Protein AF-A0AAQ3U2B4-F1 (afdb_monomer_lite)

Sequence (1214 aa):
MCVPTGRVSSSQSMAGLRHQLLLLATILALAIGTCHSFEIQEATLDAIHQGFKNGSLTSTALVQFYLGQIRRLNPLLHAVIEVNPDALRQAAEADAERRSSSSGDGHIGGLHGVPVLLKDNIGTRDQLNTTAGSLAMLGSVVGRDAGVVARLRRAGALVLGKANMDEWANFRSAIGTGGWSARGGQGKNPYVLSSPPCGSSTGPAIAAAANMAAVTLGTETDGSILCPSSLNSVVGIKPTVGLTSRAGVIPVSPRQDTVGPICRTVADAVLVLDAIVGYDELDAVATRAASKYIPDGGYTQFLKIDGLQGKRIGVPKGLFDFADGTIRQTVYQQHLKTLRRNGAVVIENLAIANLDVIQNATVSGELAALAAEFKIALNAYLSDLSYSPVRSLAEIIAFNNAHPDEEMLKQFGQLIFLVSENTTGIGSVEKAAIQQLDDLTANGVEKVMKQHLLDAMVAPDSSSATVLAIAGLPAIAVPAGYDEQGAPFGLTFGGLKGYEPRLIEIAYAFEQATKHHRPSMAPRRLVVAAAVLAFVAAAGGCHGFQIEEATIEAIHEGFKNGSLTSTALVRFYLDRISRLNPLLHAVIEVNPDALRQAARADAERRRSGRRSGGIGLHGVPVLLKDNIATRDRLNTTAGSLALLGSVVRRDAGVVRRLRRAGAVVLGKANMEEWANFRSLEGTAGWSARGGQGRNPYVLSADPCGSSTGSAIAAAANMAAVTLGSETDGSILCPASLNSVVGIKPTVGLTSRAGVIPISPRQDTIGPICRTVSDAVTVLDAIVGYDAQDARATKTASRYIPRGGYKQFLRTDGLRGKRIGIPNGFFNFPNGTVQQMVFHQHLDTIRERGAILIENIDIANLSVILDVLSNGEQIALPAEFKLSLNAYLLDLTYSPVRSLAEIIAFNNAHPIEERLKEFGQFIFLVAENTTGIGAPERSAIQELNKLSANGLEKLMEELKLNAIVTPNDNTSSVLAIGGMTGITVPAGYGKLGVPFGICFGGLKGYEPRLIEMAYAFEQATRVRKTPTFSPYTNHEVYLKIWLHAACCVIAQKDLIDDNCLRHYVLELRKMAVGLRFTGLRPAPAPTPSSRLTDSSSSVCSAVAGTPLSVRRSPRAARRTSLTEKARLRPRELGLSCCFSGVQICSAAATASALCVGFSGVRIWSVREAFLSFCGVALADADVLAFLDGEAASISISGRGREDLGVRGGSVWVVN

pLDDT: mean 80.95, std 26.53, range [20.47, 98.88]

Structure (mmCIF, N/CA/C/O backbone):
data_AF-A0AAQ3U2B4-F1
#
_entry.id   AF-A0AAQ3U2B4-F1
#
loop_
_atom_site.group_PDB
_atom_site.id
_atom_site.type_symbol
_atom_site.label_atom_id
_atom_site.label_alt_id
_atom_site.label_comp_id
_atom_site.label_asym_id
_atom_site.label_entity_id
_atom_site.label_seq_id
_atom_site.pdbx_PDB_ins_code
_atom_site.Cartn_x
_atom_site.Cartn_y
_atom_site.Cartn_z
_atom_site.occupancy
_atom_site.B_iso_or_equiv
_atom_site.auth_seq_id
_atom_site.auth_comp_id
_atom_site.auth_asym_id
_atom_site.auth_atom_id
_atom_site.pdbx_PDB_model_num
ATOM 1 N N . MET A 1 1 ? 0.048 -29.033 65.484 1.00 29.06 1 MET A N 1
ATOM 2 C CA . MET A 1 1 ? 0.508 -30.298 66.108 1.00 29.06 1 MET A CA 1
ATOM 3 C C . MET A 1 1 ? 0.313 -31.444 65.115 1.00 29.06 1 MET A C 1
ATOM 5 O O . MET A 1 1 ? -0.291 -31.214 64.073 1.00 29.06 1 MET A O 1
ATOM 9 N N . CYS A 1 2 ? 0.878 -32.619 65.396 1.00 24.48 2 CYS A N 1
ATOM 10 C CA . CYS A 1 2 ? 0.866 -33.827 64.550 1.00 24.48 2 CYS A CA 1
ATOM 11 C C . CYS A 1 2 ? -0.584 -34.337 64.288 1.00 24.48 2 CYS A C 1
ATOM 13 O O . CYS A 1 2 ? -1.465 -34.018 65.079 1.00 24.48 2 CYS A O 1
ATOM 15 N N . VAL A 1 3 ? -0.975 -35.007 63.185 1.00 29.06 3 VAL A N 1
ATOM 16 C CA . VAL A 1 3 ? -0.384 -36.164 62.455 1.00 29.06 3 VAL A CA 1
ATOM 17 C C . VAL A 1 3 ? -0.362 -37.432 63.342 1.00 29.06 3 VAL A C 1
ATOM 19 O O . VAL A 1 3 ? 0.263 -37.357 64.396 1.00 29.06 3 VAL A O 1
ATOM 22 N N . PRO A 1 4 ? -0.895 -38.616 62.938 1.00 54.19 4 PRO A N 1
ATOM 23 C CA . PRO A 1 4 ? -1.839 -38.948 61.846 1.00 54.19 4 PRO A CA 1
ATOM 24 C C . PRO A 1 4 ? -2.894 -40.052 62.208 1.00 54.19 4 PRO A C 1
ATOM 26 O O . PRO A 1 4 ? -3.038 -40.446 63.359 1.00 54.19 4 PRO A O 1
ATOM 29 N N . THR A 1 5 ? -3.511 -40.660 61.174 1.00 28.48 5 THR A N 1
ATOM 30 C CA . THR A 1 5 ? -4.167 -42.005 61.123 1.00 28.48 5 THR A CA 1
ATOM 31 C C . THR A 1 5 ? -5.500 -42.222 61.876 1.00 28.48 5 THR A C 1
ATOM 33 O O . THR A 1 5 ? -5.775 -41.559 62.861 1.00 28.48 5 THR A O 1
ATOM 36 N N . GLY A 1 6 ? -6.399 -43.125 61.438 1.00 25.16 6 GLY A N 1
ATOM 37 C CA . GLY A 1 6 ? -6.280 -44.148 60.377 1.00 25.16 6 GLY A CA 1
ATOM 38 C C . GLY A 1 6 ? -7.615 -44.631 59.757 1.00 25.16 6 GLY A C 1
ATOM 39 O O . GLY A 1 6 ? -8.632 -43.954 59.837 1.00 25.16 6 GLY A O 1
ATOM 40 N N . ARG A 1 7 ? -7.572 -45.786 59.067 1.00 29.78 7 ARG A N 1
ATOM 41 C CA . ARG A 1 7 ? -8.678 -46.418 58.292 1.00 29.78 7 ARG A CA 1
ATOM 42 C C . ARG A 1 7 ? -9.792 -46.972 59.221 1.00 29.78 7 ARG A C 1
ATOM 44 O O . ARG A 1 7 ? -9.535 -47.153 60.402 1.00 29.78 7 ARG A O 1
ATOM 51 N N . VAL A 1 8 ? -11.011 -47.299 58.757 1.00 27.16 8 VAL A N 1
ATOM 52 C CA . VAL A 1 8 ? -11.375 -48.598 58.120 1.00 27.16 8 VAL A CA 1
ATOM 53 C C . VAL A 1 8 ? -12.865 -48.631 57.680 1.00 27.16 8 VAL A C 1
ATOM 55 O O . VAL A 1 8 ? -13.695 -47.947 58.263 1.00 27.16 8 VAL A O 1
ATOM 58 N N . SER A 1 9 ? -13.184 -49.533 56.733 1.00 25.91 9 SER A N 1
ATOM 59 C CA . SER A 1 9 ? -14.516 -50.061 56.341 1.00 25.91 9 SER A CA 1
ATOM 60 C C . SER A 1 9 ? -15.368 -49.258 55.348 1.00 25.91 9 SER A C 1
ATOM 62 O O . SER A 1 9 ? -15.558 -48.054 55.469 1.00 25.91 9 SER A O 1
ATOM 64 N N . SER A 1 10 ? -15.929 -49.972 54.365 1.00 30.89 10 SER A N 1
ATOM 65 C CA . SER A 1 10 ? -16.832 -49.435 53.348 1.00 30.89 10 SER A CA 1
ATOM 66 C C . SER A 1 10 ? -18.013 -50.384 53.119 1.00 30.89 10 SER A C 1
ATOM 68 O O . SER A 1 10 ? -17.867 -51.430 52.487 1.00 30.89 10 SER A O 1
ATOM 70 N N . SER A 1 11 ? -19.199 -49.988 53.576 1.00 32.53 11 SER A N 1
ATOM 71 C CA . SER A 1 11 ? -20.479 -50.405 52.990 1.00 32.53 11 SER A CA 1
ATOM 72 C C . SER A 1 11 ? -21.500 -49.270 53.141 1.00 32.53 11 SER A C 1
ATOM 74 O O . SER A 1 11 ? -21.337 -48.426 54.015 1.00 32.53 11 SER A O 1
ATOM 76 N N . GLN A 1 12 ? -22.517 -49.244 52.272 1.00 33.19 12 GLN A N 1
ATOM 77 C CA . GLN A 1 12 ? -23.458 -48.128 52.055 1.00 33.19 12 GLN A CA 1
ATOM 78 C C . GLN A 1 12 ? -22.828 -46.825 51.507 1.00 33.19 12 GLN A C 1
ATOM 80 O O . GLN A 1 12 ? -22.302 -46.014 52.255 1.00 33.19 12 GLN A O 1
ATOM 85 N N . SER A 1 13 ? -22.963 -46.582 50.192 1.00 37.78 13 SER A N 1
ATOM 86 C CA . SER A 1 13 ? -23.412 -45.289 49.616 1.00 37.78 13 SER A CA 1
ATOM 87 C C . SER A 1 13 ? -23.309 -45.288 48.079 1.00 37.78 13 SER A C 1
ATOM 89 O O . SER A 1 13 ? -22.309 -44.869 47.505 1.00 37.78 13 SER A O 1
ATOM 91 N N . MET A 1 14 ? -24.378 -45.704 47.388 1.00 36.53 14 MET A N 1
ATOM 92 C CA . MET A 1 14 ? -24.640 -45.248 46.004 1.00 36.53 14 MET A CA 1
ATOM 93 C C . MET A 1 14 ? -25.755 -44.190 45.929 1.00 36.53 14 MET A C 1
ATOM 95 O O . MET A 1 14 ? -25.910 -43.529 44.905 1.00 36.53 14 MET A O 1
ATOM 99 N N . ALA A 1 15 ? -26.495 -43.967 47.022 1.00 37.25 15 ALA A N 1
ATOM 100 C CA . ALA A 1 15 ? -27.485 -42.894 47.120 1.00 37.25 15 ALA A CA 1
ATOM 101 C C . ALA A 1 15 ? -26.827 -41.515 47.328 1.00 37.25 15 ALA A C 1
ATOM 103 O O . ALA A 1 15 ? -27.191 -40.548 46.655 1.00 37.25 15 ALA A O 1
ATOM 104 N N . GLY A 1 16 ? -25.818 -41.433 48.208 1.00 38.09 16 GLY A N 1
ATOM 105 C CA . GLY A 1 16 ? -25.150 -40.174 48.548 1.00 38.09 16 GLY A CA 1
ATOM 106 C C . GLY A 1 16 ? -24.447 -39.525 47.358 1.00 38.09 16 GLY A C 1
ATOM 107 O O . GLY A 1 16 ? -24.535 -38.312 47.194 1.00 38.09 16 GLY A O 1
ATOM 108 N N . LEU A 1 17 ? -23.841 -40.321 46.468 1.00 42.22 17 LEU A N 1
ATOM 109 C CA . LEU A 1 17 ? -23.114 -39.798 45.307 1.00 42.22 17 LEU A CA 1
ATOM 110 C C . LEU A 1 17 ? -24.029 -39.044 44.325 1.00 42.22 17 LEU A C 1
ATOM 112 O O . LEU A 1 17 ? -23.624 -38.023 43.779 1.00 42.22 17 LEU A O 1
ATOM 116 N N . ARG A 1 18 ? -25.284 -39.487 44.135 1.00 44.19 18 ARG A N 1
ATOM 117 C CA . ARG A 1 18 ? -26.262 -38.754 43.307 1.00 44.19 18 ARG A CA 1
ATOM 118 C C . ARG A 1 18 ? -26.717 -37.452 43.961 1.00 44.19 18 ARG A C 1
ATOM 120 O O . ARG A 1 18 ? -26.818 -36.449 43.264 1.00 44.19 18 ARG A O 1
ATOM 127 N N . HIS A 1 19 ? -26.957 -37.445 45.273 1.00 45.50 19 HIS A N 1
ATOM 128 C CA . HIS A 1 19 ? -27.324 -36.213 45.981 1.00 45.50 19 HIS A CA 1
ATOM 129 C C . HIS A 1 19 ? -26.166 -35.209 46.030 1.00 45.50 19 HIS A C 1
ATOM 131 O O . HIS A 1 19 ? -26.392 -34.029 45.790 1.00 45.50 19 HIS A O 1
ATOM 137 N N . GLN A 1 20 ? -24.928 -35.662 46.247 1.00 48.44 20 GLN A N 1
ATOM 138 C CA . GLN A 1 20 ? -23.748 -34.797 46.192 1.00 48.44 20 GLN A CA 1
ATOM 139 C C . GLN A 1 20 ? -23.483 -34.266 44.779 1.00 48.44 20 GLN A C 1
ATOM 141 O O . GLN A 1 20 ? -23.193 -33.084 44.645 1.00 48.44 20 GLN A O 1
ATOM 146 N N . LEU A 1 21 ? -23.646 -35.076 43.724 1.00 49.97 21 LEU A N 1
ATOM 147 C CA . LEU A 1 21 ? -23.521 -34.598 42.340 1.00 49.97 21 LEU A CA 1
ATOM 148 C C . LEU A 1 21 ? -24.612 -33.588 41.959 1.00 49.97 21 LEU A C 1
ATOM 150 O O . LEU A 1 21 ? -24.297 -32.616 41.277 1.00 49.97 21 LEU A O 1
ATOM 154 N N . LEU A 1 22 ? -25.861 -33.759 42.420 1.00 45.44 22 LEU A N 1
ATOM 155 C CA . LEU A 1 22 ? -26.881 -32.719 42.245 1.00 45.44 22 LEU A CA 1
ATOM 156 C C . LEU A 1 22 ? -26.544 -31.459 43.048 1.00 45.44 22 LEU A C 1
ATOM 158 O O . LEU A 1 22 ? -26.603 -30.378 42.479 1.00 45.44 22 LEU A O 1
ATOM 162 N N . LEU A 1 23 ? -26.144 -31.565 44.321 1.00 45.34 23 LEU A N 1
ATOM 163 C CA . LEU A 1 23 ? -25.785 -30.384 45.114 1.00 45.34 23 LEU A CA 1
ATOM 164 C C . LEU A 1 23 ? -24.608 -29.621 44.493 1.00 45.34 23 LEU A C 1
ATOM 166 O O . LEU A 1 23 ? -24.666 -28.400 44.401 1.00 45.34 23 LEU A O 1
ATOM 170 N N . LEU A 1 24 ? -23.581 -30.326 44.004 1.00 47.28 24 LEU A N 1
ATOM 171 C CA . LEU A 1 24 ? -22.455 -29.706 43.304 1.00 47.28 24 LEU A CA 1
ATOM 172 C C . LEU A 1 24 ? -22.903 -29.037 41.998 1.00 47.28 24 LEU A C 1
ATOM 174 O O . LEU A 1 24 ? -22.448 -27.938 41.702 1.00 47.28 24 LEU A O 1
ATOM 178 N N . ALA A 1 25 ? -23.818 -29.653 41.242 1.00 49.25 25 ALA A N 1
ATOM 179 C CA . ALA A 1 25 ? -24.376 -29.065 40.026 1.00 49.25 25 ALA A CA 1
ATOM 180 C C . ALA A 1 25 ? -25.230 -27.817 40.315 1.00 49.25 25 ALA A C 1
ATOM 182 O O . ALA A 1 25 ? -25.095 -26.824 39.605 1.00 49.25 25 ALA A O 1
ATOM 183 N N . THR A 1 26 ? -26.053 -27.819 41.369 1.00 44.56 26 THR A N 1
ATOM 184 C CA . THR A 1 26 ? -26.842 -26.645 41.779 1.00 44.56 26 THR A CA 1
ATOM 185 C C . THR A 1 26 ? -25.948 -25.531 42.325 1.00 44.56 26 THR A C 1
ATOM 187 O O . THR A 1 26 ? -26.183 -24.365 42.026 1.00 44.56 26 THR A O 1
ATOM 190 N N . ILE A 1 27 ? -24.888 -25.866 43.069 1.00 49.72 27 ILE A N 1
ATOM 191 C CA . ILE A 1 27 ? -23.904 -24.890 43.564 1.00 49.72 27 ILE A CA 1
ATOM 192 C C . ILE A 1 27 ? -23.083 -24.305 42.404 1.00 49.72 27 ILE A C 1
ATOM 194 O O . ILE A 1 27 ? -22.876 -23.097 42.379 1.00 49.72 27 ILE A O 1
ATOM 198 N N . LEU A 1 28 ? -22.693 -25.099 41.397 1.00 44.09 28 LEU A N 1
ATOM 199 C CA . LEU A 1 28 ? -22.099 -24.566 40.162 1.00 44.09 28 LEU A CA 1
ATOM 200 C C . LEU A 1 28 ? -23.089 -23.678 39.392 1.00 44.09 28 LEU A C 1
ATOM 202 O O . LEU A 1 28 ? -22.705 -22.607 38.937 1.00 44.09 28 LEU A O 1
ATOM 206 N N . ALA A 1 29 ? -24.357 -24.078 39.272 1.00 38.72 29 ALA A N 1
ATOM 207 C CA . ALA A 1 29 ? -25.378 -23.289 38.581 1.00 38.72 29 ALA A CA 1
ATOM 208 C C . ALA A 1 29 ? -25.681 -21.952 39.285 1.00 38.72 29 ALA A C 1
ATOM 210 O O . ALA A 1 29 ? -25.928 -20.958 38.610 1.00 38.72 29 ALA A O 1
ATOM 211 N N . LEU A 1 30 ? -25.613 -21.907 40.620 1.00 39.59 30 LEU A N 1
ATOM 212 C CA . LEU A 1 30 ? -25.751 -20.680 41.414 1.00 39.59 30 LEU A CA 1
ATOM 213 C C . LEU A 1 30 ? -24.462 -19.839 41.455 1.00 39.59 30 LEU A C 1
ATOM 215 O O . LEU A 1 30 ? -24.538 -18.627 41.629 1.00 39.59 30 LEU A O 1
ATOM 219 N N . ALA A 1 31 ? -23.288 -20.452 41.266 1.00 36.34 31 ALA A N 1
ATOM 220 C CA . ALA A 1 31 ? -22.017 -19.740 41.118 1.00 36.34 31 ALA A CA 1
ATOM 221 C C . ALA A 1 31 ? -21.833 -19.129 39.715 1.00 36.34 31 ALA A C 1
ATOM 223 O O . ALA A 1 31 ? -21.132 -18.128 39.572 1.00 36.34 31 ALA A O 1
ATOM 224 N N . ILE A 1 32 ? -22.487 -19.676 38.682 1.00 37.72 32 ILE A N 1
ATOM 225 C CA . ILE A 1 32 ? -22.551 -19.080 37.337 1.00 37.72 32 ILE A CA 1
ATOM 226 C C . ILE A 1 32 ? -23.675 -18.031 37.304 1.00 37.72 32 ILE A C 1
ATOM 228 O O . ILE A 1 32 ? -24.640 -18.112 36.543 1.00 37.72 32 ILE A O 1
ATOM 232 N N . GLY A 1 33 ? -23.516 -16.984 38.116 1.00 33.31 33 GLY A N 1
ATOM 233 C CA . GLY A 1 33 ? -24.139 -15.700 37.812 1.00 33.31 33 GLY A CA 1
ATOM 234 C C . GLY A 1 33 ? -23.570 -15.212 36.481 1.00 33.31 33 GLY A C 1
ATOM 235 O O . GLY A 1 33 ? -22.363 -14.996 36.367 1.00 33.31 33 GLY A O 1
ATOM 236 N N . THR A 1 34 ? -24.405 -15.094 35.446 1.00 36.31 34 THR A N 1
ATOM 237 C CA . THR A 1 34 ? -23.947 -14.786 34.083 1.00 36.31 34 THR A CA 1
ATOM 238 C C . THR A 1 34 ? -23.468 -13.341 33.969 1.00 36.31 34 THR A C 1
ATOM 240 O O . THR A 1 34 ? -24.231 -12.457 33.571 1.00 36.31 34 THR A O 1
ATOM 243 N N . CYS A 1 35 ? -22.194 -13.115 34.293 1.00 33.94 35 CYS A N 1
ATOM 244 C CA . CYS A 1 35 ? -21.482 -11.872 34.024 1.00 33.94 35 CYS A CA 1
ATOM 245 C C . CYS A 1 35 ? -21.400 -11.661 32.504 1.00 33.94 35 CYS A C 1
ATOM 247 O O . CYS A 1 35 ? -20.486 -12.144 31.834 1.00 33.94 35 CYS A O 1
ATOM 249 N N . HIS A 1 36 ? -22.408 -10.986 31.950 1.00 42.72 36 HIS A N 1
ATOM 250 C CA . HIS A 1 36 ? -22.407 -10.547 30.563 1.00 42.72 36 HIS A CA 1
ATOM 251 C C . HIS A 1 36 ? -21.382 -9.422 30.430 1.00 42.72 36 HIS A C 1
ATOM 253 O O . HIS A 1 36 ? -21.628 -8.293 30.848 1.00 42.72 36 HIS A O 1
ATOM 259 N N . SER A 1 37 ? -20.221 -9.739 29.858 1.00 58.25 37 SER A N 1
ATOM 260 C CA . SER A 1 37 ? -19.228 -8.737 29.480 1.00 58.25 37 SER A CA 1
ATOM 261 C C . SER A 1 37 ? -19.834 -7.774 28.459 1.00 58.25 37 SER A C 1
ATOM 263 O O . SER A 1 37 ? -20.273 -8.217 27.395 1.00 58.25 37 SER A O 1
ATOM 265 N N . PHE A 1 38 ? -19.836 -6.479 28.768 1.00 77.81 38 PHE A N 1
ATOM 266 C CA . PHE A 1 38 ? -20.347 -5.433 27.886 1.00 77.81 38 PHE A CA 1
ATOM 267 C C . PHE A 1 38 ? -19.618 -5.447 26.525 1.00 77.81 38 PHE A C 1
ATOM 269 O O . PHE A 1 38 ? -18.390 -5.330 26.480 1.00 77.81 38 PHE A O 1
ATOM 276 N N . GLU A 1 39 ? -20.343 -5.579 25.404 1.00 85.19 39 GLU A N 1
ATOM 277 C CA . GLU A 1 39 ? -19.730 -5.487 24.070 1.00 85.19 39 GLU A CA 1
ATOM 278 C C . GLU A 1 39 ? -19.501 -4.014 23.706 1.00 85.19 39 GLU A C 1
ATOM 280 O O . GLU A 1 39 ? -20.424 -3.289 23.351 1.00 85.19 39 GLU A O 1
ATOM 285 N N . ILE A 1 40 ? -18.245 -3.569 23.797 1.00 86.31 40 ILE A N 1
ATOM 286 C CA . ILE A 1 40 ? -17.845 -2.190 23.466 1.00 86.31 40 ILE A CA 1
ATOM 287 C C . ILE A 1 40 ? -17.880 -1.934 21.947 1.00 86.31 40 ILE A C 1
ATOM 289 O O . ILE A 1 40 ? -18.073 -0.798 21.515 1.00 86.31 40 ILE A O 1
ATOM 293 N N . GLN A 1 41 ? -17.692 -2.970 21.120 1.00 86.94 41 GLN A N 1
ATOM 294 C CA . GLN A 1 41 ? -17.686 -2.804 19.666 1.00 86.94 41 GLN A CA 1
ATOM 295 C C . GLN A 1 41 ? -19.094 -2.456 19.156 1.00 86.94 41 GLN A C 1
ATOM 297 O O . GLN A 1 41 ? -20.058 -3.149 19.460 1.00 86.94 41 GLN A O 1
ATOM 302 N N . GLU A 1 42 ? -19.192 -1.407 18.339 1.00 88.69 42 GLU A N 1
ATOM 303 C CA . GLU A 1 42 ? -20.441 -0.804 17.847 1.00 88.69 42 GLU A CA 1
ATOM 304 C C . GLU A 1 42 ? -21.360 -0.211 18.929 1.00 88.69 42 GLU A C 1
ATOM 306 O O . GLU A 1 42 ? -22.480 0.193 18.617 1.00 88.69 42 GLU A O 1
ATOM 311 N N . ALA A 1 43 ? -20.905 -0.097 20.181 1.00 90.50 43 ALA A N 1
ATOM 312 C CA . ALA A 1 43 ? -21.699 0.525 21.233 1.00 90.50 43 ALA A CA 1
ATOM 313 C C . ALA A 1 43 ? -21.969 2.011 20.921 1.00 90.50 43 ALA A C 1
ATOM 315 O O . ALA A 1 43 ? -21.053 2.775 20.587 1.00 90.50 43 ALA A O 1
ATOM 316 N N . THR A 1 44 ? -23.239 2.399 21.057 1.00 92.25 44 THR A N 1
ATOM 317 C CA . THR A 1 44 ? -23.729 3.788 21.074 1.00 92.25 44 THR A CA 1
ATOM 318 C C . THR A 1 44 ? -23.440 4.450 22.422 1.00 92.25 44 THR A C 1
ATOM 320 O O . THR A 1 44 ? -23.260 3.754 23.426 1.00 92.25 44 THR A O 1
ATOM 323 N N . LEU A 1 45 ? -23.512 5.777 22.493 1.00 93.31 45 LEU A N 1
ATOM 324 C CA . LEU A 1 45 ? -23.387 6.547 23.731 1.00 93.31 45 LEU A CA 1
ATOM 325 C C . LEU A 1 45 ? -24.433 6.164 24.787 1.00 93.31 45 LEU A C 1
ATOM 327 O O . LEU A 1 45 ? -24.074 6.036 25.952 1.00 93.31 45 LEU A O 1
ATOM 331 N N . ASP A 1 46 ? -25.688 5.909 24.402 1.00 90.06 46 ASP A N 1
ATOM 332 C CA . ASP A 1 46 ? -26.723 5.423 25.331 1.00 90.06 46 ASP A CA 1
ATOM 333 C C . ASP A 1 46 ? -26.312 4.091 25.984 1.00 90.06 46 ASP A C 1
ATOM 335 O O . ASP A 1 46 ? -26.200 4.004 27.206 1.00 90.06 46 ASP A O 1
ATOM 339 N N . ALA A 1 47 ? -25.960 3.083 25.179 1.00 89.69 47 ALA A N 1
ATOM 340 C CA . ALA A 1 47 ? -25.424 1.817 25.682 1.00 89.69 47 ALA A CA 1
ATOM 341 C C . ALA A 1 47 ? -24.195 2.014 26.596 1.00 89.69 47 ALA A C 1
ATOM 343 O O . ALA A 1 47 ? -24.129 1.414 27.668 1.00 89.69 47 ALA A O 1
ATOM 344 N N . ILE A 1 48 ? -23.241 2.877 26.219 1.00 93.06 48 ILE A N 1
ATOM 345 C CA . ILE A 1 48 ? -22.056 3.203 27.033 1.00 93.06 48 ILE A CA 1
ATOM 346 C C . ILE A 1 48 ? -22.462 3.810 28.385 1.00 93.06 48 ILE A C 1
ATOM 348 O O . ILE A 1 48 ? -21.969 3.371 29.425 1.00 93.06 48 ILE A O 1
ATOM 352 N N . HIS A 1 49 ? -23.396 4.763 28.404 1.00 90.25 49 HIS A N 1
ATOM 353 C CA . HIS A 1 49 ? -23.891 5.385 29.633 1.00 90.25 49 HIS A CA 1
ATOM 354 C C . HIS A 1 49 ? -24.705 4.416 30.499 1.00 90.25 49 HIS A C 1
ATOM 356 O O . HIS A 1 49 ? -24.575 4.443 31.723 1.00 90.25 49 HIS A O 1
ATOM 362 N N . GLN A 1 50 ? -25.484 3.510 29.902 1.00 87.19 50 GLN A N 1
ATOM 363 C CA . GLN A 1 50 ? -26.136 2.418 30.629 1.00 87.19 50 GLN A CA 1
ATOM 364 C C . GLN A 1 50 ? -25.098 1.475 31.256 1.00 87.19 50 GLN A C 1
ATOM 366 O O . GLN A 1 50 ? -25.237 1.121 32.427 1.00 87.19 50 GLN A O 1
ATOM 371 N N . GLY A 1 51 ? -24.026 1.144 30.528 1.00 88.38 51 GLY A N 1
ATOM 372 C CA . GLY A 1 51 ? -22.892 0.361 31.025 1.00 88.38 51 GLY A CA 1
ATOM 373 C C . GLY A 1 51 ? -22.155 1.033 32.190 1.00 88.38 51 GLY A C 1
ATOM 374 O O . GLY A 1 51 ? -21.858 0.384 33.192 1.00 88.38 51 GLY A O 1
ATOM 375 N N . PHE A 1 52 ? -21.925 2.347 32.107 1.00 90.31 52 PHE A N 1
ATOM 376 C CA . PHE A 1 52 ? -21.378 3.148 33.208 1.00 90.31 52 PHE A CA 1
ATOM 377 C C . PHE A 1 52 ? -22.323 3.198 34.422 1.00 90.31 52 PHE A C 1
ATOM 379 O O . PHE A 1 52 ? -21.864 3.158 35.561 1.00 90.31 52 PHE A O 1
ATOM 386 N N . LYS A 1 53 ? -23.640 3.296 34.194 1.00 87.06 53 LYS A N 1
ATOM 387 C CA . LYS A 1 53 ? -24.666 3.421 35.243 1.00 87.06 53 LYS A CA 1
ATOM 388 C C . LYS A 1 53 ? -24.942 2.108 35.980 1.00 87.06 53 LYS A C 1
ATOM 390 O O . LYS A 1 53 ? -25.262 2.138 37.163 1.00 87.06 53 LYS A O 1
ATOM 395 N N . ASN A 1 54 ? -24.836 0.967 35.297 1.00 86.19 54 ASN A N 1
ATOM 396 C CA . ASN A 1 54 ? -25.027 -0.362 35.889 1.00 86.19 54 ASN A CA 1
ATOM 397 C C . ASN A 1 54 ? -23.712 -1.046 36.315 1.00 86.19 54 ASN A C 1
ATOM 399 O O . ASN A 1 54 ? -23.750 -2.143 36.866 1.00 86.19 54 ASN A O 1
ATOM 403 N N . GLY A 1 55 ? -22.560 -0.413 36.067 1.00 84.56 55 GLY A N 1
ATOM 404 C CA . GLY A 1 55 ? -21.240 -0.913 36.457 1.00 84.56 55 GLY A CA 1
ATOM 405 C C . GLY A 1 55 ? -20.657 -2.012 35.560 1.00 84.56 55 GLY A C 1
ATOM 406 O O . GLY A 1 55 ? -19.595 -2.540 35.879 1.00 84.56 55 GLY A O 1
ATOM 407 N N . SER A 1 56 ? -21.308 -2.365 34.445 1.00 88.00 56 SER A N 1
ATOM 408 C CA . SER A 1 56 ? -20.781 -3.348 33.479 1.00 88.00 56 SER A CA 1
ATOM 409 C C . SER A 1 56 ? -19.706 -2.786 32.539 1.00 88.00 56 SER A C 1
ATOM 411 O O . SER A 1 56 ? -19.001 -3.555 31.885 1.00 88.00 56 SER A O 1
ATOM 413 N N . LEU A 1 57 ? -19.546 -1.460 32.501 1.00 91.88 57 LEU A N 1
ATOM 414 C CA . LEU A 1 57 ? -18.489 -0.757 31.780 1.00 91.88 57 LEU A CA 1
ATOM 415 C C . LEU A 1 57 ? -17.865 0.322 32.677 1.00 91.88 57 LEU A C 1
ATOM 417 O O . LEU A 1 57 ? -18.555 0.961 33.468 1.00 91.88 57 LEU A O 1
ATOM 421 N N . THR A 1 58 ? -16.567 0.571 32.504 1.00 93.31 58 THR A N 1
ATOM 422 C CA . THR A 1 58 ? -15.871 1.727 33.087 1.00 93.31 58 THR A CA 1
ATOM 423 C C . THR A 1 58 ? -15.232 2.582 31.996 1.00 93.31 58 THR A C 1
ATOM 425 O O . THR A 1 58 ? -14.903 2.087 30.913 1.00 93.31 58 THR A O 1
ATOM 428 N N . SER A 1 59 ? -15.038 3.868 32.277 1.00 94.94 59 SER A N 1
ATOM 429 C CA . SER A 1 59 ? -14.365 4.831 31.392 1.00 94.94 59 SER A CA 1
ATOM 430 C C . SER A 1 59 ? -12.954 4.333 31.058 1.00 94.94 59 SER A C 1
ATOM 432 O O . SER A 1 59 ? -12.520 4.359 29.907 1.00 94.94 59 SER A O 1
ATOM 434 N N . THR A 1 60 ? -12.262 3.777 32.056 1.00 95.06 60 THR A N 1
ATOM 435 C CA . THR A 1 60 ? -10.937 3.163 31.925 1.00 95.06 60 THR A CA 1
ATOM 436 C C . THR A 1 60 ? -10.955 1.980 30.954 1.00 95.06 60 THR A C 1
ATOM 438 O O . THR A 1 60 ? -10.118 1.920 30.055 1.00 95.06 60 THR A O 1
ATOM 441 N N . ALA A 1 61 ? -11.919 1.058 31.076 1.00 91.75 61 ALA A N 1
ATOM 442 C CA . ALA A 1 61 ? -12.051 -0.080 30.161 1.00 91.75 61 ALA A CA 1
ATOM 443 C C . ALA A 1 61 ? -12.386 0.369 28.726 1.00 91.75 61 ALA A C 1
ATOM 445 O O . ALA A 1 61 ? -11.844 -0.172 27.759 1.00 91.75 61 ALA A O 1
ATOM 446 N N . LEU A 1 62 ? -13.222 1.402 28.587 1.00 94.12 62 LEU A N 1
ATOM 447 C CA . LEU A 1 62 ? -13.583 2.008 27.307 1.00 94.12 62 LEU A CA 1
ATOM 448 C C . LEU A 1 62 ? -12.358 2.619 26.598 1.00 94.12 62 LEU A C 1
ATOM 450 O O . LEU A 1 62 ? -12.120 2.344 25.421 1.00 94.12 62 LEU A O 1
ATOM 454 N N . VAL A 1 63 ? -11.525 3.377 27.319 1.00 96.06 63 VAL A N 1
ATOM 455 C CA . VAL A 1 63 ? -10.265 3.927 26.785 1.00 96.06 63 VAL A CA 1
ATOM 456 C C . VAL A 1 63 ? -9.251 2.825 26.471 1.00 96.06 63 VAL A C 1
ATOM 458 O O . VAL A 1 63 ? -8.628 2.859 25.409 1.00 96.06 63 VAL A O 1
ATOM 461 N N . GLN A 1 64 ? -9.108 1.809 27.329 1.00 93.69 64 GLN A N 1
ATOM 462 C CA . GLN A 1 64 ? -8.228 0.662 27.063 1.00 93.69 64 GLN A CA 1
ATOM 463 C C . GLN A 1 64 ? -8.618 -0.083 25.777 1.00 93.69 64 GLN A C 1
ATOM 465 O O . GLN A 1 64 ? -7.731 -0.442 24.995 1.00 93.69 64 GLN A O 1
ATOM 470 N N . PHE A 1 65 ? -9.921 -0.268 25.526 1.00 92.94 65 PHE A N 1
ATOM 471 C CA . PHE A 1 65 ? -10.427 -0.840 24.278 1.00 92.94 65 PHE A CA 1
ATOM 472 C C . PHE A 1 65 ? -10.025 0.015 23.072 1.00 92.94 65 PHE A C 1
ATOM 474 O O . PHE A 1 65 ? -9.381 -0.503 22.159 1.00 92.94 65 PHE A O 1
ATOM 481 N N . TYR A 1 66 ? -10.328 1.318 23.076 1.00 95.50 66 TYR A N 1
ATOM 482 C CA . TYR A 1 66 ? -10.041 2.185 21.928 1.00 95.50 66 TYR A CA 1
ATOM 483 C C . TYR A 1 66 ? -8.540 2.350 21.664 1.00 95.50 66 TYR A C 1
ATOM 485 O O . TYR A 1 66 ? -8.108 2.184 20.525 1.00 95.50 66 TYR A O 1
ATOM 493 N N . LEU A 1 67 ? -7.707 2.517 22.697 1.00 90.62 67 LEU A N 1
ATOM 494 C CA . LEU A 1 67 ? -6.245 2.476 22.548 1.00 90.62 67 LEU A CA 1
ATOM 495 C C . LEU A 1 67 ? -5.752 1.111 22.031 1.00 90.62 67 LEU A C 1
ATOM 497 O O . LEU A 1 67 ? -4.718 1.032 21.368 1.00 90.62 67 LEU A O 1
ATOM 501 N N . GLY A 1 68 ? -6.459 0.016 22.325 1.00 82.75 68 GLY A N 1
ATOM 502 C CA . GLY A 1 68 ? -6.234 -1.300 21.720 1.00 82.75 68 GLY A CA 1
ATOM 503 C C . GLY A 1 68 ? -6.565 -1.339 20.225 1.00 82.75 68 GLY A C 1
ATOM 504 O O . GLY A 1 68 ? -5.755 -1.827 19.437 1.00 82.75 68 GLY A O 1
ATOM 505 N N . GLN A 1 69 ? -7.707 -0.779 19.816 1.00 87.19 69 GLN A N 1
ATOM 506 C CA . GLN A 1 69 ? -8.098 -0.698 18.405 1.00 87.19 69 GLN A CA 1
ATOM 507 C C . GLN A 1 69 ? -7.160 0.211 17.604 1.00 87.19 69 GLN A C 1
ATOM 509 O O . GLN A 1 69 ? -6.727 -0.188 16.525 1.00 87.19 69 GLN A O 1
ATOM 514 N N . ILE A 1 70 ? -6.752 1.360 18.156 1.00 87.31 70 ILE A N 1
ATOM 515 C CA . ILE A 1 70 ? -5.761 2.261 17.544 1.00 87.31 70 ILE A CA 1
ATOM 516 C C . ILE A 1 70 ? -4.445 1.515 17.297 1.00 87.31 70 ILE A C 1
ATOM 518 O O . ILE A 1 70 ? -3.993 1.444 16.158 1.00 87.31 70 ILE A O 1
ATOM 522 N N . ARG A 1 71 ? -3.867 0.858 18.314 1.00 87.12 71 ARG A N 1
ATOM 523 C CA . ARG A 1 71 ? -2.634 0.057 18.146 1.00 87.12 71 ARG A CA 1
ATOM 524 C C . ARG A 1 71 ? -2.773 -1.071 17.113 1.00 87.12 71 ARG A C 1
ATOM 526 O O . ARG A 1 71 ? -1.790 -1.419 16.469 1.00 87.12 71 ARG A O 1
ATOM 533 N N . ARG A 1 72 ? -3.973 -1.641 16.953 1.00 80.94 72 ARG A N 1
ATOM 534 C CA . ARG A 1 72 ? -4.259 -2.754 16.029 1.00 80.94 72 ARG A CA 1
ATOM 535 C C . ARG A 1 72 ? -4.499 -2.316 14.581 1.00 80.94 72 ARG A C 1
ATOM 537 O O . ARG A 1 72 ? -4.201 -3.084 13.671 1.00 80.94 72 ARG A O 1
ATOM 544 N N . LEU A 1 73 ? -5.100 -1.146 14.369 1.00 82.25 73 LEU A N 1
ATOM 545 C CA . LEU A 1 73 ? -5.651 -0.729 13.074 1.00 82.25 73 LEU A CA 1
ATOM 546 C C . LEU A 1 73 ? -4.995 0.521 12.490 1.00 82.25 73 LEU A C 1
ATOM 548 O O . LEU A 1 73 ? -4.930 0.657 11.270 1.00 82.25 73 LEU A O 1
ATOM 552 N N . ASN A 1 74 ? -4.489 1.423 13.327 1.00 91.38 74 ASN A N 1
ATOM 553 C CA . ASN A 1 74 ? -3.897 2.667 12.855 1.00 91.38 74 ASN A CA 1
ATOM 554 C C . ASN A 1 74 ? -2.650 2.479 11.964 1.00 91.38 74 ASN A C 1
ATOM 556 O O . ASN A 1 74 ? -2.565 3.193 10.969 1.00 91.38 74 ASN A O 1
ATOM 560 N N . PRO A 1 75 ? -1.757 1.486 12.196 1.00 87.62 75 PRO A N 1
ATOM 561 C CA . PRO A 1 75 ? -0.642 1.183 11.283 1.00 87.62 75 PRO A CA 1
ATOM 562 C C . PRO A 1 75 ? -1.054 0.712 9.875 1.00 87.62 75 PRO A C 1
ATOM 564 O O . PRO A 1 75 ? -0.192 0.475 9.035 1.00 87.62 75 PRO A O 1
ATOM 567 N N . LEU A 1 76 ? -2.354 0.519 9.631 1.00 82.44 76 LEU A N 1
ATOM 568 C CA . LEU A 1 76 ? -2.931 0.244 8.316 1.00 82.44 76 LEU A CA 1
ATOM 569 C C . LEU A 1 76 ? -3.776 1.421 7.804 1.00 82.44 76 LEU A C 1
ATOM 571 O O . LEU A 1 76 ? -3.761 1.728 6.614 1.00 82.44 76 LEU A O 1
ATOM 575 N N . LEU A 1 77 ? -4.563 2.032 8.691 1.00 88.50 77 LEU A N 1
ATOM 576 C CA . LEU A 1 77 ? -5.614 2.976 8.318 1.00 88.50 77 LEU A CA 1
ATOM 577 C C . LEU A 1 77 ? -5.206 4.452 8.404 1.00 88.50 77 LEU A C 1
ATOM 579 O O . LEU A 1 77 ? -5.914 5.281 7.837 1.00 88.50 77 LEU A O 1
ATOM 583 N N . HIS A 1 78 ? -4.099 4.782 9.084 1.00 95.44 78 HIS A N 1
ATOM 584 C CA . HIS A 1 78 ? -3.584 6.152 9.243 1.00 95.44 78 HIS A CA 1
ATOM 585 C C . HIS A 1 78 ? -4.678 7.155 9.660 1.00 95.44 78 HIS A C 1
ATOM 587 O O . HIS A 1 78 ? -4.817 8.237 9.094 1.00 95.44 78 HIS A O 1
ATOM 593 N N . ALA A 1 79 ? -5.498 6.763 10.637 1.00 96.69 79 ALA A N 1
ATOM 594 C CA . ALA A 1 79 ? -6.655 7.520 11.114 1.00 96.69 79 ALA A CA 1
ATOM 595 C C . ALA A 1 79 ? -6.335 8.416 12.322 1.00 96.69 79 ALA A C 1
ATOM 597 O O . ALA A 1 79 ? -7.046 9.381 12.592 1.00 96.69 79 ALA A O 1
ATOM 598 N N . VAL A 1 80 ? -5.264 8.102 13.050 1.00 98.25 80 VAL A N 1
ATOM 599 C CA . VAL A 1 80 ? -4.805 8.759 14.277 1.00 98.25 80 VAL A CA 1
ATOM 600 C C . VAL A 1 80 ? -3.347 9.161 14.082 1.00 98.25 80 VAL A C 1
ATOM 602 O O . VAL A 1 80 ? -2.531 8.324 13.705 1.00 98.25 80 VAL A O 1
ATOM 605 N N . ILE A 1 81 ? -3.009 10.423 14.335 1.00 96.94 81 ILE A N 1
ATOM 606 C CA . ILE A 1 81 ? -1.615 10.888 14.328 1.00 96.94 81 ILE A CA 1
ATOM 607 C C . ILE A 1 81 ? -0.995 10.687 15.715 1.00 96.94 81 ILE A C 1
ATOM 609 O O . ILE A 1 81 ? 0.151 10.266 15.838 1.00 96.94 81 ILE A O 1
ATOM 613 N N . GLU A 1 82 ? -1.762 10.959 16.772 1.00 96.31 82 GLU A N 1
ATOM 614 C CA . GLU A 1 82 ? -1.245 11.069 18.135 1.00 96.31 82 GLU A CA 1
ATOM 615 C C . GLU A 1 82 ? -2.291 10.594 19.151 1.00 96.31 82 GLU A C 1
ATOM 617 O O . GLU A 1 82 ? -3.488 10.811 18.957 1.00 96.31 82 GLU A O 1
ATOM 622 N N . VAL A 1 83 ? -1.861 9.956 20.239 1.00 97.50 83 VAL A N 1
ATOM 623 C CA . VAL A 1 83 ? -2.735 9.526 21.346 1.00 97.50 83 VAL A CA 1
ATOM 624 C C . VAL A 1 83 ? -2.381 10.295 22.609 1.00 97.50 83 VAL A C 1
ATOM 626 O O . VAL A 1 83 ? -1.206 10.524 22.878 1.00 97.50 83 VAL A O 1
ATOM 629 N N . ASN A 1 84 ? -3.389 10.691 23.385 1.00 97.50 84 ASN A N 1
ATOM 630 C CA . ASN A 1 84 ? -3.174 11.457 24.608 1.00 97.50 84 ASN A CA 1
ATOM 631 C C . ASN A 1 84 ? -2.542 10.550 25.684 1.00 97.50 84 ASN A C 1
ATOM 633 O O . ASN A 1 84 ? -3.192 9.576 26.087 1.00 97.50 84 ASN A O 1
ATOM 637 N N . PRO A 1 85 ? -1.319 10.834 26.178 1.00 93.50 85 PRO A N 1
ATOM 638 C CA . PRO A 1 85 ? -0.681 10.006 27.203 1.00 93.50 85 PRO A CA 1
ATOM 639 C C . PRO A 1 85 ? -1.475 9.992 28.519 1.00 93.50 85 PRO A C 1
ATOM 641 O O . PRO A 1 85 ? -1.451 8.996 29.241 1.00 93.50 85 PRO A O 1
ATOM 644 N N . ASP A 1 86 ? -2.239 11.051 28.803 1.00 94.31 86 ASP A N 1
ATOM 645 C CA . ASP A 1 86 ? -3.075 11.168 29.997 1.00 94.31 86 ASP A CA 1
ATOM 646 C C . ASP A 1 86 ? -4.440 10.464 29.886 1.00 94.31 86 ASP A C 1
ATOM 648 O O . ASP A 1 86 ? -5.139 10.362 30.894 1.00 94.31 86 ASP A O 1
ATOM 652 N N . ALA A 1 87 ? -4.845 9.944 28.717 1.00 94.50 87 ALA A N 1
ATOM 653 C CA . ALA A 1 87 ? -6.212 9.442 28.499 1.00 94.50 87 ALA A CA 1
ATOM 654 C C . ALA A 1 87 ? -6.653 8.367 29.512 1.00 94.50 87 ALA A C 1
ATOM 656 O O . ALA A 1 87 ? -7.803 8.355 29.944 1.00 94.50 87 ALA A O 1
ATOM 657 N N . LEU A 1 88 ? -5.743 7.473 29.920 1.00 95.19 88 LEU A N 1
ATOM 658 C CA . LEU A 1 88 ? -6.032 6.438 30.922 1.00 95.19 88 LEU A CA 1
ATOM 659 C C . LEU A 1 88 ? -6.133 6.995 32.349 1.00 95.19 88 LEU A C 1
ATOM 661 O O . LEU A 1 88 ? -6.892 6.454 33.152 1.00 95.19 88 LEU A O 1
ATOM 665 N N . ARG A 1 89 ? -5.407 8.075 32.659 1.00 96.44 89 ARG A N 1
ATOM 666 C CA . ARG A 1 89 ? -5.495 8.778 33.945 1.00 96.44 89 ARG A CA 1
ATOM 667 C C . ARG A 1 89 ? -6.811 9.555 34.033 1.00 96.44 89 ARG A C 1
ATOM 669 O O . ARG A 1 89 ? -7.567 9.331 34.971 1.00 96.44 89 ARG A O 1
ATOM 676 N N . GLN A 1 90 ? -7.128 10.349 33.006 1.00 95.50 90 GLN A N 1
ATOM 677 C CA . GLN A 1 90 ? -8.396 11.086 32.892 1.00 95.50 90 GLN A CA 1
ATOM 678 C C . GLN A 1 90 ? -9.612 10.140 32.970 1.00 95.50 90 GLN A C 1
ATOM 680 O O . GLN A 1 90 ? -10.632 10.471 33.568 1.00 95.50 90 GLN A O 1
ATOM 685 N N . ALA A 1 91 ? -9.498 8.925 32.422 1.00 95.81 91 ALA A N 1
ATOM 686 C CA . ALA A 1 91 ? -10.544 7.910 32.518 1.00 95.81 91 ALA A CA 1
ATOM 687 C C . ALA A 1 91 ? -10.698 7.318 33.932 1.00 95.81 91 ALA A C 1
ATOM 689 O O . ALA A 1 91 ? -11.822 7.130 34.397 1.00 95.81 91 ALA A O 1
ATOM 690 N N . ALA A 1 92 ? -9.591 7.056 34.633 1.00 93.00 92 ALA A N 1
ATOM 691 C CA . ALA A 1 92 ? -9.617 6.579 36.016 1.00 93.00 92 ALA A CA 1
ATOM 692 C C . ALA A 1 92 ? -10.141 7.648 36.997 1.00 93.00 92 ALA A C 1
ATOM 694 O O . ALA A 1 92 ? -10.795 7.305 37.985 1.00 93.00 92 ALA A O 1
ATOM 695 N N . GLU A 1 93 ? -9.889 8.925 36.698 1.00 93.75 93 GLU A N 1
ATOM 696 C CA . GLU A 1 93 ? -10.438 10.095 37.393 1.00 93.75 93 GLU A CA 1
ATOM 697 C C . GLU A 1 93 ? -11.957 10.191 37.186 1.00 93.75 93 GLU A C 1
ATOM 699 O O . GLU A 1 93 ? -12.690 10.131 38.171 1.00 93.75 93 GLU A O 1
ATOM 704 N N . ALA A 1 94 ? -12.449 10.160 35.941 1.00 92.62 94 ALA A N 1
ATOM 705 C CA . ALA A 1 94 ? -13.889 10.116 35.650 1.00 92.62 94 ALA A CA 1
ATOM 706 C C . ALA A 1 94 ? -14.591 8.895 36.289 1.00 92.62 94 ALA A C 1
ATOM 708 O O . ALA A 1 94 ? -15.714 8.977 36.787 1.00 92.62 94 ALA A O 1
ATOM 709 N N . ASP A 1 95 ? -13.922 7.737 36.350 1.00 93.75 95 ASP A N 1
ATOM 710 C CA . ASP A 1 95 ? -14.431 6.568 37.075 1.00 93.75 95 ASP A CA 1
ATOM 711 C C . ASP A 1 95 ? -14.445 6.761 38.599 1.00 93.75 95 ASP A C 1
ATOM 713 O O . ASP A 1 95 ? -15.243 6.119 39.283 1.00 93.75 95 ASP A O 1
ATOM 717 N N . ALA A 1 96 ? -13.559 7.582 39.169 1.00 90.44 96 ALA A N 1
ATOM 718 C CA . ALA A 1 96 ? -13.560 7.931 40.592 1.00 90.44 96 ALA A CA 1
ATOM 719 C C . ALA A 1 96 ? -14.658 8.947 40.923 1.00 90.44 96 ALA A C 1
ATOM 721 O O . ALA A 1 96 ? -15.399 8.737 41.881 1.00 90.44 96 ALA A O 1
ATOM 722 N N . GLU A 1 97 ? -14.821 9.972 40.090 1.00 89.62 97 GLU A N 1
ATOM 723 C CA . GLU A 1 97 ? -15.872 10.990 40.186 1.00 89.62 97 GLU A CA 1
ATOM 724 C C . GLU A 1 97 ? -17.271 10.372 40.075 1.00 89.62 97 GLU A C 1
ATOM 726 O O . GLU A 1 97 ? -18.160 10.683 40.869 1.00 89.62 97 GLU A O 1
ATOM 731 N N . ARG A 1 98 ? -17.465 9.407 39.167 1.00 87.88 98 ARG A N 1
ATOM 732 C CA . ARG A 1 98 ? -18.718 8.642 39.050 1.00 87.88 98 ARG A CA 1
ATOM 733 C C . ARG A 1 98 ? -19.043 7.845 40.323 1.00 87.88 98 ARG A C 1
ATOM 735 O O . ARG A 1 98 ? -20.205 7.760 40.722 1.00 87.88 98 ARG A O 1
ATOM 742 N N . ARG A 1 99 ? -18.021 7.291 40.991 1.00 84.38 99 ARG A N 1
ATOM 743 C CA . ARG A 1 99 ? -18.167 6.573 42.273 1.00 84.38 99 ARG A CA 1
ATOM 744 C C . ARG A 1 99 ? -18.452 7.523 43.439 1.00 84.38 99 ARG A C 1
ATOM 746 O O . ARG A 1 99 ? -19.344 7.233 44.227 1.00 84.38 99 ARG A O 1
ATOM 753 N N . SER A 1 100 ? -17.753 8.654 43.551 1.00 79.31 100 SER A N 1
ATOM 754 C CA . SER A 1 100 ? -17.983 9.623 44.637 1.00 79.31 100 SER A CA 1
ATOM 755 C C . SER A 1 100 ? -19.315 10.370 44.499 1.00 79.31 100 SER A C 1
ATOM 757 O O . SER A 1 100 ? -19.961 10.639 45.510 1.00 79.31 100 SER A O 1
ATOM 759 N N . SER A 1 101 ? -19.776 10.617 43.268 1.00 71.69 101 SER A N 1
ATOM 760 C CA . SER A 1 101 ? -21.072 11.251 42.964 1.00 71.69 101 SER A CA 1
ATOM 761 C C . SER A 1 101 ? -22.288 10.360 43.251 1.00 71.69 101 SER A C 1
ATOM 763 O O . SER A 1 101 ? -23.420 10.839 43.234 1.00 71.69 101 SER A O 1
ATOM 765 N N . SER A 1 102 ? -22.082 9.072 43.559 1.00 57.75 102 SER A N 1
ATOM 766 C CA . SER A 1 102 ? -23.157 8.122 43.901 1.00 57.75 102 SER A CA 1
ATOM 767 C C . SER A 1 102 ? -23.875 8.444 45.228 1.00 57.75 102 SER A C 1
ATOM 769 O O . SER A 1 102 ? -24.793 7.728 45.618 1.00 57.75 102 SER A O 1
ATOM 771 N N . SER A 1 103 ? -23.461 9.508 45.925 1.00 50.56 103 SER A N 1
ATOM 772 C CA . SER A 1 103 ? -24.020 10.009 47.185 1.00 50.56 103 SER A CA 1
ATOM 773 C C . SER A 1 103 ? -25.161 11.032 47.034 1.00 50.56 103 SER A C 1
ATOM 775 O O . SER A 1 103 ? -25.814 11.315 48.035 1.00 50.56 103 SER A O 1
ATOM 777 N N . GLY A 1 104 ? -25.456 11.533 45.823 1.00 46.75 104 GLY A N 1
ATOM 778 C CA . GLY A 1 104 ? -26.765 12.139 45.507 1.00 46.75 104 GLY A CA 1
ATOM 779 C C . GLY A 1 104 ? -26.786 13.488 44.774 1.00 46.75 104 GLY A C 1
ATOM 780 O O . GLY A 1 104 ? -27.718 13.709 44.008 1.00 46.75 104 GLY A O 1
ATOM 781 N N . ASP A 1 105 ? -25.779 14.354 44.943 1.00 47.16 105 ASP A N 1
ATOM 782 C CA . ASP A 1 105 ? -25.818 15.759 44.461 1.00 47.16 105 ASP A CA 1
ATOM 783 C C . ASP A 1 105 ? -24.948 16.058 43.216 1.00 47.16 105 ASP A C 1
ATOM 785 O O . ASP A 1 105 ? -24.871 17.194 42.746 1.00 47.16 105 ASP A O 1
ATOM 789 N N . GLY A 1 106 ? -24.269 15.057 42.647 1.00 52.16 106 GLY A N 1
ATOM 790 C CA . GLY A 1 106 ? -23.390 15.250 41.487 1.00 52.16 106 GLY A CA 1
ATOM 791 C C . GLY A 1 106 ? -24.136 15.259 40.147 1.00 52.16 106 GLY A C 1
ATOM 792 O O . GLY A 1 106 ? -24.540 14.201 39.663 1.00 52.16 106 GLY A O 1
ATOM 793 N N . HIS A 1 107 ? -24.250 16.418 39.484 1.00 56.22 107 HIS A N 1
ATOM 794 C CA . HIS A 1 107 ? -24.703 16.483 38.086 1.00 56.22 107 HIS A CA 1
ATOM 795 C C . HIS A 1 107 ? -23.606 15.969 37.136 1.00 56.22 107 HIS A C 1
ATOM 797 O O . HIS A 1 107 ? -22.750 16.720 36.667 1.00 56.22 107 HIS A O 1
ATOM 803 N N . ILE A 1 108 ? -23.628 14.665 36.864 1.00 67.75 108 ILE A N 1
ATOM 804 C CA . ILE A 1 108 ? -22.706 14.003 35.936 1.00 67.75 108 ILE A CA 1
ATOM 805 C C . ILE A 1 108 ? -23.046 14.420 34.495 1.00 67.75 108 ILE A C 1
ATOM 807 O O . ILE A 1 108 ? -24.155 14.176 34.021 1.00 67.75 108 ILE A O 1
ATOM 811 N N . GLY A 1 109 ? -22.082 15.028 33.798 1.00 74.62 109 GLY A N 1
ATOM 812 C CA . GLY A 1 109 ? -22.265 15.550 32.441 1.00 74.62 109 GLY A CA 1
ATOM 813 C C . GLY A 1 109 ? -22.612 14.486 31.388 1.00 74.62 109 GLY A C 1
ATOM 814 O O . GLY A 1 109 ? -22.238 13.317 31.500 1.00 74.62 109 GLY A O 1
ATOM 815 N N . GLY A 1 110 ? -23.306 14.911 30.327 1.00 82.38 110 GLY A N 1
ATOM 816 C CA . GLY A 1 110 ? -23.878 14.034 29.292 1.00 82.38 110 GLY A CA 1
ATOM 817 C C . GLY A 1 110 ? -22.889 13.260 28.407 1.00 82.38 110 GLY A C 1
ATOM 818 O O . GLY A 1 110 ? -23.334 12.497 27.557 1.00 82.38 110 GLY A O 1
ATOM 819 N N . LEU A 1 111 ? -21.576 13.437 28.589 1.00 93.81 111 LEU A N 1
ATOM 820 C CA . LEU A 1 111 ? -20.507 12.649 27.961 1.00 93.81 111 LEU A CA 1
ATOM 821 C C . LEU A 1 111 ? -19.454 12.199 28.996 1.00 93.81 111 LEU A C 1
ATOM 823 O O . LEU A 1 111 ? -18.294 11.964 28.653 1.00 93.81 111 LEU A O 1
ATOM 827 N N . HIS A 1 112 ? -19.811 12.115 30.283 1.00 94.19 112 HIS A N 1
ATOM 828 C CA . HIS A 1 112 ? -18.823 11.946 31.346 1.00 94.19 112 HIS A CA 1
ATOM 829 C C . HIS A 1 112 ? -18.041 10.630 31.243 1.00 94.19 112 HIS A C 1
ATOM 831 O O . HIS A 1 112 ? -18.625 9.547 31.327 1.00 94.19 112 HIS A O 1
ATOM 837 N N . GLY A 1 113 ? -16.715 10.723 31.099 1.00 93.88 113 GLY A N 1
ATOM 838 C CA . GLY A 1 113 ? -15.808 9.589 30.886 1.00 93.88 113 GLY A CA 1
ATOM 839 C C . GLY A 1 113 ? -15.794 9.028 29.455 1.00 93.88 113 GLY A C 1
ATOM 840 O O . GLY A 1 113 ? -15.154 8.004 29.209 1.00 93.88 113 GLY A O 1
ATOM 841 N N . VAL A 1 114 ? -16.481 9.664 28.499 1.00 97.25 114 VAL A N 1
ATOM 842 C CA . VAL A 1 114 ? -16.479 9.249 27.088 1.00 97.25 114 VAL A CA 1
ATOM 843 C C . VAL A 1 114 ? -15.214 9.767 26.382 1.00 97.25 114 VAL A C 1
ATOM 845 O O . VAL A 1 114 ? -14.948 10.971 26.426 1.00 97.25 114 VAL A O 1
ATOM 848 N N . PRO A 1 115 ? -14.440 8.900 25.697 1.00 97.50 115 PRO A N 1
ATOM 849 C CA . PRO A 1 115 ? -13.284 9.315 24.909 1.00 97.50 115 PRO A CA 1
ATOM 850 C C . PRO A 1 115 ? -13.673 9.879 23.539 1.00 97.50 115 PRO A C 1
ATOM 852 O O . PRO A 1 115 ? -14.257 9.177 22.707 1.00 97.50 115 PRO A O 1
ATOM 855 N N . VAL A 1 116 ? -13.261 11.120 23.282 1.00 98.38 116 VAL A N 1
ATOM 856 C CA . VAL A 1 116 ? -13.447 11.827 22.008 1.00 98.38 116 VAL A CA 1
ATOM 857 C C . VAL A 1 116 ? -12.116 11.938 21.273 1.00 98.38 116 VAL A C 1
ATOM 859 O O . VAL A 1 116 ? -11.111 12.343 21.858 1.00 98.38 116 VAL A O 1
ATOM 862 N N . LEU A 1 117 ? -12.101 11.616 19.979 1.00 98.62 117 LEU A N 1
ATOM 863 C CA . LEU A 1 117 ? -10.941 11.851 19.116 1.00 98.62 117 LEU A CA 1
ATOM 864 C C . LEU A 1 117 ? -11.134 13.149 18.314 1.00 98.62 117 LEU A C 1
ATOM 866 O O . LEU A 1 117 ? -12.142 13.315 17.626 1.00 98.62 117 LEU A O 1
ATOM 870 N N . LEU A 1 118 ? -10.179 14.072 18.402 1.00 98.81 118 LEU A N 1
ATOM 871 C CA . LEU A 1 118 ? -10.258 15.390 17.764 1.00 98.81 118 LEU A CA 1
ATOM 872 C C . LEU A 1 118 ? -9.495 15.381 16.438 1.00 98.81 118 LEU A C 1
ATOM 874 O O . LEU A 1 118 ? -8.375 14.883 16.408 1.00 98.81 118 LEU A O 1
ATOM 878 N N . LYS A 1 119 ? -10.018 15.971 15.358 1.00 98.62 119 LYS A N 1
ATOM 879 C CA . LYS A 1 119 ? -9.208 16.274 14.162 1.00 98.62 119 LYS A CA 1
ATOM 880 C C . LYS A 1 119 ? -7.970 17.095 14.543 1.00 98.62 119 LYS A C 1
ATOM 882 O O . LYS A 1 119 ? -8.051 17.962 15.413 1.00 98.62 119 LYS A O 1
ATOM 887 N N . ASP A 1 120 ? -6.826 16.822 13.913 1.00 98.69 120 ASP A N 1
ATOM 888 C CA . ASP A 1 120 ? -5.534 17.398 14.313 1.00 98.69 120 ASP A CA 1
ATOM 889 C C . ASP A 1 120 ? -5.535 18.940 14.391 1.00 98.69 120 ASP A C 1
ATOM 891 O O . ASP A 1 120 ? -4.905 19.489 15.297 1.00 98.69 120 ASP A O 1
ATOM 895 N N . ASN A 1 121 ? -6.326 19.627 13.553 1.00 98.38 121 ASN A N 1
ATOM 896 C CA . ASN A 1 121 ? -6.469 21.087 13.559 1.00 98.38 121 ASN A CA 1
ATOM 897 C C . ASN A 1 121 ? -7.266 21.697 14.734 1.00 98.38 121 ASN A C 1
ATOM 899 O O . ASN A 1 121 ? -7.351 22.920 14.818 1.00 98.38 121 ASN A O 1
ATOM 903 N N . ILE A 1 122 ? -7.831 20.896 15.644 1.00 98.75 122 ILE A N 1
ATOM 904 C CA . ILE A 1 122 ? -8.560 21.373 16.834 1.00 98.75 122 ILE A CA 1
ATOM 905 C C . ILE A 1 122 ? -7.603 21.450 18.037 1.00 98.75 122 ILE A C 1
ATOM 907 O O . ILE A 1 122 ? -7.039 20.434 18.449 1.00 98.75 122 ILE A O 1
ATOM 911 N N . GLY A 1 123 ? -7.425 22.638 18.622 1.00 98.06 123 GLY A N 1
ATOM 912 C CA . GLY A 1 123 ? -6.521 22.872 19.753 1.00 98.06 123 GLY A CA 1
ATOM 913 C C . GLY A 1 123 ? -6.998 22.293 21.091 1.00 98.06 123 GLY A C 1
ATOM 914 O O . GLY A 1 123 ? -8.176 22.369 21.445 1.00 98.06 123 GLY A O 1
ATOM 915 N N . THR A 1 124 ? -6.065 21.755 21.879 1.00 97.69 124 THR A N 1
ATOM 916 C CA . THR A 1 124 ? -6.282 21.372 23.285 1.00 97.69 124 THR A CA 1
ATOM 917 C C . THR A 1 124 ? -4.995 21.503 24.099 1.00 97.69 124 THR A C 1
ATOM 919 O O . THR A 1 124 ? -3.907 21.437 23.533 1.00 97.69 124 THR A O 1
ATOM 922 N N . ARG A 1 125 ? -5.125 21.675 25.421 1.00 95.12 125 ARG A N 1
ATOM 923 C CA . ARG A 1 125 ? -4.009 21.730 26.382 1.00 95.12 125 ARG A CA 1
ATOM 924 C C . ARG A 1 125 ? -3.581 20.364 26.942 1.00 95.12 125 ARG A C 1
ATOM 926 O O . ARG A 1 125 ? -2.797 20.329 27.888 1.00 95.12 125 ARG A O 1
ATOM 933 N N . ASP A 1 126 ? -4.094 19.246 26.420 1.00 95.12 126 ASP A N 1
ATOM 934 C CA . ASP A 1 126 ? -3.448 17.947 26.668 1.00 95.12 126 ASP A CA 1
ATOM 935 C C . ASP A 1 126 ? -2.014 17.943 26.109 1.00 95.12 126 ASP A C 1
ATOM 937 O O . ASP A 1 126 ? -1.631 18.806 25.319 1.00 95.12 126 ASP A O 1
ATOM 941 N N . GLN A 1 127 ? -1.232 16.923 26.462 1.00 93.50 127 GLN A N 1
ATOM 942 C CA . GLN A 1 127 ? 0.093 16.677 25.889 1.00 93.50 127 GLN A CA 1
ATOM 943 C C . GLN A 1 127 ? -0.035 16.128 24.450 1.00 93.50 127 GLN A C 1
ATOM 945 O O . GLN A 1 127 ? 0.214 14.952 24.189 1.00 93.50 127 GLN A O 1
ATOM 950 N N . LEU A 1 128 ? -0.504 16.984 23.537 1.00 96.44 128 LEU A N 1
ATOM 951 C CA . LEU A 1 128 ? -0.811 16.719 22.130 1.00 96.44 128 LEU A CA 1
ATOM 952 C C . LEU A 1 128 ? -0.413 17.921 21.266 1.00 96.44 128 LEU A C 1
ATOM 954 O O . LEU A 1 128 ? -0.635 19.071 21.642 1.00 96.44 128 LEU A O 1
ATOM 958 N N . ASN A 1 129 ? 0.087 17.669 20.060 1.00 97.00 129 ASN A N 1
ATOM 959 C CA . ASN A 1 129 ? 0.363 18.726 19.090 1.00 97.00 129 ASN A CA 1
ATOM 960 C C . ASN A 1 129 ? -0.926 19.145 18.351 1.00 97.00 129 ASN A C 1
ATOM 962 O O . ASN A 1 129 ? -1.904 18.397 18.284 1.00 97.00 129 ASN A O 1
ATOM 966 N N . THR A 1 130 ? -0.939 20.341 17.758 1.00 97.56 130 THR A N 1
ATOM 967 C CA . THR A 1 130 ? -2.045 20.843 16.916 1.00 97.56 130 THR A CA 1
ATOM 968 C C . THR A 1 130 ? -1.449 21.433 15.645 1.00 97.56 130 THR A C 1
ATOM 970 O O . THR A 1 130 ? -0.921 22.540 15.680 1.00 97.56 130 THR A O 1
ATOM 973 N N . THR A 1 131 ? -1.467 20.666 14.551 1.00 97.81 131 THR A N 1
ATOM 974 C CA . THR A 1 131 ? -0.558 20.870 13.404 1.00 97.81 131 THR A CA 1
ATOM 975 C C . THR A 1 131 ? -1.236 21.045 12.045 1.00 97.81 131 THR A C 1
ATOM 977 O O . THR A 1 131 ? -0.567 21.331 11.057 1.00 97.81 131 THR A O 1
ATOM 980 N N . ALA A 1 132 ? -2.554 20.831 11.973 1.00 97.50 132 ALA A N 1
ATOM 981 C CA . ALA A 1 132 ? -3.296 20.664 10.720 1.00 97.50 132 ALA A CA 1
ATOM 982 C C . ALA A 1 132 ? -2.681 19.603 9.775 1.00 97.50 132 ALA A C 1
ATOM 984 O O . ALA A 1 132 ? -2.877 19.658 8.562 1.00 97.50 132 ALA A O 1
ATOM 985 N N . GLY A 1 133 ? -1.946 18.636 10.336 1.00 96.69 133 GLY A N 1
ATOM 986 C CA . GLY A 1 133 ? -1.230 17.579 9.618 1.00 96.69 133 GLY A CA 1
ATOM 987 C C . GLY A 1 133 ? 0.168 17.935 9.080 1.00 96.69 133 GLY A C 1
ATOM 988 O O . GLY A 1 133 ? 0.863 17.025 8.637 1.00 96.69 133 GLY A O 1
ATOM 989 N N . SER A 1 134 ? 0.608 19.196 9.125 1.00 97.12 134 SER A N 1
ATOM 990 C CA . SER A 1 134 ? 1.900 19.629 8.558 1.00 97.12 134 SER A CA 1
ATOM 991 C C . SER A 1 134 ? 3.034 19.586 9.589 1.00 97.12 134 SER A C 1
ATOM 993 O O . SER A 1 134 ? 2.828 19.833 10.780 1.00 97.12 134 SER A O 1
ATOM 995 N N . LEU A 1 135 ? 4.257 19.292 9.145 1.00 97.75 135 LEU A N 1
ATOM 996 C CA . LEU A 1 135 ? 5.452 19.286 9.993 1.00 97.75 135 LEU A CA 1
ATOM 997 C C . LEU A 1 135 ? 5.885 20.710 10.375 1.00 97.75 135 LEU A C 1
ATOM 999 O O . LEU A 1 135 ? 6.481 20.886 11.438 1.00 97.75 135 LEU A O 1
ATOM 1003 N N . ALA A 1 136 ? 5.498 21.722 9.587 1.00 97.50 136 ALA A N 1
ATOM 1004 C CA . ALA A 1 136 ? 5.754 23.143 9.853 1.00 97.50 136 ALA A CA 1
ATOM 1005 C C . ALA A 1 136 ? 5.234 23.620 11.224 1.00 97.50 136 ALA A C 1
ATOM 1007 O O . ALA A 1 136 ? 5.707 24.618 11.756 1.00 97.50 136 ALA A O 1
ATOM 1008 N N . MET A 1 137 ? 4.256 22.909 11.794 1.00 97.62 137 MET A N 1
ATOM 1009 C CA . MET A 1 137 ? 3.581 23.229 13.057 1.00 97.62 137 MET A CA 1
ATOM 1010 C C . MET A 1 137 ? 3.976 22.299 14.220 1.00 97.62 137 MET A C 1
ATOM 1012 O O . MET A 1 137 ? 3.372 22.338 15.295 1.00 97.62 137 MET A O 1
ATOM 1016 N N . LEU A 1 138 ? 4.939 21.394 14.023 1.00 97.00 138 LEU A N 1
ATOM 1017 C CA . LEU A 1 138 ? 5.302 20.413 15.043 1.00 97.00 138 LEU A CA 1
ATOM 1018 C C . LEU A 1 138 ? 5.970 21.103 16.247 1.00 97.00 138 LEU A C 1
ATOM 1020 O O . LEU A 1 138 ? 6.908 21.880 16.094 1.00 97.00 138 LEU A O 1
ATOM 1024 N N . GLY A 1 139 ? 5.483 20.824 17.458 1.00 93.75 139 GLY A N 1
ATOM 1025 C CA . GLY A 1 139 ? 5.912 21.507 18.681 1.00 93.75 139 GLY A CA 1
ATOM 1026 C C . GLY A 1 139 ? 5.185 22.825 18.987 1.00 93.75 139 GLY A C 1
ATOM 1027 O O . GLY A 1 139 ? 5.490 23.439 20.007 1.00 93.75 139 GLY A O 1
ATOM 1028 N N . SER A 1 140 ? 4.218 23.267 18.171 1.00 96.19 140 SER A N 1
ATOM 1029 C CA . SER A 1 140 ? 3.373 24.428 18.494 1.00 96.19 140 SER A CA 1
ATOM 1030 C C . SER A 1 140 ? 2.518 24.195 19.750 1.00 96.19 140 SER A C 1
ATOM 1032 O O . SER A 1 140 ? 1.863 23.161 19.893 1.00 96.19 140 SER A O 1
ATOM 1034 N N . VAL A 1 141 ? 2.475 25.192 20.639 1.00 96.31 141 VAL A N 1
ATOM 1035 C CA . VAL A 1 141 ? 1.782 25.155 21.938 1.00 96.31 141 VAL A CA 1
ATOM 1036 C C . VAL A 1 141 ? 0.614 26.141 21.944 1.00 96.31 141 VAL A C 1
ATOM 1038 O O . VAL A 1 141 ? 0.809 27.356 21.844 1.00 96.31 141 VAL A O 1
ATOM 1041 N N . VAL A 1 142 ? -0.604 25.620 22.108 1.00 96.00 142 VAL A N 1
ATOM 1042 C CA . VAL A 1 142 ? -1.824 26.428 22.265 1.00 96.00 142 VAL A CA 1
ATOM 1043 C C . VAL A 1 142 ? -1.956 26.947 23.701 1.00 96.00 142 VAL A C 1
ATOM 1045 O O . VAL A 1 142 ? -1.768 26.201 24.660 1.00 96.00 142 VAL A O 1
ATOM 1048 N N . GLY A 1 143 ? -2.330 28.219 23.871 1.00 92.50 143 GLY A N 1
ATOM 1049 C CA . GLY A 1 143 ? -2.520 28.809 25.206 1.00 92.50 143 GLY A CA 1
ATOM 1050 C C . GLY A 1 143 ? -3.808 28.366 25.919 1.00 92.50 143 GLY A C 1
ATOM 1051 O O . GLY A 1 143 ? -3.942 28.534 27.130 1.00 92.50 143 GLY A O 1
ATOM 1052 N N . ARG A 1 144 ? -4.772 27.804 25.180 1.00 94.44 144 ARG A N 1
ATOM 1053 C CA . ARG A 1 144 ? -6.102 27.405 25.667 1.00 94.44 144 ARG A CA 1
ATOM 1054 C C . ARG A 1 144 ? -6.645 26.203 24.900 1.00 94.44 144 ARG A C 1
ATOM 1056 O O . ARG A 1 144 ? -6.197 25.907 23.796 1.00 94.44 144 ARG A O 1
ATOM 1063 N N . ASP A 1 145 ? -7.620 25.518 25.492 1.00 97.50 145 ASP A N 1
ATOM 1064 C CA . ASP A 1 145 ? -8.441 24.557 24.755 1.00 97.50 145 ASP A CA 1
ATOM 1065 C C . ASP A 1 145 ? -9.309 25.294 23.726 1.00 97.50 145 ASP A C 1
ATOM 1067 O O . ASP A 1 145 ? -9.773 26.404 23.998 1.00 97.50 145 ASP A O 1
ATOM 1071 N N . ALA A 1 146 ? -9.568 24.675 22.572 1.00 98.38 146 ALA A N 1
ATOM 1072 C CA . ALA A 1 146 ? -10.556 25.190 21.631 1.00 98.38 146 ALA A CA 1
ATOM 1073 C C . ALA A 1 146 ? -11.948 25.249 22.285 1.00 98.38 146 ALA A C 1
ATOM 1075 O O . ALA A 1 146 ? -12.266 24.420 23.143 1.00 98.38 146 ALA A O 1
ATOM 1076 N N . GLY A 1 147 ? -12.810 26.175 21.859 1.00 98.00 147 GLY A N 1
ATOM 1077 C CA . GLY A 1 147 ? -14.120 26.404 22.489 1.00 98.00 147 GLY A CA 1
ATOM 1078 C C . GLY A 1 147 ? -14.995 25.144 22.569 1.00 98.00 147 GLY A C 1
ATOM 1079 O O . GLY A 1 147 ? -15.637 24.871 23.585 1.00 98.00 147 GLY A O 1
ATOM 1080 N N . VAL A 1 148 ? -14.940 24.307 21.530 1.00 98.38 148 VAL A N 1
ATOM 1081 C CA . VAL A 1 148 ? -15.567 22.973 21.487 1.00 98.38 148 VAL A CA 1
ATOM 1082 C C . VAL A 1 148 ? -14.950 21.969 22.465 1.00 98.38 148 VAL A C 1
ATOM 1084 O O . VAL A 1 148 ? -15.681 21.190 23.066 1.00 98.38 148 VAL A O 1
ATOM 1087 N N . VAL A 1 149 ? -13.636 22.002 22.697 1.00 98.50 149 VAL A N 1
ATOM 1088 C CA . VAL A 1 149 ? -12.957 21.113 23.657 1.00 98.50 149 VAL A CA 1
ATOM 1089 C C . VAL A 1 149 ? -13.252 21.551 25.092 1.00 98.50 149 VAL A C 1
ATOM 1091 O O . VAL A 1 149 ? -13.546 20.714 25.943 1.00 98.50 149 VAL A O 1
ATOM 1094 N N . ALA A 1 150 ? -13.285 22.859 25.359 1.00 97.56 150 ALA A N 1
ATOM 1095 C CA . ALA A 1 150 ? -13.734 23.402 26.639 1.00 97.56 150 ALA A CA 1
ATOM 1096 C C . ALA A 1 150 ? -15.204 23.041 26.947 1.00 97.56 150 ALA A C 1
ATOM 1098 O O . ALA A 1 150 ? -15.571 22.858 28.109 1.00 97.56 150 ALA A O 1
ATOM 1099 N N . ARG A 1 151 ? -16.053 22.897 25.919 1.00 96.88 151 ARG A N 1
ATOM 1100 C CA . ARG A 1 151 ? -17.428 22.383 26.050 1.00 96.88 151 ARG A CA 1
ATOM 1101 C C . ARG A 1 151 ? -17.479 20.873 26.284 1.00 96.88 151 ARG A C 1
ATOM 1103 O O . ARG A 1 151 ? -18.110 20.454 27.248 1.00 96.88 151 ARG A O 1
ATOM 1110 N N . LEU A 1 152 ? -16.737 20.077 25.509 1.00 97.19 152 LEU A N 1
ATOM 1111 C CA . LEU A 1 152 ? -16.593 18.632 25.734 1.00 97.19 152 LEU A CA 1
ATOM 1112 C C . LEU A 1 152 ? -16.141 18.316 27.169 1.00 97.19 152 LEU A C 1
ATOM 1114 O O . LEU A 1 152 ? -16.760 17.486 27.832 1.00 97.19 152 LEU A O 1
ATOM 1118 N N . ARG A 1 153 ? -15.136 19.034 27.692 1.00 94.62 153 ARG A N 1
ATOM 1119 C CA . ARG A 1 153 ? -14.690 18.892 29.089 1.00 94.62 153 ARG A CA 1
ATOM 1120 C C . ARG A 1 153 ? -15.783 19.268 30.098 1.00 94.62 153 ARG A C 1
ATOM 1122 O O . ARG A 1 153 ? -15.931 18.570 31.095 1.00 94.62 153 ARG A O 1
ATOM 1129 N N . ARG A 1 154 ? -16.601 20.299 29.836 1.00 94.19 154 ARG A N 1
ATOM 1130 C CA . ARG A 1 154 ? -17.783 20.626 30.670 1.00 94.19 154 ARG A CA 1
ATOM 1131 C C . ARG A 1 154 ? -18.888 19.565 30.604 1.00 94.19 154 ARG A C 1
ATOM 1133 O O . ARG A 1 154 ? -19.581 19.370 31.594 1.00 94.19 154 ARG A O 1
ATOM 1140 N N . ALA A 1 155 ? -19.016 18.842 29.492 1.00 94.25 155 ALA A N 1
ATOM 1141 C CA . ALA A 1 155 ? -19.859 17.647 29.393 1.00 94.25 155 ALA A CA 1
ATOM 1142 C C . ALA A 1 155 ? -19.222 16.396 30.046 1.00 94.25 155 ALA A C 1
ATOM 1144 O O . ALA A 1 155 ? -19.838 15.330 30.053 1.00 94.25 155 ALA A O 1
ATOM 1145 N N . GLY A 1 156 ? -18.010 16.515 30.604 1.00 94.06 156 GLY A N 1
ATOM 1146 C CA . GLY A 1 156 ? -17.256 15.440 31.253 1.00 94.06 156 GLY A CA 1
ATOM 1147 C C . GLY A 1 156 ? -16.471 14.529 30.302 1.00 94.06 156 GLY A C 1
ATOM 1148 O O . GLY A 1 156 ? -15.940 13.509 30.743 1.00 94.06 156 GLY A O 1
ATOM 1149 N N . ALA A 1 157 ? -16.413 14.853 29.011 1.00 96.31 157 ALA A N 1
ATOM 1150 C CA . ALA A 1 157 ? -15.697 14.057 28.023 1.00 96.31 157 ALA A CA 1
ATOM 1151 C C . ALA A 1 157 ? -14.175 14.242 28.135 1.00 96.31 157 ALA A C 1
ATOM 1153 O O . ALA A 1 157 ? -13.688 15.326 28.473 1.00 96.31 157 ALA A O 1
ATOM 1154 N N . LEU A 1 158 ? -13.424 13.194 27.790 1.00 95.25 158 LEU A N 1
ATOM 1155 C CA . LEU A 1 158 ? -11.958 13.190 27.796 1.00 95.25 158 LEU A CA 1
ATOM 1156 C C . LEU A 1 158 ? -11.396 13.081 26.374 1.00 95.25 158 LEU A C 1
ATOM 1158 O O . LEU A 1 158 ? -12.009 12.481 25.489 1.00 95.25 158 LEU A O 1
ATOM 1162 N N . VAL A 1 159 ? -10.214 13.652 26.145 1.00 98.19 159 VAL A N 1
ATOM 1163 C CA . VAL A 1 159 ? -9.578 13.663 24.821 1.00 98.19 159 VAL A CA 1
ATOM 1164 C C . VAL A 1 159 ? -8.718 12.414 24.652 1.00 98.19 159 VAL A C 1
ATOM 1166 O O . VAL A 1 159 ? -7.769 12.190 25.401 1.00 98.19 159 VAL A O 1
ATOM 1169 N N . LEU A 1 160 ? -9.029 11.603 23.641 1.00 98.44 160 LEU A N 1
ATOM 1170 C CA . LEU A 1 160 ? -8.318 10.361 23.327 1.00 98.44 160 LEU A CA 1
ATOM 1171 C C . LEU A 1 160 ? -7.012 10.600 22.548 1.00 98.44 160 LEU A C 1
ATOM 1173 O O . LEU A 1 160 ? -6.076 9.808 22.653 1.00 98.44 160 LEU A O 1
ATOM 1177 N N . GLY A 1 161 ? -6.948 11.669 21.751 1.00 98.31 161 GLY A N 1
ATOM 1178 C CA . GLY A 1 161 ? -5.841 11.939 20.832 1.00 98.31 161 GLY A CA 1
ATOM 1179 C C . GLY A 1 161 ? -6.233 12.815 19.639 1.00 98.31 161 GLY A C 1
ATOM 1180 O O . GLY A 1 161 ? -7.352 13.337 19.580 1.00 98.31 161 GLY A O 1
ATOM 1181 N N . LYS A 1 162 ? -5.312 12.930 18.675 1.00 98.62 162 LYS A N 1
ATOM 1182 C CA . LYS A 1 162 ? -5.498 13.631 17.398 1.00 98.62 162 LYS A CA 1
ATOM 1183 C C . LYS A 1 162 ? -5.681 12.669 16.227 1.00 98.62 162 LYS A C 1
ATOM 1185 O O . LYS A 1 162 ? -4.860 11.783 15.988 1.00 98.62 162 LYS A O 1
ATOM 1190 N N . ALA A 1 163 ? -6.747 12.882 15.471 1.00 98.56 163 ALA A N 1
ATOM 1191 C CA . ALA A 1 163 ? -7.088 12.183 14.245 1.00 98.56 163 ALA A CA 1
ATOM 1192 C C . ALA A 1 163 ? -6.420 12.831 13.022 1.00 98.56 163 ALA A C 1
ATOM 1194 O O . ALA A 1 163 ? -6.322 14.056 12.945 1.00 98.56 163 ALA A O 1
ATOM 1195 N N . ASN A 1 164 ? -6.016 12.010 12.052 1.00 97.88 164 ASN A N 1
ATOM 1196 C CA . ASN A 1 164 ? -5.419 12.462 10.792 1.00 97.88 164 ASN A CA 1
ATOM 1197 C C . ASN A 1 164 ? -6.408 13.288 9.947 1.00 97.88 164 ASN A C 1
ATOM 1199 O O . ASN A 1 164 ? -7.622 13.248 10.148 1.00 97.88 164 ASN A O 1
ATOM 1203 N N . MET A 1 165 ? -5.892 14.042 8.989 1.00 97.56 165 MET A N 1
ATOM 1204 C CA . MET A 1 165 ? -6.664 14.901 8.102 1.00 97.56 165 MET A CA 1
ATOM 1205 C C . MET A 1 165 ? -5.903 15.154 6.808 1.00 97.56 165 MET A C 1
ATOM 1207 O O . MET A 1 165 ? -4.686 14.989 6.765 1.00 97.56 165 MET A O 1
ATOM 1211 N N . ASP A 1 166 ? -6.619 15.607 5.786 1.00 95.75 166 ASP A N 1
ATOM 1212 C CA . ASP A 1 166 ? -5.992 16.252 4.636 1.00 95.75 166 ASP A CA 1
ATOM 1213 C C . ASP A 1 166 ? -5.336 17.535 5.129 1.00 95.75 166 ASP A C 1
ATOM 1215 O O . ASP A 1 166 ? -5.945 18.337 5.851 1.00 95.75 166 ASP A O 1
ATOM 1219 N N . GLU A 1 167 ? -4.071 17.686 4.773 1.00 96.19 167 GLU A N 1
ATOM 1220 C CA . GLU A 1 167 ? -3.209 18.719 5.315 1.00 96.19 167 GLU A CA 1
ATOM 1221 C C . GLU A 1 167 ? -3.759 20.129 5.082 1.00 96.19 167 GLU A C 1
ATOM 1223 O O . GLU A 1 167 ? -4.297 20.434 4.014 1.00 96.19 167 GLU A O 1
ATOM 1228 N N . TRP A 1 168 ? -3.656 20.986 6.101 1.00 97.38 168 TRP A N 1
ATOM 1229 C CA . TRP A 1 168 ? -4.213 22.343 6.078 1.00 97.38 168 TRP A CA 1
ATOM 1230 C C . TRP A 1 168 ? -5.696 22.379 5.673 1.00 97.38 168 TRP A C 1
ATOM 1232 O O . TRP A 1 168 ? -6.144 23.269 4.959 1.00 97.38 168 TRP A O 1
ATOM 1242 N N . ALA A 1 169 ? -6.449 21.362 6.107 1.00 96.44 169 ALA A N 1
ATOM 1243 C CA . ALA A 1 169 ? -7.855 21.135 5.769 1.00 96.44 169 ALA A CA 1
ATOM 1244 C C . ALA A 1 169 ? -8.131 21.031 4.253 1.00 96.44 169 ALA A C 1
ATOM 1246 O O . ALA A 1 169 ? -9.234 21.332 3.805 1.00 96.44 169 ALA A O 1
ATOM 1247 N N . ASN A 1 170 ? -7.147 20.551 3.482 1.00 94.88 170 ASN A N 1
ATOM 1248 C CA . ASN A 1 170 ? -7.114 20.534 2.014 1.00 94.88 170 ASN A CA 1
ATOM 1249 C C . ASN A 1 170 ? -7.015 21.935 1.358 1.00 94.88 170 ASN A C 1
ATOM 1251 O O . ASN A 1 170 ? -7.306 22.083 0.175 1.00 94.88 170 ASN A O 1
ATOM 1255 N N . PHE A 1 171 ? -6.567 22.964 2.092 1.00 95.25 171 PHE A N 1
ATOM 1256 C CA . PHE A 1 171 ? -6.444 24.347 1.598 1.00 95.25 171 PHE A CA 1
ATOM 1257 C C . PHE A 1 171 ? -5.000 24.776 1.248 1.00 95.25 171 PHE A C 1
ATOM 1259 O O . PHE A 1 171 ? -4.728 25.953 1.021 1.00 95.25 171 PHE A O 1
ATOM 1266 N N . ARG A 1 172 ? -4.043 23.837 1.158 1.00 94.12 172 ARG A N 1
ATOM 1267 C CA . ARG A 1 172 ? -2.663 24.145 0.721 1.00 94.12 172 ARG A CA 1
ATOM 1268 C C . ARG A 1 172 ? -2.546 24.424 -0.783 1.00 94.12 172 ARG A C 1
ATOM 1270 O O . ARG A 1 172 ? -1.749 25.266 -1.207 1.00 94.12 172 ARG A O 1
ATOM 1277 N N . SER A 1 173 ? -3.301 23.708 -1.612 1.00 90.12 173 SER A N 1
ATOM 1278 C CA . SER A 1 173 ? -3.087 23.662 -3.062 1.00 90.12 173 SER A CA 1
ATOM 1279 C C . SER A 1 173 ? -4.342 23.227 -3.819 1.00 90.12 173 SER A C 1
ATOM 1281 O O . SER A 1 173 ? -5.240 22.629 -3.240 1.00 90.12 173 SER A O 1
ATOM 1283 N N . ALA A 1 174 ? -4.376 23.482 -5.130 1.00 76.50 174 ALA A N 1
ATOM 1284 C CA . ALA A 1 174 ? -5.447 23.010 -6.012 1.00 76.50 174 ALA A CA 1
ATOM 1285 C C . ALA A 1 174 ? -5.391 21.488 -6.275 1.00 76.50 174 ALA A C 1
ATOM 1287 O O . ALA A 1 174 ? -6.365 20.905 -6.744 1.00 76.50 174 ALA A O 1
ATOM 1288 N N . ILE A 1 175 ? -4.263 20.835 -5.969 1.00 77.88 175 ILE A N 1
ATOM 1289 C CA . ILE A 1 175 ? -4.135 19.373 -5.979 1.00 77.88 175 ILE A CA 1
ATOM 1290 C C . ILE A 1 175 ? -4.526 18.867 -4.587 1.00 77.88 175 ILE A C 1
ATOM 1292 O O . ILE A 1 175 ? -3.756 19.012 -3.638 1.00 77.88 175 ILE A O 1
ATOM 1296 N N . GLY A 1 176 ? -5.723 18.289 -4.466 1.00 69.94 176 GLY A N 1
ATOM 1297 C CA . GLY A 1 176 ? -6.207 17.751 -3.194 1.00 69.94 176 GLY A CA 1
ATOM 1298 C C . GLY A 1 176 ? -5.390 16.547 -2.714 1.00 69.94 176 GLY A C 1
ATOM 1299 O O . GLY A 1 176 ? -4.959 15.724 -3.525 1.00 69.94 176 GLY A O 1
ATOM 1300 N N . THR A 1 177 ? -5.178 16.424 -1.400 1.00 76.88 177 THR A N 1
ATOM 1301 C CA . THR A 1 177 ? -4.312 15.363 -0.847 1.00 76.88 177 THR A CA 1
ATOM 1302 C C . THR A 1 177 ? -5.033 14.026 -0.650 1.00 76.88 177 THR A C 1
ATOM 1304 O O . THR A 1 177 ? -4.378 12.992 -0.519 1.00 76.88 177 THR A O 1
ATOM 1307 N N . GLY A 1 178 ? -6.371 14.012 -0.670 1.00 76.81 178 GLY A N 1
ATOM 1308 C CA . GLY A 1 178 ? -7.189 12.795 -0.726 1.00 76.81 178 GLY A CA 1
ATOM 1309 C C . GLY A 1 178 ? -7.064 11.904 0.512 1.00 76.81 178 GLY A C 1
ATOM 1310 O O . GLY A 1 178 ? -7.129 10.677 0.405 1.00 76.81 178 GLY A O 1
ATOM 1311 N N . GLY A 1 179 ? -6.835 12.508 1.675 1.00 85.44 179 GLY A N 1
ATOM 1312 C CA . GLY A 1 179 ? -6.611 11.838 2.952 1.00 85.44 179 GLY A CA 1
ATOM 1313 C C . GLY A 1 179 ? -5.175 11.864 3.474 1.00 85.44 179 GLY A C 1
ATOM 1314 O O . GLY A 1 179 ? -4.899 11.169 4.453 1.00 85.44 179 GLY A O 1
ATOM 1315 N N . TRP A 1 180 ? -4.254 12.593 2.837 1.00 94.75 180 TRP A N 1
ATOM 1316 C CA . TRP A 1 180 ? -2.833 12.631 3.213 1.00 94.75 180 TRP A CA 1
ATOM 1317 C C . TRP A 1 180 ? -2.424 13.917 3.954 1.00 94.75 180 TRP A C 1
ATOM 1319 O O . TRP A 1 180 ? -2.875 15.018 3.625 1.00 94.75 180 TRP A O 1
ATOM 1329 N N . SER A 1 181 ? -1.501 13.766 4.906 1.00 95.75 181 SER A N 1
ATOM 1330 C CA . SER A 1 181 ? -0.693 14.850 5.480 1.00 95.75 181 SER A CA 1
ATOM 1331 C C . SER A 1 181 ? 0.737 14.387 5.774 1.00 95.75 181 SER A C 1
ATOM 1333 O O . SER A 1 181 ? 0.961 13.190 5.973 1.00 95.75 181 SER A O 1
ATOM 1335 N N . ALA A 1 182 ? 1.700 15.308 5.839 1.00 94.19 182 ALA A N 1
ATOM 1336 C CA . ALA A 1 182 ? 3.109 15.008 6.100 1.00 94.19 182 ALA A CA 1
ATOM 1337 C C . ALA A 1 182 ? 3.319 14.320 7.459 1.00 94.19 182 ALA A C 1
ATOM 1339 O O . ALA A 1 182 ? 4.119 13.390 7.579 1.00 94.19 182 ALA A O 1
ATOM 1340 N N . ARG A 1 183 ? 2.551 14.723 8.480 1.00 94.56 183 ARG A N 1
ATOM 1341 C CA . ARG A 1 183 ? 2.618 14.173 9.841 1.00 94.56 183 ARG A CA 1
ATOM 1342 C C . ARG A 1 183 ? 1.873 12.841 10.001 1.00 94.56 183 ARG A C 1
ATOM 1344 O O . ARG A 1 183 ? 2.316 11.992 10.771 1.00 94.56 183 ARG A O 1
ATOM 1351 N N . GLY A 1 184 ? 0.735 12.651 9.325 1.00 88.69 184 GLY A N 1
ATOM 1352 C CA . GLY A 1 184 ? -0.114 11.457 9.483 1.00 88.69 184 GLY A CA 1
ATOM 1353 C C . GLY A 1 184 ? 0.065 10.367 8.418 1.00 88.69 184 GLY A C 1
ATOM 1354 O O . GLY A 1 184 ? -0.268 9.198 8.649 1.00 88.69 184 GLY A O 1
ATOM 1355 N N . GLY A 1 185 ? 0.590 10.729 7.249 1.00 92.25 185 GLY A N 1
ATOM 1356 C CA . GLY A 1 185 ? 0.561 9.905 6.045 1.00 92.25 185 GLY A CA 1
ATOM 1357 C C . GLY A 1 185 ? -0.840 9.802 5.429 1.00 92.25 185 GLY A C 1
ATOM 1358 O O . GLY A 1 185 ? -1.774 10.510 5.807 1.00 92.25 185 GLY A O 1
ATOM 1359 N N . GLN A 1 186 ? -0.989 8.900 4.457 1.00 94.81 186 GLN A N 1
ATOM 1360 C CA . GLN A 1 186 ? -2.234 8.687 3.713 1.00 94.81 186 GLN A CA 1
ATOM 1361 C C . GLN A 1 186 ? -3.242 7.853 4.519 1.00 94.81 186 GLN A C 1
ATOM 1363 O O . GLN A 1 186 ? -3.113 6.629 4.586 1.00 94.81 186 GLN A O 1
ATOM 1368 N N . GLY A 1 187 ? -4.294 8.497 5.028 1.00 92.88 187 GLY A N 1
ATOM 1369 C CA . GLY A 1 187 ? -5.492 7.846 5.561 1.00 92.88 187 GLY A CA 1
ATOM 1370 C C . GLY A 1 187 ? -6.117 6.872 4.557 1.00 92.88 187 GLY A C 1
ATOM 1371 O O . GLY A 1 187 ? -6.113 7.132 3.349 1.00 92.88 187 GLY A O 1
ATOM 1372 N N . LYS A 1 188 ? -6.646 5.740 5.038 1.00 92.69 188 LYS A N 1
ATOM 1373 C CA . LYS A 1 188 ? -7.254 4.687 4.206 1.00 92.69 188 LYS A CA 1
ATOM 1374 C C . LYS A 1 188 ? -8.676 4.350 4.641 1.00 92.69 188 LYS A C 1
ATOM 1376 O O . LYS A 1 188 ? -8.949 4.155 5.821 1.00 92.69 188 LYS A O 1
ATOM 1381 N N . ASN A 1 189 ? -9.560 4.218 3.656 1.00 92.38 189 ASN A N 1
ATOM 1382 C CA . ASN A 1 189 ? -10.955 3.829 3.835 1.00 92.38 189 ASN A CA 1
ATOM 1383 C C . ASN A 1 189 ? -11.052 2.403 4.437 1.00 92.38 189 ASN A C 1
ATOM 1385 O O . ASN A 1 189 ? -10.473 1.470 3.873 1.00 92.38 189 ASN A O 1
ATOM 1389 N N . PRO A 1 190 ? -11.764 2.190 5.565 1.00 90.31 190 PRO A N 1
ATOM 1390 C CA . PRO A 1 190 ? -11.748 0.923 6.298 1.00 90.31 190 PRO A CA 1
ATOM 1391 C C . PRO A 1 190 ? -12.658 -0.167 5.704 1.00 90.31 190 PRO A C 1
ATOM 1393 O O . PRO A 1 190 ? -12.687 -1.282 6.228 1.00 90.31 190 PRO A O 1
ATOM 1396 N N . TYR A 1 191 ? -13.392 0.130 4.627 1.00 86.75 191 TYR A N 1
ATOM 1397 C CA . TYR A 1 191 ? -14.190 -0.845 3.873 1.00 86.75 191 TYR A CA 1
ATOM 1398 C C . TYR A 1 191 ? -13.436 -1.308 2.625 1.00 86.75 191 TYR A C 1
ATOM 1400 O O . TYR A 1 191 ? -13.333 -2.509 2.381 1.00 86.75 191 TYR A O 1
ATOM 1408 N N . VAL A 1 192 ? -12.866 -0.361 1.871 1.00 86.44 192 VAL A N 1
ATOM 1409 C CA . VAL A 1 192 ? -12.111 -0.616 0.637 1.00 86.44 192 VAL A CA 1
ATOM 1410 C C . VAL A 1 192 ? -10.855 0.254 0.628 1.00 86.44 192 VAL A C 1
ATOM 1412 O O . VAL A 1 192 ? -10.901 1.422 0.264 1.00 86.44 192 VAL A O 1
ATOM 1415 N N . LEU A 1 193 ? -9.711 -0.322 1.008 1.00 83.56 193 LEU A N 1
ATOM 1416 C CA . LEU A 1 193 ? -8.439 0.395 1.233 1.00 83.56 193 LEU A CA 1
ATOM 1417 C C . LEU A 1 193 ? -7.859 1.105 -0.008 1.00 83.56 193 LEU A C 1
ATOM 1419 O O . LEU A 1 193 ? -6.959 1.936 0.121 1.00 83.56 193 LEU A O 1
ATOM 1423 N N . SER A 1 194 ? -8.335 0.760 -1.205 1.00 80.31 194 SER A N 1
ATOM 1424 C CA . SER A 1 194 ? -7.994 1.425 -2.467 1.00 80.31 194 SER A CA 1
ATOM 1425 C C . SER A 1 194 ? -8.885 2.622 -2.791 1.00 80.31 194 SER A C 1
ATOM 1427 O O . SER A 1 194 ? -8.475 3.474 -3.574 1.00 80.31 194 SER A O 1
ATOM 1429 N N . SER A 1 195 ? -10.083 2.696 -2.210 1.00 82.06 195 SER A N 1
ATOM 1430 C CA . SER A 1 195 ? -10.983 3.833 -2.388 1.00 82.06 195 SER A CA 1
ATOM 1431 C C . SER A 1 195 ? -10.497 5.018 -1.552 1.00 82.06 195 SER A C 1
ATOM 1433 O O . SER A 1 195 ? -10.041 4.821 -0.418 1.00 82.06 195 SER A O 1
ATOM 1435 N N . PRO A 1 196 ? -10.605 6.258 -2.061 1.00 85.94 196 PRO A N 1
ATOM 1436 C CA . PRO A 1 196 ? -10.307 7.431 -1.257 1.00 85.94 196 PRO A CA 1
ATOM 1437 C C . PRO A 1 196 ? -11.262 7.479 -0.050 1.00 85.94 196 PRO A C 1
ATOM 1439 O O . PRO A 1 196 ? -12.453 7.192 -0.194 1.00 85.94 196 PRO A O 1
ATOM 1442 N N . PRO A 1 197 ? -10.785 7.858 1.146 1.00 91.12 197 PRO A N 1
ATOM 1443 C CA . PRO A 1 197 ? -11.652 8.113 2.295 1.00 91.12 197 PRO A CA 1
ATOM 1444 C C . PRO A 1 197 ? -12.375 9.473 2.206 1.00 91.12 197 PRO A C 1
ATOM 1446 O O . PRO A 1 197 ? -13.056 9.845 3.156 1.00 91.12 197 PRO A O 1
ATOM 1449 N N . CYS A 1 198 ? -12.211 10.211 1.100 1.00 93.75 198 CYS A N 1
ATOM 1450 C CA . CYS A 1 198 ? -12.402 11.663 1.000 1.00 93.75 198 CYS A CA 1
ATOM 1451 C C . CYS A 1 198 ? -11.636 12.441 2.086 1.00 93.75 198 CYS A C 1
ATOM 1453 O O . CYS A 1 198 ? -10.769 11.877 2.745 1.00 93.75 198 CYS A O 1
ATOM 1455 N N . GLY A 1 199 ? -11.949 13.727 2.243 1.00 92.19 199 GLY A N 1
ATOM 1456 C CA . GLY A 1 199 ? -11.310 14.636 3.184 1.00 92.19 199 GLY A CA 1
ATOM 1457 C C . GLY A 1 199 ? -12.092 15.940 3.349 1.00 92.19 199 GLY A C 1
ATOM 1458 O O . GLY A 1 199 ? -13.120 16.118 2.705 1.00 92.19 199 GLY A O 1
ATOM 1459 N N . SER A 1 200 ? -11.681 16.860 4.226 1.00 96.44 200 SER A N 1
ATOM 1460 C CA . SER A 1 200 ? -10.449 16.811 5.029 1.00 96.44 200 SER A CA 1
ATOM 1461 C C . SER A 1 200 ? -10.565 16.153 6.413 1.00 96.44 200 SER A C 1
ATOM 1463 O O . SER A 1 200 ? -9.540 15.885 7.034 1.00 96.44 200 SER A O 1
ATOM 1465 N N . SER A 1 201 ? -11.760 15.858 6.944 1.00 98.38 201 SER A N 1
ATOM 1466 C CA . SER A 1 201 ? -11.937 15.163 8.246 1.00 98.38 201 SER A CA 1
ATOM 1467 C C . SER A 1 201 ? -11.783 13.641 8.144 1.00 98.38 201 SER A C 1
ATOM 1469 O O . SER A 1 201 ? -12.595 12.863 8.647 1.00 98.38 201 SER A O 1
ATOM 1471 N N . THR A 1 202 ? -10.696 13.236 7.503 1.00 97.06 202 THR A N 1
ATOM 1472 C CA . THR A 1 202 ? -10.376 11.872 7.081 1.00 97.06 202 THR A CA 1
ATOM 1473 C C . THR A 1 202 ? -10.192 10.913 8.249 1.00 97.06 202 THR A C 1
ATOM 1475 O O . THR A 1 202 ? -10.914 9.925 8.376 1.00 97.06 202 THR A O 1
ATOM 1478 N N . GLY A 1 203 ? -9.264 11.225 9.151 1.00 98.00 203 GLY A N 1
ATOM 1479 C CA . GLY A 1 203 ? -9.008 10.440 10.353 1.00 98.00 203 GLY A CA 1
ATOM 1480 C C . GLY A 1 203 ? -10.224 10.308 11.271 1.00 98.00 203 GLY A C 1
ATOM 1481 O O . GLY A 1 203 ? -10.514 9.179 11.660 1.00 98.00 203 GLY A O 1
ATOM 1482 N N . PRO A 1 204 ? -10.978 11.386 11.582 1.00 98.69 204 PRO A N 1
ATOM 1483 C CA . PRO A 1 204 ? -12.237 11.300 12.326 1.00 98.69 204 PRO A CA 1
ATOM 1484 C C . PRO A 1 204 ? -13.214 10.263 11.750 1.00 98.69 204 PRO A C 1
ATOM 1486 O O . PRO A 1 204 ? -13.657 9.364 12.468 1.00 98.69 204 PRO A O 1
ATOM 1489 N N . ALA A 1 205 ? -13.480 10.310 10.440 1.00 98.31 205 ALA A N 1
ATOM 1490 C CA . ALA A 1 205 ? -14.419 9.393 9.796 1.00 98.31 205 ALA A CA 1
ATOM 1491 C C . ALA A 1 205 ? -13.921 7.939 9.775 1.00 98.31 205 ALA A C 1
ATOM 1493 O O . ALA A 1 205 ? -14.659 7.026 10.158 1.00 98.31 205 ALA A O 1
ATOM 1494 N N . ILE A 1 206 ? -12.651 7.717 9.414 1.00 98.06 206 ILE A N 1
ATOM 1495 C CA . ILE A 1 206 ? -12.037 6.383 9.451 1.00 98.06 206 ILE A CA 1
ATOM 1496 C C . ILE A 1 206 ? -12.035 5.836 10.888 1.00 98.06 206 ILE A C 1
ATOM 1498 O O . ILE A 1 206 ? -12.370 4.673 11.102 1.00 98.06 206 ILE A O 1
ATOM 1502 N N . ALA A 1 207 ? -11.697 6.651 11.892 1.00 97.94 207 ALA A N 1
ATOM 1503 C CA . ALA A 1 207 ? -11.622 6.227 13.289 1.00 97.94 207 ALA A CA 1
ATOM 1504 C C . ALA A 1 207 ? -12.997 5.877 13.879 1.00 97.94 207 ALA A C 1
ATOM 1506 O O . ALA A 1 207 ? -13.110 4.876 14.594 1.00 97.94 207 ALA A O 1
ATOM 1507 N N . ALA A 1 208 ? -14.045 6.639 13.547 1.00 97.06 208 ALA A N 1
ATOM 1508 C CA . ALA A 1 208 ? -15.421 6.319 13.923 1.00 97.06 208 ALA A CA 1
ATOM 1509 C C . ALA A 1 208 ? -15.876 4.978 13.310 1.00 97.06 208 ALA A C 1
ATOM 1511 O O . ALA A 1 208 ? -16.372 4.107 14.032 1.00 97.06 208 ALA A O 1
ATOM 1512 N N . ALA A 1 209 ? -15.636 4.786 12.005 1.00 95.94 209 ALA A N 1
ATOM 1513 C CA . ALA A 1 209 ? -15.999 3.586 11.243 1.00 95.94 209 ALA A CA 1
ATOM 1514 C C . ALA A 1 209 ? -15.202 2.329 11.641 1.00 95.94 209 ALA A C 1
ATOM 1516 O O . ALA A 1 209 ? -15.704 1.205 11.577 1.00 95.94 209 ALA A O 1
ATOM 1517 N N . ALA A 1 210 ? -13.947 2.507 12.054 1.00 94.50 210 ALA A N 1
ATOM 1518 C CA . ALA A 1 210 ? -13.023 1.437 12.424 1.00 94.50 210 ALA A CA 1
ATOM 1519 C C . ALA A 1 210 ? -13.043 1.092 13.926 1.00 94.50 210 ALA A C 1
ATOM 1521 O O . ALA A 1 210 ? -12.188 0.335 14.388 1.00 94.50 210 ALA A O 1
ATOM 1522 N N . ASN A 1 211 ? -14.000 1.633 14.695 1.00 93.88 211 ASN A N 1
ATOM 1523 C CA . ASN A 1 211 ? -14.092 1.464 16.152 1.00 93.88 211 ASN A CA 1
ATOM 1524 C C . ASN A 1 211 ? -12.806 1.894 16.897 1.00 93.88 211 ASN A C 1
ATOM 1526 O O . ASN A 1 211 ? -12.439 1.299 17.905 1.00 93.88 211 ASN A O 1
ATOM 1530 N N . MET A 1 212 ? -12.107 2.929 16.418 1.00 95.69 212 MET A N 1
ATOM 1531 C CA . MET A 1 212 ? -10.930 3.504 17.089 1.00 95.69 212 MET A CA 1
ATOM 1532 C C . MET A 1 212 ? -11.274 4.627 18.081 1.00 95.69 212 MET A C 1
ATOM 1534 O O . MET A 1 212 ? -10.413 5.022 18.861 1.00 95.69 212 MET A O 1
ATOM 1538 N N . ALA A 1 213 ? -12.523 5.098 18.098 1.00 95.56 213 ALA A N 1
ATOM 1539 C CA . ALA A 1 213 ? -13.059 6.023 19.097 1.00 95.56 213 ALA A CA 1
ATOM 1540 C C . ALA A 1 213 ? -14.552 5.752 19.363 1.00 95.56 213 ALA A C 1
ATOM 1542 O O . ALA A 1 213 ? -15.233 5.121 18.542 1.00 95.56 213 ALA A O 1
ATOM 1543 N N . ALA A 1 214 ? -15.075 6.263 20.485 1.00 92.62 214 ALA A N 1
ATOM 1544 C CA . ALA A 1 214 ? -16.519 6.298 20.723 1.00 92.62 214 ALA A CA 1
ATOM 1545 C C . ALA A 1 214 ? -17.177 7.269 19.737 1.00 92.62 214 ALA A C 1
ATOM 1547 O O . ALA A 1 214 ? -18.042 6.875 18.959 1.00 92.62 214 ALA A O 1
ATOM 1548 N N . VAL A 1 215 ? -16.679 8.506 19.731 1.00 96.44 215 VAL A N 1
ATOM 1549 C CA . VAL A 1 215 ? -17.123 9.613 18.881 1.00 96.44 215 VAL A CA 1
ATOM 1550 C C . VAL A 1 215 ? -15.923 10.456 18.450 1.00 96.44 215 VAL A C 1
ATOM 1552 O O . VAL A 1 215 ? -14.871 10.433 19.099 1.00 96.44 215 VAL A O 1
ATOM 1555 N N . THR A 1 216 ? -16.060 11.197 17.352 1.00 98.69 216 THR A N 1
ATOM 1556 C CA . THR A 1 216 ? -14.982 12.045 16.821 1.00 98.69 216 THR A CA 1
ATOM 1557 C C . THR A 1 216 ? -15.497 13.428 16.424 1.00 98.69 216 THR A C 1
ATOM 1559 O O . THR A 1 216 ? -16.680 13.579 16.118 1.00 98.69 216 THR A O 1
ATOM 1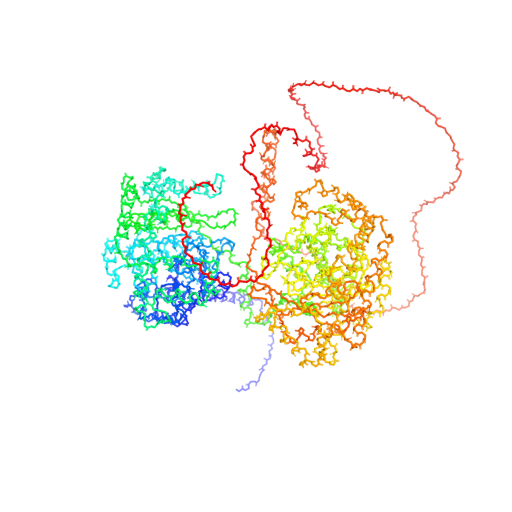562 N N . LEU A 1 217 ? -14.619 14.437 16.423 1.00 98.69 217 LEU A N 1
ATOM 1563 C CA . LEU A 1 217 ? -14.909 15.758 15.852 1.00 98.69 217 LEU A CA 1
ATOM 1564 C C . LEU A 1 217 ? -14.118 15.977 14.562 1.00 98.69 217 LEU A C 1
ATOM 1566 O O . LEU A 1 217 ? -12.897 15.813 14.547 1.00 98.69 217 LEU A O 1
ATOM 1570 N N . GLY A 1 218 ? -14.819 16.398 13.512 1.00 98.50 218 GLY A N 1
ATOM 1571 C CA . GLY A 1 218 ? -14.257 16.941 12.280 1.00 98.50 218 GLY A CA 1
ATOM 1572 C C . GLY A 1 218 ? -14.402 18.463 12.196 1.00 98.50 218 GLY A C 1
ATOM 1573 O O . GLY A 1 218 ? -15.020 19.101 13.049 1.00 98.50 218 GLY A O 1
ATOM 1574 N N . THR A 1 219 ? -13.847 19.039 11.133 1.00 98.69 219 THR A N 1
ATOM 1575 C CA . THR A 1 219 ? -14.016 20.455 10.763 1.00 98.69 219 THR A CA 1
ATOM 1576 C C . THR A 1 219 ? -14.355 20.547 9.279 1.00 98.69 219 THR A C 1
ATOM 1578 O O . THR A 1 219 ? -13.762 19.823 8.472 1.00 98.69 219 THR A O 1
ATOM 1581 N N . GLU A 1 220 ? -15.318 21.398 8.921 1.00 98.44 220 GLU A N 1
ATOM 1582 C CA . GLU A 1 220 ? -15.713 21.639 7.531 1.00 98.44 220 GLU A CA 1
ATOM 1583 C C . GLU A 1 220 ? -15.711 23.123 7.186 1.00 98.44 220 GLU A C 1
ATOM 1585 O O . GLU A 1 220 ? -16.320 23.918 7.894 1.00 98.44 220 GLU A O 1
ATOM 1590 N N . THR A 1 221 ? -15.051 23.437 6.074 1.00 97.50 221 THR A N 1
ATOM 1591 C CA . THR A 1 221 ? -15.155 24.694 5.327 1.00 97.50 221 THR A CA 1
ATOM 1592 C C . THR A 1 221 ? -16.117 24.431 4.159 1.00 97.50 221 THR A C 1
ATOM 1594 O O . THR A 1 221 ? -17.291 24.791 4.234 1.00 97.50 221 THR A O 1
ATOM 1597 N N . ASP A 1 222 ? -15.675 23.619 3.188 1.00 95.25 222 ASP A N 1
ATOM 1598 C CA . ASP A 1 222 ? -16.521 22.906 2.222 1.00 95.25 222 ASP A CA 1
ATOM 1599 C C . ASP A 1 222 ? -16.196 21.396 2.220 1.00 95.25 222 ASP A C 1
ATOM 1601 O O . ASP A 1 222 ? -15.043 20.998 2.434 1.00 95.25 222 ASP A O 1
ATOM 1605 N N . GLY A 1 223 ? -17.228 20.558 2.067 1.00 95.88 223 GLY A N 1
ATOM 1606 C CA . GLY A 1 223 ? -17.247 19.087 1.944 1.00 95.88 223 GLY A CA 1
ATOM 1607 C C . GLY A 1 223 ? -16.633 18.262 3.082 1.00 95.88 223 GLY A C 1
ATOM 1608 O O . GLY A 1 223 ? -16.841 17.052 3.170 1.00 95.88 223 GLY A O 1
ATOM 1609 N N . SER A 1 224 ? -15.861 18.897 3.953 1.00 98.00 224 SER A N 1
ATOM 1610 C CA . SER A 1 224 ? -14.808 18.286 4.751 1.00 98.00 224 SER A CA 1
ATOM 1611 C C . SER A 1 224 ? -15.251 17.486 5.978 1.00 98.00 224 SER A C 1
ATOM 1613 O O . SER A 1 224 ? -14.403 16.867 6.612 1.00 98.00 224 SER A O 1
ATOM 1615 N N . ILE A 1 225 ? -16.538 17.437 6.306 1.00 98.75 225 ILE A N 1
ATOM 1616 C CA . ILE A 1 225 ? -17.191 16.496 7.230 1.00 98.75 225 ILE A CA 1
ATOM 1617 C C . ILE A 1 225 ? -18.124 15.577 6.433 1.00 98.75 225 ILE A C 1
ATOM 1619 O O . ILE A 1 225 ? -18.077 14.356 6.612 1.00 98.75 225 ILE A O 1
ATOM 1623 N N . LEU A 1 226 ? -18.942 16.140 5.537 1.00 98.50 226 LEU A N 1
ATOM 1624 C CA . LEU A 1 226 ? -19.969 15.419 4.775 1.00 98.50 226 LEU A CA 1
ATOM 1625 C C . LEU A 1 226 ? -19.387 14.334 3.856 1.00 98.50 226 LEU A C 1
ATOM 1627 O O . LEU A 1 226 ? -19.871 13.198 3.843 1.00 98.50 226 LEU A O 1
ATOM 1631 N N . CYS A 1 227 ? -18.332 14.665 3.111 1.00 97.31 227 CYS A N 1
ATOM 1632 C CA . CYS A 1 227 ? -17.684 13.768 2.158 1.00 97.31 227 CYS A CA 1
ATOM 1633 C C . CYS A 1 227 ? -16.974 12.591 2.842 1.00 97.31 227 CYS A C 1
ATOM 1635 O O . CYS A 1 227 ? -17.298 11.445 2.515 1.00 97.31 227 CYS A O 1
ATOM 1637 N N . PRO A 1 228 ? -16.073 12.797 3.830 1.00 97.88 228 PRO A N 1
ATOM 1638 C CA . PRO A 1 228 ? -15.445 11.673 4.512 1.00 97.88 228 PRO A CA 1
ATOM 1639 C C . PRO A 1 228 ? -16.444 10.865 5.344 1.00 97.88 228 PRO A C 1
ATOM 1641 O O . PRO A 1 228 ? -16.271 9.657 5.471 1.00 97.88 228 PRO A O 1
ATOM 1644 N N . SER A 1 229 ? -17.534 11.455 5.845 1.00 98.25 229 SER A N 1
ATOM 1645 C CA . SER A 1 229 ? -18.577 10.663 6.515 1.00 98.25 229 SER A CA 1
ATOM 1646 C C . SER A 1 229 ? -19.300 9.731 5.538 1.00 98.25 229 SER A C 1
ATOM 1648 O O . SER A 1 229 ? -19.396 8.526 5.787 1.00 98.25 229 SER A O 1
ATOM 1650 N N . SER A 1 230 ? -19.694 10.259 4.374 1.00 96.69 230 SER A N 1
ATOM 1651 C CA . SER A 1 230 ? -20.305 9.490 3.282 1.00 96.69 230 SER A CA 1
ATOM 1652 C C . SER A 1 230 ? -19.399 8.348 2.806 1.00 96.69 230 SER A C 1
ATOM 1654 O O . SER A 1 230 ? -19.802 7.182 2.838 1.00 96.69 230 SER A O 1
ATOM 1656 N N . LEU A 1 231 ? -18.141 8.655 2.463 1.00 96.00 231 LEU A N 1
ATOM 1657 C CA . LEU A 1 231 ? -17.179 7.674 1.946 1.00 96.00 231 LEU A CA 1
ATOM 1658 C C . LEU A 1 231 ? -16.533 6.788 3.028 1.00 96.00 231 LEU A C 1
ATOM 1660 O O . LEU A 1 231 ? -15.715 5.933 2.697 1.00 96.00 231 LEU A O 1
ATOM 1664 N N . ASN A 1 232 ? -16.920 6.902 4.303 1.00 96.25 232 ASN A N 1
ATOM 1665 C CA . ASN A 1 232 ? -16.565 5.932 5.349 1.00 96.25 232 ASN A CA 1
ATOM 1666 C C . ASN A 1 232 ? -17.801 5.358 6.074 1.00 96.25 232 ASN A C 1
ATOM 1668 O O . ASN A 1 232 ? -17.661 4.770 7.146 1.00 96.25 232 ASN A O 1
ATOM 1672 N N . SER A 1 233 ? -19.011 5.470 5.502 1.00 96.62 233 SER A N 1
ATOM 1673 C CA . SER A 1 233 ? -20.248 4.902 6.077 1.00 96.62 233 SER A CA 1
ATOM 1674 C C . SER A 1 233 ? -20.424 5.258 7.567 1.00 96.62 233 SER A C 1
ATOM 1676 O O . SER A 1 233 ? -20.731 4.405 8.405 1.00 96.62 233 SER A O 1
ATOM 1678 N N . VAL A 1 234 ? -20.244 6.534 7.902 1.00 98.19 234 VAL A N 1
ATOM 1679 C CA . VAL A 1 234 ? -20.561 7.111 9.218 1.00 98.19 234 VAL A CA 1
ATOM 1680 C C . VAL A 1 234 ? -21.438 8.348 9.049 1.00 98.19 234 VAL A C 1
ATOM 1682 O O . VAL A 1 234 ? -21.592 8.863 7.943 1.00 98.19 234 VAL A O 1
ATOM 1685 N N . VAL A 1 235 ? -22.058 8.798 10.135 1.00 98.81 235 VAL A N 1
ATOM 1686 C CA . VAL A 1 235 ? -22.858 10.022 10.152 1.00 98.81 235 VAL A CA 1
ATOM 1687 C C . VAL A 1 235 ? -21.948 11.212 10.418 1.00 98.81 235 VAL A C 1
ATOM 1689 O O . VAL A 1 235 ? -21.155 11.179 11.360 1.00 98.81 235 VAL A O 1
ATOM 1692 N N . GLY A 1 236 ? -22.096 12.268 9.620 1.00 98.62 236 GLY A N 1
ATOM 1693 C CA . GLY A 1 236 ? -21.418 13.547 9.819 1.00 98.62 236 GLY A CA 1
ATOM 1694 C C . GLY A 1 236 ? -22.419 14.691 9.838 1.00 98.62 236 GLY A C 1
ATOM 1695 O O . GLY A 1 236 ? -23.194 14.834 8.893 1.00 98.62 236 GLY A O 1
ATOM 1696 N N . ILE A 1 237 ? -22.391 15.511 10.889 1.00 98.81 237 ILE A N 1
ATOM 1697 C CA . ILE A 1 237 ? -23.189 16.741 10.969 1.00 98.81 237 ILE A CA 1
ATOM 1698 C C . ILE A 1 237 ? -22.266 17.934 10.713 1.00 98.81 237 ILE A C 1
ATOM 1700 O O . ILE A 1 237 ? -21.345 18.176 11.488 1.00 98.81 237 ILE A O 1
ATOM 1704 N N . LYS A 1 238 ? -22.552 18.707 9.664 1.00 98.56 238 LYS A N 1
ATOM 1705 C CA . LYS A 1 238 ? -22.071 20.082 9.471 1.00 98.56 238 LYS A CA 1
ATOM 1706 C C . LYS A 1 238 ? -23.146 21.013 10.048 1.00 98.56 238 LYS A C 1
ATOM 1708 O O . LYS A 1 238 ? -24.206 21.127 9.437 1.00 98.56 238 LYS A O 1
ATOM 1713 N N . PRO A 1 239 ? -22.952 21.642 11.219 1.00 98.38 239 PRO A N 1
ATOM 1714 C CA . PRO A 1 239 ? -23.933 22.586 11.744 1.00 98.38 239 PRO A CA 1
ATOM 1715 C C . PRO A 1 239 ? -23.822 23.957 11.059 1.00 98.38 239 PRO A C 1
ATOM 1717 O O . PRO A 1 239 ? -22.801 24.278 10.445 1.00 98.38 239 PRO A O 1
ATOM 1720 N N . THR A 1 240 ? -24.868 24.777 11.198 1.00 98.44 240 THR A N 1
ATOM 1721 C CA . THR A 1 240 ? -24.913 26.187 10.780 1.00 98.44 240 THR A CA 1
ATOM 1722 C C . THR A 1 240 ? -23.661 26.903 11.280 1.00 98.44 240 THR A C 1
ATOM 1724 O O . THR A 1 240 ? -23.279 26.754 12.444 1.00 98.44 240 THR A O 1
ATOM 1727 N N . VAL A 1 241 ? -23.022 27.701 10.423 1.00 98.12 241 VAL A N 1
ATOM 1728 C CA . VAL A 1 241 ? -21.779 28.393 10.795 1.00 98.12 241 VAL A CA 1
ATOM 1729 C C . VAL A 1 241 ? -22.015 29.295 12.010 1.00 98.12 241 VAL A C 1
ATOM 1731 O O . VAL A 1 241 ? -22.940 30.108 12.038 1.00 98.12 241 VAL A O 1
ATOM 1734 N N . GLY A 1 242 ? -21.177 29.113 13.033 1.00 96.81 242 GLY A N 1
ATOM 1735 C CA . GLY A 1 242 ? -21.290 29.776 14.332 1.00 96.81 242 GLY A CA 1
ATOM 1736 C C . GLY A 1 242 ? -22.080 29.013 15.397 1.00 96.81 242 GLY A C 1
ATOM 1737 O O . GLY A 1 242 ? -21.971 29.365 16.564 1.00 96.81 242 GLY A O 1
ATOM 1738 N N . LEU A 1 243 ? -22.843 27.960 15.077 1.00 97.50 243 LEU A N 1
ATOM 1739 C CA . LEU A 1 243 ? -23.578 27.196 16.103 1.00 97.50 243 LEU A CA 1
ATOM 1740 C C . LEU A 1 243 ? -22.619 26.538 17.121 1.00 97.50 243 LEU A C 1
ATOM 1742 O O . LEU A 1 243 ? -22.913 26.440 18.315 1.00 97.50 243 LEU A O 1
ATOM 1746 N N . THR A 1 244 ? -21.446 26.132 16.634 1.00 98.06 244 THR A N 1
ATOM 1747 C CA . THR A 1 244 ? -20.289 25.646 17.395 1.00 98.06 244 THR A CA 1
ATOM 1748 C C . THR A 1 244 ? -19.155 26.668 17.341 1.00 98.06 244 THR A C 1
ATOM 1750 O O . THR A 1 244 ? -18.908 27.243 16.281 1.00 98.06 244 THR A O 1
ATOM 1753 N N . SER A 1 245 ? -18.425 26.847 18.444 1.00 98.06 245 SER A N 1
ATOM 1754 C CA . SER A 1 245 ? -17.252 27.735 18.481 1.00 98.06 245 SER A CA 1
ATOM 1755 C C . SER A 1 245 ? -16.103 27.224 17.613 1.00 98.06 245 SER A C 1
ATOM 1757 O O . SER A 1 245 ? -15.820 26.026 17.585 1.00 98.06 245 SER A O 1
ATOM 1759 N N . ARG A 1 246 ? -15.401 28.146 16.955 1.00 97.50 246 ARG A N 1
ATOM 1760 C CA . ARG A 1 246 ? -14.208 27.875 16.135 1.00 97.50 246 ARG A CA 1
ATOM 1761 C C . ARG A 1 246 ? -12.934 28.437 16.772 1.00 97.50 246 ARG A C 1
ATOM 1763 O O . ARG A 1 246 ? -11.839 28.228 16.258 1.00 97.50 246 ARG A O 1
ATOM 1770 N N . ALA A 1 247 ? -13.055 29.110 17.918 1.00 97.00 247 ALA A N 1
ATOM 1771 C CA . ALA A 1 247 ? -11.916 29.617 18.672 1.00 97.00 247 ALA A CA 1
ATOM 1772 C C . ALA A 1 247 ? -10.968 28.473 19.068 1.00 97.00 247 ALA A C 1
ATOM 1774 O O . ALA A 1 247 ? -11.404 27.471 19.639 1.00 97.00 247 ALA A O 1
ATOM 1775 N N . GLY A 1 248 ? -9.673 28.626 18.778 1.00 96.44 248 GLY A N 1
ATOM 1776 C CA . GLY A 1 248 ? -8.647 27.604 19.028 1.00 96.44 248 GLY A CA 1
ATOM 1777 C C . GLY A 1 248 ? -8.600 26.460 18.002 1.00 96.44 248 GLY A C 1
ATOM 1778 O O . GLY A 1 248 ? -7.930 25.461 18.249 1.00 96.44 248 GLY A O 1
ATOM 1779 N N . VAL A 1 249 ? -9.282 26.584 16.862 1.00 98.50 249 VAL A N 1
ATOM 1780 C CA . VAL A 1 249 ? -9.127 25.699 15.694 1.00 98.50 249 VAL A CA 1
ATOM 1781 C C . VAL A 1 249 ? -8.246 26.406 14.657 1.00 98.50 249 VAL A C 1
ATOM 1783 O O . VAL A 1 249 ? -8.411 27.607 14.455 1.00 98.50 249 VAL A O 1
ATOM 1786 N N . ILE A 1 250 ? -7.324 25.693 13.994 1.00 98.50 250 ILE A N 1
ATOM 1787 C CA . ILE A 1 250 ? -6.565 26.256 12.858 1.00 98.50 250 ILE A CA 1
ATOM 1788 C C . ILE A 1 250 ? -7.555 26.473 11.694 1.00 98.50 250 ILE A C 1
ATOM 1790 O O . ILE A 1 250 ? -8.147 25.480 11.247 1.00 98.50 250 ILE A O 1
ATOM 1794 N N . PRO A 1 251 ? -7.757 27.722 11.231 1.00 97.75 251 PRO A N 1
ATOM 1795 C CA . PRO A 1 251 ? -8.881 28.092 10.371 1.00 97.75 251 PRO A CA 1
ATOM 1796 C C . PRO A 1 251 ? -8.574 27.995 8.870 1.00 97.75 251 PRO A C 1
ATOM 1798 O O . PRO A 1 251 ? -7.413 27.985 8.458 1.00 97.75 251 PRO A O 1
ATOM 1801 N N . VAL A 1 252 ? -9.638 28.034 8.065 1.00 97.06 252 VAL A N 1
ATOM 1802 C CA . VAL A 1 252 ? -9.618 28.413 6.644 1.00 97.06 252 VAL A CA 1
ATOM 1803 C C . VAL A 1 252 ? -10.435 29.691 6.421 1.00 97.06 252 VAL A C 1
ATOM 1805 O O . VAL A 1 252 ? -9.903 30.657 5.880 1.00 97.06 252 VAL A O 1
ATOM 1808 N N . SER A 1 253 ? -11.695 29.747 6.876 1.00 95.75 253 SER A N 1
ATOM 1809 C CA . SER A 1 253 ? -12.570 30.920 6.706 1.00 95.75 253 SER A CA 1
ATOM 1810 C C . SER A 1 253 ? -13.598 31.121 7.833 1.00 95.75 253 SER A C 1
ATOM 1812 O O . SER A 1 253 ? -14.442 30.252 8.064 1.00 95.75 253 SER A O 1
ATOM 1814 N N . PRO A 1 254 ? -13.681 32.318 8.453 1.00 92.56 254 PRO A N 1
ATOM 1815 C CA . PRO A 1 254 ? -14.737 32.660 9.409 1.00 92.56 254 PRO A CA 1
ATOM 1816 C C . PRO A 1 254 ? -16.163 32.738 8.822 1.00 92.56 254 PRO A C 1
ATOM 1818 O O . PRO A 1 254 ? -17.102 32.913 9.604 1.00 92.56 254 PRO A O 1
ATOM 1821 N N . ARG A 1 255 ? -16.363 32.598 7.502 1.00 93.00 255 ARG A N 1
ATOM 1822 C CA . ARG A 1 255 ? -17.695 32.496 6.865 1.00 93.00 255 ARG A CA 1
ATOM 1823 C C . ARG A 1 255 ? -18.181 31.065 6.653 1.00 93.00 255 ARG A C 1
ATOM 1825 O O . ARG A 1 255 ? -19.391 30.851 6.658 1.00 93.00 255 ARG A O 1
ATOM 1832 N N . GLN A 1 256 ? -17.268 30.115 6.463 1.00 96.44 256 GLN A N 1
ATOM 1833 C CA . GLN A 1 256 ? -17.599 28.733 6.101 1.00 96.44 256 GLN A CA 1
ATOM 1834 C C . GLN A 1 256 ? -17.231 27.713 7.180 1.00 96.44 256 GLN A C 1
ATOM 1836 O O . GLN A 1 256 ? -17.961 26.736 7.350 1.00 96.44 256 GLN A O 1
ATOM 1841 N N . ASP A 1 257 ? -16.144 27.948 7.923 1.00 98.25 257 ASP A N 1
ATOM 1842 C CA . ASP A 1 257 ? -15.639 27.005 8.919 1.00 98.25 257 ASP A CA 1
ATOM 1843 C C . ASP A 1 257 ? -16.692 26.690 9.977 1.00 98.25 257 ASP A C 1
ATOM 1845 O O . ASP A 1 257 ? -17.331 27.580 10.549 1.00 98.25 257 ASP A O 1
ATOM 1849 N N . THR A 1 258 ? -16.807 25.408 10.297 1.00 97.88 258 THR A N 1
ATOM 1850 C CA . THR A 1 258 ? -17.615 24.895 11.396 1.00 97.88 258 THR A CA 1
ATOM 1851 C C . THR A 1 258 ? -16.989 23.622 11.973 1.00 97.88 258 THR A C 1
ATOM 1853 O O . THR A 1 258 ? -16.212 22.932 11.303 1.00 97.88 258 THR A O 1
ATOM 1856 N N . VAL A 1 259 ? -17.309 23.301 13.227 1.00 98.75 259 VAL A N 1
ATOM 1857 C CA . VAL A 1 259 ? -16.857 22.071 13.893 1.00 98.75 259 VAL A CA 1
ATOM 1858 C C . VAL A 1 259 ? -18.054 21.146 14.029 1.00 98.75 259 VAL A C 1
ATOM 1860 O O . VAL A 1 259 ? -19.118 21.576 14.464 1.00 98.75 259 VAL A O 1
ATOM 1863 N N . GLY A 1 260 ? -17.900 19.871 13.683 1.00 98.69 260 GLY A N 1
ATOM 1864 C CA . GLY A 1 260 ? -19.035 18.956 13.661 1.00 98.69 260 GLY A CA 1
ATOM 1865 C C . GLY A 1 260 ? -18.698 17.529 14.087 1.00 98.69 260 GLY A C 1
ATOM 1866 O O . GLY A 1 260 ? -17.572 17.066 13.879 1.00 98.69 260 GLY A O 1
ATOM 1867 N N . PRO A 1 261 ? -19.654 16.821 14.708 1.00 98.75 261 PRO A N 1
ATOM 1868 C CA . PRO A 1 261 ? -19.475 15.440 15.120 1.00 98.75 261 PRO A CA 1
ATOM 1869 C C . PRO A 1 261 ? -19.486 14.486 13.924 1.00 98.75 261 PRO A C 1
ATOM 1871 O O . PRO A 1 261 ? -20.314 14.605 13.017 1.00 98.75 261 PRO A O 1
ATOM 1874 N N . ILE A 1 262 ? -18.595 13.495 13.976 1.00 98.75 262 ILE A N 1
ATOM 1875 C CA . ILE A 1 262 ? -18.570 12.342 13.075 1.00 98.75 262 ILE A CA 1
ATOM 1876 C C . ILE A 1 262 ? -18.644 11.069 13.929 1.00 98.75 262 ILE A C 1
ATOM 1878 O O . ILE A 1 262 ? -17.745 10.781 14.728 1.00 98.75 262 ILE A O 1
ATOM 1882 N N . CYS A 1 263 ? -19.755 10.339 13.807 1.00 98.00 263 CYS A N 1
ATOM 1883 C CA . CYS A 1 263 ? -20.148 9.236 14.694 1.00 98.00 263 CYS A CA 1
ATOM 1884 C C . CYS A 1 263 ? -20.796 8.082 13.911 1.00 98.00 263 CYS A C 1
ATOM 1886 O O . CYS A 1 263 ? -21.202 8.246 12.764 1.00 98.00 263 CYS A O 1
ATOM 1888 N N . ARG A 1 264 ? -20.923 6.894 14.518 1.00 96.19 264 ARG A N 1
ATOM 1889 C CA . ARG A 1 264 ? -21.530 5.728 13.841 1.00 96.19 264 ARG A CA 1
ATOM 1890 C C . ARG A 1 264 ? -23.044 5.857 13.628 1.00 96.19 264 ARG A C 1
ATOM 1892 O O . ARG A 1 264 ? -23.540 5.288 12.661 1.00 96.19 264 ARG A O 1
ATOM 1899 N N . THR A 1 265 ? -23.748 6.606 14.482 1.00 97.31 265 THR A N 1
ATOM 1900 C CA . THR A 1 265 ? -25.200 6.842 14.376 1.00 97.31 265 THR A CA 1
ATOM 1901 C C . THR A 1 265 ? -25.568 8.327 14.451 1.00 97.31 265 THR A C 1
ATOM 1903 O O . THR A 1 265 ? -24.801 9.144 14.972 1.00 97.31 265 THR A O 1
ATOM 1906 N N . VAL A 1 266 ? -26.767 8.675 13.974 1.00 98.62 266 VAL A N 1
ATOM 1907 C CA . VAL A 1 266 ? -27.356 10.019 14.092 1.00 98.62 266 VAL A CA 1
ATOM 1908 C C . VAL A 1 266 ? -27.598 10.367 15.560 1.00 98.62 266 VAL A C 1
ATOM 1910 O O . VAL A 1 266 ? -27.317 11.491 15.963 1.00 98.62 266 VAL A O 1
ATOM 1913 N N . ALA A 1 267 ? -28.038 9.411 16.383 1.00 97.56 267 ALA A N 1
ATOM 1914 C CA . ALA A 1 267 ? -28.240 9.634 17.816 1.00 97.56 267 ALA A CA 1
ATOM 1915 C C . ALA A 1 267 ? -26.933 10.011 18.538 1.00 97.56 267 ALA A C 1
ATOM 1917 O O . ALA A 1 267 ? -26.907 10.983 19.294 1.00 97.56 267 ALA A O 1
ATOM 1918 N N . ASP A 1 268 ? -25.834 9.302 18.255 1.00 97.94 268 ASP A N 1
ATOM 1919 C CA . ASP A 1 268 ? -24.516 9.616 18.822 1.00 97.94 268 ASP A CA 1
ATOM 1920 C C . ASP A 1 268 ? -24.009 10.984 18.340 1.00 97.94 268 ASP A C 1
ATOM 1922 O O . ASP A 1 268 ? -23.508 11.778 19.136 1.00 97.94 268 ASP A O 1
ATOM 1926 N N . ALA A 1 269 ? -24.176 11.290 17.047 1.00 98.56 269 ALA A N 1
ATOM 1927 C CA . ALA A 1 269 ? -23.781 12.578 16.484 1.00 98.56 269 ALA A CA 1
ATOM 1928 C C . ALA A 1 269 ? -24.561 13.744 17.117 1.00 98.56 269 ALA A C 1
ATOM 1930 O O . ALA A 1 269 ? -23.972 14.773 17.438 1.00 98.56 269 ALA A O 1
ATOM 1931 N N . VAL A 1 270 ? -25.864 13.578 17.354 1.00 98.56 270 VAL A N 1
ATOM 1932 C CA . VAL A 1 270 ? -26.721 14.595 17.981 1.00 98.56 270 VAL A CA 1
ATOM 1933 C C . VAL A 1 270 ? -26.380 14.812 19.456 1.00 98.56 270 VAL A C 1
ATOM 1935 O O . VAL A 1 270 ? -26.298 15.960 19.885 1.00 98.56 270 VAL A O 1
ATOM 1938 N N . LEU A 1 271 ? -26.089 13.749 20.212 1.00 96.94 271 LEU A N 1
ATOM 1939 C CA . LEU A 1 271 ? -25.607 13.857 21.597 1.00 96.94 271 LEU A CA 1
ATOM 1940 C C . LEU A 1 271 ? -24.287 14.638 21.698 1.00 96.94 271 LEU A C 1
ATOM 1942 O O . LEU A 1 271 ? -24.101 15.431 22.622 1.00 96.94 271 LEU A O 1
ATOM 1946 N N . VAL A 1 272 ? -23.372 14.453 20.740 1.00 98.19 272 VAL A N 1
ATOM 1947 C CA . VAL A 1 272 ? -22.128 15.235 20.689 1.00 98.19 272 VAL A CA 1
ATOM 1948 C C . VAL A 1 272 ? -22.383 16.666 20.219 1.00 98.19 272 VAL A C 1
ATOM 1950 O O . VAL A 1 272 ? -21.754 17.574 20.756 1.00 98.19 272 VAL A O 1
ATOM 1953 N N . LEU A 1 273 ? -23.312 16.895 19.280 1.00 98.44 273 LEU A N 1
ATOM 1954 C CA . LEU A 1 273 ? -23.715 18.243 18.865 1.00 98.44 273 LEU A CA 1
ATOM 1955 C C . LEU A 1 273 ? -24.235 19.049 20.065 1.00 98.44 273 LEU A C 1
ATOM 1957 O O . LEU A 1 273 ? -23.717 20.133 20.325 1.00 98.44 273 LEU A O 1
ATOM 1961 N N . ASP A 1 274 ? -25.177 18.490 20.833 1.00 96.19 274 ASP A N 1
ATOM 1962 C CA . ASP A 1 274 ? -25.710 19.096 22.064 1.00 96.19 274 ASP A CA 1
ATOM 1963 C C . ASP A 1 274 ? -24.602 19.467 23.060 1.00 96.19 274 ASP A C 1
ATOM 1965 O O . ASP A 1 274 ? -24.645 20.529 23.682 1.00 96.19 274 ASP A O 1
ATOM 1969 N N . ALA A 1 275 ? -23.559 18.641 23.164 1.00 96.56 275 ALA A N 1
ATOM 1970 C CA . ALA A 1 275 ? -22.420 18.915 24.031 1.00 96.56 275 ALA A CA 1
ATOM 1971 C C . ALA A 1 275 ? -21.487 20.039 23.533 1.00 96.56 275 ALA A C 1
ATOM 1973 O O . ALA A 1 275 ? -20.726 20.553 24.349 1.00 96.56 275 ALA A O 1
ATOM 1974 N N . ILE A 1 276 ? -21.496 20.418 22.244 1.00 97.62 276 ILE A N 1
ATOM 1975 C CA . ILE A 1 276 ? -20.526 21.375 21.661 1.00 97.62 276 ILE A CA 1
ATOM 1976 C C . ILE A 1 276 ? -21.123 22.678 21.108 1.00 97.62 276 ILE A C 1
ATOM 1978 O O . ILE A 1 276 ? -20.358 23.589 20.774 1.00 97.62 276 ILE A O 1
ATOM 1982 N N . VAL A 1 277 ? -22.446 22.819 21.017 1.00 97.50 277 VAL A N 1
ATOM 1983 C CA . VAL A 1 277 ? -23.108 24.066 20.576 1.00 97.50 277 VAL A CA 1
ATOM 1984 C C . VAL A 1 277 ? -23.113 25.159 21.657 1.00 97.50 277 VAL A C 1
ATOM 1986 O O . VAL A 1 277 ? -22.769 24.920 22.813 1.00 97.50 277 VAL A O 1
ATOM 1989 N N . GLY A 1 278 ? -23.443 26.399 21.276 1.00 95.50 278 GLY A N 1
ATOM 1990 C CA . GLY A 1 278 ? -23.657 27.516 22.212 1.00 95.50 278 GLY A CA 1
ATOM 1991 C C . GLY A 1 278 ? -22.840 28.775 21.923 1.00 95.50 278 GLY A C 1
ATOM 1992 O O . GLY A 1 278 ? -22.022 28.810 21.002 1.00 95.50 278 GLY A O 1
ATOM 1993 N N . TYR A 1 279 ? -23.020 29.791 22.773 1.00 96.75 279 TYR A N 1
ATOM 1994 C CA . TYR A 1 279 ? -22.233 31.031 22.777 1.00 96.75 279 TYR A CA 1
ATOM 1995 C C . TYR A 1 279 ? -20.799 30.817 23.294 1.00 96.75 279 TYR A C 1
ATOM 1997 O O . TYR A 1 279 ? -20.579 30.096 24.272 1.00 96.75 279 TYR A O 1
ATOM 2005 N N . ASP A 1 280 ? -19.819 31.417 22.623 1.00 96.75 280 ASP A N 1
ATOM 2006 C CA . ASP A 1 280 ? -18.423 31.529 23.059 1.00 96.75 280 ASP A CA 1
ATOM 2007 C C . ASP A 1 280 ? -17.990 32.985 22.915 1.00 96.75 280 ASP A C 1
ATOM 2009 O O . ASP A 1 280 ? -18.213 33.595 21.874 1.00 96.75 280 ASP A O 1
ATOM 2013 N N . GLU A 1 281 ? -17.360 33.545 23.938 1.00 96.25 281 GLU A N 1
ATOM 2014 C CA . GLU A 1 281 ? -16.853 34.916 23.901 1.00 96.25 281 GLU A CA 1
ATOM 2015 C C . GLU A 1 281 ? -15.677 35.071 22.923 1.00 96.25 281 GLU A C 1
ATOM 2017 O O . GLU A 1 281 ? -15.542 36.105 22.271 1.00 96.25 281 GLU A O 1
ATOM 2022 N N . LEU A 1 282 ? -14.891 34.008 22.731 1.00 93.94 282 LEU A N 1
ATOM 2023 C CA . LEU A 1 282 ? -13.760 33.972 21.800 1.00 93.94 282 LEU A CA 1
ATOM 2024 C C . LEU A 1 282 ? -14.195 33.782 20.331 1.00 93.94 282 LEU A C 1
ATOM 2026 O O . LEU A 1 282 ? -13.375 33.901 19.426 1.00 93.94 282 LEU A O 1
ATOM 2030 N N . ASP A 1 283 ? -15.482 33.513 20.091 1.00 96.25 283 ASP A N 1
ATOM 2031 C CA . ASP A 1 283 ? -16.127 33.464 18.769 1.00 96.25 283 ASP A CA 1
ATOM 2032 C C . ASP A 1 283 ? -17.487 34.196 18.830 1.00 96.25 283 ASP A C 1
ATOM 2034 O O . ASP A 1 283 ? -18.526 33.728 18.348 1.00 96.25 283 ASP A O 1
ATOM 2038 N N . ALA A 1 284 ? -17.507 35.344 19.521 1.00 95.56 284 ALA A N 1
ATOM 2039 C CA . ALA A 1 284 ? -18.743 36.006 19.941 1.00 95.56 284 ALA A CA 1
ATOM 2040 C C . ALA A 1 284 ? -19.641 36.443 18.780 1.00 95.56 284 ALA A C 1
ATOM 2042 O O . ALA A 1 284 ? -20.861 36.438 18.926 1.00 95.56 284 ALA A O 1
ATOM 2043 N N . VAL A 1 285 ? -19.065 36.827 17.637 1.00 93.81 285 VAL A N 1
ATOM 2044 C CA . VAL A 1 285 ? -19.827 37.346 16.489 1.00 93.81 285 VAL A CA 1
ATOM 2045 C C . VAL A 1 285 ? -20.708 36.252 15.885 1.00 93.81 285 VAL A C 1
ATOM 2047 O O . VAL A 1 285 ? -21.921 36.430 15.777 1.00 93.81 285 VAL A O 1
ATOM 2050 N N . ALA A 1 286 ? -20.124 35.101 15.543 1.00 94.88 286 ALA A N 1
ATOM 2051 C CA . ALA A 1 286 ? -20.866 34.013 14.918 1.00 94.88 286 ALA A CA 1
ATOM 2052 C C . ALA A 1 286 ? -21.722 33.253 15.941 1.00 94.88 286 ALA A C 1
ATOM 2054 O O . ALA A 1 286 ? -22.901 32.999 15.692 1.00 94.88 286 ALA A O 1
ATOM 2055 N N . THR A 1 287 ? -21.180 32.963 17.129 1.00 97.50 287 THR A N 1
ATOM 2056 C CA . THR A 1 287 ? -21.910 32.173 18.132 1.00 97.50 287 THR A CA 1
ATOM 2057 C C . THR A 1 287 ? -23.093 32.913 18.757 1.00 97.50 287 THR A C 1
ATOM 2059 O O . THR A 1 287 ? -24.098 32.281 19.079 1.00 97.50 287 THR A O 1
ATOM 2062 N N . ARG A 1 288 ? -23.058 34.251 18.854 1.00 96.56 288 ARG A N 1
ATOM 2063 C CA . ARG A 1 288 ? -24.223 35.062 19.263 1.00 96.56 288 ARG A CA 1
ATOM 2064 C C . ARG A 1 288 ? -25.262 35.209 18.149 1.00 96.56 288 ARG A C 1
ATOM 2066 O O . ARG A 1 288 ? -26.447 35.324 18.441 1.00 96.56 288 ARG A O 1
ATOM 2073 N N . ALA A 1 289 ? -24.844 35.196 16.883 1.00 94.19 289 ALA A N 1
ATOM 2074 C CA . ALA A 1 289 ? -25.765 35.227 15.746 1.00 94.19 289 ALA A CA 1
ATOM 2075 C C . ALA A 1 289 ? -26.495 33.883 15.543 1.00 94.19 289 ALA A C 1
ATOM 2077 O O . ALA A 1 289 ? -27.653 33.875 15.113 1.00 94.19 289 ALA A O 1
ATOM 2078 N N . ALA A 1 290 ? -25.829 32.768 15.864 1.00 95.94 290 ALA A N 1
ATOM 2079 C CA . ALA A 1 290 ? -26.346 31.410 15.709 1.00 95.94 290 ALA A CA 1
ATOM 2080 C C . ALA A 1 290 ? -27.049 30.844 16.958 1.00 95.94 290 ALA A C 1
ATOM 2082 O O . ALA A 1 290 ? -27.876 29.948 16.812 1.00 95.94 290 ALA A O 1
ATOM 2083 N N . SER A 1 291 ? -26.786 31.352 18.171 1.00 94.38 291 SER A N 1
ATOM 2084 C CA . SER A 1 291 ? -27.369 30.811 19.416 1.00 94.38 291 SER A CA 1
ATOM 2085 C C . SER A 1 291 ? -28.901 30.766 19.418 1.00 94.38 291 SER A C 1
ATOM 2087 O O . SER A 1 291 ? -29.476 29.831 19.961 1.00 94.38 291 SER A O 1
ATOM 2089 N N . LYS A 1 292 ? -29.557 31.714 18.738 1.00 95.19 292 LYS A N 1
ATOM 2090 C CA . LYS A 1 292 ? -31.018 31.768 18.522 1.00 95.19 292 LYS A CA 1
ATOM 2091 C C . LYS A 1 292 ? -31.615 30.558 17.778 1.00 95.19 292 LYS A C 1
ATOM 2093 O O . LYS A 1 292 ? -32.833 30.460 17.681 1.00 95.19 292 LYS A O 1
ATOM 2098 N N . TYR A 1 293 ? -30.779 29.708 17.180 1.00 96.44 293 TYR A N 1
ATOM 2099 C CA . TYR A 1 293 ? -31.191 28.478 16.501 1.00 96.44 293 TYR A CA 1
ATOM 2100 C C . TYR A 1 293 ? -31.069 27.234 17.390 1.00 96.44 293 TYR A C 1
ATOM 2102 O O . TYR A 1 293 ? -31.554 26.173 17.006 1.00 96.44 293 TYR A O 1
ATOM 2110 N N . ILE A 1 294 ? -30.431 27.346 18.561 1.00 96.31 294 ILE A N 1
ATOM 2111 C CA . ILE A 1 294 ? -30.323 26.245 19.520 1.00 96.31 294 ILE A CA 1
ATOM 2112 C C . ILE A 1 294 ? -31.688 26.089 20.210 1.00 96.31 294 ILE A C 1
ATOM 2114 O O . ILE A 1 294 ? -32.164 27.055 20.808 1.00 96.31 294 ILE A O 1
ATOM 2118 N N . PRO A 1 295 ? -32.336 24.916 20.121 1.00 96.00 295 PRO A N 1
ATOM 2119 C CA . PRO A 1 295 ? -33.666 24.703 20.675 1.00 96.00 295 PRO A CA 1
ATOM 2120 C C . PRO A 1 295 ? -33.628 24.537 22.199 1.00 96.00 295 PRO A C 1
ATOM 2122 O O . PRO A 1 295 ? -32.726 23.897 22.747 1.00 96.00 295 PRO A O 1
ATOM 2125 N N . ASP A 1 296 ? -34.659 25.043 22.878 1.00 92.75 296 ASP A N 1
ATOM 2126 C CA . ASP A 1 296 ? -34.878 24.784 24.302 1.00 92.75 296 ASP A CA 1
ATOM 2127 C C . ASP A 1 296 ? -34.990 23.272 24.556 1.00 92.75 296 ASP A C 1
ATOM 2129 O O . ASP A 1 296 ? -35.798 22.581 23.935 1.00 92.75 296 ASP A O 1
ATOM 2133 N N . GLY A 1 297 ? -34.159 22.745 25.459 1.00 88.69 297 GLY A N 1
ATOM 2134 C CA . GLY A 1 297 ? -34.063 21.304 25.733 1.00 88.69 297 GLY A CA 1
ATOM 2135 C C . GLY A 1 297 ? -33.115 20.515 24.815 1.00 88.69 297 GLY A C 1
ATOM 2136 O O . GLY A 1 297 ? -32.983 19.309 25.002 1.00 88.69 297 GLY A O 1
ATOM 2137 N N . GLY A 1 298 ? -32.427 21.166 23.871 1.00 94.06 298 GLY A N 1
ATOM 2138 C CA . GLY A 1 298 ? -31.404 20.537 23.027 1.00 94.06 298 GLY A CA 1
ATOM 2139 C C . GLY A 1 298 ? -31.952 19.766 21.822 1.00 94.06 298 GLY A C 1
ATOM 2140 O O . GLY A 1 298 ? -33.155 19.706 21.565 1.00 94.06 298 GLY A O 1
ATOM 2141 N N . TYR A 1 299 ? -31.046 19.201 21.035 1.00 97.56 299 TYR A N 1
ATOM 2142 C CA . TYR A 1 299 ? -31.299 18.565 19.749 1.00 97.56 299 TYR A CA 1
ATOM 2143 C C . TYR A 1 299 ? -31.761 17.106 19.850 1.00 97.56 299 TYR A C 1
ATOM 2145 O O . TYR A 1 299 ? -32.455 16.620 18.955 1.00 97.56 299 TYR A O 1
ATOM 2153 N N . THR A 1 300 ? -31.441 16.404 20.938 1.00 94.88 300 THR A N 1
ATOM 2154 C CA . THR A 1 300 ? -31.886 15.013 21.174 1.00 94.88 300 THR A CA 1
ATOM 2155 C C . THR A 1 300 ? -33.404 14.804 21.072 1.00 94.88 300 THR A C 1
ATOM 2157 O O . THR A 1 300 ? -33.835 13.743 20.620 1.00 94.88 300 THR A O 1
ATOM 2160 N N . GLN A 1 301 ? -34.232 15.812 21.382 1.00 96.75 301 GLN A N 1
ATOM 2161 C CA . GLN A 1 301 ? -35.701 15.741 21.248 1.00 96.75 301 GLN A CA 1
ATOM 2162 C C . GLN A 1 301 ? -36.205 15.558 19.796 1.00 96.75 301 GLN A C 1
ATOM 2164 O O . GLN A 1 301 ? -37.380 15.258 19.575 1.00 96.75 301 GLN A O 1
ATOM 2169 N N . PHE A 1 302 ? -35.333 15.744 18.798 1.00 98.25 302 PHE A N 1
ATOM 2170 C CA . PHE A 1 302 ? -35.645 15.621 17.370 1.00 98.25 302 PHE A CA 1
ATOM 2171 C C . PHE A 1 302 ? -35.306 14.236 16.786 1.00 98.25 302 PHE A C 1
ATOM 2173 O O . PHE A 1 302 ? -35.554 13.987 15.609 1.00 98.25 302 PHE A O 1
ATOM 2180 N N . LEU A 1 303 ? -34.810 13.296 17.601 1.00 97.75 303 LEU A N 1
ATOM 2181 C CA . LEU A 1 303 ? -34.556 11.898 17.220 1.00 97.75 303 LEU A CA 1
ATOM 2182 C C . LEU A 1 303 ? -35.871 11.093 17.108 1.00 97.75 303 LEU A C 1
ATOM 2184 O O . LEU A 1 303 ? -36.157 10.199 17.904 1.00 97.75 303 LEU A O 1
ATOM 2188 N N . LYS A 1 304 ? -36.706 11.439 16.121 1.00 96.44 304 LYS A N 1
ATOM 2189 C CA . LYS A 1 304 ? -38.061 10.894 15.926 1.00 96.44 304 LYS A CA 1
ATOM 2190 C C . LYS A 1 304 ? -38.101 9.835 14.828 1.00 96.44 304 LYS A C 1
ATOM 2192 O O . LYS A 1 304 ? -37.710 10.099 13.693 1.00 96.44 304 LYS A O 1
ATOM 2197 N N . ILE A 1 305 ? -38.605 8.644 15.152 1.00 93.25 305 ILE A N 1
ATOM 2198 C CA . ILE A 1 305 ? -38.699 7.499 14.224 1.00 93.25 305 ILE A CA 1
ATOM 2199 C C . ILE A 1 305 ? -39.609 7.779 13.015 1.00 93.25 305 ILE A C 1
ATOM 2201 O O . ILE A 1 305 ? -39.368 7.286 11.918 1.00 93.25 305 ILE A O 1
ATOM 2205 N N . ASP A 1 306 ? -40.625 8.612 13.217 1.00 94.19 306 ASP A N 1
ATOM 2206 C CA . ASP A 1 306 ? -41.599 9.106 12.247 1.00 94.19 306 ASP A CA 1
ATOM 2207 C C . ASP A 1 306 ? -41.219 10.482 11.666 1.00 94.19 306 ASP A C 1
ATOM 2209 O O . ASP A 1 306 ? -42.013 11.103 10.964 1.00 94.19 306 ASP A O 1
ATOM 2213 N N . GLY A 1 307 ? -39.991 10.959 11.907 1.00 97.31 307 GLY A N 1
ATOM 2214 C CA . GLY A 1 307 ? -39.525 12.304 11.558 1.00 97.31 307 GLY A CA 1
ATOM 2215 C C . GLY A 1 307 ? -39.617 12.688 10.073 1.00 97.31 307 GLY A C 1
ATOM 2216 O O . GLY A 1 307 ? -39.614 13.877 9.758 1.00 97.31 307 GLY A O 1
ATOM 2217 N N . LEU A 1 308 ? -39.776 11.725 9.158 1.00 98.19 308 LEU A N 1
ATOM 2218 C CA . LEU A 1 308 ? -40.038 11.959 7.729 1.00 98.19 308 LEU A CA 1
ATOM 2219 C C . LEU A 1 308 ? -41.494 12.351 7.409 1.00 98.19 308 LEU A C 1
ATOM 2221 O O . LEU A 1 308 ? -41.745 12.912 6.340 1.00 98.19 308 LEU A O 1
ATOM 2225 N N . GLN A 1 309 ? -42.449 12.106 8.310 1.00 97.75 309 GLN A N 1
ATOM 2226 C CA . GLN A 1 309 ? -43.874 12.322 8.062 1.00 97.75 309 GLN A CA 1
ATOM 2227 C C . GLN A 1 309 ? -44.170 13.796 7.737 1.00 97.75 309 GLN A C 1
ATOM 2229 O O . GLN A 1 309 ? -43.894 14.703 8.523 1.00 97.75 309 GLN A O 1
ATOM 2234 N N . GLY A 1 310 ? -44.734 14.035 6.550 1.00 96.31 310 GLY A N 1
ATOM 2235 C CA . GLY A 1 310 ? -45.081 15.364 6.042 1.00 96.31 310 GLY A CA 1
ATOM 2236 C C . GLY A 1 310 ? -43.901 16.213 5.549 1.00 96.31 310 GLY A C 1
ATOM 2237 O O . GLY A 1 310 ? -44.144 17.272 4.972 1.00 96.31 310 GLY A O 1
ATOM 2238 N N . LYS A 1 311 ? -42.646 15.771 5.728 1.00 98.44 311 LYS A N 1
ATOM 2239 C CA . LYS A 1 311 ? -41.458 16.566 5.378 1.00 98.44 311 LYS A CA 1
ATOM 2240 C C . LYS A 1 311 ? -41.329 16.774 3.878 1.00 98.44 311 LYS A C 1
ATOM 2242 O O . LYS A 1 311 ? -41.486 15.838 3.097 1.00 98.44 311 LYS A O 1
ATOM 2247 N N . ARG A 1 312 ? -40.995 17.992 3.464 1.00 98.69 312 ARG A N 1
ATOM 2248 C CA . ARG A 1 312 ? -40.839 18.378 2.057 1.00 98.69 312 ARG A CA 1
ATOM 2249 C C . ARG A 1 312 ? -39.362 18.342 1.680 1.00 98.69 312 ARG A C 1
ATOM 2251 O O . ARG A 1 312 ? -38.580 19.158 2.161 1.00 98.69 312 ARG A O 1
ATOM 2258 N N . ILE A 1 313 ? -38.982 17.377 0.844 1.00 98.75 313 ILE A N 1
ATOM 2259 C CA . ILE A 1 313 ? -37.580 17.083 0.521 1.00 98.75 313 ILE A CA 1
ATOM 2260 C C . ILE A 1 313 ? -37.332 17.339 -0.968 1.00 98.75 313 ILE A C 1
ATOM 2262 O O . ILE A 1 313 ? -37.921 16.679 -1.822 1.00 98.75 313 ILE A O 1
ATOM 2266 N N . GLY A 1 314 ? -36.472 18.304 -1.287 1.00 98.12 314 GLY A N 1
ATOM 2267 C CA . GLY A 1 314 ? -36.141 18.677 -2.662 1.00 98.12 314 GLY A CA 1
ATOM 2268 C C . GLY A 1 314 ? -34.958 17.895 -3.230 1.00 98.12 314 GLY A C 1
ATOM 2269 O O . GLY A 1 314 ? -33.915 17.808 -2.587 1.00 98.12 314 GLY A O 1
ATOM 2270 N N . VAL A 1 315 ? -35.081 17.382 -4.454 1.00 97.62 315 VAL A N 1
ATOM 2271 C CA . VAL A 1 315 ? -33.957 16.838 -5.231 1.00 97.62 315 VAL A CA 1
ATOM 2272 C C . VAL A 1 315 ? -33.534 17.879 -6.277 1.00 97.62 315 VAL A C 1
ATOM 2274 O O . VAL A 1 315 ? -34.326 18.184 -7.179 1.00 97.62 315 VAL A O 1
ATOM 2277 N N . PRO A 1 316 ? -32.324 18.453 -6.166 1.00 94.19 316 PRO A N 1
ATOM 2278 C CA . PRO A 1 316 ? -31.840 19.477 -7.084 1.00 94.19 316 PRO A CA 1
ATOM 2279 C C . PRO A 1 316 ? -31.429 18.886 -8.441 1.00 94.19 316 PRO A C 1
ATOM 2281 O O . PRO A 1 316 ? -30.827 17.818 -8.512 1.00 94.19 316 PRO A O 1
ATOM 2284 N N . LYS A 1 317 ? -31.741 19.598 -9.527 1.00 92.25 317 LYS A N 1
ATOM 2285 C CA . LYS A 1 317 ? -31.391 19.224 -10.905 1.00 92.25 317 LYS A CA 1
ATOM 2286 C C . LYS A 1 317 ? -29.968 19.674 -11.248 1.00 92.25 317 LYS A C 1
ATOM 2288 O O . LYS A 1 317 ? -29.628 20.822 -10.984 1.00 92.25 317 LYS A O 1
ATOM 2293 N N . GLY A 1 318 ? -29.181 18.808 -11.893 1.00 86.06 318 GLY A N 1
ATOM 2294 C CA . GLY A 1 318 ? -27.850 19.152 -12.421 1.00 86.06 318 GLY A CA 1
ATOM 2295 C C . GLY A 1 318 ? -26.772 19.386 -11.357 1.00 86.06 318 GLY A C 1
ATOM 2296 O O . GLY A 1 318 ? -25.708 19.902 -11.672 1.00 86.06 318 GLY A O 1
ATOM 2297 N N . LEU A 1 319 ? -27.047 19.030 -10.097 1.00 88.19 319 LEU A N 1
ATOM 2298 C CA . LEU A 1 319 ? -26.069 19.050 -9.003 1.00 88.19 319 LEU A CA 1
ATOM 2299 C C . LEU A 1 319 ? -25.206 17.778 -8.976 1.00 88.19 319 LEU A C 1
ATOM 2301 O O . LEU A 1 319 ? -24.094 17.770 -8.459 1.00 88.19 319 LEU A O 1
ATOM 2305 N N . PHE A 1 320 ? -25.761 16.686 -9.487 1.00 88.62 320 PHE A N 1
ATOM 2306 C CA . PHE A 1 320 ? -25.140 15.380 -9.602 1.00 88.62 320 PHE A CA 1
ATOM 2307 C C . PHE A 1 320 ? -25.858 14.622 -10.716 1.00 88.62 320 PHE A C 1
ATOM 2309 O O . PHE A 1 320 ? -27.067 14.777 -10.892 1.00 88.62 320 PHE A O 1
ATOM 2316 N N . ASP A 1 321 ? -25.124 13.750 -11.391 1.00 82.69 321 ASP A N 1
ATOM 2317 C CA . ASP A 1 321 ? -25.659 12.749 -12.303 1.00 82.69 321 ASP A CA 1
ATOM 2318 C C . ASP A 1 321 ? -25.014 11.399 -11.973 1.00 82.69 321 ASP A C 1
ATOM 2320 O O . ASP A 1 321 ? -23.931 11.328 -11.384 1.00 82.69 321 ASP A O 1
ATOM 2324 N N . PHE A 1 322 ? -25.686 10.309 -12.337 1.00 82.62 322 PHE A N 1
ATOM 2325 C CA . PHE A 1 322 ? -25.127 8.962 -12.248 1.00 82.62 322 PHE A CA 1
ATOM 2326 C C . PHE A 1 322 ? -24.986 8.386 -13.652 1.00 82.62 322 PHE A C 1
ATOM 2328 O O . PHE A 1 322 ? -25.876 8.575 -14.477 1.00 82.62 322 PHE A O 1
ATOM 2335 N N . ALA A 1 323 ? -23.935 7.600 -13.890 1.00 78.25 323 ALA A N 1
ATOM 2336 C CA . ALA A 1 323 ? -23.906 6.725 -15.055 1.00 78.25 323 ALA A CA 1
ATOM 2337 C C . ALA A 1 323 ? -25.079 5.726 -14.989 1.00 78.25 323 ALA A C 1
ATOM 2339 O O . ALA A 1 323 ? -25.366 5.154 -13.925 1.00 78.25 323 ALA A O 1
ATOM 2340 N N . ASP A 1 324 ? -25.755 5.540 -16.123 1.00 75.50 324 ASP A N 1
ATOM 2341 C CA . ASP A 1 324 ? -26.983 4.754 -16.203 1.00 75.50 324 ASP A CA 1
ATOM 2342 C C . ASP A 1 324 ? -26.778 3.279 -15.845 1.00 75.50 324 ASP A C 1
ATOM 2344 O O . ASP A 1 324 ? -25.772 2.654 -16.180 1.00 75.50 324 ASP A O 1
ATOM 2348 N N . GLY A 1 325 ? -27.754 2.718 -15.130 1.00 76.44 325 GLY A N 1
ATOM 2349 C CA . GLY A 1 325 ? -27.759 1.320 -14.700 1.00 76.44 325 GLY A CA 1
ATOM 2350 C C . GLY A 1 325 ? -26.878 1.006 -13.485 1.00 76.44 325 GLY A C 1
ATOM 2351 O O . GLY A 1 325 ? -26.927 -0.118 -12.989 1.00 76.44 325 GLY A O 1
ATOM 2352 N N . THR A 1 326 ? -26.108 1.967 -12.959 1.00 85.12 326 THR A N 1
ATOM 2353 C CA . THR A 1 326 ? -25.234 1.729 -11.795 1.00 85.12 326 THR A CA 1
ATOM 2354 C C . THR A 1 326 ? -26.008 1.375 -10.518 1.00 85.12 326 THR A C 1
ATOM 2356 O O . THR A 1 326 ? -27.133 1.838 -10.276 1.00 85.12 326 THR A O 1
ATOM 2359 N N . ILE A 1 327 ? -25.374 0.607 -9.618 1.00 87.12 327 ILE A N 1
ATOM 2360 C CA . ILE A 1 327 ? -25.927 0.345 -8.275 1.00 87.12 327 ILE A CA 1
ATOM 2361 C C . ILE A 1 327 ? -26.167 1.654 -7.506 1.00 87.12 327 ILE A C 1
ATOM 2363 O O . ILE A 1 327 ? -27.203 1.791 -6.857 1.00 87.12 327 ILE A O 1
ATOM 2367 N N . ARG A 1 328 ? -25.267 2.642 -7.623 1.00 87.94 328 ARG A N 1
ATOM 2368 C CA . ARG A 1 328 ? -25.417 3.976 -7.010 1.00 87.94 328 ARG A CA 1
ATOM 2369 C C . ARG A 1 328 ? -26.702 4.683 -7.481 1.00 87.94 328 ARG A C 1
ATOM 2371 O O . ARG A 1 328 ? -27.504 5.067 -6.630 1.00 87.94 328 ARG A O 1
ATOM 2378 N N . GLN A 1 329 ? -26.965 4.746 -8.793 1.00 90.06 329 GLN A N 1
ATOM 2379 C CA . GLN A 1 329 ? -28.222 5.280 -9.350 1.00 90.06 329 GLN A CA 1
ATOM 2380 C C . GLN A 1 329 ? -29.448 4.523 -8.808 1.00 90.06 329 GLN A C 1
ATOM 2382 O O . GLN A 1 329 ? -30.411 5.124 -8.325 1.00 90.06 329 GLN A O 1
ATOM 2387 N N . THR A 1 330 ? -29.391 3.188 -8.837 1.00 91.31 330 THR A N 1
ATOM 2388 C CA . THR A 1 330 ? -30.492 2.298 -8.436 1.00 91.31 330 THR A CA 1
ATOM 2389 C C . THR A 1 330 ? -30.851 2.442 -6.954 1.00 91.31 330 THR A C 1
ATOM 2391 O O . THR A 1 330 ? -32.031 2.518 -6.601 1.00 91.31 330 THR A O 1
ATOM 2394 N N . VAL A 1 331 ? -29.849 2.509 -6.074 1.00 91.50 331 VAL A N 1
ATOM 2395 C CA . VAL A 1 331 ? -30.036 2.657 -4.624 1.00 91.50 331 VAL A CA 1
ATOM 2396 C C . VAL A 1 331 ? -30.473 4.077 -4.264 1.00 91.50 331 VAL A C 1
ATOM 2398 O O . VAL A 1 331 ? -31.383 4.225 -3.453 1.00 91.50 331 VAL A O 1
ATOM 2401 N N . TYR A 1 332 ? -29.936 5.118 -4.909 1.00 93.81 332 TYR A N 1
ATOM 2402 C CA . TYR A 1 332 ? -30.424 6.490 -4.720 1.00 93.81 332 TYR A CA 1
ATOM 2403 C C . TYR A 1 332 ? -31.913 6.616 -5.094 1.00 93.81 332 TYR A C 1
ATOM 2405 O O . TYR A 1 332 ? -32.723 7.112 -4.309 1.00 93.81 332 TYR A O 1
ATOM 2413 N N . GLN A 1 333 ? -32.316 6.053 -6.238 1.00 93.75 333 GLN A N 1
ATOM 2414 C CA . GLN A 1 333 ? -33.721 5.994 -6.657 1.00 93.75 333 GLN A CA 1
ATOM 2415 C C . GLN A 1 333 ? -34.598 5.115 -5.748 1.00 93.75 333 GLN A C 1
ATOM 2417 O O . GLN A 1 333 ? -35.804 5.347 -5.622 1.00 93.75 333 GLN A O 1
ATOM 2422 N N . GLN A 1 334 ? -34.022 4.116 -5.075 1.00 95.62 334 GLN A N 1
ATOM 2423 C CA . GLN A 1 334 ? -34.708 3.385 -4.010 1.00 95.62 334 GLN A CA 1
ATOM 2424 C C . GLN A 1 334 ? -34.871 4.243 -2.745 1.00 95.62 334 GLN A C 1
ATOM 2426 O O . GLN A 1 334 ? -35.916 4.159 -2.103 1.00 95.62 334 GLN A O 1
ATOM 2431 N N . HIS A 1 335 ? -33.926 5.127 -2.421 1.00 96.69 335 HIS A N 1
ATOM 2432 C CA . HIS A 1 335 ? -34.037 6.038 -1.277 1.00 96.69 335 HIS A CA 1
ATOM 2433 C C . HIS A 1 335 ? -35.079 7.124 -1.466 1.00 96.69 335 HIS A C 1
ATOM 2435 O O . HIS A 1 335 ? -35.862 7.350 -0.546 1.00 96.69 335 HIS A O 1
ATOM 2441 N N . LEU A 1 336 ? -35.222 7.691 -2.666 1.00 97.44 336 LEU A N 1
ATOM 2442 C CA . LEU A 1 336 ? -36.353 8.582 -2.962 1.00 97.44 336 LEU A CA 1
ATOM 2443 C C . LEU A 1 336 ? -37.711 7.875 -2.764 1.00 97.44 336 LEU A C 1
ATOM 2445 O O . LEU A 1 336 ? -38.687 8.497 -2.341 1.00 97.44 336 LEU A O 1
ATOM 2449 N N . LYS A 1 337 ? -37.781 6.555 -2.998 1.00 97.44 337 LYS A N 1
ATOM 2450 C CA . LYS A 1 337 ? -38.965 5.728 -2.688 1.00 97.44 337 LYS A CA 1
ATOM 2451 C C . LYS A 1 337 ? -39.092 5.440 -1.187 1.00 97.44 337 LYS A C 1
ATOM 2453 O O . LYS A 1 337 ? -40.212 5.443 -0.684 1.00 97.44 337 LYS A O 1
ATOM 2458 N N . THR A 1 338 ? -37.995 5.223 -0.461 1.00 96.50 338 THR A N 1
ATOM 2459 C CA . THR A 1 338 ? -37.991 5.053 1.005 1.00 96.50 338 THR A CA 1
ATOM 2460 C C . THR A 1 338 ? -38.477 6.313 1.720 1.00 96.50 338 THR A C 1
ATOM 2462 O O . THR A 1 338 ? -39.345 6.209 2.583 1.00 96.50 338 THR A O 1
ATOM 2465 N N . LEU A 1 339 ? -38.000 7.497 1.326 1.00 98.00 339 LEU A N 1
ATOM 2466 C CA . LEU A 1 339 ? -38.454 8.784 1.866 1.00 98.00 339 LEU A CA 1
ATOM 2467 C C . LEU A 1 339 ? -39.973 8.948 1.672 1.00 98.00 339 LEU A C 1
ATOM 2469 O O . LEU A 1 339 ? -40.701 9.153 2.642 1.00 98.00 339 LEU A O 1
ATOM 2473 N N . ARG A 1 340 ? -40.473 8.728 0.445 1.00 98.31 340 ARG A N 1
ATOM 2474 C CA . ARG A 1 340 ? -41.916 8.755 0.127 1.00 98.31 340 ARG A CA 1
ATOM 2475 C C . ARG A 1 340 ? -42.742 7.753 0.939 1.00 98.31 340 ARG A C 1
ATOM 2477 O O . ARG A 1 340 ? -43.833 8.082 1.391 1.00 98.31 340 ARG A O 1
ATOM 2484 N N . ARG A 1 341 ? -42.232 6.534 1.144 1.00 97.44 341 ARG A N 1
ATOM 2485 C CA . ARG A 1 341 ? -42.906 5.477 1.927 1.00 97.44 341 ARG A CA 1
ATOM 2486 C C . ARG A 1 341 ? -43.007 5.788 3.419 1.00 97.44 341 ARG A C 1
ATOM 2488 O O . ARG A 1 341 ? -43.926 5.289 4.054 1.00 97.44 341 ARG A O 1
ATOM 2495 N N . ASN A 1 342 ? -42.106 6.612 3.952 1.00 96.31 342 ASN A N 1
ATOM 2496 C CA . ASN A 1 342 ? -42.133 7.092 5.336 1.00 96.31 342 ASN A CA 1
ATOM 2497 C C . ASN A 1 342 ? -42.752 8.504 5.446 1.00 96.31 342 ASN A C 1
ATOM 2499 O O . ASN A 1 342 ? -42.446 9.253 6.367 1.00 96.31 342 ASN A O 1
ATOM 2503 N N . GLY A 1 343 ? -43.615 8.876 4.492 1.00 97.06 343 GLY A N 1
ATOM 2504 C CA . GLY A 1 343 ? -44.463 10.066 4.582 1.00 97.06 343 GLY A CA 1
ATOM 2505 C C . GLY A 1 343 ? -43.860 11.378 4.074 1.00 97.06 343 GLY A C 1
ATOM 2506 O O . GLY A 1 343 ? -44.537 12.403 4.163 1.00 97.06 343 GLY A O 1
ATOM 2507 N N . ALA A 1 344 ? -42.642 11.377 3.521 1.00 98.44 344 ALA A N 1
ATOM 2508 C CA . ALA A 1 344 ? -42.026 12.591 2.986 1.00 98.44 344 ALA A CA 1
ATOM 2509 C C . ALA A 1 344 ? -42.506 12.922 1.559 1.00 98.44 344 ALA A C 1
ATOM 2511 O O . ALA A 1 344 ? -42.545 12.074 0.662 1.00 98.44 344 ALA A O 1
ATOM 2512 N N . VAL A 1 345 ? -42.798 14.197 1.313 1.00 98.50 345 VAL A N 1
ATOM 2513 C CA . VAL A 1 345 ? -43.116 14.749 -0.006 1.00 98.50 345 VAL A CA 1
ATOM 2514 C C . VAL A 1 345 ? -41.807 15.056 -0.735 1.00 98.50 345 VAL A C 1
ATOM 2516 O O . VAL A 1 345 ? -41.234 16.135 -0.586 1.00 98.50 345 VAL A O 1
ATOM 2519 N N . VAL A 1 346 ? -41.319 14.091 -1.516 1.00 98.38 346 VAL A N 1
ATOM 2520 C CA . VAL A 1 346 ? -40.104 14.249 -2.333 1.00 98.38 346 VAL A CA 1
ATOM 2521 C C . VAL A 1 346 ? -40.433 14.952 -3.655 1.00 98.38 346 VAL A C 1
ATOM 2523 O O . VAL A 1 346 ? -41.200 14.420 -4.465 1.00 98.38 346 VAL A O 1
ATOM 2526 N N . ILE A 1 347 ? -39.833 16.124 -3.868 1.00 98.12 347 ILE A N 1
ATOM 2527 C CA . ILE A 1 347 ? -40.031 17.021 -5.016 1.00 98.12 347 ILE A CA 1
ATOM 2528 C C . ILE A 1 347 ? -38.769 16.984 -5.881 1.00 98.12 347 ILE A C 1
ATOM 2530 O O . ILE A 1 347 ? -37.704 17.389 -5.427 1.00 98.12 347 ILE A O 1
ATOM 2534 N N . GLU A 1 348 ? -38.869 16.492 -7.114 1.00 95.94 348 GLU A N 1
ATOM 2535 C CA . GLU A 1 348 ? -37.706 16.270 -7.986 1.00 95.94 348 GLU A CA 1
ATOM 2536 C C . GLU A 1 348 ? -37.493 17.381 -9.024 1.00 95.94 348 GLU A C 1
ATOM 2538 O O . GLU A 1 348 ? -38.414 18.127 -9.351 1.00 95.94 348 GLU A O 1
ATOM 2543 N N . ASN A 1 349 ? -36.277 17.438 -9.580 1.00 91.88 349 ASN A N 1
ATOM 2544 C CA . ASN A 1 349 ? -35.857 18.344 -10.656 1.00 91.88 349 ASN A CA 1
ATOM 2545 C C . ASN A 1 349 ? -35.857 19.847 -10.305 1.00 91.88 349 ASN A C 1
ATOM 2547 O O . ASN A 1 349 ? -36.088 20.689 -11.175 1.00 91.88 349 ASN A O 1
ATOM 2551 N N . LEU A 1 350 ? -35.553 20.204 -9.054 1.00 95.38 350 LEU A N 1
ATOM 2552 C CA . LEU A 1 350 ? -35.489 21.605 -8.624 1.00 95.38 350 LEU A CA 1
ATOM 2553 C C . LEU A 1 350 ? -34.229 22.305 -9.155 1.00 95.38 350 LEU A C 1
ATOM 2555 O O . LEU A 1 350 ? -33.112 21.952 -8.784 1.00 95.38 350 LEU A O 1
ATOM 2559 N N . ALA A 1 351 ? -34.392 23.307 -10.018 1.00 94.69 351 ALA A N 1
ATOM 2560 C CA . ALA A 1 351 ? -33.271 24.077 -10.552 1.00 94.69 351 ALA A CA 1
ATOM 2561 C C . ALA A 1 351 ? -32.769 25.115 -9.533 1.00 94.69 351 ALA A C 1
ATOM 2563 O O . ALA A 1 351 ? -33.544 25.940 -9.051 1.00 94.69 351 ALA A O 1
ATOM 2564 N N . ILE A 1 352 ? -31.465 25.100 -9.246 1.00 94.94 352 ILE A N 1
ATOM 2565 C CA . ILE A 1 352 ? -30.781 26.149 -8.480 1.00 94.94 352 ILE A CA 1
ATOM 2566 C C . ILE A 1 352 ? -30.219 27.160 -9.485 1.00 94.94 352 ILE A C 1
ATOM 2568 O O . ILE A 1 352 ? -29.561 26.770 -10.449 1.00 94.94 352 ILE A O 1
ATOM 2572 N N . ALA A 1 353 ? -30.496 28.451 -9.288 1.00 93.62 353 ALA A N 1
ATOM 2573 C CA . ALA A 1 353 ? -29.953 29.500 -10.149 1.00 93.62 353 ALA A CA 1
ATOM 2574 C C . ALA A 1 353 ? -28.422 29.576 -10.020 1.00 93.62 353 ALA A C 1
ATOM 2576 O O . ALA A 1 353 ? -27.900 29.500 -8.908 1.00 93.62 353 ALA A O 1
ATOM 2577 N N . ASN A 1 354 ? -27.730 29.765 -11.149 1.00 92.56 354 ASN A N 1
ATOM 2578 C CA . ASN A 1 354 ? -26.273 29.941 -11.233 1.00 92.56 354 ASN A CA 1
ATOM 2579 C C . ASN A 1 354 ? -25.471 28.782 -10.599 1.00 92.56 354 ASN A C 1
ATOM 2581 O O . ASN A 1 354 ? -24.421 28.997 -9.996 1.00 92.56 354 ASN A O 1
ATOM 2585 N N . LEU A 1 355 ? -25.983 27.548 -10.678 1.00 92.62 355 LEU A N 1
ATOM 2586 C CA . LEU A 1 355 ? -25.363 26.376 -10.050 1.00 92.62 355 LEU A CA 1
ATOM 2587 C C . LEU A 1 355 ? -23.967 26.059 -10.617 1.00 92.62 355 LEU A C 1
ATOM 2589 O O . LEU A 1 355 ? -23.074 25.662 -9.876 1.00 92.62 355 LEU A O 1
ATOM 2593 N N . ASP A 1 356 ? -23.784 26.286 -11.912 1.00 91.44 356 ASP A N 1
ATOM 2594 C CA . ASP A 1 356 ? -22.519 26.229 -12.646 1.00 91.44 356 ASP A CA 1
ATOM 2595 C C . ASP A 1 356 ? -21.484 27.238 -12.119 1.00 91.44 356 ASP A C 1
ATOM 2597 O O . ASP A 1 356 ? -20.312 26.898 -11.955 1.00 91.44 356 ASP A O 1
ATOM 2601 N N . VAL A 1 357 ? -21.929 28.452 -11.778 1.00 94.00 357 VAL A N 1
ATOM 2602 C CA . VAL A 1 357 ? -21.097 29.471 -11.124 1.00 94.00 357 VAL A CA 1
ATOM 2603 C C . VAL A 1 357 ? -20.751 29.043 -9.699 1.00 94.00 357 VAL A C 1
ATOM 2605 O O . VAL A 1 357 ? -19.588 29.114 -9.317 1.00 94.00 357 VAL A O 1
ATOM 2608 N N . ILE A 1 358 ? -21.732 28.569 -8.920 1.00 93.81 358 ILE A N 1
ATOM 2609 C CA . ILE A 1 358 ? -21.544 28.140 -7.521 1.00 93.81 358 ILE A CA 1
ATOM 2610 C C . ILE A 1 358 ? -20.538 26.986 -7.411 1.00 93.81 358 ILE A C 1
ATOM 2612 O O . ILE A 1 358 ? -19.704 27.000 -6.515 1.00 93.81 358 ILE A O 1
ATOM 2616 N N . GLN A 1 359 ? -20.588 26.014 -8.325 1.00 90.69 359 GLN A N 1
ATOM 2617 C CA . GLN A 1 359 ? -19.680 24.857 -8.354 1.00 90.69 359 GLN A CA 1
ATOM 2618 C C . GLN A 1 359 ? -18.258 25.194 -8.847 1.00 90.69 359 GLN A C 1
ATOM 2620 O O . GLN A 1 359 ? -17.391 24.323 -8.871 1.00 90.69 359 GLN A O 1
ATOM 2625 N N . ASN A 1 360 ? -17.987 26.444 -9.240 1.00 91.44 360 ASN A N 1
ATOM 2626 C CA . ASN A 1 360 ? -16.664 26.893 -9.658 1.00 91.44 360 ASN A CA 1
ATOM 2627 C C . ASN A 1 360 ? -16.140 27.975 -8.707 1.00 91.44 360 ASN A C 1
ATOM 2629 O O . ASN A 1 360 ? -16.416 29.161 -8.887 1.00 91.44 360 ASN A O 1
ATOM 2633 N N . ALA A 1 361 ? -15.307 27.570 -7.745 1.00 89.06 361 ALA A N 1
ATOM 2634 C CA . ALA A 1 361 ? -14.757 28.451 -6.714 1.00 89.06 361 ALA A CA 1
ATOM 2635 C C . ALA A 1 361 ? -13.995 29.686 -7.251 1.00 89.06 361 ALA A C 1
ATOM 2637 O O . ALA A 1 361 ? -13.836 30.672 -6.536 1.00 89.06 361 ALA A O 1
ATOM 2638 N N . THR A 1 362 ? -13.506 29.676 -8.497 1.00 87.94 362 THR A N 1
ATOM 2639 C CA . THR A 1 362 ? -12.898 30.870 -9.115 1.00 87.94 362 THR A CA 1
ATOM 2640 C C . THR A 1 362 ? -13.952 31.826 -9.680 1.00 87.94 362 THR A C 1
ATOM 2642 O O . THR A 1 362 ? -13.797 33.037 -9.552 1.00 87.94 362 THR A O 1
ATOM 2645 N N . VAL A 1 363 ? -15.033 31.309 -10.274 1.00 91.75 363 VAL A N 1
ATOM 2646 C CA . VAL A 1 363 ? -16.086 32.122 -10.915 1.00 91.75 363 VAL A CA 1
ATOM 2647 C C . VAL A 1 363 ? -17.135 32.605 -9.905 1.00 91.75 363 VAL A C 1
ATOM 2649 O O . VAL A 1 363 ? -17.673 33.695 -10.078 1.00 91.75 363 VAL A O 1
ATOM 2652 N N . SER A 1 364 ? -17.387 31.861 -8.822 1.00 92.94 364 SER A N 1
ATOM 2653 C CA . SER A 1 364 ? -18.227 32.292 -7.688 1.00 92.94 364 SER A CA 1
ATOM 2654 C C . SER A 1 364 ? -17.602 33.406 -6.839 1.00 92.94 364 SER A C 1
ATOM 2656 O O . SER A 1 364 ? -18.306 34.039 -6.055 1.00 92.94 364 SER A O 1
ATOM 2658 N N . GLY A 1 365 ? -16.287 33.620 -6.965 1.00 93.00 365 GLY A N 1
ATOM 2659 C CA . GLY A 1 365 ? -15.487 34.477 -6.089 1.00 93.00 365 GLY A CA 1
ATOM 2660 C C . GLY A 1 365 ? -14.979 33.782 -4.817 1.00 93.00 365 GLY A C 1
ATOM 2661 O O . GLY A 1 365 ? -14.159 34.357 -4.101 1.00 93.00 365 GLY A O 1
ATOM 2662 N N . GLU A 1 366 ? -15.400 32.545 -4.542 1.00 94.94 366 GLU A N 1
ATOM 2663 C CA . GLU A 1 366 ? -15.068 31.797 -3.323 1.00 94.94 366 GLU A CA 1
ATOM 2664 C C . GLU A 1 366 ? -13.563 31.716 -3.059 1.00 94.94 366 GLU A C 1
ATOM 2666 O O . GLU A 1 366 ? -13.117 32.124 -1.994 1.00 94.94 366 GLU A O 1
ATOM 2671 N N . LEU A 1 367 ? -12.748 31.303 -4.032 1.00 92.94 367 LEU A N 1
ATOM 2672 C CA . LEU A 1 367 ? -11.297 31.184 -3.865 1.00 92.94 367 LEU A CA 1
ATOM 2673 C C . LEU A 1 367 ? -10.638 32.520 -3.479 1.00 92.94 367 LEU A C 1
ATOM 2675 O O . LEU A 1 367 ? -9.752 32.530 -2.629 1.00 92.94 367 LEU A O 1
ATOM 2679 N N . ALA A 1 368 ? -11.083 33.644 -4.050 1.00 93.88 368 ALA A N 1
ATOM 2680 C CA . ALA A 1 368 ? -10.573 34.968 -3.688 1.00 93.88 368 ALA A CA 1
ATOM 2681 C C . ALA A 1 368 ? -11.013 35.364 -2.268 1.00 93.88 368 ALA A C 1
ATOM 2683 O O . ALA A 1 368 ? -10.205 35.818 -1.455 1.00 93.88 368 ALA A O 1
ATOM 2684 N N . ALA A 1 369 ? -12.287 35.123 -1.950 1.00 95.62 369 ALA A N 1
ATOM 2685 C CA . ALA A 1 369 ? -12.867 35.389 -0.643 1.00 95.62 369 ALA A CA 1
ATOM 2686 C C . ALA A 1 369 ? -12.245 34.518 0.471 1.00 95.62 369 ALA A C 1
ATOM 2688 O O . ALA A 1 369 ? -12.130 34.982 1.605 1.00 95.62 369 ALA A O 1
ATOM 2689 N N . LEU A 1 370 ? -11.850 33.276 0.180 1.00 96.44 370 LEU A N 1
ATOM 2690 C CA . LEU A 1 370 ? -11.206 32.364 1.130 1.00 96.44 370 LEU A CA 1
ATOM 2691 C C . LEU A 1 370 ? -9.701 32.621 1.254 1.00 96.44 370 LEU A C 1
ATOM 2693 O O . LEU A 1 370 ? -9.199 32.647 2.370 1.00 96.44 370 LEU A O 1
ATOM 2697 N N . ALA A 1 371 ? -8.976 32.867 0.158 1.00 95.69 371 ALA A N 1
ATOM 2698 C CA . ALA A 1 371 ? -7.525 33.078 0.198 1.00 95.69 371 ALA A CA 1
ATOM 2699 C C . ALA A 1 371 ? -7.125 34.299 1.053 1.00 95.69 371 ALA A C 1
ATOM 2701 O O . ALA A 1 371 ? -6.191 34.234 1.857 1.00 95.69 371 ALA A O 1
ATOM 2702 N N . ALA A 1 372 ? -7.871 35.403 0.931 1.00 96.62 372 ALA A N 1
ATOM 2703 C CA . ALA A 1 372 ? -7.636 36.603 1.729 1.00 96.62 372 ALA A CA 1
ATOM 2704 C C . ALA A 1 372 ? -8.033 36.427 3.208 1.00 96.62 372 ALA A C 1
ATOM 2706 O O . ALA A 1 372 ? -7.336 36.920 4.097 1.00 96.62 372 ALA A O 1
ATOM 2707 N N . GLU A 1 373 ? -9.118 35.698 3.495 1.00 97.38 373 GLU A N 1
ATOM 2708 C CA . GLU A 1 373 ? -9.495 35.364 4.874 1.00 97.38 373 GLU A CA 1
ATOM 2709 C C . GLU A 1 373 ? -8.515 34.396 5.530 1.00 97.38 373 GLU A C 1
ATOM 2711 O O . GLU A 1 373 ? -8.156 34.607 6.686 1.00 97.38 373 GLU A O 1
ATOM 2716 N N . PHE A 1 374 ? -8.046 33.383 4.803 1.00 98.06 374 PHE A N 1
ATOM 2717 C CA . PHE A 1 374 ? -7.117 32.379 5.303 1.00 98.06 374 PHE A CA 1
ATOM 2718 C C . PHE A 1 374 ? -5.812 33.016 5.780 1.00 98.06 374 PHE A C 1
ATOM 2720 O O . PHE A 1 374 ? -5.401 32.764 6.911 1.00 98.06 374 PHE A O 1
ATOM 2727 N N . LYS A 1 375 ? -5.210 33.921 4.990 1.00 97.69 375 LYS A N 1
ATOM 2728 C CA . LYS A 1 375 ? -4.021 34.680 5.419 1.00 97.69 375 LYS A CA 1
ATOM 2729 C C . LYS A 1 375 ? -4.269 35.427 6.735 1.00 97.69 375 LYS A C 1
ATOM 2731 O O . LYS A 1 375 ? -3.446 35.359 7.646 1.00 97.69 375 LYS A O 1
ATOM 2736 N N . ILE A 1 376 ? -5.397 36.133 6.847 1.00 97.62 376 ILE A N 1
ATOM 2737 C CA . ILE A 1 376 ? -5.741 36.924 8.039 1.00 97.62 376 ILE A CA 1
ATOM 2738 C C . ILE A 1 376 ? -5.967 36.010 9.253 1.00 97.62 376 ILE A C 1
ATOM 2740 O O . ILE A 1 376 ? -5.376 36.227 10.311 1.00 97.62 376 ILE A O 1
ATOM 2744 N N . ALA A 1 377 ? -6.807 34.986 9.104 1.00 97.25 377 ALA A N 1
ATOM 2745 C CA . ALA A 1 377 ? -7.232 34.106 10.184 1.00 97.25 377 ALA A CA 1
ATOM 2746 C C . ALA A 1 377 ? -6.095 33.190 10.666 1.00 97.25 377 ALA A C 1
ATOM 2748 O O . ALA A 1 377 ? -5.921 33.021 11.874 1.00 97.25 377 ALA A O 1
ATOM 2749 N N . LEU A 1 378 ? -5.279 32.654 9.751 1.00 98.25 378 LEU A N 1
ATOM 2750 C CA . LEU A 1 378 ? -4.110 31.851 10.100 1.00 98.25 378 LEU A CA 1
ATOM 2751 C C . LEU A 1 378 ? -3.043 32.697 10.800 1.00 98.25 378 LEU A C 1
ATOM 2753 O O . LEU A 1 378 ? -2.580 32.303 11.865 1.00 98.25 378 LEU A O 1
ATOM 2757 N N . ASN A 1 379 ? -2.685 33.875 10.277 1.00 98.12 379 ASN A N 1
ATOM 2758 C CA . ASN A 1 379 ? -1.685 34.732 10.929 1.00 98.12 379 ASN A CA 1
ATOM 2759 C C . ASN A 1 379 ? -2.159 35.206 12.319 1.00 98.12 379 ASN A C 1
ATOM 2761 O O . ASN A 1 379 ? -1.356 35.279 13.252 1.00 98.12 379 ASN A O 1
ATOM 2765 N N . ALA A 1 380 ? -3.464 35.453 12.500 1.00 96.31 380 ALA A N 1
ATOM 2766 C CA . ALA A 1 380 ? -4.044 35.733 13.814 1.00 96.31 380 ALA A CA 1
ATOM 2767 C C . ALA A 1 380 ? -3.947 34.525 14.769 1.00 96.31 380 ALA A C 1
ATOM 2769 O O . ALA A 1 380 ? -3.513 34.685 15.910 1.00 96.31 380 ALA A O 1
ATOM 2770 N N . TYR A 1 381 ? -4.275 33.313 14.303 1.00 97.50 381 TYR A N 1
ATOM 2771 C CA . TYR A 1 381 ? -4.114 32.077 15.077 1.00 97.50 381 TYR A CA 1
ATOM 2772 C C . TYR A 1 381 ? -2.647 31.842 15.482 1.00 97.50 381 TYR A C 1
ATOM 2774 O O . TYR A 1 381 ? -2.354 31.609 16.652 1.00 97.50 381 TYR A O 1
ATOM 2782 N N . LEU A 1 382 ? -1.707 31.959 14.538 1.00 97.75 382 LEU A N 1
ATOM 2783 C CA . LEU A 1 382 ? -0.271 31.764 14.775 1.00 97.75 382 LEU A CA 1
ATOM 2784 C C . LEU A 1 382 ? 0.321 32.797 15.746 1.00 97.75 382 LEU A C 1
ATOM 2786 O O . LEU A 1 382 ? 1.294 32.497 16.440 1.00 97.75 382 LEU A O 1
ATOM 2790 N N . SER A 1 383 ? -0.277 33.988 15.833 1.00 94.75 383 SER A N 1
ATOM 2791 C CA . SER A 1 383 ? 0.087 35.023 16.811 1.00 94.75 383 SER A CA 1
ATOM 2792 C C . SER A 1 383 ? -0.407 34.700 18.230 1.00 94.75 383 SER A C 1
ATOM 2794 O O . SER A 1 383 ? 0.295 34.983 19.196 1.00 94.75 383 SER A O 1
ATOM 2796 N N . ASP A 1 384 ? -1.576 34.064 18.362 1.00 93.81 384 ASP A N 1
ATOM 2797 C CA . ASP A 1 384 ? -2.214 33.670 19.635 1.00 93.81 384 ASP A CA 1
ATOM 2798 C C . ASP A 1 384 ? -1.601 32.394 20.268 1.00 93.81 384 ASP A C 1
ATOM 2800 O O . ASP A 1 384 ? -1.842 32.086 21.438 1.00 93.81 384 ASP A O 1
ATOM 2804 N N . LEU A 1 385 ? -0.757 31.662 19.530 1.00 96.12 385 LEU A N 1
ATOM 2805 C CA . LEU A 1 385 ? 0.017 30.534 20.062 1.00 96.12 385 LEU A CA 1
ATOM 2806 C C . LEU A 1 385 ? 1.051 30.989 21.104 1.00 96.12 385 LEU A C 1
ATOM 2808 O O . LEU A 1 385 ? 1.828 31.920 20.879 1.00 96.12 385 LEU A O 1
ATOM 2812 N N . SER A 1 386 ? 1.147 30.268 22.223 1.00 94.94 386 SER A N 1
ATOM 2813 C CA . SER A 1 386 ? 2.145 30.554 23.264 1.00 94.94 386 SER A CA 1
ATOM 2814 C C . SER A 1 386 ? 3.567 30.287 22.764 1.00 94.94 386 SER A C 1
ATOM 2816 O O . SER A 1 386 ? 4.475 31.078 23.010 1.00 94.94 386 SER A O 1
ATOM 2818 N N . TYR A 1 387 ? 3.745 29.222 21.981 1.00 96.19 387 TYR A N 1
ATOM 2819 C CA . TYR A 1 387 ? 4.968 28.937 21.234 1.00 96.19 387 TYR A CA 1
ATOM 2820 C C . TYR A 1 387 ? 4.620 28.313 19.878 1.00 96.19 387 TYR A C 1
ATOM 2822 O O . TYR A 1 387 ? 3.620 27.611 19.752 1.00 96.19 387 TYR A O 1
ATOM 2830 N N . SER A 1 388 ? 5.440 28.575 18.864 1.00 96.50 388 SER A N 1
ATOM 2831 C CA . SER A 1 388 ? 5.343 27.969 17.535 1.00 96.50 388 SER A CA 1
ATOM 2832 C C . SER A 1 388 ? 6.684 28.144 16.812 1.00 96.50 388 SER A C 1
ATOM 2834 O O . SER A 1 388 ? 7.278 29.216 16.967 1.00 96.50 388 SER A O 1
ATOM 2836 N N . PRO A 1 389 ? 7.162 27.158 16.028 1.00 95.75 389 PRO A N 1
ATOM 2837 C CA . PRO A 1 389 ? 8.341 27.321 15.172 1.00 95.75 389 PRO A CA 1
ATOM 2838 C C . PRO A 1 389 ? 8.086 28.247 13.968 1.00 95.75 389 PRO A C 1
ATOM 2840 O O . PRO A 1 389 ? 9.041 28.767 13.400 1.00 95.75 389 PRO A O 1
ATOM 2843 N N . VAL A 1 390 ? 6.816 28.479 13.609 1.00 97.06 390 VAL A N 1
ATOM 2844 C CA . VAL A 1 390 ? 6.370 29.406 12.553 1.00 97.06 390 VAL A CA 1
ATOM 2845 C C . VAL A 1 390 ? 5.287 30.350 13.083 1.00 97.06 390 VAL A C 1
ATOM 2847 O O . VAL A 1 390 ? 4.402 29.932 13.839 1.00 97.06 390 VAL A O 1
ATOM 2850 N N . ARG A 1 391 ? 5.344 31.628 12.704 1.00 97.00 391 ARG A N 1
ATOM 2851 C CA . ARG A 1 391 ? 4.427 32.694 13.148 1.00 97.00 391 ARG A CA 1
ATOM 2852 C C . ARG A 1 391 ? 3.599 33.332 12.031 1.00 97.00 391 ARG A C 1
ATOM 2854 O O . ARG A 1 391 ? 2.683 34.094 12.334 1.00 97.00 391 ARG A O 1
ATOM 2861 N N . SER A 1 392 ? 3.842 32.978 10.771 1.00 98.06 392 SER A N 1
ATOM 2862 C CA . SER A 1 392 ? 3.078 33.463 9.618 1.00 98.06 392 SER A CA 1
ATOM 2863 C C . SER A 1 392 ? 2.937 32.419 8.505 1.00 98.06 392 SER A C 1
ATOM 2865 O O . SER A 1 392 ? 3.716 31.470 8.410 1.00 98.06 392 SER A O 1
ATOM 2867 N N . LEU A 1 393 ? 1.966 32.627 7.612 1.00 98.31 393 LEU A N 1
ATOM 2868 C CA . LEU A 1 393 ? 1.823 31.882 6.358 1.00 98.31 393 LEU A CA 1
ATOM 2869 C C . LEU A 1 393 ? 3.092 31.977 5.488 1.00 98.31 393 LEU A C 1
ATOM 2871 O O . LEU A 1 393 ? 3.508 30.974 4.910 1.00 98.31 393 LEU A O 1
ATOM 2875 N N . ALA A 1 394 ? 3.755 33.136 5.451 1.00 98.12 394 ALA A N 1
ATOM 2876 C CA . ALA A 1 394 ? 5.042 33.307 4.776 1.00 98.12 394 ALA A CA 1
ATOM 2877 C C . ALA A 1 394 ? 6.144 32.392 5.353 1.00 98.12 394 ALA A C 1
ATOM 2879 O O . ALA A 1 394 ? 6.907 31.795 4.593 1.00 98.12 394 ALA A O 1
ATOM 2880 N N . GLU A 1 395 ? 6.202 32.220 6.678 1.00 98.50 395 GLU A N 1
ATOM 2881 C CA . GLU A 1 395 ? 7.130 31.281 7.329 1.00 98.50 395 GLU A CA 1
ATOM 2882 C C . GLU A 1 395 ? 6.773 29.814 7.058 1.00 98.50 395 GLU A C 1
ATOM 2884 O O . GLU A 1 395 ? 7.676 29.005 6.862 1.00 98.50 395 GLU A O 1
ATOM 2889 N N . ILE A 1 396 ? 5.485 29.464 6.967 1.00 98.62 396 ILE A N 1
ATOM 2890 C CA . ILE A 1 396 ? 5.048 28.118 6.554 1.00 98.62 396 ILE A CA 1
ATOM 2891 C C . ILE A 1 396 ? 5.456 27.842 5.099 1.00 98.62 396 ILE A C 1
ATOM 2893 O O . ILE A 1 396 ? 6.012 26.788 4.803 1.00 98.62 396 ILE A O 1
ATOM 2897 N N . ILE A 1 397 ? 5.266 28.801 4.188 1.00 98.38 397 ILE A N 1
ATOM 2898 C CA . ILE A 1 397 ? 5.723 28.695 2.793 1.00 98.38 397 ILE A CA 1
ATOM 2899 C C . ILE A 1 397 ? 7.250 28.522 2.734 1.00 98.38 397 ILE A C 1
ATOM 2901 O O . ILE A 1 397 ? 7.743 27.698 1.959 1.00 98.38 397 ILE A O 1
ATOM 2905 N N . ALA A 1 398 ? 7.998 29.261 3.561 1.00 98.12 398 ALA A N 1
ATOM 2906 C CA . ALA A 1 398 ? 9.452 29.148 3.668 1.00 98.12 398 ALA A CA 1
ATOM 2907 C C . ALA A 1 398 ? 9.897 27.786 4.230 1.00 98.12 398 ALA A C 1
ATOM 2909 O O . ALA A 1 398 ? 10.802 27.174 3.661 1.00 98.12 398 ALA A O 1
ATOM 2910 N N . PHE A 1 399 ? 9.231 27.276 5.274 1.00 98.31 399 PHE A N 1
ATOM 2911 C CA . PHE A 1 399 ? 9.441 25.924 5.797 1.00 98.31 399 PHE A CA 1
ATOM 2912 C C . PHE A 1 399 ? 9.208 24.883 4.700 1.00 98.31 399 PHE A C 1
ATOM 2914 O O . PHE A 1 399 ? 10.104 24.102 4.398 1.00 98.31 399 PHE A O 1
ATOM 2921 N N . ASN A 1 400 ? 8.062 24.925 4.020 1.00 97.19 400 ASN A N 1
ATOM 2922 C CA . ASN A 1 400 ? 7.726 23.977 2.958 1.00 97.19 400 ASN A CA 1
ATOM 2923 C C . ASN A 1 400 ? 8.763 23.995 1.819 1.00 97.19 400 ASN A C 1
ATOM 2925 O O . ASN A 1 400 ? 9.115 22.947 1.281 1.00 97.19 400 ASN A O 1
ATOM 2929 N N . ASN A 1 401 ? 9.288 25.176 1.468 1.00 95.50 401 ASN A N 1
ATOM 2930 C CA . ASN A 1 401 ? 10.343 25.330 0.461 1.00 95.50 401 ASN A CA 1
ATOM 2931 C C . ASN A 1 401 ? 11.713 24.791 0.926 1.00 95.50 401 ASN A C 1
ATOM 2933 O O . ASN A 1 401 ? 12.501 24.358 0.086 1.00 95.50 401 ASN A O 1
ATOM 2937 N N . ALA A 1 402 ? 11.997 24.795 2.234 1.00 96.81 402 ALA A N 1
ATOM 2938 C CA . ALA A 1 402 ? 13.182 24.165 2.827 1.00 96.81 402 ALA A CA 1
ATOM 2939 C C . ALA A 1 402 ? 13.014 22.643 3.033 1.00 96.81 402 ALA A C 1
ATOM 2941 O O . ALA A 1 402 ? 13.992 21.900 2.951 1.00 96.81 402 ALA A O 1
ATOM 2942 N N . HIS A 1 403 ? 11.772 22.174 3.203 1.00 94.50 403 HIS A N 1
ATOM 2943 C CA . HIS A 1 403 ? 11.379 20.779 3.436 1.00 94.50 403 HIS A CA 1
ATOM 2944 C C . HIS A 1 403 ? 10.555 20.161 2.266 1.00 94.50 403 HIS A C 1
ATOM 2946 O O . HIS A 1 403 ? 9.564 19.461 2.501 1.00 94.50 403 HIS A O 1
ATOM 2952 N N . PRO A 1 404 ? 10.929 20.355 0.978 1.00 89.19 404 PRO A N 1
ATOM 2953 C CA . PRO A 1 404 ? 10.035 20.127 -0.166 1.00 89.19 404 PRO A CA 1
ATOM 2954 C C . PRO A 1 404 ? 9.753 18.651 -0.479 1.00 89.19 404 PRO A C 1
ATOM 2956 O O . PRO A 1 404 ? 8.788 18.347 -1.183 1.00 89.19 404 PRO A O 1
ATOM 2959 N N . ASP A 1 405 ? 10.593 17.733 0.006 1.00 87.88 405 ASP A N 1
ATOM 2960 C CA . ASP A 1 405 ? 10.368 16.288 -0.106 1.00 87.88 405 ASP A CA 1
ATOM 2961 C C . ASP A 1 405 ? 9.538 15.734 1.069 1.00 87.88 405 ASP A C 1
ATOM 2963 O O . ASP A 1 405 ? 8.906 14.692 0.913 1.00 87.88 405 ASP A O 1
ATOM 2967 N N . GLU A 1 406 ? 9.515 16.419 2.218 1.00 87.75 406 GLU A N 1
ATOM 2968 C CA . GLU A 1 406 ? 8.832 15.984 3.449 1.00 87.75 406 GLU A CA 1
ATOM 2969 C C . GLU A 1 406 ? 7.375 16.472 3.457 1.00 87.75 406 GLU A C 1
ATOM 2971 O O . GLU A 1 406 ? 6.455 15.670 3.589 1.00 87.75 406 GLU A O 1
ATOM 2976 N N . GLU A 1 407 ? 7.150 17.751 3.133 1.00 90.88 407 GLU A N 1
ATOM 2977 C CA . GLU A 1 407 ? 5.821 18.312 2.824 1.00 90.88 407 GLU A CA 1
ATOM 2978 C C . GLU A 1 407 ? 5.348 17.931 1.396 1.00 90.88 407 GLU A C 1
ATOM 2980 O O . GLU A 1 407 ? 4.352 18.448 0.888 1.00 90.88 407 GLU A O 1
ATOM 2985 N N . MET A 1 408 ? 6.065 17.037 0.699 1.00 92.06 408 MET A N 1
ATOM 2986 C CA . MET A 1 408 ? 5.734 16.506 -0.635 1.00 92.06 408 MET A CA 1
ATOM 2987 C C . MET A 1 408 ? 5.304 17.576 -1.668 1.00 92.06 408 MET A C 1
ATOM 2989 O O . MET A 1 408 ? 4.380 17.368 -2.465 1.00 92.06 408 MET A O 1
ATOM 2993 N N . LEU A 1 409 ? 5.989 18.730 -1.698 1.00 87.94 409 LEU A N 1
ATOM 2994 C CA . LEU A 1 409 ? 5.667 19.860 -2.585 1.00 87.94 409 LEU A CA 1
ATOM 2995 C C . LEU A 1 409 ? 5.638 19.472 -4.070 1.00 87.94 409 LEU A C 1
ATOM 2997 O O . LEU A 1 409 ? 4.851 20.032 -4.825 1.00 87.94 409 LEU A O 1
ATOM 3001 N N . LYS A 1 410 ? 6.444 18.492 -4.491 1.00 86.00 410 LYS A N 1
ATOM 3002 C CA . LYS A 1 410 ? 6.465 17.992 -5.880 1.00 86.00 410 LYS A CA 1
ATOM 3003 C C . LYS A 1 410 ? 5.189 17.251 -6.294 1.00 86.00 410 LYS A C 1
ATOM 3005 O O . LYS A 1 410 ? 4.920 17.169 -7.486 1.00 86.00 410 LYS A O 1
ATOM 3010 N N . GLN A 1 411 ? 4.439 16.692 -5.341 1.00 86.62 411 GLN A N 1
ATOM 3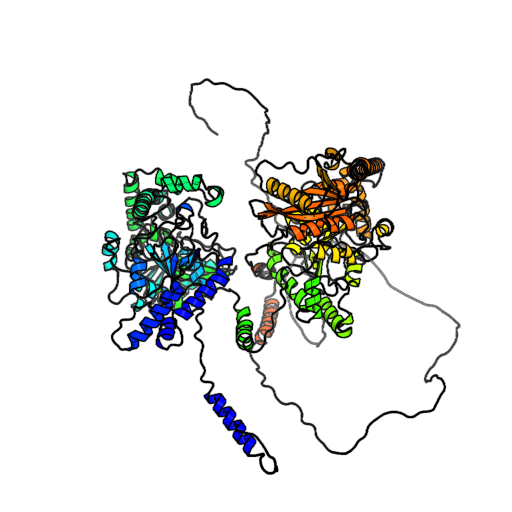011 C CA . GLN A 1 411 ? 3.222 15.921 -5.612 1.00 86.62 411 GLN A CA 1
ATOM 3012 C C . GLN A 1 411 ? 1.952 16.756 -5.408 1.00 86.62 411 GLN A C 1
ATOM 3014 O O . GLN A 1 411 ? 1.032 16.656 -6.213 1.00 86.62 411 GLN A O 1
ATOM 3019 N N . PHE A 1 412 ? 1.904 17.578 -4.355 1.00 88.44 412 PHE A N 1
ATOM 3020 C CA . PHE A 1 412 ? 0.700 18.340 -3.998 1.00 88.44 412 PHE A CA 1
ATOM 3021 C C . PHE A 1 412 ? 0.823 19.853 -4.251 1.00 88.44 412 PHE A C 1
ATOM 3023 O O . PHE A 1 412 ? -0.187 20.529 -4.424 1.00 88.44 412 PHE A O 1
ATOM 3030 N N . GLY A 1 413 ? 2.034 20.416 -4.333 1.00 91.69 413 GLY A N 1
ATOM 3031 C CA . GLY A 1 413 ? 2.252 21.859 -4.511 1.00 91.69 413 GLY A CA 1
ATOM 3032 C C . GLY A 1 413 ? 1.803 22.710 -3.314 1.00 91.69 413 GLY A C 1
ATOM 3033 O O . GLY A 1 413 ? 1.415 22.190 -2.272 1.00 91.69 413 GLY A O 1
ATOM 3034 N N . GLN A 1 414 ? 1.865 24.037 -3.446 1.00 95.69 414 GLN A N 1
ATOM 3035 C CA . GLN A 1 414 ? 1.337 24.973 -2.438 1.00 95.69 414 GLN A CA 1
ATOM 3036 C C . GLN A 1 414 ? 0.730 26.241 -3.065 1.00 95.69 414 GLN A C 1
ATOM 3038 O O . GLN A 1 414 ? 0.965 27.361 -2.617 1.00 95.69 414 GLN A O 1
ATOM 3043 N N . LEU A 1 415 ? -0.023 26.079 -4.160 1.00 93.31 415 LEU A N 1
ATOM 3044 C CA . LEU A 1 415 ? -0.507 27.217 -4.952 1.00 93.31 415 LEU A CA 1
ATOM 3045 C C . LEU A 1 415 ? -1.487 28.113 -4.178 1.00 93.31 415 LEU A C 1
ATOM 3047 O O . LEU A 1 415 ? -1.386 29.333 -4.274 1.00 93.31 415 LEU A O 1
ATOM 3051 N N . ILE A 1 416 ? -2.398 27.535 -3.386 1.00 94.06 416 ILE A N 1
ATOM 3052 C CA . ILE A 1 416 ? -3.382 28.320 -2.622 1.00 94.06 416 ILE A CA 1
ATOM 3053 C C . ILE A 1 416 ? -2.675 29.128 -1.530 1.00 94.06 416 ILE A C 1
ATOM 3055 O O . ILE A 1 416 ? -3.038 30.279 -1.305 1.00 94.06 416 ILE A O 1
ATOM 3059 N N . PHE A 1 417 ? -1.609 28.597 -0.924 1.00 97.62 417 PHE A N 1
ATOM 3060 C CA . PHE A 1 417 ? -0.767 29.351 0.010 1.00 97.62 417 PHE A CA 1
ATOM 3061 C C . PHE A 1 417 ? -0.085 30.548 -0.654 1.00 97.62 417 PHE A C 1
ATOM 3063 O O . PHE A 1 417 ? -0.137 31.646 -0.110 1.00 97.62 417 PHE A O 1
ATOM 3070 N N . LEU A 1 418 ? 0.503 30.367 -1.840 1.00 96.50 418 LEU A N 1
ATOM 3071 C CA . LEU A 1 418 ? 1.146 31.458 -2.584 1.00 96.50 418 LEU A CA 1
ATOM 3072 C C . LEU A 1 418 ? 0.137 32.538 -3.010 1.00 96.50 418 LEU A C 1
ATOM 3074 O O . LEU A 1 418 ? 0.422 33.725 -2.873 1.00 96.50 418 LEU A O 1
ATOM 3078 N N . VAL A 1 419 ? -1.056 32.141 -3.468 1.00 93.00 419 VAL A N 1
ATOM 3079 C CA . VAL A 1 419 ? -2.156 33.071 -3.783 1.00 93.00 419 VAL A CA 1
ATOM 3080 C C . VAL A 1 419 ? -2.614 33.817 -2.528 1.00 93.00 419 VAL A C 1
ATOM 3082 O O . VAL A 1 419 ? -2.732 35.039 -2.560 1.00 93.00 419 VAL A O 1
ATOM 3085 N N . SER A 1 420 ? -2.812 33.101 -1.417 1.00 96.69 420 SER A N 1
ATOM 3086 C CA . SER A 1 420 ? -3.243 33.669 -0.134 1.00 96.69 420 SER A CA 1
ATOM 3087 C C . SER A 1 420 ? -2.220 34.656 0.418 1.00 96.69 420 SER A C 1
ATOM 3089 O O . SER A 1 420 ? -2.592 35.774 0.763 1.00 96.69 420 SER A O 1
ATOM 3091 N N . GLU A 1 421 ? -0.930 34.308 0.441 1.00 97.75 421 GLU A N 1
ATOM 3092 C CA . GLU A 1 421 ? 0.131 35.202 0.916 1.00 97.75 421 GLU A CA 1
ATOM 3093 C C . GLU A 1 421 ? 0.325 36.416 -0.006 1.00 97.75 421 GLU A C 1
ATOM 3095 O O . GLU A 1 421 ? 0.640 37.497 0.481 1.00 97.75 421 GLU A O 1
ATOM 3100 N N . ASN A 1 422 ? 0.033 36.312 -1.304 1.00 94.88 422 ASN A N 1
ATOM 3101 C CA . ASN A 1 422 ? 0.040 37.469 -2.203 1.00 94.88 422 ASN A CA 1
ATOM 3102 C C . ASN A 1 422 ? -1.155 38.432 -1.989 1.00 94.88 422 ASN A C 1
ATOM 3104 O O . ASN A 1 422 ? -1.184 39.509 -2.585 1.00 94.88 422 ASN A O 1
ATOM 3108 N N . THR A 1 423 ? -2.138 38.098 -1.141 1.00 93.31 423 THR A N 1
ATOM 3109 C CA . THR A 1 423 ? -3.237 39.024 -0.811 1.00 93.31 423 THR A CA 1
ATOM 3110 C C . THR A 1 423 ? -2.798 40.150 0.132 1.00 93.31 423 THR A C 1
ATOM 3112 O O . THR A 1 423 ? -1.976 39.980 1.043 1.00 93.31 423 THR A O 1
ATOM 3115 N N . THR A 1 424 ? -3.420 41.316 -0.048 1.00 89.69 424 THR A N 1
ATOM 3116 C CA . THR A 1 424 ? -3.308 42.493 0.832 1.00 89.69 424 THR A CA 1
ATOM 3117 C C . THR A 1 424 ? -4.425 42.549 1.889 1.00 89.69 424 THR A C 1
ATOM 3119 O O . THR A 1 424 ? -4.608 43.572 2.548 1.00 89.69 424 THR A O 1
ATOM 3122 N N . GLY A 1 425 ? -5.161 41.447 2.077 1.00 88.94 425 GLY A N 1
ATOM 3123 C CA . GLY A 1 425 ? -6.354 41.362 2.922 1.00 88.94 425 GLY A CA 1
ATOM 3124 C C . GLY A 1 425 ? -7.653 41.661 2.162 1.00 88.94 425 GLY A C 1
ATOM 3125 O O . GLY A 1 425 ? -7.716 41.522 0.946 1.00 88.94 425 GLY A O 1
ATOM 3126 N N . ILE A 1 426 ? -8.712 42.046 2.884 1.00 93.56 426 ILE A N 1
ATOM 3127 C CA . ILE A 1 426 ? -10.067 42.223 2.326 1.00 93.56 426 ILE A CA 1
ATOM 3128 C C . ILE A 1 426 ? -10.216 43.605 1.655 1.00 93.56 426 ILE A C 1
ATOM 3130 O O . ILE A 1 426 ? -10.707 44.574 2.251 1.00 93.56 426 ILE A O 1
ATOM 3134 N N . GLY A 1 427 ? -9.763 43.690 0.404 1.00 92.69 427 GLY A N 1
ATOM 3135 C CA . GLY A 1 427 ? -9.853 44.849 -0.480 1.00 92.69 427 GLY A CA 1
ATOM 3136 C C . GLY A 1 427 ? -11.223 45.002 -1.151 1.00 92.69 427 GLY A C 1
ATOM 3137 O O . GLY A 1 427 ? -12.259 44.635 -0.597 1.00 92.69 427 GLY A O 1
ATOM 3138 N N . SER A 1 428 ? -11.256 45.627 -2.331 1.00 93.19 428 SER A N 1
ATOM 3139 C CA . SER A 1 428 ? -12.486 45.813 -3.119 1.00 93.19 428 SER A CA 1
ATOM 3140 C C . SER A 1 428 ? -12.906 44.545 -3.866 1.00 93.19 428 SER A C 1
ATOM 3142 O O . SER A 1 428 ? -14.101 44.266 -3.946 1.00 93.19 428 SER A O 1
ATOM 3144 N N . VAL A 1 429 ? -11.942 43.769 -4.370 1.00 91.38 429 VAL A N 1
ATOM 3145 C CA . VAL A 1 429 ? -12.176 42.511 -5.097 1.00 91.38 429 VAL A CA 1
ATOM 3146 C C . VAL A 1 429 ? -12.766 41.463 -4.157 1.00 91.38 429 VAL A C 1
ATOM 3148 O O . VAL A 1 429 ? -13.780 40.847 -4.465 1.00 91.38 429 VAL A O 1
ATOM 3151 N N . GLU A 1 430 ? -12.198 41.335 -2.963 1.00 94.50 430 GLU A N 1
ATOM 3152 C CA . GLU A 1 430 ? -12.616 40.379 -1.940 1.00 94.50 430 GLU A CA 1
ATOM 3153 C C . GLU A 1 430 ? -14.012 40.726 -1.406 1.00 94.50 430 GLU A C 1
ATOM 3155 O O . GLU A 1 430 ? -14.822 39.835 -1.178 1.00 94.50 430 GLU A O 1
ATOM 3160 N N . LYS A 1 431 ? -14.342 42.020 -1.267 1.00 95.75 431 LYS A N 1
ATOM 3161 C CA . LYS A 1 431 ? -15.699 42.469 -0.896 1.00 95.75 431 LYS A CA 1
ATOM 3162 C C . LYS A 1 431 ? -16.724 42.193 -1.992 1.00 95.75 431 LYS A C 1
ATOM 3164 O O . LYS A 1 431 ? -17.831 41.773 -1.671 1.00 95.75 431 LYS A O 1
ATOM 3169 N N . ALA A 1 432 ? -16.364 42.398 -3.260 1.00 95.31 432 ALA A N 1
ATOM 3170 C CA . ALA A 1 432 ? -17.228 42.052 -4.385 1.00 95.31 432 ALA A CA 1
ATOM 3171 C C . ALA A 1 432 ? -17.469 40.534 -4.457 1.00 95.31 432 ALA A C 1
ATOM 3173 O O . ALA A 1 432 ? -18.609 40.109 -4.611 1.00 95.31 432 ALA A O 1
ATOM 3174 N N . ALA A 1 433 ? -16.426 39.726 -4.245 1.00 95.75 433 ALA A N 1
ATOM 3175 C CA . ALA A 1 433 ? -16.532 38.273 -4.154 1.00 95.75 433 ALA A CA 1
ATOM 3176 C C . ALA A 1 433 ? -17.424 37.824 -2.981 1.00 95.75 433 ALA A C 1
ATOM 3178 O O . ALA A 1 433 ? -18.299 36.988 -3.168 1.00 95.75 433 ALA A O 1
ATOM 3179 N N . ILE A 1 434 ? -17.271 38.410 -1.787 1.00 95.75 434 ILE A N 1
ATOM 3180 C CA . ILE A 1 434 ? -18.142 38.117 -0.633 1.00 95.75 434 ILE A CA 1
ATOM 3181 C C . ILE A 1 434 ? -19.608 38.447 -0.950 1.00 95.75 434 ILE A C 1
ATOM 3183 O O . ILE A 1 434 ? -20.471 37.594 -0.756 1.00 95.75 434 ILE A O 1
ATOM 3187 N N . GLN A 1 435 ? -19.886 39.633 -1.507 1.00 97.00 435 GLN A N 1
ATOM 3188 C CA . GLN A 1 435 ? -21.242 40.014 -1.919 1.00 97.00 435 GLN A CA 1
ATOM 3189 C C . GLN A 1 435 ? -21.804 39.058 -2.982 1.00 97.00 435 GLN A C 1
ATOM 3191 O O . GLN A 1 435 ? -22.972 38.688 -2.915 1.00 97.00 435 GLN A O 1
ATOM 3196 N N . GLN A 1 436 ? -20.976 38.604 -3.927 1.00 96.81 436 GLN A N 1
ATOM 3197 C CA . GLN A 1 436 ? -21.377 37.626 -4.936 1.00 96.81 436 GLN A CA 1
ATOM 3198 C C . GLN A 1 436 ? -21.773 36.279 -4.306 1.00 96.81 436 GLN A C 1
ATOM 3200 O O . GLN A 1 436 ? -22.762 35.687 -4.732 1.00 96.81 436 GLN A O 1
ATOM 3205 N N . LEU A 1 437 ? -21.070 35.801 -3.272 1.00 96.81 437 LEU A N 1
ATOM 3206 C CA . LEU A 1 437 ? -21.443 34.574 -2.550 1.00 96.81 437 LEU A CA 1
ATOM 3207 C C . LEU A 1 437 ? -22.769 34.728 -1.787 1.00 96.81 437 LEU A C 1
ATOM 3209 O O . LEU A 1 437 ? -23.589 33.804 -1.804 1.00 96.81 437 LEU A O 1
ATOM 3213 N N . ASP A 1 438 ? -23.008 35.886 -1.167 1.00 95.94 438 ASP A N 1
ATOM 3214 C CA . ASP A 1 438 ? -24.289 36.212 -0.526 1.00 95.94 438 ASP A CA 1
ATOM 3215 C C . ASP A 1 438 ? -25.430 36.298 -1.562 1.00 95.94 438 ASP A C 1
ATOM 3217 O O . ASP A 1 438 ? -26.505 35.726 -1.355 1.00 95.94 438 ASP A O 1
ATOM 3221 N N . ASP A 1 439 ? -25.193 36.917 -2.722 1.00 97.12 439 ASP A N 1
ATOM 3222 C CA . ASP A 1 439 ? -26.174 37.045 -3.807 1.00 97.12 439 ASP A CA 1
ATOM 3223 C C . ASP A 1 439 ? -26.499 35.688 -4.459 1.00 97.12 439 ASP A C 1
ATOM 3225 O O . ASP A 1 439 ? -27.673 35.392 -4.718 1.00 97.12 439 ASP A O 1
ATOM 3229 N N . LEU A 1 440 ? -25.489 34.839 -4.688 1.00 97.00 440 LEU A N 1
ATOM 3230 C CA . LEU A 1 440 ? -25.642 33.458 -5.167 1.00 97.00 440 LEU A CA 1
ATOM 3231 C C . LEU A 1 440 ? -26.397 32.595 -4.147 1.00 97.00 440 LEU A C 1
ATOM 3233 O O . LEU A 1 440 ? -27.281 31.822 -4.521 1.00 97.00 440 LEU A O 1
ATOM 3237 N N . THR A 1 441 ? -26.116 32.769 -2.855 1.00 95.88 441 THR A N 1
ATOM 3238 C CA . THR A 1 441 ? -26.833 32.109 -1.755 1.00 95.88 441 THR A CA 1
ATOM 3239 C C . THR A 1 441 ? -28.311 32.505 -1.733 1.00 95.88 441 THR A C 1
ATOM 3241 O O . THR A 1 441 ? -29.196 31.641 -1.739 1.00 95.88 441 THR A O 1
ATOM 3244 N N . ALA A 1 442 ? -28.585 33.812 -1.740 1.00 96.38 442 ALA A N 1
ATOM 3245 C CA . ALA A 1 442 ? -29.923 34.374 -1.612 1.00 96.38 442 ALA A CA 1
ATOM 3246 C C . ALA A 1 442 ? -30.811 34.078 -2.831 1.00 96.38 442 ALA A C 1
ATOM 3248 O O . ALA A 1 442 ? -32.003 33.810 -2.665 1.00 96.38 442 ALA A O 1
ATOM 3249 N N . ASN A 1 443 ? -30.244 34.101 -4.044 1.00 95.00 443 ASN A N 1
ATOM 3250 C CA . ASN A 1 443 ? -30.974 33.856 -5.292 1.00 95.00 443 ASN A CA 1
ATOM 3251 C C . ASN A 1 443 ? -30.973 32.389 -5.745 1.00 95.00 443 ASN A C 1
ATOM 3253 O O . ASN A 1 443 ? -31.859 32.001 -6.507 1.00 95.00 443 ASN A O 1
ATOM 3257 N N . GLY A 1 444 ? -30.011 31.588 -5.285 1.00 95.00 444 GLY A N 1
ATOM 3258 C CA . GLY A 1 444 ? -29.911 30.154 -5.531 1.00 95.00 444 GLY A CA 1
ATOM 3259 C C . GLY A 1 444 ? -30.616 29.339 -4.447 1.00 95.00 444 GLY A C 1
ATOM 3260 O O . GLY A 1 444 ? -31.846 29.255 -4.412 1.00 95.00 444 GLY A O 1
ATOM 3261 N N . VAL A 1 445 ? -29.834 28.698 -3.574 1.00 95.38 445 VAL A N 1
ATOM 3262 C CA . VAL A 1 445 ? -30.326 27.677 -2.631 1.00 95.38 445 VAL A CA 1
ATOM 3263 C C . VAL A 1 445 ? -31.399 28.197 -1.673 1.00 95.38 445 VAL A C 1
ATOM 3265 O O . VAL A 1 445 ? -32.420 27.531 -1.488 1.00 95.38 445 VAL A O 1
ATOM 3268 N N . GLU A 1 446 ? -31.245 29.403 -1.112 1.00 97.56 446 GLU A N 1
ATOM 3269 C CA . GLU A 1 446 ? -32.250 29.926 -0.183 1.00 97.56 446 GLU A CA 1
ATOM 3270 C C . GLU A 1 446 ? -33.586 30.201 -0.876 1.00 97.56 446 GLU A C 1
ATOM 3272 O O . GLU A 1 446 ? -34.647 29.961 -0.294 1.00 97.56 446 GLU A O 1
ATOM 3277 N N . LYS A 1 447 ? -33.548 30.676 -2.125 1.00 96.94 447 LYS A N 1
ATOM 3278 C CA . LYS A 1 447 ? -34.739 30.943 -2.935 1.00 96.94 447 LYS A CA 1
ATOM 3279 C C . LYS A 1 447 ? -35.501 29.656 -3.228 1.00 96.94 447 LYS A C 1
ATOM 3281 O O . LYS A 1 447 ? -36.703 29.614 -2.981 1.00 96.94 447 LYS A O 1
ATOM 3286 N N . VAL A 1 448 ? -34.809 28.600 -3.664 1.00 97.06 448 VAL A N 1
ATOM 3287 C CA . VAL A 1 448 ? -35.407 27.280 -3.938 1.00 97.06 448 VAL A CA 1
ATOM 3288 C C . VAL A 1 448 ? -36.042 26.691 -2.674 1.00 97.06 448 VAL A C 1
ATOM 3290 O O . VAL A 1 448 ? -37.214 26.310 -2.697 1.00 97.06 448 VAL A O 1
ATOM 3293 N N . MET A 1 449 ? -35.314 26.688 -1.550 1.00 97.81 449 MET A N 1
ATOM 3294 C CA . MET A 1 449 ? -35.820 26.204 -0.258 1.00 97.81 449 MET A CA 1
ATOM 3295 C C . MET A 1 449 ? -37.093 26.946 0.181 1.00 97.81 449 MET A C 1
ATOM 3297 O O . MET A 1 449 ? -38.072 26.310 0.575 1.00 97.81 449 MET A O 1
ATOM 3301 N N . LYS A 1 450 ? -37.111 28.283 0.072 1.00 97.56 450 LYS A N 1
ATOM 3302 C CA . LYS A 1 450 ? -38.260 29.123 0.455 1.00 97.56 450 LYS A CA 1
ATOM 3303 C C . LYS A 1 450 ? -39.443 28.963 -0.508 1.00 97.56 450 LYS A C 1
ATOM 3305 O O . LYS A 1 450 ? -40.563 28.764 -0.050 1.00 97.56 450 LYS A O 1
ATOM 3310 N N . GLN A 1 451 ? -39.214 29.011 -1.823 1.00 97.31 451 GLN A N 1
ATOM 3311 C CA . GLN A 1 451 ? -40.274 28.938 -2.842 1.00 97.31 451 GLN A CA 1
ATOM 3312 C C . GLN A 1 451 ? -40.992 27.585 -2.861 1.00 97.31 451 GLN A C 1
ATOM 3314 O O . GLN A 1 451 ? -42.210 27.542 -3.015 1.00 97.31 451 GLN A O 1
ATOM 3319 N N . HIS A 1 452 ? -40.264 26.482 -2.670 1.00 97.19 452 HIS A N 1
ATOM 3320 C CA . HIS A 1 452 ? -40.853 25.142 -2.645 1.00 97.19 452 HIS A CA 1
ATOM 3321 C C . HIS A 1 452 ? -41.262 24.680 -1.236 1.00 97.19 452 HIS A C 1
ATOM 3323 O O . HIS A 1 452 ? -41.761 23.560 -1.095 1.00 97.19 452 HIS A O 1
ATOM 3329 N N . LEU A 1 453 ? -41.119 25.538 -0.214 1.00 97.69 453 LEU A N 1
ATOM 3330 C CA . LEU A 1 453 ? -41.394 25.239 1.197 1.00 97.69 453 LEU A CA 1
ATOM 3331 C C . LEU A 1 453 ? -40.706 23.935 1.632 1.00 97.69 453 LEU A C 1
ATOM 3333 O O . LEU A 1 453 ? -41.373 22.989 2.042 1.00 97.69 453 LEU A O 1
ATOM 3337 N N . LEU A 1 454 ? -39.390 23.845 1.441 1.00 98.44 454 LEU A N 1
ATOM 3338 C CA . LEU A 1 454 ? -38.612 22.645 1.750 1.00 98.44 454 LEU A CA 1
ATOM 3339 C C . LEU A 1 454 ? -38.184 22.610 3.220 1.00 98.44 454 LEU A C 1
ATOM 3341 O O . LEU A 1 454 ? -37.779 23.624 3.784 1.00 98.44 454 LEU A O 1
ATOM 3345 N N . ASP A 1 455 ? -38.193 21.416 3.804 1.00 98.62 455 ASP A N 1
ATOM 3346 C CA . ASP A 1 455 ? -37.548 21.110 5.084 1.00 98.62 455 ASP A CA 1
ATOM 3347 C C . ASP A 1 455 ? -36.095 20.663 4.895 1.00 98.62 455 ASP A C 1
ATOM 3349 O O . ASP A 1 455 ? -35.261 20.897 5.767 1.00 98.62 455 ASP A O 1
ATOM 3353 N N . ALA A 1 456 ? -35.793 20.048 3.747 1.00 98.50 456 ALA A N 1
ATOM 3354 C CA . ALA A 1 456 ? -34.442 19.700 3.327 1.00 98.50 456 ALA A CA 1
ATOM 3355 C C . ALA A 1 456 ? -34.310 19.668 1.795 1.00 98.50 456 ALA A C 1
ATOM 3357 O O . ALA A 1 456 ? -35.278 19.417 1.074 1.00 98.50 456 ALA A O 1
ATOM 3358 N N . MET A 1 457 ? -33.087 19.822 1.301 1.00 97.62 457 MET A N 1
ATOM 3359 C CA . MET A 1 457 ? -32.645 19.260 0.023 1.00 97.62 457 MET A CA 1
ATOM 3360 C C . MET A 1 457 ? -31.913 17.938 0.265 1.00 97.62 457 MET A C 1
ATOM 3362 O O . MET A 1 457 ? -31.310 17.766 1.323 1.00 97.62 457 MET A O 1
ATOM 3366 N N . VAL A 1 458 ? -31.937 17.018 -0.704 1.00 97.81 458 VAL A N 1
ATOM 3367 C CA . VAL A 1 458 ? -31.244 15.725 -0.617 1.00 97.81 458 VAL A CA 1
ATOM 3368 C C . VAL A 1 458 ? -30.364 15.445 -1.840 1.00 97.81 458 VAL A C 1
ATOM 3370 O O . VAL A 1 458 ? -30.817 15.529 -2.982 1.00 97.81 458 VAL A O 1
ATOM 3373 N N . ALA A 1 459 ? -29.109 15.071 -1.597 1.00 96.44 459 ALA A N 1
ATOM 3374 C CA . ALA A 1 459 ? -28.109 14.749 -2.617 1.00 96.44 459 ALA A CA 1
ATOM 3375 C C . ALA A 1 459 ? -27.303 13.491 -2.222 1.00 96.44 459 ALA A C 1
ATOM 3377 O O . ALA A 1 459 ? -27.197 13.192 -1.030 1.00 96.44 459 ALA A O 1
ATOM 3378 N N . PRO A 1 460 ? -26.755 12.724 -3.183 1.00 94.88 460 PRO A N 1
ATOM 3379 C CA . PRO A 1 460 ? -25.829 11.635 -2.885 1.00 94.88 460 PRO A CA 1
ATOM 3380 C C . PRO A 1 460 ? -24.483 12.172 -2.384 1.00 94.88 460 PRO A C 1
ATOM 3382 O O . PRO A 1 460 ? -24.074 13.278 -2.744 1.00 94.88 460 PRO A O 1
ATOM 3385 N N . ASP A 1 461 ? -23.795 11.362 -1.574 1.00 92.75 461 ASP A N 1
ATOM 3386 C CA . ASP A 1 461 ? -22.506 11.687 -0.953 1.00 92.75 461 ASP A CA 1
ATOM 3387 C C . ASP A 1 461 ? -22.475 13.135 -0.430 1.00 92.75 461 ASP A C 1
ATOM 3389 O O . ASP A 1 461 ? -23.304 13.507 0.399 1.00 92.75 461 ASP A O 1
ATOM 3393 N N . SER A 1 462 ? -21.557 13.963 -0.928 1.00 92.69 462 SER A N 1
ATOM 3394 C CA . SER A 1 462 ? -21.420 15.379 -0.589 1.00 92.69 462 SER A CA 1
ATOM 3395 C C . SER A 1 462 ? -21.661 16.309 -1.784 1.00 92.69 462 SER A C 1
ATOM 3397 O O . SER A 1 462 ? -21.164 17.430 -1.775 1.00 92.69 462 SER A O 1
ATOM 3399 N N . SER A 1 463 ? -22.402 15.894 -2.820 1.00 94.25 463 SER A N 1
ATOM 3400 C CA . SER A 1 463 ? -22.591 16.717 -4.034 1.00 94.25 463 SER A CA 1
ATOM 3401 C C . SER A 1 463 ? -23.258 18.076 -3.768 1.00 94.25 463 SER A C 1
ATOM 3403 O O . SER A 1 463 ? -23.108 19.004 -4.554 1.00 94.25 463 SER A O 1
ATOM 3405 N N . SER A 1 464 ? -23.971 18.228 -2.647 1.00 94.31 464 SER A N 1
ATOM 3406 C CA . SER A 1 464 ? -24.542 19.505 -2.198 1.00 94.31 464 SER A CA 1
ATOM 3407 C C . SER A 1 464 ? -23.622 20.355 -1.320 1.00 94.31 464 SER A C 1
ATOM 3409 O O . SER A 1 464 ? -24.084 21.383 -0.834 1.00 94.31 464 SER A O 1
ATOM 3411 N N . ALA A 1 465 ? -22.375 19.947 -1.069 1.00 95.81 465 ALA A N 1
ATOM 3412 C CA . ALA A 1 465 ? -21.518 20.595 -0.080 1.00 95.81 465 ALA A CA 1
ATOM 3413 C C . ALA A 1 465 ? -21.263 22.074 -0.404 1.00 95.81 465 ALA A C 1
ATOM 3415 O O . ALA A 1 465 ? -21.725 22.913 0.362 1.00 95.81 465 ALA A O 1
ATOM 3416 N N . THR A 1 466 ? -20.701 22.405 -1.572 1.00 95.50 466 THR A N 1
ATOM 3417 C CA . THR A 1 466 ? -20.334 23.788 -1.946 1.00 95.50 466 THR A CA 1
ATOM 3418 C C . THR A 1 466 ? -21.528 24.743 -1.888 1.00 95.50 466 THR A C 1
ATOM 3420 O O . THR A 1 466 ? -21.459 25.823 -1.303 1.00 95.50 466 THR A O 1
ATOM 3423 N N . VAL A 1 467 ? -22.689 24.284 -2.370 1.00 95.19 467 VAL A N 1
ATOM 3424 C CA . VAL A 1 467 ? -23.980 25.000 -2.323 1.00 95.19 467 VAL A CA 1
ATOM 3425 C C . VAL A 1 467 ? -24.426 25.325 -0.885 1.00 95.19 467 VAL A C 1
ATOM 3427 O O . VAL A 1 467 ? -25.084 26.336 -0.649 1.00 95.19 467 VAL A O 1
ATOM 3430 N N . LEU A 1 468 ? -24.072 24.481 0.088 1.00 96.75 468 LEU A N 1
ATOM 3431 C CA . LEU A 1 468 ? -24.354 24.653 1.519 1.00 96.75 468 LEU A CA 1
ATOM 3432 C C . LEU A 1 468 ? -23.164 25.289 2.277 1.00 96.75 468 LEU A C 1
ATOM 3434 O O . LEU A 1 468 ? -23.329 25.779 3.398 1.00 96.75 468 LEU A O 1
ATOM 3438 N N . ALA A 1 469 ? -21.966 25.290 1.693 1.00 96.25 469 ALA A N 1
ATOM 3439 C CA . ALA A 1 469 ? -20.746 25.866 2.240 1.00 96.25 469 ALA A CA 1
ATOM 3440 C C . ALA A 1 469 ? -20.720 27.382 2.053 1.00 96.25 469 ALA A C 1
ATOM 3442 O O . ALA A 1 469 ? -20.693 28.086 3.060 1.00 96.25 469 ALA A O 1
ATOM 3443 N N . ILE A 1 470 ? -20.8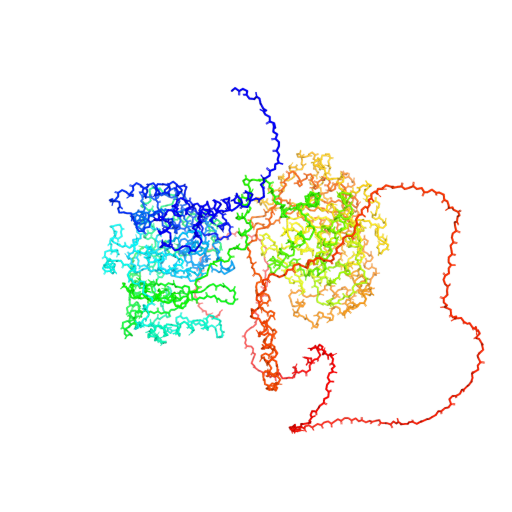40 27.896 0.816 1.00 94.75 470 ILE A N 1
ATOM 3444 C CA . ILE A 1 470 ? -20.859 29.351 0.523 1.00 94.75 470 ILE A CA 1
ATOM 3445 C C . ILE A 1 470 ? -21.901 30.103 1.355 1.00 94.75 470 ILE A C 1
ATOM 3447 O O . ILE A 1 470 ? -21.675 31.224 1.798 1.00 94.75 470 ILE A O 1
ATOM 3451 N N . ALA A 1 471 ? -23.013 29.428 1.632 1.00 90.19 471 ALA A N 1
ATOM 3452 C CA . ALA A 1 471 ? -24.148 29.954 2.356 1.00 90.19 471 ALA A CA 1
ATOM 3453 C C . ALA A 1 471 ? -24.032 29.796 3.887 1.00 90.19 471 ALA A C 1
ATOM 3455 O O . ALA A 1 471 ? -24.849 30.356 4.617 1.00 90.19 471 ALA A O 1
ATOM 3456 N N . GLY A 1 472 ? -23.057 29.038 4.407 1.00 95.88 472 GLY A N 1
ATOM 3457 C CA . GLY A 1 472 ? -22.891 28.752 5.841 1.00 95.88 472 GLY A CA 1
ATOM 3458 C C . GLY A 1 472 ? -24.009 27.889 6.451 1.00 95.88 472 GLY A C 1
ATOM 3459 O O . GLY A 1 472 ? -24.357 28.056 7.624 1.00 95.88 472 GLY A O 1
ATOM 3460 N N . LEU A 1 473 ? -24.614 27.014 5.642 1.00 98.25 473 LEU A N 1
ATOM 3461 C CA . LEU A 1 473 ? -25.816 26.232 5.952 1.00 98.25 473 LEU A CA 1
ATOM 3462 C C . LEU A 1 473 ? -25.521 24.896 6.658 1.00 98.25 473 LEU A C 1
ATOM 3464 O O . LEU A 1 473 ? -24.420 24.356 6.505 1.00 98.25 473 LEU A O 1
ATOM 3468 N N . PRO A 1 474 ? -26.498 24.341 7.403 1.00 98.62 474 PRO A N 1
ATOM 3469 C CA . PRO A 1 474 ? -26.379 23.033 8.027 1.00 98.62 474 PRO A CA 1
ATOM 3470 C C . PRO A 1 474 ? -26.662 21.881 7.056 1.00 98.62 474 PRO A C 1
ATOM 3472 O O . PRO A 1 474 ? -27.469 21.997 6.126 1.00 98.62 474 PRO A O 1
ATOM 3475 N N . ALA A 1 475 ? -26.028 20.741 7.318 1.00 98.75 475 ALA A N 1
ATOM 3476 C CA . ALA A 1 475 ? -26.179 19.510 6.559 1.00 98.75 475 ALA A CA 1
ATOM 3477 C C . ALA A 1 475 ? -25.873 18.264 7.410 1.00 98.75 475 ALA A C 1
ATOM 3479 O O . ALA A 1 475 ? -25.019 18.302 8.296 1.00 98.75 475 ALA A O 1
ATOM 3480 N N . ILE A 1 476 ? -26.534 17.143 7.112 1.00 98.81 476 ILE A N 1
ATOM 3481 C CA . ILE A 1 476 ? -26.264 15.839 7.736 1.00 98.81 476 ILE A CA 1
ATOM 3482 C C . ILE A 1 476 ? -26.068 14.784 6.650 1.00 98.81 476 ILE A C 1
ATOM 3484 O O . ILE A 1 476 ? -27.001 14.485 5.904 1.00 98.81 476 ILE A O 1
ATOM 3488 N N . ALA A 1 477 ? -24.872 14.200 6.595 1.00 98.69 477 ALA A N 1
ATOM 3489 C CA . ALA A 1 477 ? -24.567 13.021 5.791 1.00 98.69 477 ALA A CA 1
ATOM 3490 C C . ALA A 1 477 ? -24.916 11.752 6.580 1.00 98.69 477 ALA A C 1
ATOM 3492 O O . ALA A 1 477 ? -24.457 11.589 7.712 1.00 98.69 477 ALA A O 1
ATOM 3493 N N . VAL A 1 478 ? -25.700 10.847 5.987 1.00 98.31 478 VAL A N 1
ATOM 3494 C CA . VAL A 1 478 ? -26.094 9.555 6.579 1.00 98.31 478 VAL A CA 1
ATOM 3495 C C . VAL A 1 478 ? -25.650 8.406 5.661 1.00 98.31 478 VAL A C 1
ATOM 3497 O O . VAL A 1 478 ? -25.782 8.537 4.442 1.00 98.31 478 VAL A O 1
ATOM 3500 N N . PRO A 1 479 ? -25.154 7.265 6.185 1.00 97.88 479 PRO A N 1
ATOM 3501 C CA . PRO A 1 479 ? -24.816 6.100 5.365 1.00 97.88 479 PRO A CA 1
ATOM 3502 C C . PRO A 1 479 ? -26.013 5.617 4.541 1.00 97.88 479 PRO A C 1
ATOM 3504 O O . PRO A 1 479 ? -27.091 5.387 5.087 1.00 97.88 479 PRO A O 1
ATOM 3507 N N . ALA A 1 480 ? -25.822 5.440 3.233 1.00 94.62 480 ALA A N 1
ATOM 3508 C CA . ALA A 1 480 ? -26.902 5.149 2.290 1.00 94.62 480 ALA A CA 1
ATOM 3509 C C . ALA A 1 480 ? -26.674 3.885 1.453 1.00 94.62 480 ALA A C 1
ATOM 3511 O O . ALA A 1 480 ? -27.621 3.352 0.877 1.00 94.62 480 ALA A O 1
ATOM 3512 N N . GLY A 1 481 ? -25.454 3.364 1.385 1.00 91.81 481 GLY A N 1
ATOM 3513 C CA . GLY A 1 481 ? -25.208 2.114 0.687 1.00 91.81 481 GLY A CA 1
ATOM 3514 C C . GLY A 1 481 ? -23.738 1.790 0.507 1.00 91.81 481 GLY A C 1
ATOM 3515 O O . GLY A 1 481 ? -22.863 2.401 1.116 1.00 91.81 481 GLY A O 1
ATOM 3516 N N . TYR A 1 482 ? -23.513 0.797 -0.346 1.00 91.50 482 TYR A N 1
ATOM 3517 C CA . TYR A 1 482 ? -22.209 0.371 -0.831 1.00 91.50 482 TYR A CA 1
ATOM 3518 C C . TYR A 1 482 ? -22.349 0.083 -2.327 1.00 91.50 482 TYR A C 1
ATOM 3520 O O . TYR A 1 482 ? -23.397 -0.417 -2.751 1.00 91.50 482 TYR A O 1
ATOM 3528 N N . ASP A 1 483 ? -21.337 0.418 -3.117 1.00 84.12 483 ASP A N 1
ATOM 3529 C CA . ASP A 1 483 ? -21.282 0.084 -4.543 1.00 84.12 483 ASP A CA 1
ATOM 3530 C C . ASP A 1 483 ? -20.846 -1.376 -4.791 1.00 84.12 483 ASP A C 1
ATOM 3532 O O . ASP A 1 483 ? -20.767 -2.196 -3.873 1.00 84.12 483 ASP A O 1
ATOM 3536 N N . GLU A 1 484 ? -20.610 -1.723 -6.058 1.00 80.69 484 GLU A N 1
ATOM 3537 C CA . GLU A 1 484 ? -20.229 -3.071 -6.508 1.00 80.69 484 GLU A CA 1
ATOM 3538 C C . GLU A 1 484 ? -18.889 -3.539 -5.921 1.00 80.69 484 GLU A C 1
ATOM 3540 O O . GLU A 1 484 ? -18.678 -4.735 -5.710 1.00 80.69 484 GLU A O 1
ATOM 3545 N N . GLN A 1 485 ? -17.999 -2.591 -5.623 1.00 76.31 485 GLN A N 1
ATOM 3546 C CA . GLN A 1 485 ? -16.688 -2.808 -5.018 1.00 76.31 485 GLN A CA 1
ATOM 3547 C C . GLN A 1 485 ? -16.781 -2.905 -3.486 1.00 76.31 485 GLN A C 1
ATOM 3549 O O . GLN A 1 485 ? -15.817 -3.304 -2.831 1.00 76.31 485 GLN A O 1
ATOM 3554 N N . GLY A 1 486 ? -17.941 -2.576 -2.907 1.00 82.38 486 GLY A N 1
ATOM 3555 C CA . GLY A 1 486 ? -18.163 -2.516 -1.467 1.00 82.38 486 GLY A CA 1
ATOM 3556 C C . GLY A 1 486 ? -17.705 -1.202 -0.831 1.00 82.38 486 GLY A C 1
ATOM 3557 O O . GLY A 1 486 ? -17.657 -1.124 0.398 1.00 82.38 486 GLY A O 1
ATOM 3558 N N . ALA A 1 487 ? -17.373 -0.179 -1.625 1.00 88.75 487 ALA A N 1
ATOM 3559 C CA . ALA A 1 487 ? -17.043 1.135 -1.098 1.00 88.75 487 ALA A CA 1
ATOM 3560 C C . ALA A 1 487 ? -18.344 1.853 -0.693 1.00 88.75 487 ALA A C 1
ATOM 3562 O O . ALA A 1 487 ? -19.343 1.788 -1.416 1.00 88.75 487 ALA A O 1
ATOM 3563 N N . PRO A 1 488 ? -18.389 2.474 0.497 1.00 93.25 488 PRO A N 1
ATOM 3564 C CA . PRO A 1 488 ? -19.605 3.092 1.002 1.00 93.25 488 PRO A CA 1
ATOM 3565 C C . PRO A 1 488 ? -19.944 4.391 0.272 1.00 93.25 488 PRO A C 1
ATOM 3567 O O . PRO A 1 488 ? -19.069 5.076 -0.257 1.00 93.25 488 PRO A O 1
ATOM 3570 N N . PHE A 1 489 ? -21.225 4.745 0.316 1.00 93.94 489 PHE A N 1
ATOM 3571 C CA . PHE A 1 489 ? -21.711 6.055 -0.098 1.00 93.94 489 PHE A CA 1
ATOM 3572 C C . PHE A 1 489 ? -22.824 6.561 0.822 1.00 93.94 489 PHE A C 1
ATOM 3574 O O . PHE A 1 489 ? -23.532 5.785 1.480 1.00 93.94 489 PHE A O 1
ATOM 3581 N N . GLY A 1 490 ? -22.953 7.882 0.880 1.00 95.62 490 GLY A N 1
ATOM 3582 C CA . GLY A 1 490 ? -23.873 8.603 1.749 1.00 95.62 490 GLY A CA 1
ATOM 3583 C C . GLY A 1 490 ? -25.082 9.189 1.026 1.00 95.62 490 GLY A C 1
ATOM 3584 O O . GLY A 1 490 ? -25.187 9.189 -0.203 1.00 95.62 490 GLY A O 1
ATOM 3585 N N . LEU A 1 491 ? -25.998 9.712 1.832 1.00 97.19 491 LEU A N 1
ATOM 3586 C CA . LEU A 1 491 ? -27.098 10.574 1.428 1.00 97.19 491 LEU A CA 1
ATOM 3587 C C . LEU A 1 491 ? -27.066 11.791 2.358 1.00 97.19 491 LEU A C 1
ATOM 3589 O O . LEU A 1 491 ? -27.197 11.640 3.574 1.00 97.19 491 LEU A O 1
ATOM 3593 N N . THR A 1 492 ? -26.843 12.977 1.796 1.00 98.44 492 THR A N 1
ATOM 3594 C CA . THR A 1 492 ? -26.764 14.231 2.549 1.00 98.44 492 THR A CA 1
ATOM 3595 C C . THR A 1 492 ? -28.086 14.977 2.486 1.00 98.44 492 THR A C 1
ATOM 3597 O O . THR A 1 492 ? -28.618 15.221 1.402 1.00 98.44 492 THR A O 1
ATOM 3600 N N . PHE A 1 493 ? -28.580 15.382 3.655 1.00 98.69 493 PHE A N 1
ATOM 3601 C CA . PHE A 1 493 ? -29.727 16.269 3.821 1.00 98.69 493 PHE A CA 1
ATOM 3602 C C . PHE A 1 493 ? -29.240 17.667 4.223 1.00 98.69 493 PHE A C 1
ATOM 3604 O O . PHE A 1 493 ? -28.636 17.816 5.283 1.00 98.69 493 PHE A O 1
ATOM 3611 N N . GLY A 1 494 ? -29.486 18.682 3.390 1.00 98.31 494 GLY A N 1
ATOM 3612 C CA . GLY A 1 494 ? -29.108 20.084 3.632 1.00 98.31 494 GLY A CA 1
ATOM 3613 C C . GLY A 1 494 ? -30.314 20.978 3.922 1.00 98.31 494 GLY A C 1
ATOM 3614 O O . GLY A 1 494 ? -31.389 20.740 3.375 1.00 98.31 494 GLY A O 1
ATOM 3615 N N . GLY A 1 495 ? -30.158 22.003 4.765 1.00 98.00 495 GLY A N 1
ATOM 3616 C CA . GLY A 1 495 ? -31.257 22.878 5.209 1.00 98.00 495 GLY A CA 1
ATOM 3617 C C . GLY A 1 495 ? -30.913 24.372 5.191 1.00 98.00 495 GLY A C 1
ATOM 3618 O O . GLY A 1 495 ? -29.826 24.760 4.779 1.00 98.00 495 GLY A O 1
ATOM 3619 N N . LEU A 1 496 ? -31.837 25.225 5.648 1.00 98.31 496 LEU A N 1
ATOM 3620 C CA . LEU A 1 496 ? -31.546 26.643 5.918 1.00 98.31 496 LEU A CA 1
ATOM 3621 C C . LEU A 1 496 ? -30.882 26.820 7.298 1.00 98.31 496 LEU A C 1
ATOM 3623 O O . LEU A 1 496 ? -30.856 25.889 8.099 1.00 98.31 496 LEU A O 1
ATOM 3627 N N . LYS A 1 497 ? -30.353 28.012 7.607 1.00 97.06 497 LYS A N 1
ATOM 3628 C CA . LYS A 1 497 ? -29.735 28.308 8.918 1.00 97.06 497 LYS A CA 1
ATOM 3629 C C . LYS A 1 497 ? -30.725 28.015 10.054 1.00 97.06 497 LYS A C 1
ATOM 3631 O O . LYS A 1 497 ? -31.832 28.555 10.049 1.00 97.06 497 LYS A O 1
ATOM 3636 N N . GLY A 1 498 ? -30.335 27.158 10.997 1.00 97.12 498 GLY A N 1
ATOM 3637 C CA . GLY A 1 498 ? -31.202 26.689 12.083 1.00 97.12 498 GLY A CA 1
ATOM 3638 C C . GLY A 1 498 ? -32.189 25.574 11.716 1.00 97.12 498 GLY A C 1
ATOM 3639 O O . GLY A 1 498 ? -33.171 25.377 12.432 1.00 97.12 498 GLY A O 1
ATOM 3640 N N . TYR A 1 499 ? -31.999 24.864 10.597 1.00 98.38 499 TYR A N 1
ATOM 3641 C CA . TYR A 1 499 ? -32.835 23.711 10.224 1.00 98.38 499 TYR A CA 1
ATOM 3642 C C . TYR A 1 499 ? -32.346 22.386 10.823 1.00 98.38 499 TYR A C 1
ATOM 3644 O O . TYR A 1 499 ? -32.986 21.361 10.597 1.00 98.38 499 TYR A O 1
ATOM 3652 N N . GLU A 1 500 ? -31.285 22.390 11.632 1.00 98.50 500 GLU A N 1
ATOM 3653 C CA . GLU A 1 500 ? -30.772 21.238 12.381 1.00 98.50 500 GLU A CA 1
ATOM 3654 C C . GLU A 1 500 ? -31.884 20.382 13.021 1.00 98.50 500 GLU A C 1
ATOM 3656 O O . GLU A 1 500 ? -31.859 19.175 12.793 1.00 98.50 500 GLU A O 1
ATOM 3661 N N . PRO A 1 501 ? -32.924 20.931 13.692 1.00 98.56 501 PRO A N 1
ATOM 3662 C CA . PRO A 1 501 ? -34.026 20.120 14.219 1.00 98.56 501 PRO A CA 1
ATOM 3663 C C . PRO A 1 501 ? -34.759 19.298 13.144 1.00 98.56 501 PRO A C 1
ATOM 3665 O O . PRO A 1 501 ? -35.067 18.126 13.348 1.00 98.56 501 PRO A O 1
ATOM 3668 N N . ARG A 1 502 ? -35.000 19.887 11.963 1.00 98.38 502 ARG A N 1
ATOM 3669 C CA . ARG A 1 502 ? -35.674 19.216 10.837 1.00 98.38 502 ARG A CA 1
ATOM 3670 C C . ARG A 1 502 ? -34.760 18.202 10.162 1.00 98.38 502 ARG A C 1
ATOM 3672 O O . ARG A 1 502 ? -35.208 17.115 9.810 1.00 98.38 502 ARG A O 1
ATOM 3679 N N . LEU A 1 503 ? -33.485 18.555 9.991 1.00 98.81 503 LEU A N 1
ATOM 3680 C CA . LEU A 1 503 ? -32.480 17.668 9.411 1.00 98.81 503 LEU A CA 1
ATOM 3681 C C . LEU A 1 503 ? -32.248 16.446 10.299 1.00 98.81 503 LEU A C 1
ATOM 3683 O O . LEU A 1 503 ? -32.108 15.354 9.766 1.00 98.81 503 LEU A O 1
ATOM 3687 N N . ILE A 1 504 ? -32.275 16.600 11.625 1.00 98.88 504 ILE A N 1
ATOM 3688 C CA . ILE A 1 504 ? -32.166 15.493 12.583 1.00 98.88 504 ILE A CA 1
ATOM 3689 C C . ILE A 1 504 ? -33.391 14.575 12.504 1.00 98.88 504 ILE A C 1
ATOM 3691 O O . ILE A 1 504 ? -33.210 13.364 12.386 1.00 98.88 504 ILE A O 1
ATOM 3695 N N . GLU A 1 505 ? -34.615 15.120 12.479 1.00 98.75 505 GLU A N 1
ATOM 3696 C CA . GLU A 1 505 ? -35.838 14.320 12.279 1.00 98.75 505 GLU A CA 1
ATOM 3697 C C . GLU A 1 505 ? -35.783 13.508 10.971 1.00 98.75 505 GLU A C 1
ATOM 3699 O O . GLU A 1 505 ? -36.099 12.318 10.960 1.00 98.75 505 GLU A O 1
ATOM 3704 N N . ILE A 1 506 ? -35.343 14.130 9.873 1.00 98.81 506 ILE A N 1
ATOM 3705 C CA . ILE A 1 506 ? -35.218 13.495 8.552 1.00 98.81 506 ILE A CA 1
ATOM 3706 C C . ILE A 1 506 ? -34.104 12.434 8.544 1.00 98.81 506 ILE A C 1
ATOM 3708 O O . ILE A 1 506 ? -34.332 11.306 8.104 1.00 98.81 506 ILE A O 1
ATOM 3712 N N . ALA A 1 507 ? -32.914 12.776 9.042 1.00 98.69 507 ALA A N 1
ATOM 3713 C CA . ALA A 1 507 ? -31.735 11.915 9.042 1.00 98.69 507 ALA A CA 1
ATOM 3714 C C . ALA A 1 507 ? -31.911 10.691 9.948 1.00 98.69 507 ALA A C 1
ATOM 3716 O O . ALA A 1 507 ? -31.573 9.582 9.537 1.00 98.69 507 ALA A O 1
ATOM 3717 N N . TYR A 1 508 ? -32.470 10.866 11.150 1.00 98.56 508 TYR A N 1
ATOM 3718 C CA . TYR A 1 508 ? -32.704 9.769 12.089 1.00 98.56 508 TYR A CA 1
ATOM 3719 C C . TYR A 1 508 ? -33.795 8.818 11.585 1.00 98.56 508 TYR A C 1
ATOM 3721 O O . TYR A 1 508 ? -33.589 7.606 11.565 1.00 98.56 508 TYR A O 1
ATOM 3729 N N . ALA A 1 509 ? -34.924 9.335 11.089 1.00 98.00 509 ALA A N 1
ATOM 3730 C CA . ALA A 1 509 ? -35.954 8.488 10.488 1.00 98.00 509 ALA A CA 1
ATOM 3731 C C . ALA A 1 509 ? -35.438 7.746 9.236 1.00 98.00 509 ALA A C 1
ATOM 3733 O O . ALA A 1 509 ? -35.731 6.563 9.062 1.00 98.00 509 ALA A O 1
ATOM 3734 N N . PHE A 1 510 ? -34.610 8.382 8.396 1.00 98.38 510 PHE A N 1
ATOM 3735 C CA . PHE A 1 510 ? -33.959 7.715 7.261 1.00 98.38 510 PHE A CA 1
ATOM 3736 C C . PHE A 1 510 ? -32.959 6.629 7.703 1.00 98.38 510 PHE A C 1
ATOM 3738 O O . PHE A 1 510 ? -32.990 5.514 7.174 1.00 98.38 510 PHE A O 1
ATOM 3745 N N . GLU A 1 511 ? -32.108 6.912 8.694 1.00 98.19 511 GLU A N 1
ATOM 3746 C CA . GLU A 1 511 ? -31.193 5.934 9.297 1.00 98.19 511 GLU A CA 1
ATOM 3747 C C . GLU A 1 511 ? -31.969 4.725 9.829 1.00 98.19 511 GLU A C 1
ATOM 3749 O O . GLU A 1 511 ? -31.659 3.585 9.486 1.00 98.19 511 GLU A O 1
ATOM 3754 N N . GLN A 1 512 ? -33.007 4.953 10.634 1.00 94.50 512 GLN A N 1
ATOM 3755 C CA . GLN A 1 512 ? -33.753 3.876 11.276 1.00 94.50 512 GLN A CA 1
ATOM 3756 C C . GLN A 1 512 ? -34.625 3.080 10.293 1.00 94.50 512 GLN A C 1
ATOM 3758 O O . GLN A 1 512 ? -34.815 1.879 10.501 1.00 94.50 512 GLN A O 1
ATOM 3763 N N . ALA A 1 513 ? -35.092 3.696 9.202 1.00 92.00 513 ALA A N 1
ATOM 3764 C CA . ALA A 1 513 ? -35.817 3.013 8.131 1.00 92.00 513 ALA A CA 1
ATOM 3765 C C . ALA A 1 513 ? -34.919 2.159 7.212 1.00 92.00 513 ALA A C 1
ATOM 3767 O O . ALA A 1 513 ? -35.428 1.258 6.543 1.00 92.00 513 ALA A O 1
ATOM 3768 N N . THR A 1 514 ? -33.608 2.427 7.148 1.00 92.50 514 THR A N 1
ATOM 3769 C CA . THR A 1 514 ? -32.694 1.780 6.181 1.00 92.50 514 THR A CA 1
ATOM 3770 C C . THR A 1 514 ? -31.584 0.934 6.806 1.00 92.50 514 THR A C 1
ATOM 3772 O O . THR A 1 514 ? -31.248 -0.122 6.272 1.00 92.50 514 THR A O 1
ATOM 3775 N N . LYS A 1 515 ? -31.028 1.377 7.939 1.00 89.38 515 LYS A N 1
ATOM 3776 C CA . LYS A 1 515 ? -29.959 0.730 8.722 1.00 89.38 515 LYS A CA 1
ATOM 3777 C C . LYS A 1 515 ? -28.753 0.324 7.866 1.00 89.38 515 LYS A C 1
ATOM 3779 O O . LYS A 1 515 ? -28.256 -0.798 7.944 1.00 89.38 515 LYS A O 1
ATOM 3784 N N . HIS A 1 516 ? -28.298 1.255 7.022 1.00 88.62 516 HIS A N 1
ATOM 3785 C CA . HIS A 1 516 ? -27.224 1.008 6.058 1.00 88.62 516 HIS A CA 1
ATOM 3786 C C . HIS A 1 516 ? -25.817 0.938 6.648 1.00 88.62 516 HIS A C 1
ATOM 3788 O O . HIS A 1 516 ? -24.982 0.271 6.039 1.00 88.62 516 HIS A O 1
ATOM 3794 N N . HIS A 1 517 ? -25.552 1.560 7.803 1.00 85.31 517 HIS A N 1
ATOM 3795 C CA . HIS A 1 517 ? -24.265 1.409 8.484 1.00 85.31 517 HIS A CA 1
ATOM 3796 C C . HIS A 1 517 ? -23.986 -0.071 8.786 1.00 85.31 517 HIS A C 1
ATOM 3798 O O . HIS A 1 517 ? -24.817 -0.775 9.365 1.00 85.31 517 HIS A O 1
ATOM 3804 N N . ARG A 1 518 ? -22.790 -0.539 8.424 1.00 81.88 518 ARG A N 1
ATOM 3805 C CA . ARG A 1 518 ? -22.284 -1.871 8.766 1.00 81.88 518 ARG A CA 1
ATOM 3806 C C . ARG A 1 518 ? -20.922 -1.731 9.440 1.00 81.88 518 ARG A C 1
ATOM 3808 O O . ARG A 1 518 ? -20.107 -0.958 8.947 1.00 81.88 518 ARG A O 1
ATOM 3815 N N . PRO A 1 519 ? -20.624 -2.544 10.466 1.00 79.00 519 PRO A N 1
ATOM 3816 C CA . PRO A 1 519 ? -19.277 -2.678 11.011 1.00 79.00 519 PRO A CA 1
ATOM 3817 C C . PRO A 1 519 ? -18.241 -2.899 9.906 1.00 79.00 519 PRO A C 1
ATOM 3819 O O . PRO A 1 519 ? -18.363 -3.852 9.127 1.00 79.00 519 PRO A O 1
ATOM 3822 N N . SER A 1 520 ? -17.219 -2.043 9.841 1.00 66.31 520 SER A N 1
ATOM 3823 C CA . SER A 1 520 ? -16.130 -2.199 8.871 1.00 66.31 520 SER A CA 1
ATOM 3824 C C . SER A 1 520 ? -15.443 -3.561 9.046 1.00 66.31 520 SER A C 1
ATOM 3826 O O . SER A 1 520 ? -15.223 -4.036 10.165 1.00 66.31 520 SER A O 1
ATOM 3828 N N . MET A 1 521 ? -15.118 -4.240 7.938 1.00 53.50 521 MET A N 1
ATOM 3829 C CA . MET A 1 521 ? -14.673 -5.645 7.962 1.00 53.50 521 MET A CA 1
ATOM 3830 C C . MET A 1 521 ? -13.199 -5.842 8.361 1.00 53.50 521 MET A C 1
ATOM 3832 O O . MET A 1 521 ? -12.517 -6.748 7.874 1.00 53.50 521 MET A O 1
ATOM 3836 N N . ALA A 1 522 ? -12.723 -5.078 9.348 1.00 43.56 522 ALA A N 1
ATOM 3837 C CA . ALA A 1 522 ? -11.602 -5.511 10.172 1.00 43.56 522 ALA A CA 1
ATOM 3838 C C . ALA A 1 522 ? -11.927 -6.918 10.740 1.00 43.56 522 ALA A C 1
ATOM 3840 O O . ALA A 1 522 ? -13.015 -7.118 11.287 1.00 43.56 522 ALA A O 1
ATOM 3841 N N . PRO A 1 523 ? -11.047 -7.929 10.599 1.00 40.38 523 PRO A N 1
ATOM 3842 C CA . PRO A 1 523 ? -11.483 -9.330 10.537 1.00 40.38 523 PRO A CA 1
ATOM 3843 C C . PRO A 1 523 ? -11.975 -9.929 11.874 1.00 40.38 523 PRO A C 1
ATOM 3845 O O . PRO A 1 523 ? -11.260 -10.670 12.551 1.00 40.38 523 PRO A O 1
ATOM 3848 N N . ARG A 1 524 ? -13.262 -9.712 12.200 1.00 33.88 524 ARG A N 1
ATOM 3849 C CA . ARG A 1 524 ? -13.985 -10.288 13.360 1.00 33.88 524 ARG A CA 1
ATOM 3850 C C . ARG A 1 524 ? -13.863 -11.823 13.474 1.00 33.88 524 ARG A C 1
ATOM 3852 O O . ARG A 1 524 ? -13.970 -12.364 14.570 1.00 33.88 524 ARG A O 1
ATOM 3859 N N . ARG A 1 525 ? -13.562 -12.542 12.379 1.00 30.42 525 ARG A N 1
ATOM 3860 C CA . ARG A 1 525 ? -13.380 -14.013 12.359 1.00 30.42 525 ARG A CA 1
ATOM 3861 C C . ARG A 1 525 ? -12.142 -14.539 13.108 1.00 30.42 525 ARG A C 1
ATOM 3863 O O . ARG A 1 525 ? -12.069 -15.742 13.332 1.00 30.42 525 ARG A O 1
ATOM 3870 N N . LEU A 1 526 ? -11.202 -13.684 13.522 1.00 37.50 526 LEU A N 1
ATOM 3871 C CA . LEU A 1 526 ? -10.024 -14.088 14.313 1.00 37.50 526 LEU A CA 1
ATOM 3872 C C . LEU A 1 526 ? -10.256 -14.084 15.839 1.00 37.50 526 LEU A C 1
ATOM 3874 O O . LEU A 1 526 ? -9.499 -14.714 16.575 1.00 37.50 526 LEU A O 1
ATOM 3878 N N . VAL A 1 527 ? -11.293 -13.397 16.333 1.00 38.53 527 VAL A N 1
ATOM 3879 C CA . VAL A 1 527 ? -11.394 -13.028 17.761 1.00 38.53 527 VAL A CA 1
ATOM 3880 C C . VAL A 1 527 ? -11.940 -14.153 18.650 1.00 38.53 527 VAL A C 1
ATOM 3882 O O . VAL A 1 527 ? -11.465 -14.326 19.771 1.00 38.53 527 VAL A O 1
ATOM 3885 N N . VAL A 1 528 ? -12.868 -14.978 18.149 1.00 32.41 528 VAL A N 1
ATOM 3886 C CA . VAL A 1 528 ? -13.465 -16.088 18.929 1.00 32.41 528 VAL A CA 1
ATOM 3887 C C . VAL A 1 528 ? -12.412 -17.128 19.345 1.00 32.41 528 VAL A C 1
ATOM 3889 O O . VAL A 1 528 ? -12.506 -17.701 20.426 1.00 32.41 528 VAL A O 1
ATOM 3892 N N . ALA A 1 529 ? -11.364 -17.326 18.538 1.00 34.53 529 ALA A N 1
ATOM 3893 C CA . ALA A 1 529 ? -10.232 -18.173 18.912 1.00 34.53 529 ALA A CA 1
ATOM 3894 C C . ALA A 1 529 ? -9.378 -17.544 20.032 1.00 34.53 529 ALA A C 1
ATOM 3896 O O . ALA A 1 529 ? -8.971 -18.239 20.961 1.00 34.53 529 ALA A O 1
ATOM 3897 N N . ALA A 1 530 ? -9.133 -16.231 19.968 1.00 37.97 530 ALA A N 1
ATOM 3898 C CA . ALA A 1 530 ? -8.279 -15.520 20.919 1.00 37.97 530 ALA A CA 1
ATOM 3899 C C . ALA A 1 530 ? -8.902 -15.414 22.323 1.00 37.97 530 ALA A C 1
ATOM 3901 O O . ALA A 1 530 ? -8.206 -15.634 23.313 1.00 37.97 530 ALA A O 1
ATOM 3902 N N . ALA A 1 531 ? -10.207 -15.138 22.422 1.00 34.47 531 ALA A N 1
ATOM 3903 C CA . ALA A 1 531 ? -10.898 -15.012 23.709 1.00 34.47 531 ALA A CA 1
ATOM 3904 C C . ALA A 1 531 ? -10.895 -16.327 24.516 1.00 34.47 531 ALA A C 1
ATOM 3906 O O . ALA A 1 531 ? -10.647 -16.318 25.720 1.00 34.47 531 ALA A O 1
ATOM 3907 N N . VAL A 1 532 ? -11.093 -17.468 23.844 1.00 36.22 532 VAL A N 1
ATOM 3908 C CA . VAL A 1 532 ? -11.038 -18.799 24.479 1.00 36.22 532 VAL A CA 1
ATOM 3909 C C . VAL A 1 532 ? -9.609 -19.155 24.911 1.00 36.22 532 VAL A C 1
ATOM 3911 O O . VAL A 1 532 ? -9.415 -19.730 25.979 1.00 36.22 532 VAL A O 1
ATOM 3914 N N . LEU A 1 533 ? -8.594 -18.766 24.131 1.00 39.41 533 LEU A N 1
ATOM 3915 C CA . LEU A 1 533 ? -7.184 -18.958 24.490 1.00 39.41 533 LEU A CA 1
ATOM 3916 C C . LEU A 1 533 ? -6.740 -18.091 25.679 1.00 39.41 533 LEU A C 1
ATOM 3918 O O . LEU A 1 533 ? -5.948 -18.561 26.492 1.00 39.41 533 LEU A O 1
ATOM 3922 N N . ALA A 1 534 ? -7.266 -16.872 25.830 1.00 35.38 534 ALA A N 1
ATOM 3923 C CA . ALA A 1 534 ? -6.902 -15.977 26.932 1.00 35.38 534 ALA A CA 1
ATOM 3924 C C . ALA A 1 534 ? -7.255 -16.554 28.317 1.00 35.38 534 ALA A C 1
ATOM 3926 O O . ALA A 1 534 ? -6.452 -16.456 29.242 1.00 35.38 534 ALA A O 1
ATOM 3927 N N . PHE A 1 535 ? -8.409 -17.218 28.452 1.00 30.91 535 PHE A N 1
ATOM 3928 C CA . PHE A 1 535 ? -8.813 -17.848 29.718 1.00 30.91 535 PHE A CA 1
ATOM 3929 C C . PHE A 1 535 ? -8.043 -19.145 30.029 1.00 30.91 535 PHE A C 1
ATOM 3931 O O . PHE A 1 535 ? -7.918 -19.524 31.191 1.00 30.91 535 PHE A O 1
ATOM 3938 N N . VAL A 1 536 ? -7.484 -19.810 29.010 1.00 34.59 536 VAL A N 1
ATOM 3939 C CA . VAL A 1 536 ? -6.608 -20.986 29.177 1.00 34.59 536 VAL A CA 1
ATOM 3940 C C . VAL A 1 536 ? -5.154 -20.576 29.447 1.00 34.59 536 VAL A C 1
ATOM 3942 O O . VAL A 1 536 ? -4.444 -21.285 30.156 1.00 34.59 536 VAL A O 1
ATOM 3945 N N . ALA A 1 537 ? -4.707 -19.412 28.963 1.00 33.84 537 ALA A N 1
ATOM 3946 C CA . ALA A 1 537 ? -3.335 -18.925 29.144 1.00 33.84 537 ALA A CA 1
ATOM 3947 C C . ALA A 1 537 ? -2.942 -18.697 30.619 1.00 33.84 537 ALA A C 1
ATOM 3949 O O . ALA A 1 537 ? -1.764 -18.809 30.957 1.00 33.84 537 ALA A O 1
ATOM 3950 N N . ALA A 1 538 ? -3.912 -18.458 31.508 1.00 31.06 538 ALA A N 1
ATOM 3951 C CA . ALA A 1 538 ? -3.700 -18.414 32.959 1.00 31.06 538 ALA A CA 1
ATOM 3952 C C . ALA A 1 538 ? -3.415 -19.799 33.593 1.00 31.06 538 ALA A C 1
ATOM 3954 O O . ALA A 1 538 ? -3.049 -19.872 34.764 1.00 31.06 538 ALA A O 1
ATOM 3955 N N . ALA A 1 539 ? -3.578 -20.893 32.839 1.00 31.50 539 ALA A N 1
ATOM 3956 C CA . ALA A 1 539 ? -3.485 -22.276 33.312 1.00 31.50 539 ALA A CA 1
ATOM 3957 C C . ALA A 1 539 ? -2.757 -23.219 32.322 1.00 31.50 539 ALA A C 1
ATOM 3959 O O . ALA A 1 539 ? -3.104 -24.394 32.205 1.00 31.50 539 ALA A O 1
ATOM 3960 N N . GLY A 1 540 ? -1.725 -22.728 31.625 1.00 29.61 540 GLY A N 1
ATOM 3961 C CA . GLY A 1 540 ? -0.819 -23.564 30.823 1.00 29.61 540 GLY A CA 1
ATOM 3962 C C . GLY A 1 540 ? -0.356 -22.898 29.528 1.00 29.61 540 GLY A C 1
ATOM 3963 O O . GLY A 1 540 ? -1.150 -22.641 28.627 1.00 29.61 540 GLY A O 1
ATOM 3964 N N . GLY A 1 541 ? 0.947 -22.632 29.415 1.00 36.97 541 GLY A N 1
ATOM 3965 C CA . GLY A 1 541 ? 1.514 -21.919 28.269 1.00 36.97 541 GLY A CA 1
ATOM 3966 C C . GLY A 1 541 ? 1.662 -22.774 27.006 1.00 36.97 541 GLY A C 1
ATOM 3967 O O . GLY A 1 541 ? 2.239 -23.860 27.037 1.00 36.97 541 GLY A O 1
ATOM 3968 N N . CYS A 1 542 ? 1.225 -22.235 25.867 1.00 30.14 542 CYS A N 1
ATOM 3969 C CA . CYS A 1 542 ? 1.621 -22.691 24.535 1.00 30.14 542 CYS A CA 1
ATOM 3970 C C . CYS A 1 542 ? 1.641 -21.493 23.570 1.00 30.14 542 CYS A C 1
ATOM 3972 O O . CYS A 1 542 ? 0.707 -20.691 23.558 1.00 30.14 542 CYS A O 1
ATOM 3974 N N . HIS A 1 543 ? 2.699 -21.349 22.770 1.00 43.38 543 HIS A N 1
ATOM 3975 C CA . HIS A 1 543 ? 2.800 -20.328 21.720 1.00 43.38 543 HIS A CA 1
ATOM 3976 C C . HIS A 1 543 ? 2.717 -20.987 20.338 1.00 43.38 543 HIS A C 1
ATOM 3978 O O . HIS A 1 543 ? 3.277 -22.062 20.120 1.00 43.38 543 HIS A O 1
ATOM 3984 N N . GLY A 1 544 ? 2.002 -20.349 19.408 1.00 56.97 544 GLY A N 1
ATOM 3985 C CA . GLY A 1 544 ? 1.851 -20.830 18.033 1.00 56.97 544 GLY A CA 1
ATOM 3986 C C . GLY A 1 544 ? 3.087 -20.564 17.167 1.00 56.97 544 GLY A C 1
ATOM 3987 O O . GLY A 1 544 ? 3.838 -19.623 17.410 1.00 56.97 544 GLY A O 1
ATOM 3988 N N . PHE A 1 545 ? 3.284 -21.383 16.132 1.00 80.69 545 PHE A N 1
ATOM 3989 C CA . PHE A 1 545 ? 4.398 -21.242 15.192 1.00 80.69 545 PHE A CA 1
ATOM 3990 C C . PHE A 1 545 ? 4.177 -20.073 14.211 1.00 80.69 545 PHE A C 1
ATOM 3992 O O . PHE A 1 545 ? 3.170 -20.044 13.500 1.00 80.69 545 PHE A O 1
ATOM 3999 N N . GLN A 1 546 ? 5.132 -19.141 14.119 1.00 88.62 546 GLN A N 1
ATOM 4000 C CA . GLN A 1 546 ? 5.118 -18.056 13.130 1.00 88.62 546 GLN A CA 1
ATOM 4001 C C . GLN A 1 546 ? 5.639 -18.546 11.770 1.00 88.62 546 GLN A C 1
ATOM 4003 O O . GLN A 1 546 ? 6.766 -19.016 11.671 1.00 88.62 546 GLN A O 1
ATOM 4008 N N . ILE A 1 547 ? 4.831 -18.401 10.713 1.00 89.06 547 ILE A N 1
ATOM 4009 C CA . ILE A 1 547 ? 5.189 -18.823 9.343 1.00 89.06 547 ILE A CA 1
ATOM 4010 C C . ILE A 1 547 ? 5.839 -17.687 8.524 1.00 89.06 547 ILE A C 1
ATOM 4012 O O . ILE A 1 547 ? 6.621 -17.953 7.612 1.00 89.06 547 ILE A O 1
ATOM 4016 N N . GLU A 1 548 ? 5.543 -16.422 8.830 1.00 90.62 548 GLU A N 1
ATOM 4017 C CA . GLU A 1 548 ? 6.080 -15.273 8.084 1.00 90.62 548 GLU A CA 1
ATOM 4018 C C . GLU A 1 548 ? 7.559 -15.022 8.417 1.00 90.62 548 GLU A C 1
ATOM 4020 O O . GLU A 1 548 ? 7.943 -15.026 9.587 1.00 90.62 548 GLU A O 1
ATOM 4025 N N . GLU A 1 549 ? 8.377 -14.850 7.370 1.00 93.38 549 GLU A N 1
ATOM 4026 C CA . GLU A 1 549 ? 9.852 -14.895 7.376 1.00 93.38 549 GLU A CA 1
ATOM 4027 C C . GLU A 1 549 ? 10.474 -16.208 7.910 1.00 93.38 549 GLU A C 1
ATOM 4029 O O . GLU A 1 549 ? 11.687 -16.278 8.099 1.00 93.38 549 GLU A O 1
ATOM 4034 N N . ALA A 1 550 ? 9.699 -17.286 8.096 1.00 93.38 550 ALA A N 1
ATOM 4035 C CA . ALA A 1 550 ? 10.253 -18.563 8.548 1.00 93.38 550 ALA A CA 1
ATOM 4036 C C . ALA A 1 550 ? 11.235 -19.168 7.522 1.00 93.38 550 ALA A C 1
ATOM 4038 O O . ALA A 1 550 ? 10.960 -19.205 6.315 1.00 93.38 550 ALA A O 1
ATOM 4039 N N . THR A 1 551 ? 12.362 -19.676 8.031 1.00 95.19 551 THR A N 1
ATOM 4040 C CA . THR A 1 551 ? 13.368 -20.439 7.275 1.00 95.19 551 THR A CA 1
ATOM 4041 C C . THR A 1 551 ? 12.985 -21.916 7.170 1.00 95.19 551 THR A C 1
ATOM 4043 O O . THR A 1 551 ? 12.163 -22.420 7.943 1.00 95.19 551 THR A O 1
ATOM 4046 N N . ILE A 1 552 ? 13.626 -22.655 6.262 1.00 95.12 552 ILE A N 1
ATOM 4047 C CA . ILE A 1 552 ? 13.473 -24.113 6.137 1.00 95.12 552 ILE A CA 1
ATOM 4048 C C . ILE A 1 552 ? 13.835 -24.827 7.450 1.00 95.12 552 ILE A C 1
ATOM 4050 O O . ILE A 1 552 ? 13.172 -25.793 7.827 1.00 95.12 552 ILE A O 1
ATOM 4054 N N . GLU A 1 553 ? 14.848 -24.346 8.175 1.00 93.00 553 GLU A N 1
ATOM 4055 C CA . GLU A 1 553 ? 15.238 -24.892 9.481 1.00 93.00 553 GLU A CA 1
ATOM 4056 C C . GLU A 1 553 ? 14.133 -24.707 10.531 1.00 93.00 553 GLU A C 1
ATOM 4058 O O . GLU A 1 553 ? 13.713 -25.683 11.157 1.00 93.00 553 GLU A O 1
ATOM 4063 N N . ALA A 1 554 ? 13.584 -23.493 10.657 1.00 92.69 554 ALA A N 1
ATOM 4064 C CA . ALA A 1 554 ? 12.466 -23.224 11.559 1.00 92.69 554 ALA A CA 1
ATOM 4065 C C . ALA A 1 554 ? 11.237 -24.078 11.197 1.00 92.69 554 ALA A C 1
ATOM 4067 O O . ALA A 1 554 ? 10.634 -24.703 12.069 1.00 92.69 554 ALA A O 1
ATOM 4068 N N . ILE A 1 555 ? 10.902 -24.171 9.905 1.00 94.38 555 ILE A N 1
ATOM 4069 C CA . ILE A 1 555 ? 9.816 -25.013 9.381 1.00 94.38 555 ILE A CA 1
ATOM 4070 C C . ILE A 1 555 ? 10.024 -26.492 9.758 1.00 94.38 555 ILE A C 1
ATOM 4072 O O . ILE A 1 555 ? 9.080 -27.162 10.186 1.00 94.38 555 ILE A O 1
ATOM 4076 N N . HIS A 1 556 ? 11.251 -27.008 9.646 1.00 92.25 556 HIS A N 1
ATOM 4077 C CA . HIS A 1 556 ? 11.577 -28.385 10.015 1.00 92.25 556 HIS A CA 1
ATOM 4078 C C . HIS A 1 556 ? 11.524 -28.637 11.527 1.00 92.25 556 HIS A C 1
ATOM 4080 O O . HIS A 1 556 ? 11.006 -29.681 11.931 1.00 92.25 556 HIS A O 1
ATOM 4086 N N . GLU A 1 557 ? 11.967 -27.701 12.371 1.00 90.69 557 GLU A N 1
ATOM 4087 C CA . GLU A 1 557 ? 11.755 -27.807 13.820 1.00 90.69 557 GLU A CA 1
ATOM 4088 C C . GLU A 1 557 ? 10.264 -27.757 14.175 1.00 90.69 557 GLU A C 1
ATOM 4090 O O . GLU A 1 557 ? 9.802 -28.586 14.961 1.00 90.69 557 GLU A O 1
ATOM 4095 N N . GLY A 1 558 ? 9.476 -26.904 13.512 1.00 90.38 558 GLY A N 1
ATOM 4096 C CA . GLY A 1 558 ? 8.014 -26.888 13.621 1.00 90.38 558 GLY A CA 1
ATOM 4097 C C . GLY A 1 558 ? 7.369 -28.240 13.278 1.00 90.38 558 GLY A C 1
ATOM 4098 O O . GLY A 1 558 ? 6.511 -28.732 14.014 1.00 90.38 558 GLY A O 1
ATOM 4099 N N . PHE A 1 559 ? 7.829 -28.905 12.210 1.00 90.88 559 PHE A N 1
ATOM 4100 C CA . PHE A 1 559 ? 7.398 -30.266 11.852 1.00 90.88 559 PHE A CA 1
ATOM 4101 C C . PHE A 1 559 ? 7.868 -31.350 12.850 1.00 90.88 559 PHE A C 1
ATOM 4103 O O . PHE A 1 559 ? 7.242 -32.409 12.945 1.00 90.88 559 PHE A O 1
ATOM 4110 N N . LYS A 1 560 ? 8.987 -31.134 13.555 1.00 87.75 560 LYS A N 1
ATOM 4111 C CA . LYS A 1 560 ? 9.654 -32.093 14.467 1.00 87.75 560 LYS A CA 1
ATOM 4112 C C . LYS A 1 560 ? 9.150 -32.006 15.913 1.00 87.75 560 LYS A C 1
ATOM 4114 O O . LYS A 1 560 ? 9.097 -33.028 16.614 1.00 87.75 560 LYS A O 1
ATOM 4119 N N . ASN A 1 561 ? 8.764 -30.810 16.354 1.00 86.88 561 ASN A N 1
ATOM 4120 C CA . ASN A 1 561 ? 8.102 -30.570 17.634 1.00 86.88 561 ASN A CA 1
ATOM 4121 C C . ASN A 1 561 ? 6.562 -30.691 17.536 1.00 86.88 561 ASN A C 1
ATOM 4123 O O . ASN A 1 561 ? 5.933 -31.020 18.537 1.00 86.88 561 ASN A O 1
ATOM 4127 N N . GLY A 1 562 ? 5.975 -30.543 16.339 1.00 86.12 562 GLY A N 1
ATOM 4128 C CA . GLY A 1 562 ? 4.542 -30.723 16.067 1.00 86.12 562 GLY A CA 1
ATOM 4129 C C . GLY A 1 562 ? 3.707 -29.438 16.056 1.00 86.12 562 GLY A C 1
ATOM 4130 O O . GLY A 1 562 ? 2.501 -29.509 15.834 1.00 86.12 562 GLY A O 1
ATOM 4131 N N . SER A 1 563 ? 4.328 -28.272 16.254 1.00 88.88 563 SER A N 1
ATOM 4132 C CA . SER A 1 563 ? 3.675 -26.953 16.159 1.00 88.88 563 SER A CA 1
ATOM 4133 C C . SER A 1 563 ? 3.340 -26.524 14.722 1.00 88.88 563 SER A C 1
ATOM 4135 O O . SER A 1 563 ? 2.538 -25.610 14.531 1.00 88.88 563 SER A O 1
ATOM 4137 N N . LEU A 1 564 ? 3.911 -27.190 13.710 1.00 92.81 564 LEU A N 1
ATOM 4138 C CA . LEU A 1 564 ? 3.612 -26.976 12.294 1.00 92.81 564 LEU A CA 1
ATOM 4139 C C . LEU A 1 564 ? 3.359 -28.312 11.572 1.00 92.81 564 LEU A C 1
ATOM 4141 O O . LEU A 1 564 ? 3.929 -29.350 11.905 1.00 92.81 564 LEU A O 1
ATOM 4145 N N . THR A 1 565 ? 2.537 -28.278 10.521 1.00 93.69 565 THR A N 1
ATOM 4146 C CA . THR A 1 565 ? 2.364 -29.378 9.552 1.00 93.69 565 THR A CA 1
ATOM 4147 C C . THR A 1 565 ? 2.497 -28.837 8.132 1.00 93.69 565 THR A C 1
ATOM 4149 O O . THR A 1 565 ? 2.222 -27.658 7.897 1.00 93.69 565 THR A O 1
ATOM 4152 N N . SER A 1 566 ? 2.871 -29.671 7.159 1.00 95.19 566 SER A N 1
ATOM 4153 C CA . SER A 1 566 ? 2.929 -29.236 5.754 1.00 95.19 566 SER A CA 1
ATOM 4154 C C . SER A 1 566 ? 1.566 -28.802 5.240 1.00 95.19 566 SER A C 1
ATOM 4156 O O . SER A 1 566 ? 1.473 -27.869 4.451 1.00 95.19 566 SER A O 1
ATOM 4158 N N . THR A 1 567 ? 0.495 -29.447 5.698 1.00 95.06 567 THR A N 1
ATOM 4159 C CA . THR A 1 567 ? -0.876 -29.090 5.328 1.00 95.06 567 THR A CA 1
ATOM 4160 C C . THR A 1 567 ? -1.248 -27.700 5.852 1.00 95.06 567 THR A C 1
ATOM 4162 O O . THR A 1 567 ? -1.896 -26.943 5.134 1.00 95.06 567 THR A O 1
ATOM 4165 N N . ALA A 1 568 ? -0.813 -27.324 7.061 1.00 91.00 568 ALA A N 1
ATOM 4166 C CA . ALA A 1 568 ? -0.972 -25.959 7.570 1.00 91.00 568 ALA A CA 1
ATOM 4167 C C . ALA A 1 568 ? -0.105 -24.953 6.792 1.00 91.00 568 ALA A C 1
ATOM 4169 O O . ALA A 1 568 ? -0.608 -23.918 6.365 1.00 91.00 568 ALA A O 1
ATOM 4170 N N . LEU A 1 569 ? 1.162 -25.294 6.535 1.00 96.00 569 LEU A N 1
ATOM 4171 C CA . LEU A 1 569 ? 2.108 -24.452 5.798 1.00 96.00 569 LEU A CA 1
ATOM 4172 C C . LEU A 1 569 ? 1.644 -24.163 4.359 1.00 96.00 569 LEU A C 1
ATOM 4174 O O . LEU A 1 569 ? 1.673 -23.023 3.907 1.00 96.00 569 LEU A O 1
ATOM 4178 N N . VAL A 1 570 ? 1.145 -25.177 3.645 1.00 95.25 570 VAL A N 1
ATOM 4179 C CA . VAL A 1 570 ? 0.577 -25.004 2.299 1.00 95.25 570 VAL A CA 1
ATOM 4180 C C . VAL A 1 570 ? -0.730 -24.219 2.340 1.00 95.25 570 VAL A C 1
ATOM 4182 O O . VAL A 1 570 ? -0.919 -23.359 1.489 1.00 95.25 570 VAL A O 1
ATOM 4185 N N . ARG A 1 571 ? -1.611 -24.432 3.329 1.00 92.38 571 ARG A N 1
ATOM 4186 C CA . ARG A 1 571 ? -2.812 -23.587 3.492 1.00 92.38 571 ARG A CA 1
ATOM 4187 C C . ARG A 1 571 ? -2.453 -22.118 3.692 1.00 92.38 571 ARG A C 1
ATOM 4189 O O . ARG A 1 571 ? -3.082 -21.279 3.060 1.00 92.38 571 ARG A O 1
ATOM 4196 N N . PHE A 1 572 ? -1.440 -21.822 4.508 1.00 95.06 572 PHE A N 1
ATOM 4197 C CA . PHE A 1 572 ? -0.957 -20.458 4.715 1.00 95.06 572 PHE A CA 1
ATOM 4198 C C . PHE A 1 572 ? -0.499 -19.810 3.398 1.00 95.06 572 PHE A C 1
ATOM 4200 O O . PHE A 1 572 ? -0.973 -18.730 3.054 1.00 95.06 572 PHE A O 1
ATOM 4207 N N . TYR A 1 573 ? 0.364 -20.477 2.623 1.00 95.62 573 TYR A N 1
ATOM 4208 C CA . TYR A 1 573 ? 0.835 -19.904 1.358 1.00 95.62 573 TYR A CA 1
ATOM 4209 C C . TYR A 1 573 ? -0.267 -19.814 0.299 1.00 95.62 573 TYR A C 1
ATOM 4211 O O . TYR A 1 573 ? -0.324 -18.820 -0.411 1.00 95.62 573 TYR A O 1
ATOM 4219 N N . LEU A 1 574 ? -1.185 -20.783 0.216 1.00 89.25 574 LEU A N 1
ATOM 4220 C CA . LEU A 1 574 ? -2.332 -20.702 -0.697 1.00 89.25 574 LEU A CA 1
ATOM 4221 C C . LEU A 1 574 ? -3.273 -19.539 -0.347 1.00 89.25 574 LEU A C 1
ATOM 4223 O O . LEU A 1 574 ? -3.705 -18.822 -1.246 1.00 89.25 574 LEU A O 1
ATOM 4227 N N . ASP A 1 575 ? -3.543 -19.309 0.939 1.00 84.56 575 ASP A N 1
ATOM 4228 C CA . ASP A 1 575 ? -4.293 -18.141 1.410 1.00 84.56 575 ASP A CA 1
ATOM 4229 C C . ASP A 1 575 ? -3.555 -16.832 1.074 1.00 84.56 575 ASP A C 1
ATOM 4231 O O . ASP A 1 575 ? -4.139 -15.924 0.479 1.00 84.56 575 ASP A O 1
ATOM 4235 N N . ARG A 1 576 ? -2.248 -16.753 1.353 1.00 88.50 576 ARG A N 1
ATOM 4236 C CA . ARG A 1 576 ? -1.439 -15.556 1.080 1.00 88.50 576 ARG A CA 1
ATOM 4237 C C . ARG A 1 576 ? -1.273 -15.278 -0.422 1.00 88.50 576 ARG A C 1
ATOM 4239 O O . ARG A 1 576 ? -1.322 -14.115 -0.818 1.00 88.50 576 ARG A O 1
ATOM 4246 N N . ILE A 1 577 ? -1.201 -16.309 -1.269 1.00 87.25 577 ILE A N 1
ATOM 4247 C CA . ILE A 1 577 ? -1.344 -16.192 -2.731 1.00 87.25 577 ILE A CA 1
ATOM 4248 C C . ILE A 1 577 ? -2.732 -15.646 -3.079 1.00 87.25 577 ILE A C 1
ATOM 4250 O O . ILE A 1 577 ? -2.827 -14.659 -3.802 1.00 87.25 577 ILE A O 1
ATOM 4254 N N . SER A 1 578 ? -3.808 -16.223 -2.534 1.00 84.56 578 SER A N 1
ATOM 4255 C CA . SER A 1 578 ? -5.181 -15.786 -2.834 1.00 84.56 578 SER A CA 1
ATOM 4256 C C . SER A 1 578 ? -5.483 -14.338 -2.422 1.00 84.56 578 SER A C 1
ATOM 4258 O O . SER A 1 578 ? -6.411 -13.741 -2.964 1.00 84.56 578 SER A O 1
ATOM 4260 N N . ARG A 1 579 ? -4.688 -13.760 -1.506 1.00 81.81 579 ARG A N 1
ATOM 4261 C CA . ARG A 1 579 ? -4.757 -12.353 -1.081 1.00 81.81 579 ARG A CA 1
ATOM 4262 C C . ARG A 1 579 ? -3.836 -11.422 -1.875 1.00 81.81 579 ARG A C 1
ATOM 4264 O O . ARG A 1 579 ? -4.288 -10.365 -2.294 1.00 81.81 579 ARG A O 1
ATOM 4271 N N . LEU A 1 580 ? -2.576 -11.788 -2.106 1.00 87.12 580 LEU A N 1
ATOM 4272 C CA . LEU A 1 580 ? -1.593 -10.872 -2.707 1.00 87.12 580 LEU A CA 1
ATOM 4273 C C . LEU A 1 580 ? -1.467 -10.993 -4.233 1.00 87.12 580 LEU A C 1
ATOM 4275 O O . LEU A 1 580 ? -1.005 -10.059 -4.887 1.00 87.12 580 LEU A O 1
ATOM 4279 N N . ASN A 1 581 ? -1.857 -12.121 -4.832 1.00 93.00 581 ASN A N 1
ATOM 4280 C CA . ASN A 1 581 ? -1.533 -12.382 -6.235 1.00 93.00 581 ASN A CA 1
ATOM 4281 C C . ASN A 1 581 ? -2.238 -11.465 -7.250 1.00 93.00 581 ASN A C 1
ATOM 4283 O O . ASN A 1 581 ? -1.564 -11.056 -8.187 1.00 93.00 581 ASN A O 1
ATOM 4287 N N . PRO A 1 582 ? -3.514 -11.069 -7.085 1.00 86.56 582 PRO A N 1
ATOM 4288 C CA . PRO A 1 582 ? -4.160 -10.124 -8.006 1.00 86.56 582 PRO A CA 1
ATOM 4289 C C . PRO A 1 582 ? -3.651 -8.675 -7.900 1.00 86.56 582 PRO A C 1
ATOM 4291 O O . PRO A 1 582 ? -4.074 -7.830 -8.678 1.00 86.56 582 PRO A O 1
ATOM 4294 N N . LEU A 1 583 ? -2.749 -8.382 -6.952 1.00 87.75 583 LEU A N 1
ATOM 4295 C CA . LEU A 1 583 ? -2.005 -7.120 -6.881 1.00 87.75 583 LEU A CA 1
ATOM 4296 C C . LEU A 1 583 ? -0.585 -7.256 -7.459 1.00 87.75 583 LEU A C 1
ATOM 4298 O O . LEU A 1 583 ? -0.081 -6.328 -8.085 1.00 87.75 583 LEU A O 1
ATOM 4302 N N . LEU A 1 584 ? 0.068 -8.399 -7.219 1.00 93.19 584 LEU A N 1
ATOM 4303 C CA . LEU A 1 584 ? 1.497 -8.605 -7.487 1.00 93.19 584 LEU A CA 1
ATOM 4304 C C . LEU A 1 584 ? 1.812 -9.436 -8.740 1.00 93.19 584 LEU A C 1
ATOM 4306 O O . LEU A 1 584 ? 2.957 -9.427 -9.188 1.00 93.19 584 LEU A O 1
ATOM 4310 N N . HIS A 1 585 ? 0.839 -10.190 -9.264 1.00 96.31 585 HIS A N 1
ATOM 4311 C CA . HIS A 1 585 ? 0.964 -11.109 -10.406 1.00 96.31 585 HIS A CA 1
ATOM 4312 C C . HIS A 1 585 ? 2.200 -12.029 -10.336 1.00 96.31 585 HIS A C 1
ATOM 4314 O O . HIS A 1 585 ? 2.868 -12.285 -11.334 1.00 96.31 585 HIS A O 1
ATOM 4320 N N . ALA A 1 586 ? 2.526 -12.535 -9.144 1.00 97.94 586 ALA A N 1
ATOM 4321 C CA . ALA A 1 586 ? 3.737 -13.323 -8.900 1.00 97.94 586 ALA A CA 1
ATOM 4322 C C . ALA A 1 586 ? 3.567 -14.830 -9.181 1.00 97.94 586 ALA A C 1
ATOM 4324 O O . ALA A 1 586 ? 4.540 -15.539 -9.435 1.00 97.94 586 ALA A O 1
ATOM 4325 N N . VAL A 1 587 ? 2.333 -15.333 -9.148 1.00 98.62 587 VAL A N 1
ATOM 4326 C CA . VAL A 1 587 ? 1.949 -16.736 -9.356 1.00 98.62 587 VAL A CA 1
ATOM 4327 C C . VAL A 1 587 ? 1.020 -16.808 -10.562 1.00 98.62 587 VAL A C 1
ATOM 4329 O O . VAL A 1 587 ? -0.088 -16.280 -10.522 1.00 98.62 587 VAL A O 1
ATOM 4332 N N . ILE A 1 588 ? 1.458 -17.475 -11.627 1.00 98.00 588 ILE A N 1
ATOM 4333 C CA . ILE A 1 588 ? 0.667 -17.644 -12.855 1.00 98.00 588 ILE A CA 1
ATOM 4334 C C . ILE A 1 588 ? -0.295 -18.838 -12.761 1.00 98.00 588 ILE A C 1
ATOM 4336 O O . ILE A 1 588 ? -1.319 -18.875 -13.436 1.00 98.00 588 ILE A O 1
ATOM 4340 N N . GLU A 1 589 ? 0.003 -19.821 -11.902 1.00 97.69 589 GLU A N 1
ATOM 4341 C CA . GLU A 1 589 ? -0.843 -21.003 -11.717 1.00 97.69 589 GLU A CA 1
ATOM 4342 C C . GLU A 1 589 ? -0.610 -21.661 -10.350 1.00 97.69 589 GLU A C 1
ATOM 4344 O O . GLU A 1 589 ? 0.523 -21.773 -9.885 1.00 97.69 589 GLU A O 1
ATOM 4349 N N . VAL A 1 590 ? -1.668 -22.138 -9.697 1.00 97.75 590 VAL A N 1
ATOM 4350 C CA . VAL A 1 590 ? -1.595 -22.834 -8.400 1.00 97.75 590 VAL A CA 1
ATOM 4351 C C . VAL A 1 590 ? -1.794 -24.331 -8.609 1.00 97.75 590 VAL A C 1
ATOM 4353 O O . VAL A 1 590 ? -2.703 -24.733 -9.328 1.00 97.75 590 VAL A O 1
ATOM 4356 N N . ASN A 1 591 ? -0.987 -25.175 -7.958 1.00 97.75 591 ASN A N 1
ATOM 4357 C CA . ASN A 1 591 ? -1.115 -26.625 -8.103 1.00 97.75 591 ASN A CA 1
ATOM 4358 C C . ASN A 1 591 ? -2.369 -27.146 -7.370 1.00 97.75 591 ASN A C 1
ATOM 4360 O O . ASN A 1 591 ? -2.383 -27.141 -6.132 1.00 97.75 591 ASN A O 1
ATOM 4364 N N . PRO A 1 592 ? -3.388 -27.689 -8.068 1.00 91.44 592 PRO A N 1
ATOM 4365 C CA . PRO A 1 592 ? -4.576 -28.248 -7.416 1.00 91.44 592 PRO A CA 1
ATOM 4366 C C . PRO A 1 592 ? -4.257 -29.490 -6.563 1.00 91.44 592 PRO A C 1
ATOM 4368 O O . PRO A 1 592 ? -5.055 -29.889 -5.713 1.00 91.44 592 PRO A O 1
ATOM 4371 N N . ASP A 1 593 ? -3.085 -30.106 -6.753 1.00 93.06 593 ASP A N 1
ATOM 4372 C CA . ASP A 1 593 ? -2.607 -31.240 -5.965 1.00 93.06 593 ASP A CA 1
ATOM 4373 C C . ASP A 1 593 ? -1.703 -30.840 -4.771 1.00 93.06 593 ASP A C 1
ATOM 4375 O O . ASP A 1 593 ? -1.338 -31.718 -3.986 1.00 93.06 593 ASP A O 1
ATOM 4379 N N . ALA A 1 594 ? -1.397 -29.550 -4.543 1.00 95.44 594 ALA A N 1
ATOM 4380 C CA . ALA A 1 594 ? -0.485 -29.103 -3.472 1.00 95.44 594 ALA A CA 1
ATOM 4381 C C . ALA A 1 594 ? -0.900 -29.581 -2.066 1.00 95.44 594 ALA A C 1
ATOM 4383 O O . ALA A 1 594 ? -0.100 -30.175 -1.340 1.00 95.44 594 ALA A O 1
ATOM 4384 N N . LEU A 1 595 ? -2.170 -29.395 -1.682 1.00 96.00 595 LEU A N 1
ATOM 4385 C CA . LEU A 1 595 ? -2.684 -29.847 -0.379 1.00 96.00 595 LEU A CA 1
ATOM 4386 C C . LEU A 1 595 ? -2.668 -31.378 -0.239 1.00 96.00 595 LEU A C 1
ATOM 4388 O O . LEU A 1 595 ? -2.483 -31.897 0.861 1.00 96.00 595 LEU A O 1
ATOM 4392 N N . ARG A 1 596 ? -2.815 -32.108 -1.352 1.00 94.69 596 ARG A N 1
ATOM 4393 C CA . ARG A 1 596 ? -2.733 -33.576 -1.398 1.00 94.69 596 ARG A CA 1
ATOM 4394 C C . ARG A 1 596 ? -1.298 -34.051 -1.157 1.00 94.69 596 ARG A C 1
ATOM 4396 O O . ARG A 1 596 ? -1.084 -35.000 -0.406 1.00 94.69 596 ARG A O 1
ATOM 4403 N N . GLN A 1 597 ? -0.324 -33.370 -1.762 1.00 94.88 597 GLN A N 1
ATOM 4404 C CA . GLN A 1 597 ? 1.109 -33.623 -1.575 1.00 94.88 597 GLN A CA 1
ATOM 4405 C C . GLN A 1 597 ? 1.550 -33.285 -0.140 1.00 94.88 597 GLN A C 1
ATOM 4407 O O . GLN A 1 597 ? 2.249 -34.075 0.490 1.00 94.88 597 GLN A O 1
ATOM 4412 N N . ALA A 1 598 ? 1.059 -32.180 0.424 1.00 96.25 598 ALA A N 1
ATOM 4413 C CA . ALA A 1 598 ? 1.309 -31.793 1.811 1.00 96.25 598 ALA A CA 1
ATOM 4414 C C . ALA A 1 598 ? 0.746 -32.801 2.830 1.00 96.25 598 ALA A C 1
ATOM 4416 O O . ALA A 1 598 ? 1.474 -33.272 3.705 1.00 96.25 598 ALA A O 1
ATOM 4417 N N . ALA A 1 599 ? -0.519 -33.204 2.672 1.00 93.31 599 ALA A N 1
ATOM 4418 C CA . ALA A 1 599 ? -1.152 -34.204 3.533 1.00 93.31 599 ALA A CA 1
ATOM 4419 C C . ALA A 1 599 ? -0.476 -35.584 3.427 1.00 93.31 599 ALA A C 1
ATOM 4421 O O . ALA A 1 599 ? -0.417 -36.326 4.413 1.00 93.31 599 ALA A O 1
ATOM 4422 N N . ARG A 1 600 ? 0.081 -35.916 2.252 1.00 93.25 600 ARG A N 1
ATOM 4423 C CA . ARG A 1 600 ? 0.934 -37.092 2.060 1.00 93.25 600 ARG A CA 1
ATOM 4424 C C . ARG A 1 600 ? 2.234 -36.976 2.865 1.00 93.25 600 ARG A C 1
ATOM 4426 O O . ARG A 1 600 ? 2.510 -37.891 3.635 1.00 93.25 600 ARG A O 1
ATOM 4433 N N . ALA A 1 601 ? 2.967 -35.864 2.773 1.00 92.00 601 ALA A N 1
ATOM 4434 C CA . ALA A 1 601 ? 4.185 -35.645 3.562 1.00 92.00 601 ALA A CA 1
ATOM 4435 C C . ALA A 1 601 ? 3.911 -35.709 5.083 1.00 92.00 601 ALA A C 1
ATOM 4437 O O . ALA A 1 601 ? 4.675 -36.311 5.839 1.00 92.00 601 ALA A O 1
ATOM 4438 N N . ASP A 1 602 ? 2.775 -35.178 5.546 1.00 93.75 602 ASP A N 1
ATOM 4439 C CA . ASP A 1 602 ? 2.345 -35.288 6.948 1.00 93.75 602 ASP A CA 1
ATOM 4440 C C . ASP A 1 602 ? 1.941 -36.717 7.357 1.00 93.75 602 ASP A C 1
ATOM 4442 O O . ASP A 1 602 ? 2.036 -37.082 8.531 1.00 93.75 602 ASP A O 1
ATOM 4446 N N . ALA A 1 603 ? 1.480 -37.557 6.426 1.00 90.94 603 ALA A N 1
ATOM 4447 C CA . ALA A 1 603 ? 1.249 -38.982 6.671 1.00 90.94 603 ALA A CA 1
ATOM 4448 C C . ALA A 1 603 ? 2.557 -39.793 6.660 1.00 90.94 603 ALA A C 1
ATOM 4450 O O . ALA A 1 603 ? 2.716 -40.702 7.473 1.00 90.94 603 ALA A O 1
ATOM 4451 N N . GLU A 1 604 ? 3.501 -39.452 5.782 1.00 90.00 604 GLU A N 1
ATOM 4452 C CA . GLU A 1 604 ? 4.816 -40.091 5.691 1.00 90.00 604 GLU A CA 1
ATOM 4453 C C . GLU A 1 604 ? 5.637 -39.814 6.961 1.00 90.00 604 GLU A C 1
ATOM 4455 O O . GLU A 1 604 ? 6.016 -40.778 7.625 1.00 90.00 604 GLU A O 1
ATOM 4460 N N . ARG A 1 605 ? 5.738 -38.550 7.416 1.00 88.56 605 ARG A N 1
ATOM 4461 C CA . ARG A 1 605 ? 6.341 -38.179 8.720 1.00 88.56 605 ARG A CA 1
ATOM 4462 C C . ARG A 1 605 ? 5.781 -38.979 9.899 1.00 88.56 605 ARG A C 1
ATOM 4464 O O . ARG A 1 605 ? 6.535 -39.452 10.746 1.00 88.56 605 ARG A O 1
ATOM 4471 N N . ARG A 1 606 ? 4.452 -39.129 9.975 1.00 85.69 606 ARG A N 1
ATOM 4472 C CA . ARG A 1 606 ? 3.795 -39.872 11.067 1.00 85.69 606 ARG A CA 1
ATOM 4473 C C . ARG A 1 606 ? 4.121 -41.366 11.037 1.00 85.69 606 ARG A C 1
ATOM 4475 O O . ARG A 1 606 ? 4.240 -41.966 12.098 1.00 85.69 606 ARG A O 1
ATOM 4482 N N . ARG A 1 607 ? 4.292 -41.961 9.851 1.00 84.06 607 ARG A N 1
ATOM 4483 C CA . ARG A 1 607 ? 4.628 -43.388 9.682 1.00 84.06 607 ARG A CA 1
ATOM 4484 C C . ARG A 1 607 ? 6.096 -43.702 9.978 1.00 84.06 607 ARG A C 1
ATOM 4486 O O . ARG A 1 607 ? 6.378 -44.764 10.519 1.00 84.06 607 ARG A O 1
ATOM 4493 N N . SER A 1 608 ? 7.021 -42.799 9.656 1.00 73.19 608 SER A N 1
ATOM 4494 C CA . SER A 1 608 ? 8.455 -42.944 9.968 1.00 73.19 608 SER A CA 1
ATOM 4495 C C . SER A 1 608 ? 8.827 -42.547 11.403 1.00 73.19 608 SER A C 1
ATOM 4497 O O . SER A 1 608 ? 9.949 -42.808 11.848 1.00 73.19 608 SER A O 1
ATOM 4499 N N . GLY A 1 609 ? 7.916 -41.893 12.130 1.00 61.50 609 GLY A N 1
ATOM 4500 C CA . GLY A 1 609 ? 8.194 -41.294 13.434 1.00 61.50 609 GLY A CA 1
ATOM 4501 C C . GLY A 1 609 ? 9.274 -40.208 13.351 1.00 61.50 609 GLY A C 1
ATOM 4502 O O . GLY A 1 609 ? 9.585 -39.685 12.281 1.00 61.50 609 GLY A O 1
ATOM 4503 N N . ARG A 1 610 ? 9.923 -39.892 14.480 1.00 52.72 610 ARG A N 1
ATOM 4504 C CA . ARG A 1 610 ? 10.975 -38.853 14.536 1.00 52.72 610 ARG A CA 1
ATOM 4505 C C . ARG A 1 610 ? 12.217 -39.131 13.665 1.00 52.72 610 ARG A C 1
ATOM 4507 O O . ARG A 1 610 ? 13.032 -38.232 13.489 1.00 52.72 610 ARG A O 1
ATOM 4514 N N . ARG A 1 611 ? 12.351 -40.322 13.061 1.00 47.28 611 ARG A N 1
ATOM 4515 C CA . ARG A 1 611 ? 13.483 -40.693 12.185 1.00 47.28 611 ARG A CA 1
ATOM 4516 C C . ARG A 1 611 ? 13.488 -40.004 10.811 1.00 47.28 611 ARG A C 1
ATOM 4518 O O . ARG A 1 611 ? 14.511 -40.044 10.140 1.00 47.28 611 ARG A O 1
ATOM 4525 N N . SER A 1 612 ? 12.405 -39.343 10.394 1.00 48.00 612 SER A N 1
ATOM 4526 C CA . SER A 1 612 ? 12.365 -38.546 9.148 1.00 48.00 612 SER A CA 1
ATOM 4527 C C . SER A 1 612 ? 12.810 -37.083 9.304 1.00 48.00 612 SER A C 1
ATOM 4529 O O . SER A 1 612 ? 12.771 -36.335 8.329 1.00 48.00 612 SER A O 1
ATOM 4531 N N . GLY A 1 613 ? 13.199 -36.646 10.507 1.00 39.41 613 GLY A N 1
ATOM 4532 C CA . GLY A 1 613 ? 13.467 -35.241 10.858 1.00 39.41 613 GLY A CA 1
ATOM 4533 C C . GLY A 1 613 ? 14.753 -34.620 10.291 1.00 39.41 613 GLY A C 1
ATOM 4534 O O . GLY A 1 613 ? 15.424 -33.898 11.016 1.00 39.41 613 GLY A O 1
ATOM 4535 N N . GLY A 1 614 ? 15.119 -34.913 9.039 1.00 48.66 614 GLY A N 1
ATOM 4536 C CA . GLY A 1 614 ? 16.333 -34.381 8.398 1.00 48.66 614 GLY A CA 1
ATOM 4537 C C . GLY A 1 614 ? 16.420 -34.552 6.874 1.00 48.66 614 GLY A C 1
ATOM 4538 O O . GLY A 1 614 ? 17.489 -34.356 6.299 1.00 48.66 614 GLY A O 1
ATOM 4539 N N . ILE A 1 615 ? 15.333 -34.942 6.195 1.00 56.41 615 ILE A N 1
ATOM 4540 C CA . ILE A 1 615 ? 15.351 -35.193 4.745 1.00 56.41 615 ILE A CA 1
ATOM 4541 C C . ILE A 1 615 ? 15.089 -33.892 3.973 1.00 56.41 615 ILE A C 1
ATOM 4543 O O . ILE A 1 615 ? 13.942 -33.493 3.799 1.00 56.41 615 ILE A O 1
ATOM 4547 N N . GLY A 1 616 ? 16.160 -33.278 3.461 1.00 77.44 616 GLY A N 1
ATOM 4548 C CA . GLY A 1 616 ? 16.133 -32.331 2.336 1.00 77.44 616 GLY A CA 1
ATOM 4549 C C . GLY A 1 616 ? 15.168 -31.150 2.481 1.00 77.44 616 GLY A C 1
ATOM 4550 O O . GLY A 1 616 ? 15.506 -30.157 3.116 1.00 77.44 616 GLY A O 1
ATOM 4551 N N . LEU A 1 617 ? 14.000 -31.268 1.844 1.00 93.62 617 LEU A N 1
ATOM 4552 C CA . LEU A 1 617 ? 12.923 -30.274 1.771 1.00 93.62 617 LEU A CA 1
ATOM 4553 C C . LEU A 1 617 ? 11.564 -30.925 2.104 1.00 93.62 617 LEU A C 1
ATOM 4555 O O . LEU A 1 617 ? 10.533 -30.553 1.542 1.00 93.62 617 LEU A O 1
ATOM 4559 N N . HIS A 1 618 ? 11.546 -31.966 2.942 1.00 94.25 618 HIS A N 1
ATOM 4560 C CA . HIS A 1 618 ? 10.400 -32.866 3.060 1.00 94.25 618 HIS A CA 1
ATOM 4561 C C . HIS A 1 618 ? 9.135 -32.158 3.570 1.00 94.25 618 HIS A C 1
ATOM 4563 O O . HIS A 1 618 ? 8.980 -31.859 4.757 1.00 94.25 618 HIS A O 1
ATOM 4569 N N . GLY A 1 619 ? 8.179 -31.944 2.669 1.00 94.38 619 GLY A N 1
ATOM 4570 C CA . GLY A 1 619 ? 6.943 -31.224 2.929 1.00 94.38 619 GLY A CA 1
ATOM 4571 C C . GLY A 1 619 ? 7.061 -29.691 2.894 1.00 94.38 619 GLY A C 1
ATOM 4572 O O . GLY A 1 619 ? 6.098 -29.011 3.254 1.00 94.38 619 GLY A O 1
ATOM 4573 N N . VAL A 1 620 ? 8.200 -29.139 2.473 1.00 97.62 620 VAL A N 1
ATOM 4574 C CA . VAL A 1 620 ? 8.372 -27.701 2.214 1.00 97.62 620 VAL A CA 1
ATOM 4575 C C . VAL A 1 620 ? 7.754 -27.360 0.846 1.00 97.62 620 VAL A C 1
ATOM 4577 O O . VAL A 1 620 ? 8.024 -28.074 -0.125 1.00 97.62 620 VAL A O 1
ATOM 4580 N N . PRO A 1 621 ? 6.918 -26.311 0.734 1.00 98.06 621 PRO A N 1
ATOM 4581 C CA . PRO A 1 621 ? 6.334 -25.895 -0.537 1.00 98.06 621 PRO A CA 1
ATOM 4582 C C . PRO A 1 621 ? 7.280 -25.032 -1.373 1.00 98.06 621 PRO A C 1
ATOM 4584 O O . PRO A 1 621 ? 7.777 -24.005 -0.911 1.00 98.06 621 PRO A O 1
ATOM 4587 N N . VAL A 1 622 ? 7.465 -25.433 -2.630 1.00 98.69 622 VAL A N 1
ATOM 4588 C CA . VAL A 1 622 ? 8.339 -24.779 -3.609 1.00 98.69 622 VAL A CA 1
ATOM 4589 C C . VAL A 1 622 ? 7.508 -24.263 -4.781 1.00 98.69 622 VAL A C 1
ATOM 4591 O O . VAL A 1 622 ? 6.683 -24.999 -5.329 1.00 98.69 622 VAL A O 1
ATOM 4594 N N . LEU A 1 623 ? 7.739 -23.013 -5.179 1.00 98.81 623 LEU A N 1
ATOM 4595 C CA . LEU A 1 623 ? 7.169 -22.415 -6.390 1.00 98.81 623 LEU A CA 1
ATOM 4596 C C . LEU A 1 623 ? 8.187 -22.478 -7.543 1.00 98.81 623 LEU A C 1
ATOM 4598 O O . LEU A 1 623 ? 9.380 -22.271 -7.327 1.00 98.81 623 LEU A O 1
ATOM 4602 N N . LEU A 1 624 ? 7.734 -22.768 -8.763 1.00 98.88 624 LEU A N 1
ATOM 4603 C CA . LEU A 1 624 ? 8.602 -22.988 -9.928 1.00 98.88 624 LEU A CA 1
ATOM 4604 C C . LEU A 1 624 ? 8.355 -21.914 -10.994 1.00 98.88 624 LEU A C 1
ATOM 4606 O O . LEU A 1 624 ? 7.210 -21.775 -11.408 1.00 98.88 624 LEU A O 1
ATOM 4610 N N . LYS A 1 625 ? 9.377 -21.210 -11.497 1.00 98.81 625 LYS A N 1
ATOM 4611 C CA . LYS A 1 625 ? 9.238 -20.330 -12.680 1.00 98.81 625 LYS A CA 1
ATOM 4612 C C . LYS A 1 625 ? 8.516 -21.046 -13.829 1.00 98.81 625 LYS A C 1
ATOM 4614 O O . LYS A 1 625 ? 8.705 -22.251 -14.022 1.00 98.81 625 LYS A O 1
ATOM 4619 N N . ASP A 1 626 ? 7.658 -20.340 -14.569 1.00 98.81 626 ASP A N 1
ATOM 4620 C CA . ASP A 1 626 ? 6.715 -21.009 -15.470 1.00 98.81 626 ASP A CA 1
ATOM 4621 C C . ASP A 1 626 ? 7.363 -21.817 -16.608 1.00 98.81 626 ASP A C 1
ATOM 4623 O O . ASP A 1 626 ? 6.784 -22.809 -17.047 1.00 98.81 626 ASP A O 1
ATOM 4627 N N . ASN A 1 627 ? 8.592 -21.497 -17.014 1.00 98.62 627 ASN A N 1
ATOM 4628 C CA . ASN A 1 627 ? 9.353 -22.291 -17.980 1.00 98.62 627 ASN A CA 1
ATOM 4629 C C . ASN A 1 627 ? 9.805 -23.680 -17.477 1.00 98.62 627 ASN A C 1
ATOM 4631 O O . ASN A 1 627 ? 10.243 -24.495 -18.287 1.00 98.62 627 ASN A O 1
ATOM 4635 N N . ILE A 1 628 ? 9.689 -23.999 -16.183 1.00 98.88 628 ILE A N 1
ATOM 4636 C CA . ILE A 1 628 ? 10.100 -25.292 -15.609 1.00 98.88 628 ILE A CA 1
ATOM 4637 C C . ILE A 1 628 ? 8.956 -26.323 -15.718 1.00 98.88 628 ILE A C 1
ATOM 4639 O O . ILE A 1 628 ? 7.853 -26.090 -15.219 1.00 98.88 628 ILE A O 1
ATOM 4643 N N . ALA A 1 629 ? 9.199 -27.483 -16.347 1.00 98.38 629 ALA A N 1
ATOM 4644 C CA . ALA A 1 629 ? 8.193 -28.541 -16.519 1.00 98.38 629 ALA A CA 1
ATOM 4645 C C . ALA A 1 629 ? 7.933 -29.386 -15.263 1.00 98.38 629 ALA A C 1
ATOM 4647 O O . ALA A 1 629 ? 8.853 -29.818 -14.560 1.00 98.38 629 ALA A O 1
ATOM 4648 N N . THR A 1 630 ? 6.664 -29.738 -15.060 1.00 97.56 630 THR A N 1
ATOM 4649 C CA . THR A 1 630 ? 6.214 -30.732 -14.080 1.00 97.56 630 THR A CA 1
ATOM 4650 C C . THR A 1 630 ? 5.001 -31.505 -14.602 1.00 97.56 630 THR A C 1
ATOM 4652 O O . THR A 1 630 ? 4.181 -30.946 -15.318 1.00 97.56 630 THR A O 1
ATOM 4655 N N . ARG A 1 631 ? 4.855 -32.783 -14.226 1.00 94.69 631 ARG A N 1
ATOM 4656 C CA . ARG A 1 631 ? 3.658 -33.608 -14.483 1.00 94.69 631 ARG A CA 1
ATOM 4657 C C . ARG A 1 631 ? 2.561 -33.454 -13.418 1.00 94.69 631 ARG A C 1
ATOM 4659 O O . ARG A 1 631 ? 1.683 -34.313 -13.318 1.00 94.69 631 ARG A O 1
ATOM 4666 N N . ASP A 1 632 ? 2.606 -32.393 -12.610 1.00 94.62 632 ASP A N 1
ATOM 4667 C CA . ASP A 1 632 ? 1.408 -31.926 -11.901 1.00 94.62 632 ASP A CA 1
ATOM 4668 C C . ASP A 1 632 ? 0.322 -31.509 -12.912 1.00 94.62 632 ASP A C 1
ATOM 4670 O O . ASP A 1 632 ? 0.561 -31.407 -14.115 1.00 94.62 632 ASP A O 1
ATOM 4674 N N . ARG A 1 633 ? -0.885 -31.217 -12.422 1.00 93.62 633 ARG A N 1
ATOM 4675 C CA . ARG A 1 633 ? -1.937 -30.568 -13.217 1.00 93.62 633 ARG A CA 1
ATOM 4676 C C . ARG A 1 633 ? -1.664 -29.065 -13.308 1.00 93.62 633 ARG A C 1
ATOM 4678 O O . ARG A 1 633 ? -2.347 -28.275 -12.667 1.00 93.62 633 ARG A O 1
ATOM 4685 N N . LEU A 1 634 ? -0.602 -28.733 -14.035 1.00 96.75 634 LEU A N 1
ATOM 4686 C CA . LEU A 1 634 ? -0.069 -27.395 -14.266 1.00 96.75 634 LEU A CA 1
ATOM 4687 C C . LEU A 1 634 ? 0.393 -27.285 -15.721 1.00 96.75 634 LEU A C 1
ATOM 4689 O O . LEU A 1 634 ? 0.840 -28.270 -16.309 1.00 96.75 634 LEU A O 1
ATOM 4693 N N . ASN A 1 635 ? 0.333 -26.083 -16.277 1.00 97.88 635 ASN A N 1
ATOM 4694 C CA . ASN A 1 635 ? 0.926 -25.758 -17.566 1.00 97.88 635 ASN A CA 1
ATOM 4695 C C . ASN A 1 635 ? 2.414 -25.394 -17.395 1.00 97.88 635 ASN A C 1
ATOM 4697 O O . ASN A 1 635 ? 2.908 -25.197 -16.282 1.00 97.88 635 ASN A O 1
ATOM 4701 N N . THR A 1 636 ? 3.127 -25.273 -18.514 1.00 98.38 636 THR A N 1
ATOM 4702 C CA . THR A 1 636 ? 4.501 -24.755 -18.612 1.00 98.38 636 THR A CA 1
ATOM 4703 C C . THR A 1 636 ? 4.582 -24.000 -19.932 1.00 98.38 636 THR A C 1
ATOM 4705 O O . THR A 1 636 ? 4.677 -24.627 -20.983 1.00 98.38 636 THR A O 1
ATOM 4708 N N . THR A 1 637 ? 4.430 -22.673 -19.884 1.00 98.38 637 THR A N 1
ATOM 4709 C CA . THR A 1 637 ? 4.151 -21.832 -21.064 1.00 98.38 637 THR A CA 1
ATOM 4710 C C . THR A 1 637 ? 5.152 -20.700 -21.284 1.00 98.38 637 THR A C 1
ATOM 4712 O O . THR A 1 637 ? 5.027 -19.966 -22.258 1.00 98.38 637 THR A O 1
ATOM 4715 N N . ALA A 1 638 ? 6.127 -20.537 -20.383 1.00 98.12 638 ALA A N 1
ATOM 4716 C CA . ALA A 1 638 ? 7.059 -19.405 -20.370 1.00 98.12 638 ALA A CA 1
ATOM 4717 C C . ALA A 1 638 ? 6.358 -18.026 -20.392 1.00 98.12 638 ALA A C 1
ATOM 4719 O O . ALA A 1 638 ? 6.927 -17.051 -20.872 1.00 98.12 638 ALA A O 1
ATOM 4720 N N . GLY A 1 639 ? 5.125 -17.951 -19.874 1.00 97.38 639 GLY A N 1
ATOM 4721 C CA . GLY A 1 639 ? 4.313 -16.729 -19.836 1.00 97.38 639 GLY A CA 1
ATOM 4722 C C . GLY A 1 639 ? 3.436 -16.460 -21.071 1.00 97.38 639 GLY A C 1
ATOM 4723 O O . GLY A 1 639 ? 2.463 -15.727 -20.941 1.00 97.38 639 GLY A O 1
ATOM 4724 N N . SER A 1 640 ? 3.696 -17.077 -22.226 1.00 97.56 640 SER A N 1
ATOM 4725 C CA . SER A 1 640 ? 2.909 -16.843 -23.454 1.00 97.56 640 SER A CA 1
ATOM 4726 C C . SER A 1 640 ? 1.647 -17.715 -23.510 1.00 97.56 640 SER A C 1
ATOM 4728 O O . SER A 1 640 ? 1.557 -18.754 -22.837 1.00 97.56 640 SER A O 1
ATOM 4730 N N . LEU A 1 641 ? 0.659 -17.301 -24.306 1.00 97.88 641 LEU A N 1
ATOM 4731 C CA . LEU A 1 641 ? -0.572 -18.048 -24.566 1.00 97.88 641 LEU A CA 1
ATOM 4732 C C . LEU A 1 641 ? -0.363 -19.152 -25.614 1.00 97.88 641 LEU A C 1
ATOM 4734 O O . LEU A 1 641 ? -1.056 -20.169 -25.548 1.00 97.88 641 LEU A O 1
ATOM 4738 N N . ALA A 1 642 ? 0.641 -19.028 -26.492 1.00 98.00 642 ALA A N 1
ATOM 4739 C CA . ALA A 1 642 ? 0.954 -19.997 -27.554 1.00 98.00 642 ALA A CA 1
ATOM 4740 C C . ALA A 1 642 ? 1.170 -21.439 -27.045 1.00 98.00 642 ALA A C 1
ATOM 4742 O O . ALA A 1 642 ? 0.922 -22.414 -27.755 1.00 98.00 642 ALA A O 1
ATOM 4743 N N . LEU A 1 643 ? 1.624 -21.587 -25.794 1.00 98.19 643 LEU A N 1
ATOM 4744 C CA . LEU A 1 643 ? 1.882 -22.875 -25.142 1.00 98.19 643 LEU A CA 1
ATOM 4745 C C . LEU A 1 643 ? 0.783 -23.325 -24.165 1.00 98.19 643 LEU A C 1
ATOM 4747 O O . LEU A 1 643 ? 0.940 -24.364 -23.515 1.00 98.19 643 LEU A O 1
ATOM 4751 N N . LEU A 1 644 ? -0.326 -22.595 -24.035 1.00 97.31 644 LEU A N 1
ATOM 4752 C CA . LEU A 1 644 ? -1.401 -22.948 -23.106 1.00 97.31 644 LEU A CA 1
ATOM 4753 C C . LEU A 1 644 ? -2.033 -24.307 -23.476 1.00 97.31 644 LEU A C 1
ATOM 4755 O O . LEU A 1 644 ? -2.387 -24.564 -24.623 1.00 97.31 644 LEU A O 1
ATOM 4759 N N . GLY A 1 645 ? -2.156 -25.209 -22.498 1.00 93.44 645 GLY A N 1
ATOM 4760 C CA . GLY A 1 645 ? -2.612 -26.587 -22.718 1.00 93.44 645 GLY A CA 1
ATOM 4761 C C . GLY A 1 645 ? -1.538 -27.564 -23.221 1.00 93.44 645 GLY A C 1
ATOM 4762 O O . GLY A 1 645 ? -1.851 -28.735 -23.445 1.00 93.44 645 GLY A O 1
ATOM 4763 N N . SER A 1 646 ? -0.279 -27.137 -23.371 1.00 97.06 646 SER A N 1
ATOM 4764 C CA . SER A 1 646 ? 0.833 -28.031 -23.728 1.00 97.06 646 SER A CA 1
ATOM 4765 C C . SER A 1 646 ? 1.082 -29.111 -22.672 1.00 97.06 646 SER A C 1
ATOM 4767 O O . SER A 1 646 ? 1.144 -28.843 -21.472 1.00 97.06 646 SER A O 1
ATOM 4769 N N . VAL A 1 647 ? 1.283 -30.352 -23.122 1.00 96.94 647 VAL A N 1
ATOM 4770 C CA . VAL A 1 647 ? 1.455 -31.529 -22.260 1.00 96.94 647 VAL A CA 1
ATOM 4771 C C . VAL A 1 647 ? 2.920 -31.952 -22.234 1.00 96.94 647 VAL A C 1
ATOM 4773 O O . VAL A 1 647 ? 3.423 -32.616 -23.147 1.00 96.94 647 VAL A O 1
ATOM 4776 N N . VAL A 1 648 ? 3.604 -31.606 -21.143 1.00 96.38 648 VAL A N 1
ATOM 4777 C CA . VAL A 1 648 ? 4.996 -32.002 -20.900 1.00 96.38 648 VAL A CA 1
ATOM 4778 C C . VAL A 1 648 ? 5.118 -33.510 -20.660 1.00 96.38 648 VAL A C 1
ATOM 4780 O O . VAL A 1 648 ? 4.354 -34.128 -19.915 1.00 96.38 648 VAL A O 1
ATOM 4783 N N . ARG A 1 649 ? 6.132 -34.133 -21.265 1.00 92.44 649 ARG A N 1
ATOM 4784 C CA . ARG A 1 649 ? 6.357 -35.586 -21.179 1.00 92.44 649 ARG A CA 1
ATOM 4785 C C . ARG A 1 649 ? 6.787 -36.058 -19.781 1.00 92.44 649 ARG A C 1
ATOM 4787 O O . ARG A 1 649 ? 6.586 -37.223 -19.424 1.00 92.44 649 ARG A O 1
ATOM 4794 N N . ARG A 1 650 ? 7.426 -35.186 -18.995 1.00 93.88 650 ARG A N 1
ATOM 4795 C CA . ARG A 1 650 ? 8.218 -35.525 -17.798 1.00 93.88 650 ARG A CA 1
ATOM 4796 C C . ARG A 1 650 ? 8.433 -34.314 -16.892 1.00 93.88 650 ARG A C 1
ATOM 4798 O O . ARG A 1 650 ? 8.491 -33.192 -17.376 1.00 93.88 650 ARG A O 1
ATOM 4805 N N . ASP A 1 651 ? 8.616 -34.574 -15.597 1.00 97.69 651 ASP A N 1
ATOM 4806 C CA . ASP A 1 651 ? 9.172 -33.593 -14.662 1.00 97.69 651 ASP A CA 1
ATOM 4807 C C . ASP A 1 651 ? 10.574 -33.186 -15.124 1.00 97.69 651 ASP A C 1
ATOM 4809 O O . ASP A 1 651 ? 11.400 -34.060 -15.438 1.00 97.69 651 ASP A O 1
ATOM 4813 N N . ALA A 1 652 ? 10.856 -31.882 -15.088 1.00 98.56 652 ALA A N 1
ATOM 4814 C CA . ALA A 1 652 ? 12.197 -31.354 -15.282 1.00 98.56 652 ALA A CA 1
ATOM 4815 C C . ALA A 1 652 ? 13.185 -31.977 -14.279 1.00 98.56 652 ALA A C 1
ATOM 4817 O O . ALA A 1 652 ? 12.795 -32.380 -13.175 1.00 98.56 652 ALA A O 1
ATOM 4818 N N . GLY A 1 653 ? 14.471 -32.049 -14.637 1.00 97.94 653 GLY A N 1
ATOM 4819 C CA . GLY A 1 653 ? 15.498 -32.701 -13.811 1.00 97.94 653 GLY A CA 1
ATOM 4820 C C . GLY A 1 653 ? 15.535 -32.161 -12.375 1.00 97.94 653 GLY A C 1
ATOM 4821 O O . GLY A 1 653 ? 15.558 -32.929 -11.411 1.00 97.94 653 GLY A O 1
ATOM 4822 N N . VAL A 1 654 ? 15.413 -30.839 -12.224 1.00 98.38 654 VAL A N 1
ATOM 4823 C CA . VAL A 1 654 ? 15.294 -30.148 -10.928 1.00 98.38 654 VAL A CA 1
ATOM 4824 C C . VAL A 1 654 ? 14.016 -30.502 -10.155 1.00 98.38 654 VAL A C 1
ATOM 4826 O O . VAL A 1 654 ? 14.093 -30.764 -8.959 1.00 98.38 654 VAL A O 1
ATOM 4829 N N . VAL A 1 655 ? 12.851 -30.606 -10.806 1.00 98.50 655 VAL A N 1
ATOM 4830 C CA . VAL A 1 655 ? 11.572 -30.938 -10.138 1.00 98.50 655 VAL A CA 1
ATOM 4831 C C . VAL A 1 655 ? 11.579 -32.381 -9.640 1.00 98.50 655 VAL A C 1
ATOM 4833 O O . VAL A 1 655 ? 11.210 -32.658 -8.499 1.00 98.50 655 VAL A O 1
ATOM 4836 N N . ARG A 1 656 ? 12.102 -33.303 -10.452 1.00 97.25 656 ARG A N 1
ATOM 4837 C CA . ARG A 1 656 ? 12.305 -34.711 -10.081 1.00 97.25 656 ARG A CA 1
ATOM 4838 C C . ARG A 1 656 ? 13.188 -34.849 -8.835 1.00 97.25 656 ARG A C 1
ATOM 4840 O O . ARG A 1 656 ? 12.953 -35.715 -7.991 1.00 97.25 656 ARG A O 1
ATOM 4847 N N . ARG A 1 657 ? 14.189 -33.974 -8.708 1.00 96.38 657 ARG A N 1
ATOM 4848 C CA . ARG A 1 657 ? 15.095 -33.885 -7.556 1.00 96.38 657 ARG A CA 1
ATOM 4849 C C . ARG A 1 657 ? 14.430 -33.247 -6.329 1.00 96.38 657 ARG A C 1
ATOM 4851 O O . ARG A 1 657 ? 14.506 -33.839 -5.255 1.00 96.38 657 ARG A O 1
ATOM 4858 N N . LEU A 1 658 ? 13.671 -32.159 -6.493 1.00 96.88 658 LEU A N 1
ATOM 4859 C CA . LEU A 1 658 ? 12.825 -31.582 -5.436 1.00 96.88 658 LEU A CA 1
ATOM 4860 C C . LEU A 1 658 ? 11.854 -32.622 -4.848 1.00 96.88 658 LEU A C 1
ATOM 4862 O O . LEU A 1 658 ? 11.793 -32.783 -3.629 1.00 96.88 658 LEU A O 1
ATOM 4866 N N . ARG A 1 659 ? 11.156 -33.399 -5.690 1.00 93.12 659 ARG A N 1
ATOM 4867 C CA . ARG A 1 659 ? 10.277 -34.486 -5.220 1.00 93.12 659 ARG A CA 1
ATOM 4868 C C . ARG A 1 659 ? 11.036 -35.578 -4.466 1.00 93.12 659 ARG A C 1
ATOM 4870 O O . ARG A 1 659 ? 10.527 -36.085 -3.471 1.00 93.12 659 ARG A O 1
ATOM 4877 N N . ARG A 1 660 ? 12.260 -35.925 -4.886 1.00 93.06 660 ARG A N 1
ATOM 4878 C CA . ARG A 1 660 ? 13.133 -36.864 -4.150 1.00 93.06 660 ARG A CA 1
ATOM 4879 C C . ARG A 1 660 ? 13.571 -36.304 -2.789 1.00 93.06 660 ARG A C 1
ATOM 4881 O O . ARG A 1 660 ? 13.714 -37.076 -1.847 1.00 93.06 660 ARG A O 1
ATOM 4888 N N . ALA A 1 661 ? 13.738 -34.987 -2.671 1.00 93.50 661 ALA A N 1
ATOM 4889 C CA . ALA A 1 661 ? 13.939 -34.292 -1.397 1.00 93.50 661 ALA A CA 1
ATOM 4890 C C . ALA A 1 661 ? 12.643 -34.146 -0.566 1.00 93.50 661 ALA A C 1
ATOM 4892 O O . ALA A 1 661 ? 12.691 -33.608 0.538 1.00 93.50 661 ALA A O 1
ATOM 4893 N N . GLY A 1 662 ? 11.502 -34.632 -1.073 1.00 93.62 662 GLY A N 1
ATOM 4894 C CA . GLY A 1 662 ? 10.193 -34.615 -0.419 1.00 93.62 662 GLY A CA 1
ATOM 4895 C C . GLY A 1 662 ? 9.421 -33.297 -0.545 1.00 93.62 662 GLY A C 1
ATOM 4896 O O . GLY A 1 662 ? 8.422 -33.129 0.150 1.00 93.62 662 GLY A O 1
ATOM 4897 N N . ALA A 1 663 ? 9.866 -32.362 -1.387 1.00 96.69 663 ALA A N 1
ATOM 4898 C CA . ALA A 1 663 ? 9.220 -31.062 -1.556 1.00 96.69 663 ALA A CA 1
ATOM 4899 C C . ALA A 1 663 ? 7.802 -31.169 -2.148 1.00 96.69 663 ALA A C 1
ATOM 4901 O O . ALA A 1 663 ? 7.506 -32.054 -2.956 1.00 96.69 663 ALA A O 1
ATOM 4902 N N . VAL A 1 664 ? 6.942 -30.216 -1.785 1.00 97.94 664 VAL A N 1
ATOM 4903 C CA . VAL A 1 664 ? 5.602 -30.035 -2.361 1.00 97.94 664 VAL A CA 1
ATOM 4904 C C . VAL A 1 664 ? 5.683 -29.004 -3.483 1.00 97.94 664 VAL A C 1
ATOM 4906 O O . VAL A 1 664 ? 6.158 -27.894 -3.254 1.00 97.94 664 VAL A O 1
ATOM 4909 N N . VAL A 1 665 ? 5.187 -29.324 -4.681 1.00 98.44 665 VAL A N 1
ATOM 4910 C CA . VAL A 1 665 ? 5.081 -28.324 -5.758 1.00 98.44 665 VAL A CA 1
ATOM 4911 C C . VAL A 1 665 ? 3.848 -27.463 -5.491 1.00 98.44 665 VAL A C 1
ATOM 4913 O O . VAL A 1 665 ? 2.722 -27.954 -5.563 1.00 98.44 665 VAL A O 1
ATOM 4916 N N . LEU A 1 666 ? 4.055 -26.190 -5.157 1.00 98.62 666 LEU A N 1
ATOM 4917 C CA . LEU A 1 666 ? 2.991 -25.251 -4.786 1.00 98.62 666 LEU A CA 1
ATOM 4918 C C . LEU A 1 666 ? 2.246 -24.696 -6.010 1.00 98.62 666 LEU A C 1
ATOM 4920 O O . LEU A 1 666 ? 1.038 -24.475 -5.955 1.00 98.62 666 LEU A O 1
ATOM 4924 N N . GLY A 1 667 ? 2.958 -24.499 -7.120 1.00 98.56 667 GLY A N 1
ATOM 4925 C CA . GLY A 1 667 ? 2.441 -23.869 -8.332 1.00 98.56 667 GLY A CA 1
ATOM 4926 C C . GLY A 1 667 ? 3.556 -23.351 -9.240 1.00 98.56 667 GLY A C 1
ATOM 4927 O O . GLY A 1 667 ? 4.734 -23.679 -9.050 1.00 98.56 667 GLY A O 1
ATOM 4928 N N . LYS A 1 668 ? 3.166 -22.521 -10.205 1.00 98.81 668 LYS A N 1
ATOM 4929 C CA . LYS A 1 668 ? 4.029 -21.855 -11.178 1.00 98.81 668 LYS A CA 1
ATOM 4930 C C . LYS A 1 668 ? 4.127 -20.359 -10.869 1.00 98.81 668 LYS A C 1
ATOM 4932 O O . LYS A 1 668 ? 3.110 -19.701 -10.653 1.00 98.81 668 LYS A O 1
ATOM 4937 N N . ALA A 1 669 ? 5.338 -19.819 -10.859 1.00 98.75 669 ALA A N 1
ATOM 4938 C CA . ALA A 1 669 ? 5.606 -18.394 -10.721 1.00 98.75 669 ALA A CA 1
ATOM 4939 C C . ALA A 1 669 ? 5.541 -17.701 -12.088 1.00 98.75 669 ALA A C 1
ATOM 4941 O O . ALA A 1 669 ? 5.987 -18.275 -13.083 1.00 98.75 669 ALA A O 1
ATOM 4942 N N . ASN A 1 670 ? 5.021 -16.474 -12.122 1.00 98.31 670 ASN A N 1
ATOM 4943 C CA . ASN A 1 670 ? 5.051 -15.631 -13.316 1.00 98.31 670 ASN A CA 1
ATOM 4944 C C . ASN A 1 670 ? 6.500 -15.265 -13.698 1.00 98.31 670 ASN A C 1
ATOM 4946 O O . ASN A 1 670 ? 7.427 -15.370 -12.888 1.00 98.31 670 ASN A O 1
ATOM 4950 N N . MET A 1 671 ? 6.696 -14.839 -14.936 1.00 97.81 671 MET A N 1
ATOM 4951 C CA . MET A 1 671 ? 7.981 -14.464 -15.511 1.00 97.81 671 MET A CA 1
ATOM 4952 C C . MET A 1 671 ? 7.773 -13.465 -16.643 1.00 97.81 671 MET A C 1
ATOM 4954 O O . MET A 1 671 ? 6.692 -13.431 -17.228 1.00 97.81 671 MET A O 1
ATOM 4958 N N . GLU A 1 672 ? 8.826 -12.722 -16.979 1.00 95.50 672 GLU A N 1
ATOM 4959 C CA . GLU A 1 672 ? 8.889 -12.058 -18.282 1.00 95.50 672 GLU A CA 1
ATOM 4960 C C . GLU A 1 672 ? 8.778 -13.096 -19.386 1.00 95.50 672 GLU A C 1
ATOM 4962 O O . GLU A 1 672 ? 9.378 -14.182 -19.318 1.00 95.50 672 GLU A O 1
ATOM 4967 N N . GLU A 1 673 ? 7.978 -12.761 -20.386 1.00 97.06 673 GLU A N 1
ATOM 4968 C CA . GLU A 1 673 ? 7.598 -13.708 -21.412 1.00 97.06 673 GLU A CA 1
ATOM 4969 C C . GLU A 1 673 ? 8.801 -14.224 -22.198 1.00 97.06 673 GLU A C 1
ATOM 4971 O O . GLU A 1 673 ? 9.730 -13.478 -22.513 1.00 97.06 673 GLU A O 1
ATOM 4976 N N . TRP A 1 674 ? 8.811 -15.530 -22.474 1.00 97.69 674 TRP A N 1
ATOM 4977 C CA . TRP A 1 674 ? 9.911 -16.199 -23.170 1.00 97.69 674 TRP A CA 1
ATOM 4978 C C . TRP A 1 674 ? 11.284 -15.883 -22.558 1.00 97.69 674 TRP A C 1
ATOM 4980 O O . TRP A 1 674 ? 12.277 -15.740 -23.260 1.00 97.69 674 TRP A O 1
ATOM 4990 N N . ALA A 1 675 ? 11.322 -15.755 -21.228 1.00 96.75 675 ALA A N 1
ATOM 4991 C CA . ALA A 1 675 ? 12.505 -15.394 -20.454 1.00 96.75 675 ALA A CA 1
ATOM 4992 C C . ALA A 1 675 ? 13.156 -14.054 -20.870 1.00 96.75 675 ALA A C 1
ATOM 4994 O O . ALA A 1 675 ? 14.367 -13.900 -20.732 1.00 96.75 675 ALA A O 1
ATOM 4995 N N . ASN A 1 676 ? 12.340 -13.095 -21.327 1.00 95.44 676 ASN A N 1
ATOM 4996 C CA . ASN A 1 676 ? 12.736 -11.802 -21.900 1.00 95.44 676 ASN A CA 1
ATOM 4997 C C . ASN A 1 676 ? 13.528 -11.909 -23.223 1.00 95.44 676 ASN A C 1
ATOM 4999 O O . ASN A 1 676 ? 14.310 -11.027 -23.560 1.00 95.44 676 ASN A O 1
ATOM 5003 N N . PHE A 1 677 ? 13.320 -12.985 -23.996 1.00 95.50 677 PHE A N 1
ATOM 5004 C CA . PHE A 1 677 ? 14.012 -13.239 -25.270 1.00 95.50 677 PHE A CA 1
ATOM 5005 C C . PHE A 1 677 ? 13.095 -13.115 -26.507 1.00 95.50 677 PHE A C 1
ATOM 5007 O O . PHE A 1 677 ? 13.303 -13.765 -27.531 1.00 95.50 677 PHE A O 1
ATOM 5014 N N . ARG A 1 678 ? 12.042 -12.291 -26.413 1.00 94.19 678 ARG A N 1
ATOM 5015 C CA . ARG A 1 678 ? 11.056 -12.064 -27.490 1.00 94.19 678 ARG A CA 1
ATOM 5016 C C . ARG A 1 678 ? 11.374 -10.831 -28.343 1.00 94.19 678 ARG A C 1
ATOM 5018 O O . ARG A 1 678 ? 11.212 -10.846 -29.565 1.00 94.19 678 ARG A O 1
ATOM 5025 N N . SER A 1 679 ? 11.846 -9.772 -27.699 1.00 88.12 679 SER A N 1
ATOM 5026 C CA . SER A 1 679 ? 11.956 -8.401 -28.208 1.00 88.12 679 SER A CA 1
ATOM 5027 C C . SER A 1 679 ? 13.188 -7.706 -27.624 1.00 88.12 679 SER A C 1
ATOM 5029 O O . SER A 1 679 ? 13.712 -8.141 -26.604 1.00 88.12 679 SER A O 1
ATOM 5031 N N . LEU A 1 680 ? 13.654 -6.630 -28.268 1.00 78.44 680 LEU A N 1
ATOM 5032 C CA . LEU A 1 680 ? 14.725 -5.784 -27.715 1.00 78.44 680 LEU A CA 1
ATOM 5033 C C . LEU A 1 680 ? 14.216 -4.891 -26.573 1.00 78.44 680 LEU A C 1
ATOM 5035 O O . LEU A 1 680 ? 14.972 -4.546 -25.670 1.00 78.44 680 LEU A O 1
ATOM 5039 N N . GLU A 1 681 ? 12.932 -4.535 -26.606 1.00 70.94 681 GLU A N 1
ATOM 5040 C CA . GLU A 1 681 ? 12.262 -3.815 -25.527 1.00 70.94 681 GLU A CA 1
ATOM 5041 C C . GLU A 1 681 ? 11.872 -4.804 -24.423 1.00 70.94 681 GLU A C 1
ATOM 5043 O O . GLU A 1 681 ? 11.138 -5.771 -24.663 1.00 70.94 681 GLU A O 1
ATOM 5048 N N . GLY A 1 682 ? 12.424 -4.577 -23.228 1.00 65.31 682 GLY A N 1
ATOM 5049 C CA . GLY A 1 682 ? 12.203 -5.401 -22.043 1.00 65.31 682 GLY A CA 1
ATOM 5050 C C . GLY A 1 682 ? 10.817 -5.188 -21.441 1.00 65.31 682 GLY A C 1
ATOM 5051 O O . GLY A 1 682 ? 10.283 -4.080 -21.436 1.00 65.31 682 GLY A O 1
ATOM 5052 N N . THR A 1 683 ? 10.234 -6.261 -20.911 1.00 75.94 683 THR A N 1
ATOM 5053 C CA . THR A 1 683 ? 8.819 -6.281 -20.491 1.00 75.94 683 THR A CA 1
ATOM 5054 C C . THR A 1 683 ? 8.590 -5.983 -19.001 1.00 75.94 683 THR A C 1
ATOM 5056 O O . THR A 1 683 ? 7.449 -6.046 -18.539 1.00 75.94 683 THR A O 1
ATOM 5059 N N . ALA A 1 684 ? 9.648 -5.651 -18.248 1.00 79.88 684 ALA A N 1
ATOM 5060 C CA . ALA A 1 684 ? 9.626 -5.223 -16.840 1.00 79.88 684 ALA A CA 1
ATOM 5061 C C . ALA A 1 684 ? 8.766 -6.124 -15.929 1.00 79.88 684 ALA A C 1
ATOM 5063 O O . ALA A 1 684 ? 8.024 -5.656 -15.062 1.00 79.88 684 ALA A O 1
ATOM 5064 N N . GLY A 1 685 ? 8.799 -7.437 -16.163 1.00 85.31 685 GLY A N 1
ATOM 5065 C CA . GLY A 1 685 ? 8.001 -8.424 -15.431 1.00 85.31 685 GLY A CA 1
ATOM 5066 C C . GLY A 1 685 ? 6.648 -8.849 -16.025 1.00 85.31 685 GLY A C 1
ATOM 5067 O O . GLY A 1 685 ? 5.875 -9.493 -15.307 1.00 85.31 685 GLY A O 1
ATOM 5068 N N . TRP A 1 686 ? 6.323 -8.508 -17.276 1.00 95.56 686 TRP A N 1
ATOM 5069 C CA . TRP A 1 686 ? 5.048 -8.859 -17.929 1.00 95.56 686 TRP A CA 1
ATOM 5070 C C . TRP A 1 686 ? 5.095 -10.148 -18.778 1.00 95.56 686 TRP A C 1
ATOM 5072 O O . TRP A 1 686 ? 6.101 -10.480 -19.402 1.00 95.56 686 TRP A O 1
ATOM 5082 N N . SER A 1 687 ? 3.957 -10.847 -18.857 1.00 96.00 687 SER A N 1
ATOM 5083 C CA . SER A 1 687 ? 3.668 -11.837 -19.908 1.00 96.00 687 SER A CA 1
ATOM 5084 C C . SER A 1 687 ? 2.174 -11.896 -20.249 1.00 96.00 687 SER A C 1
ATOM 5086 O O . SER A 1 687 ? 1.343 -11.567 -19.398 1.00 96.00 687 SER A O 1
ATOM 5088 N N . ALA A 1 688 ? 1.812 -12.344 -21.456 1.00 94.50 688 ALA A N 1
ATOM 5089 C CA . ALA A 1 688 ? 0.429 -12.381 -21.947 1.00 94.50 688 ALA A CA 1
ATOM 5090 C C . ALA A 1 688 ? -0.508 -13.199 -21.045 1.00 94.50 688 ALA A C 1
ATOM 5092 O O . ALA A 1 688 ? -1.632 -12.792 -20.750 1.00 94.50 688 ALA A O 1
ATOM 5093 N N . ARG A 1 689 ? -0.030 -14.343 -20.541 1.00 96.00 689 ARG A N 1
ATOM 5094 C CA . ARG A 1 689 ? -0.793 -15.237 -19.658 1.00 96.00 689 ARG A CA 1
ATOM 5095 C C . ARG A 1 689 ? -0.731 -14.826 -18.181 1.00 96.00 689 ARG A C 1
ATOM 5097 O O . ARG A 1 689 ? -1.660 -15.128 -17.434 1.00 96.00 689 ARG A O 1
ATOM 5104 N N . GLY A 1 690 ? 0.363 -14.208 -17.727 1.00 90.44 690 GLY A N 1
ATOM 5105 C CA . GLY A 1 690 ? 0.574 -13.868 -16.311 1.00 90.44 690 GLY A CA 1
ATOM 5106 C C . GLY A 1 690 ? 0.138 -12.459 -15.910 1.00 90.44 690 GLY A C 1
ATOM 5107 O O . GLY A 1 690 ? -0.207 -12.218 -14.749 1.00 90.44 690 GLY A O 1
ATOM 5108 N N . GLY A 1 691 ? 0.128 -11.530 -16.864 1.00 93.19 691 GLY A N 1
ATOM 5109 C CA . GLY A 1 691 ? 0.014 -10.100 -16.614 1.00 93.19 691 GLY A CA 1
ATOM 5110 C C . GLY A 1 691 ? 1.299 -9.491 -16.039 1.00 93.19 691 GLY A C 1
ATOM 5111 O O . GLY A 1 691 ? 2.340 -10.141 -15.931 1.00 93.19 691 GLY A O 1
ATOM 5112 N N . GLN A 1 692 ? 1.204 -8.212 -15.673 1.00 96.19 692 GLN A N 1
ATOM 5113 C CA . GLN A 1 692 ? 2.308 -7.396 -15.167 1.00 96.19 692 GLN A CA 1
ATOM 5114 C C . GLN A 1 692 ? 2.673 -7.773 -13.724 1.00 96.19 692 GLN A C 1
ATOM 5116 O O . GLN A 1 692 ? 1.972 -7.369 -12.794 1.00 96.19 692 GLN A O 1
ATOM 5121 N N . GLY A 1 693 ? 3.790 -8.480 -13.526 1.00 95.50 693 GLY A N 1
ATOM 5122 C CA . GLY A 1 693 ? 4.407 -8.633 -12.207 1.00 95.50 693 GLY A CA 1
ATOM 5123 C C . GLY A 1 693 ? 4.736 -7.268 -11.590 1.00 95.50 693 GLY A C 1
ATOM 5124 O O . GLY A 1 693 ? 5.147 -6.357 -12.307 1.00 95.50 693 GLY A O 1
ATOM 5125 N N . ARG A 1 694 ? 4.545 -7.102 -10.274 1.00 94.88 694 ARG A N 1
ATOM 5126 C CA . ARG A 1 694 ? 4.820 -5.831 -9.571 1.00 94.88 694 ARG A CA 1
ATOM 5127 C C . ARG A 1 694 ? 5.747 -6.014 -8.379 1.00 94.88 694 ARG A C 1
ATOM 5129 O O . ARG A 1 694 ? 5.574 -6.939 -7.585 1.00 94.88 694 ARG A O 1
ATOM 5136 N N . ASN A 1 695 ? 6.694 -5.091 -8.232 1.00 95.81 695 ASN A N 1
ATOM 5137 C CA . ASN A 1 695 ? 7.644 -5.074 -7.128 1.00 95.81 695 ASN A CA 1
ATOM 5138 C C . ASN A 1 695 ? 6.898 -4.914 -5.777 1.00 95.81 695 ASN A C 1
ATOM 5140 O O . ASN A 1 695 ? 6.091 -3.994 -5.623 1.00 95.81 695 ASN A O 1
ATOM 5144 N N . PRO A 1 696 ? 7.125 -5.797 -4.785 1.00 93.94 696 PRO A N 1
ATOM 5145 C CA . PRO A 1 696 ? 6.337 -5.836 -3.559 1.00 93.94 696 PRO A CA 1
ATOM 5146 C C . PRO A 1 696 ? 6.692 -4.732 -2.556 1.00 93.94 696 PRO A C 1
ATOM 5148 O O . PRO A 1 696 ? 5.945 -4.542 -1.600 1.00 93.94 696 PRO A O 1
ATOM 5151 N N . TYR A 1 697 ? 7.813 -4.027 -2.741 1.00 92.06 697 TYR A N 1
ATOM 5152 C CA . TYR A 1 697 ? 8.205 -2.893 -1.896 1.00 92.06 697 TYR A CA 1
ATOM 5153 C C . TYR A 1 697 ? 7.657 -1.570 -2.439 1.00 92.06 697 TYR A C 1
ATOM 5155 O O . TYR A 1 697 ? 7.256 -0.707 -1.663 1.00 92.06 697 TYR A O 1
ATOM 5163 N N . VAL A 1 698 ? 7.612 -1.425 -3.768 1.00 91.50 698 VAL A N 1
ATOM 5164 C CA . VAL A 1 698 ? 7.136 -0.225 -4.468 1.00 91.50 698 VAL A CA 1
ATOM 5165 C C . VAL A 1 698 ? 6.399 -0.670 -5.730 1.00 91.50 698 VAL A C 1
ATOM 5167 O O . VAL A 1 698 ? 7.030 -1.016 -6.719 1.00 91.50 698 VAL A O 1
ATOM 5170 N N . LEU A 1 699 ? 5.063 -0.657 -5.719 1.00 88.31 699 LEU A N 1
ATOM 5171 C CA . LEU A 1 699 ? 4.232 -1.265 -6.779 1.00 88.31 699 LEU A CA 1
ATOM 5172 C C . LEU A 1 699 ? 4.410 -0.666 -8.189 1.00 88.31 699 LEU A C 1
ATOM 5174 O O . LEU A 1 699 ? 3.946 -1.267 -9.156 1.00 88.31 699 LEU A O 1
ATOM 5178 N N . SER A 1 700 ? 5.022 0.515 -8.293 1.00 85.69 700 SER A N 1
ATOM 5179 C CA . SER A 1 700 ? 5.353 1.217 -9.540 1.00 85.69 700 SER A CA 1
ATOM 5180 C C . SER A 1 700 ? 6.821 1.076 -9.960 1.00 85.69 700 SER A C 1
ATOM 5182 O O . SER A 1 700 ? 7.207 1.631 -10.983 1.00 85.69 700 SER A O 1
ATOM 5184 N N . ALA A 1 701 ? 7.651 0.394 -9.167 1.00 88.56 701 ALA A N 1
ATOM 5185 C CA . ALA A 1 701 ? 9.035 0.108 -9.516 1.00 88.56 701 ALA A CA 1
ATOM 5186 C C . ALA A 1 701 ? 9.139 -1.204 -10.295 1.00 88.56 701 ALA A C 1
ATOM 5188 O O . ALA A 1 701 ? 8.363 -2.140 -10.077 1.00 88.56 701 ALA A O 1
ATOM 5189 N N . ASP A 1 702 ? 10.149 -1.277 -11.155 1.00 92.12 702 ASP A N 1
ATOM 5190 C CA . ASP A 1 702 ? 10.499 -2.491 -11.879 1.00 92.12 702 ASP A CA 1
ATOM 5191 C C . ASP A 1 702 ? 10.835 -3.629 -10.882 1.00 92.12 702 ASP A C 1
ATOM 5193 O O . ASP A 1 702 ? 11.645 -3.437 -9.963 1.00 92.12 702 ASP A O 1
ATOM 5197 N N . PRO A 1 703 ? 10.194 -4.808 -10.977 1.00 94.50 703 PRO A N 1
ATOM 5198 C CA . PRO A 1 703 ? 10.626 -6.004 -10.257 1.00 94.50 703 PRO A CA 1
ATOM 5199 C C . PRO A 1 703 ? 11.850 -6.683 -10.900 1.00 94.50 703 PRO A C 1
ATOM 5201 O O . PRO A 1 703 ? 12.374 -7.632 -10.315 1.00 94.50 703 PRO A O 1
ATOM 5204 N N . CYS A 1 704 ? 12.275 -6.243 -12.086 1.00 95.69 704 CYS A N 1
ATOM 5205 C CA . CYS A 1 704 ? 13.152 -6.936 -13.024 1.00 95.69 704 CYS A CA 1
ATOM 5206 C C . CYS A 1 704 ? 12.659 -8.354 -13.368 1.00 95.69 704 CYS A C 1
ATOM 5208 O O . CYS A 1 704 ? 11.635 -8.861 -12.887 1.00 95.69 704 CYS A O 1
ATOM 5210 N N . GLY A 1 705 ? 13.425 -9.047 -14.197 1.00 93.94 705 GLY A N 1
ATOM 5211 C CA . GLY A 1 705 ? 13.156 -10.413 -14.583 1.00 93.94 705 GLY A CA 1
ATOM 5212 C C . GLY A 1 705 ? 14.367 -11.071 -15.238 1.00 93.94 705 GLY A C 1
ATOM 5213 O O . GLY A 1 705 ? 15.494 -10.633 -15.053 1.00 93.94 705 GLY A O 1
ATOM 5214 N N . SER A 1 706 ? 14.205 -12.216 -15.895 1.00 97.50 706 SER A N 1
ATOM 5215 C CA . SER A 1 706 ? 12.917 -12.843 -16.203 1.00 97.50 706 SER A CA 1
ATOM 5216 C C . SER A 1 706 ? 12.325 -13.724 -15.095 1.00 97.50 706 SER A C 1
ATOM 5218 O O . SER A 1 706 ? 11.179 -14.141 -15.207 1.00 97.50 706 SER A O 1
ATOM 5220 N N . SER A 1 707 ? 13.026 -14.031 -13.992 1.00 98.62 707 SER A N 1
ATOM 5221 C CA . SER A 1 707 ? 12.451 -14.815 -12.863 1.00 98.62 707 SER A CA 1
ATOM 5222 C C . SER A 1 707 ? 11.582 -13.986 -11.899 1.00 98.62 707 SER A C 1
ATOM 5224 O O . SER A 1 707 ? 11.515 -14.274 -10.703 1.00 98.62 707 SER A O 1
ATOM 5226 N N . THR A 1 708 ? 10.909 -12.970 -12.432 1.00 98.12 708 THR A N 1
ATOM 5227 C CA . THR A 1 708 ? 10.108 -11.944 -11.755 1.00 98.12 708 THR A CA 1
ATOM 5228 C C . THR A 1 708 ? 9.207 -12.494 -10.650 1.00 98.12 708 THR A C 1
ATOM 5230 O O . THR A 1 708 ? 9.394 -12.190 -9.472 1.00 98.12 708 THR A O 1
ATOM 5233 N N . GLY A 1 709 ? 8.253 -13.364 -10.996 1.00 98.44 709 GLY A N 1
ATOM 5234 C CA . GLY A 1 709 ? 7.280 -13.891 -10.044 1.00 98.44 709 GLY A CA 1
ATOM 5235 C C . GLY A 1 709 ? 7.910 -14.767 -8.964 1.00 98.44 709 GLY A C 1
ATOM 5236 O O . GLY A 1 709 ? 7.433 -14.777 -7.832 1.00 98.44 709 GLY A O 1
ATOM 5237 N N . SER A 1 710 ? 9.021 -15.450 -9.263 1.00 98.88 710 SER A N 1
ATOM 5238 C CA . SER A 1 710 ? 9.768 -16.232 -8.270 1.00 98.88 710 SER A CA 1
ATOM 5239 C C . SER A 1 710 ? 10.391 -15.332 -7.200 1.00 98.88 710 SER A C 1
ATOM 5241 O O . SER A 1 710 ? 10.339 -15.680 -6.017 1.00 98.88 710 SER A O 1
ATOM 5243 N N . ALA A 1 711 ? 10.925 -14.169 -7.584 1.00 98.75 711 ALA A N 1
ATOM 5244 C CA . ALA A 1 711 ? 11.488 -13.202 -6.648 1.00 98.75 711 ALA A CA 1
ATOM 5245 C C . ALA A 1 711 ? 10.403 -12.467 -5.846 1.00 98.75 711 ALA A C 1
ATOM 5247 O O . ALA A 1 711 ? 10.464 -12.460 -4.613 1.00 98.75 711 ALA A O 1
ATOM 5248 N N . ILE A 1 712 ? 9.356 -11.961 -6.513 1.00 98.69 712 ILE A N 1
ATOM 5249 C CA . ILE A 1 712 ? 8.212 -11.324 -5.842 1.00 98.69 712 ILE A CA 1
ATOM 5250 C C . ILE A 1 712 ? 7.569 -12.299 -4.840 1.00 98.69 712 ILE A C 1
ATOM 5252 O O . ILE A 1 712 ? 7.342 -11.938 -3.687 1.00 98.69 712 ILE A O 1
ATOM 5256 N N . ALA A 1 713 ? 7.321 -13.558 -5.225 1.00 98.62 713 ALA A N 1
ATOM 5257 C CA . ALA A 1 713 ? 6.681 -14.542 -4.350 1.00 98.62 713 ALA A CA 1
ATOM 5258 C C . ALA A 1 713 ? 7.557 -14.961 -3.154 1.00 98.62 713 ALA A C 1
ATOM 5260 O O . ALA A 1 713 ? 7.024 -15.206 -2.065 1.00 98.62 713 ALA A O 1
ATOM 5261 N N . ALA A 1 714 ? 8.883 -15.026 -3.328 1.00 98.38 714 ALA A N 1
ATOM 5262 C CA . ALA A 1 714 ? 9.821 -15.257 -2.229 1.00 98.38 714 ALA A CA 1
ATOM 5263 C C . ALA A 1 714 ? 9.792 -14.090 -1.227 1.00 98.38 714 ALA A C 1
ATOM 5265 O O . ALA A 1 714 ? 9.634 -14.319 -0.022 1.00 98.38 714 ALA A O 1
ATOM 5266 N N . ALA A 1 715 ? 9.876 -12.855 -1.733 1.00 98.12 715 ALA A N 1
ATOM 5267 C CA . ALA A 1 715 ? 9.888 -11.624 -0.948 1.00 98.12 715 ALA A CA 1
ATOM 5268 C C . ALA A 1 715 ? 8.571 -11.401 -0.193 1.00 98.12 715 ALA A C 1
ATOM 5270 O O . ALA A 1 715 ? 8.575 -11.101 1.002 1.00 98.12 715 ALA A O 1
ATOM 5271 N N . ALA A 1 716 ? 7.443 -11.607 -0.876 1.00 96.75 716 ALA A N 1
ATOM 5272 C CA . ALA A 1 716 ? 6.090 -11.394 -0.374 1.00 96.75 716 ALA A CA 1
ATOM 5273 C C . ALA A 1 716 ? 5.572 -12.511 0.553 1.00 96.75 716 ALA A C 1
ATOM 5275 O O . ALA A 1 716 ? 4.418 -12.444 0.979 1.00 96.75 716 ALA A O 1
ATOM 5276 N N . ASN A 1 717 ? 6.383 -13.526 0.887 1.00 97.12 717 ASN A N 1
ATOM 5277 C CA . ASN A 1 717 ? 5.972 -14.732 1.631 1.00 97.12 717 ASN A CA 1
ATOM 5278 C C . ASN A 1 717 ? 4.777 -15.462 0.984 1.00 97.12 717 ASN A C 1
ATOM 5280 O O . ASN A 1 717 ? 3.884 -15.950 1.672 1.00 97.12 717 ASN A O 1
ATOM 5284 N N . MET A 1 718 ? 4.745 -15.536 -0.347 1.00 97.31 718 MET A N 1
ATOM 5285 C CA . MET A 1 718 ? 3.749 -16.311 -1.102 1.00 97.31 718 MET A CA 1
ATOM 5286 C C . MET A 1 718 ? 4.205 -17.762 -1.341 1.00 97.31 718 MET A C 1
ATOM 5288 O O . MET A 1 718 ? 3.398 -18.604 -1.722 1.00 97.31 718 MET A O 1
ATOM 5292 N N . ALA A 1 719 ? 5.473 -18.079 -1.068 1.00 97.38 719 ALA A N 1
ATOM 5293 C CA . ALA A 1 719 ? 6.013 -19.436 -1.000 1.00 97.38 719 ALA A CA 1
ATOM 5294 C C . ALA A 1 719 ? 7.101 -19.533 0.086 1.00 97.38 719 ALA A C 1
ATOM 5296 O O . ALA A 1 719 ? 7.687 -18.517 0.477 1.00 97.38 719 ALA A O 1
ATOM 5297 N N . ALA A 1 720 ? 7.422 -20.750 0.545 1.00 97.06 720 ALA A N 1
ATOM 5298 C CA . ALA A 1 720 ? 8.566 -20.939 1.440 1.00 97.06 720 ALA A CA 1
ATOM 5299 C C . ALA A 1 720 ? 9.871 -20.616 0.701 1.00 97.06 720 ALA A C 1
ATOM 5301 O O . ALA A 1 720 ? 10.652 -19.802 1.183 1.00 97.06 720 ALA A O 1
ATOM 5302 N N . VAL A 1 721 ? 10.048 -21.184 -0.494 1.00 98.31 721 VAL A N 1
ATOM 5303 C CA . VAL A 1 721 ? 11.192 -20.972 -1.395 1.00 98.31 721 VAL A CA 1
ATOM 5304 C C . VAL A 1 721 ? 10.751 -21.074 -2.859 1.00 98.31 721 VAL A C 1
ATOM 5306 O O . VAL A 1 721 ? 9.708 -21.671 -3.151 1.00 98.31 721 VAL A O 1
ATOM 5309 N N . THR A 1 722 ? 11.528 -20.517 -3.791 1.00 98.88 722 THR A N 1
ATOM 5310 C CA . THR A 1 722 ? 11.207 -20.549 -5.228 1.00 98.88 722 THR A CA 1
ATOM 5311 C C . THR A 1 722 ? 12.415 -20.946 -6.085 1.00 98.88 722 THR A C 1
ATOM 5313 O O . THR A 1 722 ? 13.562 -20.895 -5.636 1.00 98.88 722 THR A O 1
ATOM 5316 N N . LEU A 1 723 ? 12.162 -21.383 -7.324 1.00 98.81 723 LEU A N 1
ATOM 5317 C CA . LEU A 1 723 ? 13.188 -21.550 -8.361 1.00 98.81 723 LEU A CA 1
ATOM 5318 C C . LEU A 1 723 ? 13.006 -20.518 -9.477 1.00 98.81 723 LEU A C 1
ATOM 5320 O O . LEU A 1 723 ? 11.886 -20.306 -9.951 1.00 98.81 723 LEU A O 1
ATOM 5324 N N . GLY A 1 724 ? 14.115 -19.941 -9.931 1.00 98.69 724 GLY A N 1
ATOM 5325 C CA . GLY A 1 724 ? 14.229 -19.156 -11.158 1.00 98.69 724 GLY A CA 1
ATOM 5326 C C . GLY A 1 724 ? 15.068 -19.868 -12.226 1.00 98.69 724 GLY A C 1
ATOM 5327 O O . GLY A 1 724 ? 15.601 -20.957 -12.001 1.00 98.69 724 GLY A O 1
ATOM 5328 N N . SER A 1 725 ? 15.212 -19.231 -13.385 1.00 98.69 725 SER A N 1
ATOM 5329 C CA . SER A 1 725 ? 16.178 -19.618 -14.421 1.00 98.69 725 SER A CA 1
ATOM 5330 C C . SER A 1 725 ? 16.943 -18.387 -14.888 1.00 98.69 725 SER A C 1
ATOM 5332 O O . SER A 1 725 ? 16.333 -17.327 -15.056 1.00 98.69 725 SER A O 1
ATOM 5334 N N . GLU A 1 726 ? 18.242 -18.535 -15.126 1.00 98.69 726 GLU A N 1
ATOM 5335 C CA . GLU A 1 726 ? 19.084 -17.481 -15.685 1.00 98.69 726 GLU A CA 1
ATOM 5336 C C . GLU A 1 726 ? 19.780 -17.953 -16.956 1.00 98.69 726 GLU A C 1
ATOM 5338 O O . GLU A 1 726 ? 20.344 -19.045 -16.980 1.00 98.69 726 GLU A O 1
ATOM 5343 N N . THR A 1 727 ? 19.712 -17.108 -17.982 1.00 97.88 727 THR A N 1
ATOM 5344 C CA . THR A 1 727 ? 20.559 -17.144 -19.178 1.00 97.88 727 THR A CA 1
ATOM 5345 C C . THR A 1 727 ? 21.597 -16.039 -18.975 1.00 97.88 727 THR A C 1
ATOM 5347 O O . THR A 1 727 ? 22.731 -16.337 -18.604 1.00 97.88 727 THR A O 1
ATOM 5350 N N . ASP A 1 728 ? 21.135 -14.785 -18.992 1.00 95.88 728 ASP A N 1
ATOM 5351 C CA . ASP A 1 728 ? 21.786 -13.635 -18.359 1.00 95.88 728 ASP A CA 1
ATOM 5352 C C . ASP A 1 728 ? 20.788 -12.869 -17.462 1.00 95.88 728 ASP A C 1
ATOM 5354 O O . ASP A 1 728 ? 19.577 -12.923 -17.714 1.00 95.88 728 ASP A O 1
ATOM 5358 N N . GLY A 1 729 ? 21.282 -12.258 -16.375 1.00 96.25 729 GLY A N 1
ATOM 5359 C CA . GLY A 1 729 ? 20.603 -11.428 -15.352 1.00 96.25 729 GLY A CA 1
ATOM 5360 C C . GLY A 1 729 ? 19.424 -12.049 -14.581 1.00 96.25 729 GLY A C 1
ATOM 5361 O O . GLY A 1 729 ? 19.082 -11.634 -13.477 1.00 96.25 729 GLY A O 1
ATOM 5362 N N . SER A 1 730 ? 18.786 -13.069 -15.144 1.00 98.12 730 SER A N 1
ATOM 5363 C CA . SER A 1 730 ? 17.395 -13.432 -14.901 1.00 98.12 730 SER A CA 1
ATOM 5364 C C . SER A 1 730 ? 17.083 -14.131 -13.574 1.00 98.12 730 SER A C 1
ATOM 5366 O O . SER A 1 730 ? 15.911 -14.394 -13.311 1.00 98.12 730 SER A O 1
ATOM 5368 N N . ILE A 1 731 ? 18.065 -14.433 -12.727 1.00 98.88 731 ILE A N 1
ATOM 5369 C CA . ILE A 1 731 ? 17.914 -14.781 -11.303 1.00 98.88 731 ILE A CA 1
ATOM 5370 C C . ILE A 1 731 ? 18.458 -13.641 -10.437 1.00 98.88 731 ILE A C 1
ATOM 5372 O O . ILE A 1 731 ? 17.801 -13.262 -9.467 1.00 98.88 731 ILE A O 1
ATOM 5376 N N . LEU A 1 732 ? 19.635 -13.106 -10.773 1.00 98.69 732 LEU A N 1
ATOM 5377 C CA . LEU A 1 732 ? 20.338 -12.102 -9.974 1.00 98.69 732 LEU A CA 1
ATOM 5378 C C . LEU A 1 732 ? 19.600 -10.748 -9.938 1.00 98.69 732 LEU A C 1
ATOM 5380 O O . LEU A 1 732 ? 19.320 -10.247 -8.850 1.00 98.69 732 LEU A O 1
ATOM 5384 N N . CYS A 1 733 ? 19.205 -10.190 -11.084 1.00 98.12 733 CYS A N 1
ATOM 5385 C CA . CYS A 1 733 ? 18.500 -8.906 -11.172 1.00 98.12 733 CYS A CA 1
ATOM 5386 C C . CYS A 1 733 ? 17.158 -8.894 -10.412 1.00 98.12 733 CYS A C 1
ATOM 5388 O O . CYS A 1 733 ? 16.991 -8.068 -9.506 1.00 98.12 733 CYS A O 1
ATOM 5390 N N . PRO A 1 734 ? 16.211 -9.831 -10.651 1.00 98.50 734 PRO A N 1
ATOM 5391 C CA . PRO A 1 734 ? 14.962 -9.844 -9.899 1.00 98.50 734 PRO A CA 1
ATOM 5392 C C . PRO A 1 734 ? 15.177 -10.183 -8.421 1.00 98.50 734 PRO A C 1
ATOM 5394 O O . PRO A 1 734 ? 14.417 -9.710 -7.580 1.00 98.50 734 PRO A O 1
ATOM 5397 N N . ALA A 1 735 ? 16.211 -10.942 -8.044 1.00 98.62 735 ALA A N 1
ATOM 5398 C CA . ALA A 1 735 ? 16.509 -11.141 -6.626 1.00 98.62 735 ALA A CA 1
ATOM 5399 C C . ALA A 1 735 ? 16.970 -9.838 -5.941 1.00 98.62 735 ALA A C 1
ATOM 5401 O O . ALA A 1 735 ? 16.448 -9.492 -4.876 1.00 98.62 735 ALA A O 1
ATOM 5402 N N . SER A 1 736 ? 17.852 -9.075 -6.598 1.00 97.94 736 SER A N 1
ATOM 5403 C CA . SER A 1 736 ? 18.294 -7.742 -6.172 1.00 97.94 736 SER A CA 1
ATOM 5404 C C . SER A 1 736 ? 17.107 -6.787 -5.979 1.00 97.94 736 SER A C 1
ATOM 5406 O O . SER A 1 736 ? 16.862 -6.319 -4.860 1.00 97.94 736 SER A O 1
ATOM 5408 N N . LEU A 1 737 ? 16.302 -6.571 -7.030 1.00 97.31 737 LEU A N 1
ATOM 5409 C CA . LEU A 1 737 ? 15.199 -5.599 -7.009 1.00 97.31 737 LEU A CA 1
ATOM 5410 C C . LEU A 1 737 ? 13.964 -6.055 -6.209 1.00 97.31 737 LEU A C 1
ATOM 5412 O O . LEU A 1 737 ? 13.038 -5.271 -6.021 1.00 97.31 737 LEU A O 1
ATOM 5416 N N . ASN A 1 738 ? 13.951 -7.275 -5.658 1.00 97.94 738 ASN A N 1
ATOM 5417 C CA . ASN A 1 738 ? 12.916 -7.738 -4.721 1.00 97.94 738 ASN A CA 1
ATOM 5418 C C . ASN A 1 738 ? 13.474 -8.082 -3.325 1.00 97.94 738 ASN A C 1
ATOM 5420 O O . ASN A 1 738 ? 12.789 -8.735 -2.539 1.00 97.94 738 ASN A O 1
ATOM 5424 N N . SER A 1 739 ? 14.685 -7.632 -2.970 1.00 98.25 739 SER A N 1
ATOM 5425 C CA . SER A 1 739 ? 15.261 -7.807 -1.623 1.00 98.25 739 SER A CA 1
ATOM 5426 C C . SER A 1 739 ? 15.284 -9.270 -1.137 1.00 98.25 739 SER A C 1
ATOM 5428 O O . SER A 1 739 ? 14.940 -9.589 0.010 1.00 98.25 739 SER A O 1
ATOM 5430 N N . VAL A 1 740 ? 15.683 -10.183 -2.022 1.00 98.69 740 VAL A N 1
ATOM 5431 C CA . VAL A 1 740 ? 15.849 -11.616 -1.740 1.00 98.69 740 VAL A CA 1
ATOM 5432 C C . VAL A 1 740 ? 17.205 -12.114 -2.239 1.00 98.69 740 VAL A C 1
ATOM 5434 O O . VAL A 1 740 ? 17.894 -11.441 -2.998 1.00 98.69 740 VAL A O 1
ATOM 5437 N N . VAL A 1 741 ? 17.611 -13.295 -1.784 1.00 98.88 741 VAL A N 1
ATOM 5438 C CA . VAL A 1 741 ? 18.844 -13.951 -2.222 1.00 98.88 741 VAL A CA 1
ATOM 5439 C C . VAL A 1 741 ? 18.566 -14.756 -3.483 1.00 98.88 741 VAL A C 1
ATOM 5441 O O . VAL A 1 741 ? 17.676 -15.609 -3.493 1.00 98.88 741 VAL A O 1
ATOM 5444 N N . GLY A 1 742 ? 19.355 -14.517 -4.528 1.00 98.81 742 GLY A N 1
ATOM 5445 C CA . GLY A 1 742 ? 19.343 -15.288 -5.771 1.00 98.81 742 GLY A CA 1
ATOM 5446 C C . GLY A 1 742 ? 20.698 -15.943 -6.000 1.00 98.81 742 GLY A C 1
ATOM 5447 O O . GLY A 1 742 ? 21.720 -15.260 -5.951 1.00 98.81 742 GLY A O 1
ATOM 5448 N N . ILE A 1 743 ? 20.715 -17.255 -6.256 1.00 98.88 743 ILE A N 1
ATOM 5449 C CA . ILE A 1 743 ? 21.931 -17.984 -6.651 1.00 98.88 743 ILE A CA 1
ATOM 5450 C C . ILE A 1 743 ? 21.799 -18.395 -8.117 1.00 98.88 743 ILE A C 1
ATOM 5452 O O . ILE A 1 743 ? 20.951 -19.223 -8.446 1.00 98.88 743 ILE A O 1
ATOM 5456 N N . LYS A 1 744 ? 22.686 -17.882 -8.972 1.00 98.69 744 LYS A N 1
ATOM 5457 C CA . LYS A 1 744 ? 22.960 -18.404 -10.316 1.00 98.69 744 LYS A CA 1
ATOM 5458 C C . LYS A 1 744 ? 24.106 -19.415 -10.198 1.00 98.69 744 LYS A C 1
ATOM 5460 O O . LYS A 1 744 ? 25.244 -18.978 -10.039 1.00 98.69 744 LYS A O 1
ATOM 5465 N N . PRO A 1 745 ? 23.869 -20.739 -10.244 1.00 98.56 745 PRO A N 1
ATOM 5466 C CA . PRO A 1 745 ? 24.953 -21.713 -10.170 1.00 98.56 745 PRO A CA 1
ATOM 5467 C C . PRO A 1 745 ? 25.631 -21.913 -11.532 1.00 98.56 745 PRO A C 1
ATOM 5469 O O . PRO A 1 745 ? 25.020 -21.687 -12.581 1.00 98.56 745 PRO A O 1
ATOM 5472 N N . THR A 1 746 ? 26.867 -22.418 -11.507 1.00 98.69 746 THR A N 1
ATOM 5473 C CA . THR A 1 746 ? 27.657 -22.831 -12.679 1.00 98.69 746 THR A CA 1
ATOM 5474 C C . THR A 1 746 ? 26.804 -23.623 -13.667 1.00 98.69 746 THR A C 1
ATOM 5476 O O . THR A 1 746 ? 26.070 -24.535 -13.275 1.00 98.69 746 THR A O 1
ATOM 5479 N N . VAL A 1 747 ? 26.922 -23.324 -14.961 1.00 98.50 747 VAL A N 1
ATOM 5480 C CA . VAL A 1 747 ? 26.073 -23.951 -15.984 1.00 98.50 747 VAL A CA 1
ATOM 5481 C C . VAL A 1 747 ? 26.239 -25.472 -15.989 1.00 98.50 747 VAL A C 1
ATOM 5483 O O . VAL A 1 747 ? 27.342 -26.013 -16.083 1.00 98.50 747 VAL A O 1
ATOM 5486 N N . GLY A 1 748 ? 25.106 -26.169 -15.876 1.00 97.19 748 GLY A N 1
ATOM 5487 C CA . GLY A 1 748 ? 25.038 -27.623 -15.757 1.00 97.19 748 GLY A CA 1
ATOM 5488 C C . GLY A 1 748 ? 25.182 -28.169 -14.336 1.00 97.19 748 GLY A C 1
ATOM 5489 O O . GLY A 1 748 ? 25.011 -29.371 -14.152 1.00 97.19 748 GLY A O 1
ATOM 5490 N N . LEU A 1 749 ? 25.476 -27.353 -13.316 1.00 97.94 749 LEU A N 1
ATOM 5491 C CA . LEU A 1 749 ? 25.463 -27.821 -11.923 1.00 97.94 749 LEU A CA 1
ATOM 5492 C C . LEU A 1 749 ? 24.054 -28.292 -11.528 1.00 97.94 749 LEU A C 1
ATOM 5494 O O . LEU A 1 749 ? 23.898 -29.285 -10.820 1.00 97.94 749 LEU A O 1
ATOM 5498 N N . THR A 1 750 ? 23.034 -27.615 -12.051 1.00 98.19 750 THR A N 1
ATOM 5499 C CA . THR A 1 750 ? 21.631 -28.035 -12.065 1.00 98.19 750 THR A CA 1
ATOM 5500 C C . THR A 1 750 ? 21.229 -28.440 -13.488 1.00 98.19 750 THR A C 1
ATOM 5502 O O . THR A 1 750 ? 21.833 -28.006 -14.470 1.00 98.19 750 THR A O 1
ATOM 5505 N N . SER A 1 751 ? 20.237 -29.327 -13.620 1.00 98.19 751 SER A N 1
ATOM 5506 C CA . SER A 1 751 ? 19.823 -29.841 -14.933 1.00 98.19 751 SER A CA 1
ATOM 5507 C C . SER A 1 751 ? 18.797 -28.933 -15.611 1.00 98.19 751 SER A C 1
ATOM 5509 O O . SER A 1 751 ? 17.758 -28.631 -15.025 1.00 98.19 751 SER A O 1
ATOM 5511 N N . ARG A 1 752 ? 19.047 -28.591 -16.880 1.00 97.94 752 ARG A N 1
ATOM 5512 C CA . ARG A 1 752 ? 18.124 -27.833 -17.741 1.00 97.94 752 ARG A CA 1
ATOM 5513 C C . ARG A 1 752 ? 17.085 -28.723 -18.437 1.00 97.94 752 ARG A C 1
ATOM 5515 O O . ARG A 1 752 ? 16.167 -28.219 -19.077 1.00 97.94 752 ARG A O 1
ATOM 5522 N N . ALA A 1 753 ? 17.192 -30.051 -18.317 1.00 97.06 753 ALA A N 1
ATOM 5523 C CA . ALA A 1 753 ? 16.271 -30.979 -18.971 1.00 97.06 753 ALA A CA 1
ATOM 5524 C C . ALA A 1 753 ? 14.826 -30.750 -18.502 1.00 97.06 753 ALA A C 1
ATOM 5526 O O . ALA A 1 753 ? 14.529 -30.891 -17.314 1.00 97.06 753 ALA A O 1
ATOM 5527 N N . GLY A 1 754 ? 13.931 -30.440 -19.444 1.00 96.81 754 GLY A N 1
ATOM 5528 C CA . GLY A 1 754 ? 12.530 -30.112 -19.168 1.00 96.81 754 GLY A CA 1
ATOM 5529 C C . GLY A 1 754 ? 12.274 -28.650 -18.787 1.00 96.81 754 GLY A C 1
ATOM 5530 O O . GLY A 1 754 ? 11.204 -28.351 -18.272 1.00 96.81 754 GLY A O 1
ATOM 5531 N N . VAL A 1 755 ? 13.206 -27.731 -19.026 1.00 98.62 755 VAL A N 1
ATOM 5532 C CA . VAL A 1 755 ? 12.956 -26.282 -18.937 1.00 98.62 755 VAL A CA 1
ATOM 5533 C C . VAL A 1 755 ? 12.870 -25.708 -20.354 1.00 98.62 755 VAL A C 1
ATOM 5535 O O . VAL A 1 755 ? 13.614 -26.165 -21.220 1.00 98.62 755 VAL A O 1
ATOM 5538 N N . ILE A 1 756 ? 11.950 -24.769 -20.611 1.00 98.69 756 ILE A N 1
ATOM 5539 C CA . ILE A 1 756 ? 11.895 -24.043 -21.895 1.00 98.69 756 ILE A CA 1
ATOM 5540 C C . ILE A 1 756 ? 13.181 -23.197 -21.999 1.00 98.69 756 ILE A C 1
ATOM 5542 O O . ILE A 1 756 ? 13.393 -22.361 -21.112 1.00 98.69 756 ILE A O 1
ATOM 5546 N N . PRO A 1 757 ? 14.046 -23.443 -23.001 1.00 98.12 757 PRO A N 1
ATOM 5547 C CA . PRO A 1 757 ? 15.417 -22.932 -23.023 1.00 98.12 757 PRO A CA 1
ATOM 5548 C C . PRO A 1 757 ? 15.572 -21.636 -23.826 1.00 98.12 757 PRO A C 1
ATOM 5550 O O . PRO A 1 757 ? 14.794 -21.390 -24.747 1.00 98.12 757 PRO A O 1
ATOM 5553 N N . ILE A 1 758 ? 16.648 -20.895 -23.544 1.00 98.00 758 ILE A N 1
ATOM 5554 C CA . ILE A 1 758 ? 17.228 -19.882 -24.437 1.00 98.00 758 ILE A CA 1
ATOM 5555 C C . ILE A 1 758 ? 18.558 -20.398 -24.993 1.00 98.00 758 ILE A C 1
ATOM 5557 O O . ILE A 1 758 ? 18.633 -20.749 -26.169 1.00 98.00 758 ILE A O 1
ATOM 5561 N N . SER A 1 759 ? 19.592 -20.525 -24.155 1.00 97.19 759 SER A N 1
ATOM 5562 C CA . SER A 1 759 ? 20.928 -20.964 -24.576 1.00 97.19 759 SER A CA 1
ATOM 5563 C C . SER A 1 759 ? 21.442 -22.149 -23.748 1.00 97.19 759 SER A C 1
ATOM 5565 O O . SER A 1 759 ? 21.677 -22.021 -22.545 1.00 97.19 759 SER A O 1
ATOM 5567 N N . PRO A 1 760 ? 21.792 -23.297 -24.360 1.00 94.56 760 PRO A N 1
ATOM 5568 C CA . PRO A 1 760 ? 22.385 -24.421 -23.642 1.00 94.56 760 PRO A CA 1
ATOM 5569 C C . PRO A 1 760 ? 23.798 -24.129 -23.094 1.00 94.56 760 PRO A C 1
ATOM 5571 O O . PRO A 1 760 ? 24.311 -24.961 -22.334 1.00 94.56 760 PRO A O 1
ATOM 5574 N N . ARG A 1 761 ? 24.414 -22.989 -23.451 1.00 94.56 761 ARG A N 1
ATOM 5575 C CA . ARG A 1 761 ? 25.697 -22.473 -22.935 1.00 94.56 761 ARG A CA 1
ATOM 5576 C C . ARG A 1 761 ? 25.555 -21.699 -21.628 1.00 94.56 761 ARG A C 1
ATOM 5578 O O . ARG A 1 761 ? 26.487 -21.739 -20.828 1.00 94.56 761 ARG A O 1
ATOM 5585 N N . GLN A 1 762 ? 24.427 -21.022 -21.428 1.00 97.69 762 GLN A N 1
ATOM 5586 C CA . GLN A 1 762 ? 24.232 -20.051 -20.346 1.00 97.69 762 GLN A CA 1
ATOM 5587 C C . GLN A 1 762 ? 23.093 -20.437 -19.397 1.00 97.69 762 GLN A C 1
ATOM 5589 O O . GLN A 1 762 ? 23.207 -20.208 -18.194 1.00 97.69 762 GLN A O 1
ATOM 5594 N N . ASP A 1 763 ? 22.047 -21.093 -19.913 1.00 98.56 763 ASP A N 1
ATOM 5595 C CA . ASP A 1 763 ? 20.875 -21.510 -19.147 1.00 98.56 763 ASP A CA 1
ATOM 5596 C C . ASP A 1 763 ? 21.270 -22.352 -17.933 1.00 98.56 763 ASP A C 1
ATOM 5598 O O . ASP A 1 763 ? 21.865 -23.434 -18.052 1.00 98.56 763 ASP A O 1
ATOM 5602 N N . THR A 1 764 ? 20.862 -21.874 -16.762 1.00 98.62 764 THR A N 1
ATOM 5603 C CA . THR A 1 764 ? 21.034 -22.522 -15.465 1.00 98.62 764 THR A CA 1
ATOM 5604 C C . THR A 1 764 ? 19.792 -22.304 -14.595 1.00 98.62 764 THR A C 1
ATOM 5606 O O . THR A 1 764 ? 19.084 -21.304 -14.728 1.00 98.62 764 THR A O 1
ATOM 5609 N N . ILE A 1 765 ? 19.478 -23.263 -13.721 1.00 98.75 765 ILE A N 1
ATOM 5610 C CA . ILE A 1 765 ? 18.325 -23.182 -12.810 1.00 98.75 765 ILE A CA 1
ATOM 5611 C C . ILE A 1 765 ? 18.859 -22.966 -11.401 1.00 98.75 765 ILE A C 1
ATOM 5613 O O . ILE A 1 765 ? 19.723 -23.722 -10.950 1.00 98.75 765 ILE A O 1
ATOM 5617 N N . GLY A 1 766 ? 18.315 -21.986 -10.687 1.00 98.75 766 GLY A N 1
ATOM 5618 C CA . GLY A 1 766 ? 18.803 -21.605 -9.368 1.00 98.75 766 GLY A CA 1
ATOM 5619 C C . GLY A 1 766 ? 17.695 -21.202 -8.392 1.00 98.75 766 GLY A C 1
ATOM 5620 O O . GLY A 1 766 ? 16.579 -20.880 -8.812 1.00 98.75 766 GLY A O 1
ATOM 5621 N N . PRO A 1 767 ? 17.967 -21.271 -7.081 1.00 98.88 767 PRO A N 1
ATOM 5622 C CA . PRO A 1 767 ? 17.028 -20.876 -6.041 1.00 98.88 767 PRO A CA 1
ATOM 5623 C C . PRO A 1 767 ? 16.925 -19.353 -5.898 1.00 98.88 767 PRO A C 1
ATOM 5625 O O . PRO A 1 767 ? 17.928 -18.641 -5.992 1.00 98.88 767 PRO A O 1
ATOM 5628 N N . ILE A 1 768 ? 15.714 -18.882 -5.591 1.00 98.88 768 ILE A N 1
ATOM 5629 C CA . ILE A 1 768 ? 15.450 -17.523 -5.110 1.00 98.88 768 ILE A CA 1
ATOM 5630 C C . ILE A 1 768 ? 14.701 -17.638 -3.772 1.00 98.88 768 ILE A C 1
ATOM 5632 O O . ILE A 1 768 ? 13.609 -18.207 -3.689 1.00 98.88 768 ILE A O 1
ATOM 5636 N N . CYS A 1 769 ? 15.320 -17.158 -2.693 1.00 98.62 769 CYS A N 1
ATOM 5637 C CA . CYS A 1 769 ? 14.882 -17.388 -1.311 1.00 98.62 769 CYS A CA 1
ATOM 5638 C C . CYS A 1 769 ? 15.102 -16.144 -0.441 1.00 98.62 769 CYS A C 1
ATOM 5640 O O . CYS A 1 769 ? 15.898 -15.274 -0.774 1.00 98.62 769 CYS A O 1
ATOM 5642 N N . ARG A 1 770 ? 14.437 -16.058 0.718 1.00 98.38 770 ARG A N 1
ATOM 5643 C CA . ARG A 1 770 ? 14.603 -14.913 1.638 1.00 98.38 770 ARG A CA 1
ATOM 5644 C C . ARG A 1 770 ? 15.982 -14.852 2.307 1.00 98.38 770 ARG A C 1
ATOM 5646 O O . ARG A 1 770 ? 16.397 -13.759 2.674 1.00 98.38 770 ARG A O 1
ATOM 5653 N N . THR A 1 771 ? 16.676 -15.987 2.435 1.00 98.44 771 THR A N 1
ATOM 5654 C CA . THR A 1 771 ? 18.020 -16.088 3.028 1.00 98.44 771 THR A CA 1
ATOM 5655 C C . THR A 1 771 ? 18.968 -16.951 2.191 1.00 98.44 771 THR A C 1
ATOM 5657 O O . THR A 1 771 ? 18.538 -17.817 1.418 1.00 98.44 771 THR A O 1
ATOM 5660 N N . VAL A 1 772 ? 20.275 -16.772 2.399 1.00 98.75 772 VAL A N 1
ATOM 5661 C CA . VAL A 1 772 ? 21.346 -17.609 1.842 1.00 98.75 772 VAL A CA 1
ATOM 5662 C C . VAL A 1 772 ? 21.237 -19.036 2.383 1.00 98.75 772 VAL A C 1
ATOM 5664 O O . VAL A 1 772 ? 21.399 -19.986 1.621 1.00 98.75 772 VAL A O 1
ATOM 5667 N N . SER A 1 773 ? 20.888 -19.221 3.661 1.00 98.19 773 SER A N 1
ATOM 5668 C CA . SER A 1 773 ? 20.700 -20.555 4.254 1.00 98.19 773 SER A CA 1
ATOM 5669 C C . SER A 1 773 ? 19.586 -21.366 3.575 1.00 98.19 773 SER A C 1
ATOM 5671 O O . SER A 1 773 ? 19.776 -22.554 3.285 1.00 98.19 773 SER A O 1
ATOM 5673 N N . ASP A 1 774 ? 18.462 -20.730 3.236 1.00 98.31 774 ASP A N 1
ATOM 5674 C CA . ASP A 1 774 ? 17.374 -21.371 2.497 1.00 98.31 774 ASP A CA 1
ATOM 5675 C C . ASP A 1 774 ? 17.761 -21.612 1.032 1.00 98.31 774 ASP A C 1
ATOM 5677 O O . ASP A 1 774 ? 17.546 -22.710 0.513 1.00 98.31 774 ASP A O 1
ATOM 5681 N N . ALA A 1 775 ? 18.384 -20.630 0.367 1.00 98.75 775 ALA A N 1
ATOM 5682 C CA . ALA A 1 775 ? 18.856 -20.767 -1.013 1.00 98.75 775 ALA A CA 1
ATOM 5683 C C . ALA A 1 775 ? 19.833 -21.944 -1.165 1.00 98.75 775 ALA A C 1
ATOM 5685 O O . ALA A 1 775 ? 19.655 -22.799 -2.031 1.00 98.75 775 ALA A O 1
ATOM 5686 N N . VAL A 1 776 ? 20.813 -22.059 -0.268 1.00 98.62 776 VAL A N 1
ATOM 5687 C CA . VAL A 1 776 ? 21.797 -23.151 -0.251 1.00 98.62 776 VAL A CA 1
ATOM 5688 C C . VAL A 1 776 ? 21.150 -24.503 0.054 1.00 98.62 776 VAL A C 1
ATOM 5690 O O . VAL A 1 776 ? 21.512 -25.510 -0.557 1.00 98.62 776 VAL A O 1
ATOM 5693 N N . THR A 1 777 ? 20.143 -24.540 0.931 1.00 97.62 777 THR A N 1
ATOM 5694 C CA . THR A 1 777 ? 19.379 -25.767 1.218 1.00 97.62 777 THR A CA 1
ATOM 5695 C C . THR A 1 777 ? 18.581 -26.249 0.001 1.00 97.62 777 THR A C 1
ATOM 5697 O O . THR A 1 777 ? 18.479 -27.457 -0.227 1.00 97.62 777 THR A O 1
ATOM 5700 N N . VAL A 1 778 ? 18.054 -25.329 -0.814 1.00 98.38 778 VAL A N 1
ATOM 5701 C CA . VAL A 1 778 ? 17.389 -25.663 -2.083 1.00 98.38 778 VAL A CA 1
ATOM 5702 C C . VAL A 1 778 ? 18.399 -26.061 -3.158 1.00 98.38 778 VAL A C 1
ATOM 5704 O O . VAL A 1 778 ? 18.152 -27.040 -3.861 1.00 98.38 778 VAL A O 1
ATOM 5707 N N . LEU A 1 779 ? 19.550 -25.382 -3.252 1.00 98.50 779 LEU A N 1
ATOM 5708 C CA . LEU A 1 779 ? 20.638 -25.744 -4.167 1.00 98.50 779 LEU A CA 1
ATOM 5709 C C . LEU A 1 779 ? 21.067 -27.204 -3.945 1.00 98.50 779 LEU A C 1
ATOM 5711 O O . LEU A 1 779 ? 21.043 -27.995 -4.887 1.00 98.50 779 LEU A O 1
ATOM 5715 N N . ASP A 1 780 ? 21.334 -27.591 -2.692 1.00 96.31 780 ASP A N 1
ATOM 5716 C CA . ASP A 1 780 ? 21.663 -28.970 -2.295 1.00 96.31 780 ASP A CA 1
ATOM 5717 C C . ASP A 1 780 ? 20.618 -30.008 -2.741 1.00 96.31 780 ASP A C 1
ATOM 5719 O O . ASP A 1 780 ? 20.959 -31.158 -3.027 1.00 96.31 780 ASP A O 1
ATOM 5723 N N . ALA A 1 781 ? 19.341 -29.623 -2.828 1.00 96.62 781 ALA A N 1
ATOM 5724 C CA . ALA A 1 781 ? 18.288 -30.512 -3.302 1.00 96.62 781 ALA A CA 1
ATOM 5725 C C . ALA A 1 781 ? 18.305 -30.704 -4.830 1.00 96.62 781 ALA A C 1
ATOM 5727 O O . ALA A 1 781 ? 17.933 -31.783 -5.295 1.00 96.62 781 ALA A O 1
ATOM 5728 N N . ILE A 1 782 ? 18.721 -29.702 -5.617 1.00 97.44 782 ILE A N 1
ATOM 5729 C CA . ILE A 1 782 ? 18.572 -29.687 -7.088 1.00 97.44 782 ILE A CA 1
ATOM 5730 C C . ILE A 1 782 ? 19.852 -29.976 -7.891 1.00 97.44 782 ILE A C 1
ATOM 5732 O O . ILE A 1 782 ? 19.747 -30.282 -9.081 1.00 97.44 782 ILE A O 1
ATOM 5736 N N . VAL A 1 783 ? 21.042 -29.930 -7.282 1.00 97.44 783 VAL A N 1
ATOM 5737 C CA . VAL A 1 783 ? 22.327 -30.105 -7.994 1.00 97.44 783 VAL A CA 1
ATOM 5738 C C . VAL A 1 783 ? 22.672 -31.550 -8.381 1.00 97.44 783 VAL A C 1
ATOM 5740 O O . VAL A 1 783 ? 22.411 -32.512 -7.653 1.00 97.44 783 VAL A O 1
ATOM 5743 N N . GLY A 1 784 ? 23.353 -31.695 -9.517 1.00 94.69 784 GLY A N 1
ATOM 5744 C CA . GLY A 1 784 ? 24.054 -32.900 -9.958 1.00 94.69 784 GLY A CA 1
ATOM 5745 C C . GLY A 1 784 ? 23.440 -33.619 -11.152 1.00 94.69 784 GLY A C 1
ATOM 5746 O O . GLY A 1 784 ? 22.324 -33.333 -11.584 1.00 94.69 784 GLY A O 1
ATOM 5747 N N . TYR A 1 785 ? 24.195 -34.605 -11.643 1.00 96.81 785 TYR A N 1
ATOM 5748 C CA . TYR A 1 785 ? 23.929 -35.389 -12.852 1.00 96.81 785 TYR A CA 1
ATOM 5749 C C . TYR A 1 785 ? 22.448 -35.701 -13.135 1.00 96.81 785 TYR A C 1
ATOM 5751 O O . TYR A 1 785 ? 21.730 -36.216 -12.269 1.00 96.81 785 TYR A O 1
ATOM 5759 N N . ASP A 1 786 ? 22.033 -35.455 -14.378 1.00 96.81 786 ASP A N 1
ATOM 5760 C CA . ASP A 1 786 ? 20.843 -36.028 -15.008 1.00 96.81 786 ASP A CA 1
ATOM 5761 C C . ASP A 1 786 ? 21.247 -36.568 -16.388 1.00 96.81 786 ASP A C 1
ATOM 5763 O O . ASP A 1 786 ? 21.882 -35.870 -17.181 1.00 96.81 786 ASP A O 1
ATOM 5767 N N . ALA A 1 787 ? 20.858 -37.805 -16.700 1.00 95.94 787 ALA A N 1
ATOM 5768 C CA . ALA A 1 787 ? 21.118 -38.423 -17.999 1.00 95.94 787 ALA A CA 1
ATOM 5769 C C . ALA A 1 787 ? 20.476 -37.653 -19.170 1.00 95.94 787 ALA A C 1
ATOM 5771 O O . ALA A 1 787 ? 20.954 -37.739 -20.297 1.00 95.94 787 ALA A O 1
ATOM 5772 N N . GLN A 1 788 ? 19.423 -36.875 -18.904 1.00 94.12 788 GLN A N 1
ATOM 5773 C CA . GLN A 1 788 ? 18.711 -36.066 -19.899 1.00 94.12 788 GLN A CA 1
ATOM 5774 C C . GLN A 1 788 ? 19.416 -34.732 -20.214 1.00 94.12 788 GLN A C 1
ATOM 5776 O O . GLN A 1 788 ? 19.054 -34.067 -21.176 1.00 94.12 788 GLN A O 1
ATOM 5781 N N . ASP A 1 789 ? 20.443 -34.368 -19.441 1.00 96.38 789 ASP A N 1
ATOM 5782 C CA . ASP A 1 789 ? 21.323 -33.208 -19.650 1.00 96.38 789 ASP A CA 1
ATOM 5783 C C . ASP A 1 789 ? 22.779 -33.629 -19.374 1.00 96.38 789 ASP A C 1
ATOM 5785 O O . ASP A 1 789 ? 23.550 -32.979 -18.662 1.00 96.38 789 ASP A O 1
ATOM 5789 N N . ALA A 1 790 ? 23.145 -34.816 -19.873 1.00 95.06 790 ALA A N 1
ATOM 5790 C CA . ALA A 1 790 ? 24.381 -35.489 -19.487 1.00 95.06 790 ALA A CA 1
ATOM 5791 C C . ALA A 1 790 ? 25.642 -34.698 -19.872 1.00 95.06 790 ALA A C 1
ATOM 5793 O O . ALA A 1 790 ? 26.642 -34.776 -19.161 1.00 95.06 790 ALA A O 1
ATOM 5794 N N . ARG A 1 791 ? 25.605 -33.928 -20.971 1.00 91.69 791 ARG A N 1
ATOM 5795 C CA . ARG A 1 791 ? 26.751 -33.149 -21.475 1.00 91.69 791 ARG A CA 1
ATOM 5796 C C . ARG A 1 791 ? 27.197 -32.076 -20.477 1.00 91.69 791 ARG A C 1
ATOM 5798 O O . ARG A 1 791 ? 28.388 -31.982 -20.178 1.00 91.69 791 ARG A O 1
ATOM 5805 N N . ALA A 1 792 ? 26.252 -31.301 -19.947 1.00 94.00 792 ALA A N 1
ATOM 5806 C CA . ALA A 1 792 ? 26.544 -30.261 -18.968 1.00 94.00 792 ALA A CA 1
ATOM 5807 C C . ALA A 1 792 ? 26.707 -30.867 -17.564 1.00 94.00 792 ALA A C 1
ATOM 5809 O O . ALA A 1 792 ? 27.750 -30.706 -16.926 1.00 94.00 792 ALA A O 1
ATOM 5810 N N . THR A 1 793 ? 25.728 -31.662 -17.119 1.00 97.44 793 THR A N 1
ATOM 5811 C CA . THR A 1 793 ? 25.670 -32.125 -15.725 1.00 97.44 793 THR A CA 1
ATOM 5812 C C . THR A 1 793 ? 26.755 -33.134 -15.347 1.00 97.44 793 THR A C 1
ATOM 5814 O O . THR A 1 793 ? 27.192 -33.134 -14.195 1.00 97.44 793 THR A O 1
ATOM 5817 N N . LYS A 1 794 ? 27.272 -33.955 -16.278 1.00 94.94 794 LYS A N 1
ATOM 5818 C CA . LYS A 1 794 ? 28.428 -34.837 -16.000 1.00 94.94 794 LYS A CA 1
ATOM 5819 C C . LYS A 1 794 ? 29.691 -34.024 -15.722 1.00 94.94 794 LYS A C 1
ATOM 5821 O O . LYS A 1 794 ? 30.437 -34.356 -14.807 1.00 94.94 794 LYS A O 1
ATOM 5826 N N . THR A 1 795 ? 29.907 -32.959 -16.492 1.00 91.38 795 THR A N 1
ATOM 5827 C CA . THR A 1 795 ? 31.080 -32.087 -16.366 1.00 91.38 795 THR A CA 1
ATOM 5828 C C . THR A 1 795 ? 31.004 -31.253 -15.092 1.00 91.38 795 THR A C 1
ATOM 5830 O O . THR A 1 795 ? 31.962 -31.224 -14.324 1.00 91.38 795 THR A O 1
ATOM 5833 N N . ALA A 1 796 ? 29.853 -30.631 -14.825 1.00 95.19 796 ALA A N 1
ATOM 5834 C CA . ALA A 1 796 ? 29.664 -29.772 -13.661 1.00 95.19 796 ALA A CA 1
ATOM 5835 C C . ALA A 1 796 ? 29.581 -30.538 -12.327 1.00 95.19 796 ALA A C 1
ATOM 5837 O O . ALA A 1 796 ? 29.947 -29.985 -11.294 1.00 95.19 796 ALA A O 1
ATOM 5838 N N . SER A 1 797 ? 29.192 -31.823 -12.320 1.00 94.00 797 SER A N 1
ATOM 5839 C CA . SER A 1 797 ? 29.122 -32.624 -11.080 1.00 94.00 797 SER A CA 1
ATOM 5840 C C . SER A 1 797 ? 30.458 -32.729 -10.324 1.00 94.00 797 SER A C 1
ATOM 5842 O O . SER A 1 797 ? 30.445 -33.008 -9.129 1.00 94.00 797 SER A O 1
ATOM 5844 N N . ARG A 1 798 ? 31.604 -32.457 -10.973 1.00 94.69 798 ARG A N 1
ATOM 5845 C CA . ARG A 1 798 ? 32.926 -32.374 -10.314 1.00 94.69 798 ARG A CA 1
ATOM 5846 C C . ARG A 1 798 ? 33.054 -31.218 -9.312 1.00 94.69 798 ARG A C 1
ATOM 5848 O O . ARG A 1 798 ? 33.946 -31.249 -8.475 1.00 94.69 798 ARG A O 1
ATOM 5855 N N . TYR A 1 799 ? 32.191 -30.208 -9.419 1.00 96.56 799 TYR A N 1
ATOM 5856 C CA . TYR A 1 799 ? 32.168 -29.029 -8.553 1.00 96.56 799 TYR A CA 1
ATOM 5857 C C . TYR A 1 799 ? 31.247 -29.187 -7.334 1.00 96.56 799 TYR A C 1
ATOM 5859 O O . TYR A 1 799 ? 31.197 -28.297 -6.487 1.00 96.56 799 TYR A O 1
ATOM 5867 N N . ILE A 1 800 ? 30.519 -30.305 -7.228 1.00 96.31 800 ILE A N 1
ATOM 5868 C CA . ILE A 1 800 ? 29.625 -30.568 -6.098 1.00 96.31 800 ILE A CA 1
ATOM 5869 C C . ILE A 1 800 ? 30.461 -31.094 -4.922 1.00 96.31 800 ILE A C 1
ATOM 5871 O O . ILE A 1 800 ? 31.046 -32.177 -5.026 1.00 96.31 800 ILE A O 1
ATOM 5875 N N . PRO A 1 801 ? 30.537 -30.363 -3.797 1.00 96.06 801 PRO A N 1
ATOM 5876 C CA . PRO A 1 801 ? 31.375 -30.736 -2.669 1.00 96.06 801 PRO A CA 1
ATOM 5877 C C . PRO A 1 801 ? 30.833 -31.984 -1.966 1.00 96.06 801 PRO A C 1
ATOM 5879 O O . PRO A 1 801 ? 29.623 -32.170 -1.794 1.00 96.06 801 PRO A O 1
ATOM 5882 N N . ARG A 1 802 ? 31.742 -32.843 -1.491 1.00 92.88 802 ARG A N 1
ATOM 5883 C CA . ARG A 1 802 ? 31.380 -34.006 -0.672 1.00 92.88 802 ARG A CA 1
ATOM 5884 C C . ARG A 1 802 ? 30.700 -33.522 0.613 1.00 92.88 802 ARG A C 1
ATOM 5886 O O . ARG A 1 802 ? 31.325 -32.840 1.416 1.00 92.88 802 ARG A O 1
ATOM 5893 N N . GLY A 1 803 ? 29.435 -33.894 0.801 1.00 88.44 803 GLY A N 1
ATOM 5894 C CA . GLY A 1 803 ? 28.606 -33.447 1.931 1.00 88.44 803 GLY A CA 1
ATOM 5895 C C . GLY A 1 803 ? 27.614 -32.322 1.606 1.00 88.44 803 GLY A C 1
ATOM 5896 O O . GLY A 1 803 ? 26.792 -32.006 2.459 1.00 88.44 803 GLY A O 1
ATOM 5897 N N . GLY A 1 804 ? 27.636 -31.772 0.387 1.00 93.81 804 GLY A N 1
ATOM 5898 C CA . GLY A 1 804 ? 26.737 -30.692 -0.028 1.00 93.81 804 GLY A CA 1
ATOM 5899 C C . GLY A 1 804 ? 27.228 -29.297 0.363 1.00 93.81 804 GLY A C 1
ATOM 5900 O O . GLY A 1 804 ? 28.279 -29.130 0.984 1.00 93.81 804 GLY A O 1
ATOM 5901 N N . TYR A 1 805 ? 26.480 -28.281 -0.042 1.00 97.38 805 TYR A N 1
ATOM 5902 C CA . TYR A 1 805 ? 26.828 -26.872 0.070 1.00 97.38 805 TYR A CA 1
ATOM 5903 C C . TYR A 1 805 ? 26.529 -26.263 1.446 1.00 97.38 805 TYR A C 1
ATOM 5905 O O . TYR A 1 805 ? 27.186 -25.299 1.833 1.00 97.38 805 TYR A O 1
ATOM 5913 N N . LYS A 1 806 ? 25.614 -26.837 2.240 1.00 95.19 806 LYS A N 1
ATOM 5914 C CA . LYS A 1 806 ? 25.296 -26.313 3.587 1.00 95.19 806 LYS A CA 1
ATOM 5915 C C . LYS A 1 806 ? 26.486 -26.242 4.552 1.00 95.19 806 LYS A C 1
ATOM 5917 O O . LYS A 1 806 ? 26.458 -25.426 5.465 1.00 95.19 806 LYS A O 1
ATOM 5922 N N . GLN A 1 807 ? 27.546 -27.031 4.344 1.00 96.25 807 GLN A N 1
ATOM 5923 C CA . GLN A 1 807 ? 28.768 -26.961 5.165 1.00 96.25 807 GLN A CA 1
ATOM 5924 C C . GLN A 1 807 ? 29.531 -25.623 5.033 1.00 96.25 807 GLN A C 1
ATOM 5926 O O . GLN A 1 807 ? 30.394 -25.329 5.854 1.00 96.25 807 GLN A O 1
ATOM 5931 N N . PHE A 1 808 ? 29.200 -24.811 4.022 1.00 98.19 808 PHE A N 1
ATOM 5932 C CA . PHE A 1 808 ? 29.807 -23.505 3.750 1.00 98.19 808 PHE A CA 1
ATOM 5933 C C . PHE A 1 808 ? 29.010 -22.324 4.339 1.00 98.19 808 PHE A C 1
ATOM 5935 O O . PHE A 1 808 ? 29.413 -21.175 4.182 1.00 98.19 808 PHE A O 1
ATOM 5942 N N . LEU A 1 809 ? 27.909 -22.579 5.059 1.00 97.81 809 LEU A N 1
ATOM 5943 C CA . LEU A 1 809 ? 27.137 -21.557 5.783 1.00 97.81 809 LEU A CA 1
ATOM 5944 C C . LEU A 1 809 ? 27.881 -21.112 7.057 1.00 97.81 809 LEU A C 1
ATOM 5946 O O . LEU A 1 809 ? 27.528 -21.470 8.181 1.00 97.81 809 LEU A O 1
ATOM 5950 N N . ARG A 1 810 ? 28.956 -20.342 6.863 1.00 96.62 810 ARG A N 1
ATOM 5951 C CA . ARG A 1 810 ? 29.894 -19.896 7.901 1.00 96.62 810 ARG A CA 1
ATOM 5952 C C . ARG A 1 810 ? 29.786 -18.403 8.194 1.00 96.62 810 ARG A C 1
ATOM 5954 O O . ARG A 1 810 ? 29.968 -17.588 7.298 1.00 96.62 810 ARG A O 1
ATOM 5961 N N . THR A 1 811 ? 29.581 -18.030 9.455 1.00 95.81 811 THR A N 1
ATOM 5962 C CA . THR A 1 811 ? 29.567 -16.617 9.886 1.00 95.81 811 THR A CA 1
ATOM 5963 C C . THR A 1 811 ? 30.947 -15.951 9.831 1.00 95.81 811 THR A C 1
ATOM 5965 O O . THR A 1 811 ? 31.027 -14.733 9.715 1.00 95.81 811 THR A O 1
ATOM 5968 N N . ASP A 1 812 ? 32.034 -16.730 9.852 1.00 95.38 812 ASP A N 1
ATOM 5969 C CA . ASP A 1 812 ? 33.412 -16.267 9.641 1.00 95.38 812 ASP A CA 1
ATOM 5970 C C . ASP A 1 812 ? 33.872 -16.366 8.171 1.00 95.38 812 ASP A C 1
ATOM 5972 O O . ASP A 1 812 ? 35.050 -16.177 7.870 1.00 95.38 812 ASP A O 1
ATOM 5976 N N . GLY A 1 813 ? 32.956 -16.654 7.239 1.00 97.38 813 GLY A N 1
ATOM 5977 C CA . GLY A 1 813 ? 33.261 -17.009 5.852 1.00 97.38 813 GLY A CA 1
ATOM 5978 C C . GLY A 1 813 ? 33.970 -15.938 5.008 1.00 97.38 813 GLY A C 1
ATOM 5979 O O . GLY A 1 813 ? 34.602 -16.288 4.012 1.00 97.38 813 GLY A O 1
ATOM 5980 N N . LEU A 1 814 ? 33.960 -14.664 5.413 1.00 98.19 814 LEU A N 1
ATOM 5981 C CA . LEU A 1 814 ? 34.744 -13.590 4.776 1.00 98.19 814 LEU A CA 1
ATOM 5982 C C . LEU A 1 814 ? 36.236 -13.606 5.167 1.00 98.19 814 LEU A C 1
ATOM 5984 O O . LEU A 1 814 ? 37.068 -13.075 4.431 1.00 98.19 814 LEU A O 1
ATOM 5988 N N . ARG A 1 815 ? 36.607 -14.252 6.280 1.00 98.06 815 ARG A N 1
ATOM 5989 C CA . ARG A 1 815 ? 37.970 -14.204 6.826 1.00 98.06 815 ARG A CA 1
ATOM 5990 C C . ARG A 1 815 ? 38.999 -14.787 5.853 1.00 98.06 815 ARG A C 1
ATOM 5992 O O . ARG A 1 815 ? 38.896 -15.936 5.422 1.00 98.06 815 ARG A O 1
ATOM 5999 N N . GLY A 1 816 ? 40.020 -13.991 5.539 1.00 96.25 816 GLY A N 1
ATOM 6000 C CA . GLY A 1 816 ? 41.117 -14.340 4.635 1.00 96.25 816 GLY A CA 1
ATOM 6001 C C . GLY A 1 816 ? 40.737 -14.399 3.152 1.00 96.25 816 GLY A C 1
ATOM 6002 O O . GLY A 1 816 ? 41.573 -14.796 2.341 1.00 96.25 816 GLY A O 1
ATOM 6003 N N . LYS A 1 817 ? 39.503 -14.034 2.774 1.00 98.25 817 LYS A N 1
ATOM 6004 C CA . LYS A 1 817 ? 39.064 -14.064 1.374 1.00 98.25 817 LYS A CA 1
ATOM 6005 C C . LYS A 1 817 ? 39.615 -12.874 0.601 1.00 98.25 817 LYS A C 1
ATOM 6007 O O . LYS A 1 817 ? 39.527 -11.747 1.069 1.00 98.25 817 LYS A O 1
ATOM 6012 N N . ARG A 1 818 ? 40.146 -13.113 -0.597 1.00 98.56 818 ARG A N 1
ATOM 6013 C CA . ARG A 1 818 ? 40.560 -12.069 -1.546 1.00 98.56 818 ARG A CA 1
ATOM 6014 C C . ARG A 1 818 ? 39.384 -11.737 -2.458 1.00 98.56 818 ARG A C 1
ATOM 6016 O O . ARG A 1 818 ? 38.920 -12.620 -3.182 1.00 98.56 818 ARG A O 1
ATOM 6023 N N . ILE A 1 819 ? 38.893 -10.503 -2.410 1.00 98.69 819 ILE A N 1
ATOM 6024 C CA . ILE A 1 819 ? 37.702 -10.064 -3.147 1.00 98.69 819 ILE A CA 1
ATOM 6025 C C . ILE A 1 819 ? 38.079 -8.885 -4.041 1.00 98.69 819 ILE A C 1
ATOM 6027 O O . ILE A 1 819 ? 38.615 -7.889 -3.565 1.00 98.69 819 ILE A O 1
ATOM 6031 N N . GLY A 1 820 ? 37.817 -9.011 -5.338 1.00 98.25 820 GLY A N 1
ATOM 6032 C CA . GLY A 1 820 ? 38.060 -7.949 -6.307 1.00 98.25 820 GLY A CA 1
ATOM 6033 C C . GLY A 1 820 ? 36.894 -6.967 -6.378 1.00 98.25 820 GLY A C 1
ATOM 6034 O O . GLY A 1 820 ? 35.742 -7.395 -6.454 1.00 98.25 820 GLY A O 1
ATOM 6035 N N . ILE A 1 821 ? 37.188 -5.669 -6.397 1.00 97.31 821 ILE A N 1
ATOM 6036 C CA . ILE A 1 821 ? 36.218 -4.588 -6.606 1.00 97.31 821 ILE A CA 1
ATOM 6037 C C . ILE A 1 821 ? 36.499 -3.974 -7.989 1.00 97.31 821 ILE A C 1
ATOM 6039 O O . ILE A 1 821 ? 37.368 -3.104 -8.103 1.00 97.31 821 ILE A O 1
ATOM 6043 N N . PRO A 1 822 ? 35.864 -4.491 -9.060 1.00 95.12 822 PRO A N 1
ATOM 6044 C CA . PRO A 1 822 ? 36.159 -4.067 -10.421 1.00 95.12 822 PRO A CA 1
ATOM 6045 C C . PRO A 1 822 ? 35.647 -2.659 -10.752 1.00 95.12 822 PRO A C 1
ATOM 6047 O O . PRO A 1 822 ? 34.575 -2.238 -10.309 1.00 95.12 822 PRO A O 1
ATOM 6050 N N . ASN A 1 823 ? 36.419 -1.959 -11.584 1.00 90.88 823 ASN A N 1
ATOM 6051 C CA . ASN A 1 823 ? 36.107 -0.634 -12.116 1.00 90.88 823 ASN A CA 1
ATOM 6052 C C . ASN A 1 823 ? 34.814 -0.618 -12.952 1.00 90.88 823 ASN A C 1
ATOM 6054 O O . ASN A 1 823 ? 34.333 -1.645 -13.429 1.00 90.88 823 ASN A O 1
ATOM 6058 N N . GLY A 1 824 ? 34.242 0.575 -13.135 1.00 84.25 824 GLY A N 1
ATOM 6059 C CA . GLY A 1 824 ? 33.036 0.808 -13.940 1.00 84.25 824 GLY A CA 1
ATOM 6060 C C . GLY A 1 824 ? 31.709 0.501 -13.233 1.00 84.25 824 GLY A C 1
ATOM 6061 O O . GLY A 1 824 ? 30.705 1.146 -13.521 1.00 84.25 824 GLY A O 1
ATOM 6062 N N . PHE A 1 825 ? 31.691 -0.423 -12.269 1.00 90.06 825 PHE A N 1
ATOM 6063 C CA . PHE A 1 825 ? 30.448 -0.893 -11.641 1.00 90.06 825 PHE A CA 1
ATOM 6064 C C . PHE A 1 825 ? 29.939 -0.054 -10.460 1.00 90.06 825 PHE A C 1
ATOM 6066 O O . PHE A 1 825 ? 28.749 -0.108 -10.161 1.00 90.06 825 PHE A O 1
ATOM 6073 N N . PHE A 1 826 ? 30.809 0.709 -9.790 1.00 90.12 826 PHE A N 1
ATOM 6074 C CA . PHE A 1 826 ? 30.489 1.501 -8.587 1.00 90.12 826 PHE A CA 1
ATOM 6075 C C . PHE A 1 826 ? 30.315 3.005 -8.884 1.00 90.12 826 PHE A C 1
ATOM 6077 O O . PHE A 1 826 ? 30.451 3.846 -7.995 1.00 90.12 826 PHE A O 1
ATOM 6084 N N . ASN A 1 827 ? 30.010 3.347 -10.139 1.00 84.50 827 ASN A N 1
ATOM 6085 C CA . ASN A 1 827 ? 29.915 4.716 -10.656 1.00 84.50 827 ASN A CA 1
ATOM 6086 C C . ASN A 1 827 ? 28.616 5.427 -10.217 1.00 84.50 827 ASN A C 1
ATOM 6088 O O . ASN A 1 827 ? 27.773 5.795 -11.035 1.00 84.50 827 ASN A O 1
ATOM 6092 N N . PHE A 1 828 ? 28.437 5.607 -8.910 1.00 87.44 828 PHE A N 1
ATOM 6093 C CA . PHE A 1 828 ? 27.287 6.300 -8.331 1.00 87.44 828 PHE A CA 1
ATOM 6094 C C . PHE A 1 828 ? 27.474 7.827 -8.319 1.00 87.44 828 PHE A C 1
ATOM 6096 O O . PHE A 1 828 ? 28.573 8.298 -8.019 1.00 87.44 828 PHE A O 1
ATOM 6103 N N . PRO A 1 829 ? 26.410 8.625 -8.540 1.00 80.62 829 PRO A N 1
ATOM 6104 C CA . PRO A 1 829 ? 26.451 10.061 -8.286 1.00 80.62 829 PRO A CA 1
ATOM 6105 C C . PRO A 1 829 ? 26.773 10.365 -6.814 1.00 80.62 829 PRO A C 1
ATOM 6107 O O . PRO A 1 829 ? 26.286 9.678 -5.906 1.00 80.62 829 PRO A O 1
ATOM 6110 N N . ASN A 1 830 ? 27.572 11.410 -6.580 1.00 79.12 830 ASN A N 1
ATOM 6111 C CA . ASN A 1 830 ? 28.003 11.799 -5.237 1.00 79.12 830 ASN A CA 1
ATOM 6112 C C . ASN A 1 830 ? 26.815 12.117 -4.314 1.00 79.12 830 ASN A C 1
ATOM 6114 O O . ASN A 1 830 ? 25.882 12.815 -4.706 1.00 79.12 830 ASN A O 1
ATOM 6118 N N . GLY A 1 831 ? 26.868 11.613 -3.078 1.00 77.88 831 GLY A N 1
ATOM 6119 C CA . GLY A 1 831 ? 25.832 11.816 -2.059 1.00 77.88 831 GLY A CA 1
ATOM 6120 C C . GLY A 1 831 ? 24.603 10.907 -2.192 1.00 77.88 831 GLY A C 1
ATOM 6121 O O . GLY A 1 831 ? 23.648 11.054 -1.430 1.00 77.88 831 GLY A O 1
ATOM 6122 N N . THR A 1 832 ? 24.591 9.954 -3.131 1.00 85.56 832 THR A N 1
ATOM 6123 C CA . THR A 1 832 ? 23.493 8.978 -3.237 1.00 85.56 832 THR A CA 1
ATOM 6124 C C . THR A 1 832 ? 23.519 7.946 -2.108 1.00 85.56 832 THR A C 1
ATOM 6126 O O . THR A 1 832 ? 24.575 7.557 -1.605 1.00 85.56 832 THR A O 1
ATOM 6129 N N . VAL A 1 833 ? 22.333 7.444 -1.738 1.00 88.31 833 VAL A N 1
ATOM 6130 C CA . VAL A 1 833 ? 22.175 6.377 -0.730 1.00 88.31 833 VAL A CA 1
ATOM 6131 C C . VAL A 1 833 ? 22.990 5.142 -1.115 1.00 88.31 833 VAL A C 1
ATOM 6133 O O . VAL A 1 833 ? 23.659 4.560 -0.269 1.00 88.31 833 VAL A O 1
ATOM 6136 N N . GLN A 1 834 ? 22.991 4.784 -2.401 1.00 87.88 834 GLN A N 1
ATOM 6137 C CA . GLN A 1 834 ? 23.784 3.690 -2.947 1.00 87.88 834 GLN A CA 1
ATOM 6138 C C . GLN A 1 834 ? 25.282 3.901 -2.688 1.00 87.88 834 GLN A C 1
ATOM 6140 O O . GLN A 1 834 ? 25.911 3.012 -2.123 1.00 87.88 834 GLN A O 1
ATOM 6145 N N . GLN A 1 835 ? 25.845 5.072 -3.015 1.00 90.44 835 GLN A N 1
ATOM 6146 C CA . GLN A 1 835 ? 27.266 5.360 -2.783 1.00 90.44 835 GLN A CA 1
ATOM 6147 C C . GLN A 1 835 ? 27.664 5.150 -1.313 1.00 90.44 835 GLN A C 1
ATOM 6149 O O . GLN A 1 835 ? 28.644 4.460 -1.033 1.00 90.44 835 GLN A O 1
ATOM 6154 N N . MET A 1 836 ? 26.883 5.701 -0.377 1.00 91.12 836 MET A N 1
ATOM 6155 C CA . MET A 1 836 ? 27.151 5.586 1.062 1.00 91.12 836 MET A CA 1
ATOM 6156 C C . MET A 1 836 ? 27.031 4.137 1.558 1.00 91.12 836 MET A C 1
ATOM 6158 O O . MET A 1 836 ? 27.918 3.640 2.249 1.00 91.12 836 MET A O 1
ATOM 6162 N N . VAL A 1 837 ? 25.960 3.439 1.168 1.00 93.75 837 VAL A N 1
ATOM 6163 C CA . VAL A 1 837 ? 25.687 2.059 1.598 1.00 93.75 837 VAL A CA 1
ATOM 6164 C C . VAL A 1 837 ? 26.710 1.075 1.025 1.00 93.75 837 VAL A C 1
ATOM 6166 O O . VAL A 1 837 ? 27.163 0.190 1.745 1.00 93.75 837 VAL A O 1
ATOM 6169 N N . PHE A 1 838 ? 27.140 1.229 -0.233 1.00 94.62 838 PHE A N 1
ATOM 6170 C CA . PHE A 1 838 ? 28.198 0.375 -0.780 1.00 94.62 838 PHE A CA 1
ATOM 6171 C C . PHE A 1 838 ? 29.558 0.642 -0.129 1.00 94.62 838 PHE A C 1
ATOM 6173 O O . PHE A 1 838 ? 30.257 -0.328 0.146 1.00 94.62 838 PHE A O 1
ATOM 6180 N N . HIS A 1 839 ? 29.907 1.890 0.208 1.00 92.81 839 HIS A N 1
ATOM 6181 C CA . HIS A 1 839 ? 31.123 2.178 0.986 1.00 92.81 839 HIS A CA 1
ATOM 6182 C C . HIS A 1 839 ? 31.095 1.429 2.332 1.00 92.81 839 HIS A C 1
ATOM 6184 O O . HIS A 1 839 ? 31.993 0.638 2.616 1.00 92.81 839 HIS A O 1
ATOM 6190 N N . GLN A 1 840 ? 30.000 1.568 3.089 1.00 95.19 840 GLN A N 1
ATOM 6191 C CA . GLN A 1 840 ? 29.802 0.886 4.373 1.00 95.19 840 GLN A CA 1
ATOM 6192 C C . GLN A 1 840 ? 29.843 -0.651 4.255 1.00 95.19 840 GLN A C 1
ATOM 6194 O O . GLN A 1 840 ? 30.329 -1.334 5.160 1.00 95.19 840 GLN A O 1
ATOM 6199 N N . HIS A 1 841 ? 29.362 -1.222 3.147 1.00 96.94 841 HIS A N 1
ATOM 6200 C CA . HIS A 1 841 ? 29.444 -2.667 2.903 1.00 96.94 841 HIS A CA 1
ATOM 6201 C C . HIS A 1 841 ? 30.851 -3.139 2.556 1.00 96.94 841 HIS A C 1
ATOM 6203 O O . HIS A 1 841 ? 31.242 -4.216 3.004 1.00 96.94 841 HIS A O 1
ATOM 6209 N N . LEU A 1 842 ? 31.628 -2.349 1.811 1.00 97.00 842 LEU A N 1
ATOM 6210 C CA . LEU A 1 842 ? 33.041 -2.644 1.568 1.00 97.00 842 LEU A CA 1
ATOM 6211 C C . LEU A 1 842 ? 33.844 -2.574 2.876 1.00 97.00 842 LEU A C 1
ATOM 6213 O O . LEU A 1 842 ? 34.620 -3.490 3.147 1.00 97.00 842 LEU A O 1
ATOM 6217 N N . ASP A 1 843 ? 33.581 -1.590 3.741 1.00 96.69 843 ASP A N 1
ATOM 6218 C CA . ASP A 1 843 ? 34.143 -1.542 5.098 1.00 96.69 843 ASP A CA 1
ATOM 6219 C C . ASP A 1 843 ? 33.738 -2.754 5.937 1.00 96.69 843 ASP A C 1
ATOM 6221 O O . ASP A 1 843 ? 34.603 -3.445 6.468 1.00 96.69 843 ASP A O 1
ATOM 6225 N N . THR A 1 844 ? 32.450 -3.103 5.966 1.00 96.31 844 THR A N 1
ATOM 6226 C CA . THR A 1 844 ? 31.965 -4.307 6.662 1.00 96.31 844 THR A CA 1
ATOM 6227 C C . THR A 1 844 ? 32.684 -5.567 6.159 1.00 96.31 844 THR A C 1
ATOM 6229 O O . THR A 1 844 ? 33.048 -6.441 6.943 1.00 96.31 844 THR A O 1
ATOM 6232 N N . ILE A 1 845 ? 32.939 -5.676 4.852 1.00 97.75 845 ILE A N 1
ATOM 6233 C CA . ILE A 1 845 ? 33.671 -6.800 4.257 1.00 97.75 845 ILE A CA 1
ATOM 6234 C C . ILE A 1 845 ? 35.147 -6.815 4.708 1.00 97.75 845 ILE A C 1
ATOM 6236 O O . ILE A 1 845 ? 35.646 -7.884 5.080 1.00 97.75 845 ILE A O 1
ATOM 6240 N N . ARG A 1 846 ? 35.821 -5.654 4.762 1.00 97.94 846 ARG A N 1
ATOM 6241 C CA . ARG A 1 846 ? 37.180 -5.499 5.328 1.00 97.94 846 ARG A CA 1
ATOM 6242 C C . ARG A 1 846 ? 37.211 -5.897 6.815 1.00 97.94 846 ARG A C 1
ATOM 6244 O O . ARG A 1 846 ? 38.041 -6.712 7.214 1.00 97.94 846 ARG A O 1
ATOM 6251 N N . GLU A 1 847 ? 36.272 -5.401 7.624 1.00 96.44 847 GLU A N 1
ATOM 6252 C CA . GLU A 1 847 ? 36.152 -5.679 9.068 1.00 96.44 847 GLU A CA 1
ATOM 6253 C C . GLU A 1 847 ? 35.931 -7.164 9.389 1.00 96.44 847 GLU A C 1
ATOM 6255 O O . GLU A 1 847 ? 36.487 -7.688 10.356 1.00 96.44 847 GLU A O 1
ATOM 6260 N N . ARG A 1 848 ? 35.159 -7.887 8.563 1.00 96.75 848 ARG A N 1
ATOM 6261 C CA . ARG A 1 848 ? 35.003 -9.352 8.683 1.00 96.75 848 ARG A CA 1
ATOM 6262 C C . ARG A 1 848 ? 36.227 -10.136 8.179 1.00 96.75 848 ARG A C 1
ATOM 6264 O O . ARG A 1 848 ? 36.196 -11.367 8.131 1.00 96.75 848 ARG A O 1
ATOM 6271 N N . GLY A 1 849 ? 37.322 -9.444 7.870 1.00 96.31 849 GLY A N 1
ATOM 6272 C CA . GLY A 1 849 ? 38.638 -10.011 7.603 1.00 96.31 849 GLY A CA 1
ATOM 6273 C C . GLY A 1 849 ? 38.881 -10.407 6.150 1.00 96.31 849 GLY A C 1
ATOM 6274 O O . GLY A 1 849 ? 39.772 -11.226 5.912 1.00 96.31 849 GLY A O 1
ATOM 6275 N N . ALA A 1 850 ? 38.108 -9.883 5.195 1.00 98.31 850 ALA A N 1
ATOM 6276 C CA . ALA A 1 850 ? 38.416 -10.034 3.777 1.00 98.31 850 ALA A CA 1
ATOM 6277 C C . ALA A 1 850 ? 39.472 -9.009 3.327 1.00 98.31 850 ALA A C 1
ATOM 6279 O O . ALA A 1 850 ? 39.553 -7.891 3.830 1.00 98.31 850 ALA A O 1
ATOM 6280 N N . ILE A 1 851 ? 40.268 -9.396 2.336 1.00 98.44 851 ILE A N 1
ATOM 6281 C CA . ILE A 1 851 ? 41.239 -8.549 1.650 1.00 98.44 851 ILE A CA 1
ATOM 6282 C C . ILE A 1 851 ? 40.565 -8.046 0.374 1.00 98.44 851 ILE A C 1
ATOM 6284 O O . ILE A 1 851 ? 40.419 -8.810 -0.586 1.00 98.44 851 ILE A O 1
ATOM 6288 N N . LEU A 1 852 ? 40.156 -6.778 0.360 1.00 98.12 852 LEU A N 1
ATOM 6289 C CA . LEU A 1 852 ? 39.694 -6.133 -0.867 1.00 98.12 852 LEU A CA 1
ATOM 6290 C C . LEU A 1 852 ? 40.878 -5.799 -1.780 1.00 98.12 852 LEU A C 1
ATOM 6292 O O . LEU A 1 852 ? 41.951 -5.414 -1.315 1.00 98.12 852 LEU A O 1
ATOM 6296 N N . ILE A 1 853 ? 40.678 -5.974 -3.085 1.00 97.62 853 ILE A N 1
ATOM 6297 C CA . ILE A 1 853 ? 41.600 -5.547 -4.138 1.00 97.62 853 ILE A CA 1
ATOM 6298 C C . ILE A 1 853 ? 40.807 -4.642 -5.071 1.00 97.62 853 ILE A C 1
ATOM 6300 O O . ILE A 1 853 ? 39.901 -5.096 -5.769 1.00 97.62 853 ILE A O 1
ATOM 6304 N N . GLU A 1 854 ? 41.117 -3.357 -5.018 1.00 93.38 854 GLU A N 1
ATOM 6305 C CA . GLU A 1 854 ? 40.311 -2.285 -5.598 1.00 93.38 854 GLU A CA 1
ATOM 6306 C C . GLU A 1 854 ? 40.991 -1.709 -6.842 1.00 93.38 854 GLU A C 1
ATOM 6308 O O . GLU A 1 854 ? 42.189 -1.905 -7.051 1.00 93.38 854 GLU A O 1
ATOM 6313 N N . ASN A 1 855 ? 40.216 -1.002 -7.667 1.00 85.25 855 ASN A N 1
ATOM 6314 C CA . ASN A 1 855 ? 40.659 -0.423 -8.937 1.00 85.25 855 ASN A CA 1
ATOM 6315 C C . ASN A 1 855 ? 41.175 -1.465 -9.951 1.00 85.25 855 ASN A C 1
ATOM 6317 O O . ASN A 1 855 ? 42.165 -1.226 -10.641 1.00 85.25 855 ASN A O 1
ATOM 6321 N N . ILE A 1 856 ? 40.521 -2.632 -10.027 1.00 95.00 856 ILE A N 1
ATOM 6322 C CA . ILE A 1 856 ? 40.889 -3.711 -10.959 1.00 95.00 856 ILE A CA 1
ATOM 6323 C C . ILE A 1 856 ? 40.028 -3.674 -12.228 1.00 95.00 856 ILE A C 1
ATOM 6325 O O . ILE A 1 856 ? 38.822 -3.440 -12.159 1.00 95.00 856 ILE A O 1
ATOM 6329 N N . ASP A 1 857 ? 40.621 -3.968 -13.383 1.00 93.94 857 ASP A N 1
ATOM 6330 C CA . ASP A 1 857 ? 39.924 -3.949 -14.673 1.00 93.94 857 ASP A CA 1
ATOM 6331 C C . ASP A 1 857 ? 39.618 -5.358 -15.188 1.00 93.94 857 ASP A C 1
ATOM 6333 O O . ASP A 1 857 ? 40.489 -6.227 -15.245 1.00 93.94 857 ASP A O 1
ATOM 6337 N N . ILE A 1 858 ? 38.376 -5.578 -15.627 1.00 95.25 858 ILE A N 1
ATOM 6338 C CA . ILE A 1 858 ? 38.013 -6.754 -16.427 1.00 95.25 858 ILE A CA 1
ATOM 6339 C C . ILE A 1 858 ? 38.333 -6.419 -17.887 1.00 95.25 858 ILE A C 1
ATOM 6341 O O . ILE A 1 858 ? 37.776 -5.478 -18.454 1.00 95.25 858 ILE A O 1
ATOM 6345 N N . ALA A 1 859 ? 39.242 -7.171 -18.511 1.00 94.50 859 ALA A N 1
ATOM 6346 C CA . ALA A 1 859 ? 39.651 -6.893 -19.885 1.00 94.50 859 ALA A CA 1
ATOM 6347 C C . ALA A 1 859 ? 38.457 -6.981 -20.855 1.00 94.50 859 ALA A C 1
ATOM 6349 O O . ALA A 1 859 ? 37.719 -7.966 -20.857 1.00 94.50 859 ALA A O 1
ATOM 6350 N N . ASN A 1 860 ? 38.305 -5.960 -21.705 1.00 92.69 860 ASN A N 1
ATOM 6351 C CA . ASN A 1 860 ? 37.188 -5.789 -22.644 1.00 92.69 860 ASN A CA 1
ATOM 6352 C C . ASN A 1 860 ? 35.800 -5.650 -21.980 1.00 92.69 860 ASN A C 1
ATOM 6354 O O . ASN A 1 860 ? 34.798 -5.985 -22.607 1.00 92.69 860 ASN A O 1
ATOM 6358 N N . LEU A 1 861 ? 35.708 -5.145 -20.740 1.00 93.31 861 LEU A N 1
ATOM 6359 C CA . LEU A 1 861 ? 34.434 -5.025 -20.014 1.00 93.31 861 LEU A CA 1
ATOM 6360 C C . LEU A 1 861 ? 33.321 -4.314 -20.807 1.00 93.31 861 LEU A C 1
ATOM 6362 O O . LEU A 1 861 ? 32.192 -4.790 -20.816 1.00 93.31 861 LEU A O 1
ATOM 6366 N N . SER A 1 862 ? 33.635 -3.219 -21.503 1.00 91.38 862 SER A N 1
ATOM 6367 C CA . SER A 1 862 ? 32.666 -2.492 -22.337 1.00 91.38 862 SER A CA 1
ATOM 6368 C C . SER A 1 862 ? 32.135 -3.313 -23.514 1.00 91.38 862 SER A C 1
ATOM 6370 O O . SER A 1 862 ? 30.989 -3.129 -23.898 1.00 91.38 862 SER A O 1
ATOM 6372 N N . VAL A 1 863 ? 32.939 -4.234 -24.057 1.00 92.56 863 VAL A N 1
ATOM 6373 C CA . VAL A 1 863 ? 32.492 -5.193 -25.077 1.00 92.56 863 VAL A CA 1
ATOM 6374 C C . VAL A 1 863 ? 31.616 -6.258 -24.427 1.00 92.56 863 VAL A C 1
ATOM 6376 O O . VAL A 1 863 ? 30.553 -6.550 -24.945 1.00 92.56 863 VAL A O 1
ATOM 6379 N N . ILE A 1 864 ? 32.028 -6.806 -23.276 1.00 92.94 864 ILE A N 1
ATOM 6380 C CA . ILE A 1 864 ? 31.302 -7.867 -22.553 1.00 92.94 864 ILE A CA 1
ATOM 6381 C C . ILE A 1 864 ? 29.885 -7.435 -22.156 1.00 92.94 864 ILE A C 1
ATOM 6383 O O . ILE A 1 864 ? 28.963 -8.238 -22.282 1.00 92.94 864 ILE A O 1
ATOM 6387 N N . LEU A 1 865 ? 29.724 -6.194 -21.685 1.00 90.06 865 LEU A N 1
ATOM 6388 C CA . LEU A 1 865 ? 28.437 -5.619 -21.274 1.00 90.06 865 LEU A CA 1
ATOM 6389 C C . LEU A 1 865 ? 27.560 -5.154 -22.452 1.00 90.06 865 LEU A C 1
ATOM 6391 O O . LEU A 1 865 ? 26.409 -4.787 -22.230 1.00 90.06 865 LEU A O 1
ATOM 6395 N N . ASP A 1 866 ? 28.077 -5.150 -23.683 1.00 86.94 866 ASP A N 1
ATOM 6396 C CA . ASP A 1 866 ? 27.306 -4.816 -24.878 1.00 86.94 866 ASP A CA 1
ATOM 6397 C C . ASP A 1 866 ? 26.939 -6.079 -25.670 1.00 86.94 866 ASP A C 1
ATOM 6399 O O . ASP A 1 866 ? 27.756 -6.658 -26.388 1.00 86.94 866 ASP A O 1
ATOM 6403 N N . VAL A 1 867 ? 25.664 -6.461 -25.588 1.00 77.81 867 VAL A N 1
ATOM 6404 C CA . VAL A 1 867 ? 25.069 -7.596 -26.313 1.00 77.81 867 VAL A CA 1
ATOM 6405 C C . VAL A 1 867 ? 25.165 -7.483 -27.845 1.00 77.81 867 VAL A C 1
ATOM 6407 O O . VAL A 1 867 ? 25.077 -8.503 -28.535 1.00 77.81 867 VAL A O 1
ATOM 6410 N N . LEU A 1 868 ? 25.348 -6.273 -28.395 1.00 78.50 868 LEU A N 1
ATOM 6411 C CA . LEU A 1 868 ? 25.609 -6.053 -29.825 1.00 78.50 868 LEU A CA 1
ATOM 6412 C C . LEU A 1 868 ? 27.048 -6.451 -30.199 1.00 78.50 868 LEU A C 1
ATOM 6414 O O . LEU A 1 868 ? 27.280 -6.946 -31.302 1.00 78.50 868 LEU A O 1
ATOM 6418 N N . SER A 1 869 ? 28.003 -6.257 -29.283 1.00 82.69 869 SER A N 1
ATOM 6419 C CA . SER A 1 869 ? 29.446 -6.379 -29.539 1.00 82.69 869 SER A CA 1
ATOM 6420 C C . SER A 1 869 ? 30.092 -7.652 -28.977 1.00 82.69 869 SER A C 1
ATOM 6422 O O . SER A 1 869 ? 31.095 -8.109 -29.525 1.00 82.69 869 SER A O 1
ATOM 6424 N N . ASN A 1 870 ? 29.549 -8.262 -27.916 1.00 85.00 870 ASN A N 1
ATOM 6425 C CA . ASN A 1 870 ? 30.099 -9.495 -27.332 1.00 85.00 870 ASN A CA 1
ATOM 6426 C C . ASN A 1 870 ? 29.852 -10.756 -28.192 1.00 85.00 870 ASN A C 1
ATOM 6428 O O . ASN A 1 870 ? 30.552 -11.758 -28.029 1.00 85.00 870 ASN A O 1
ATOM 6432 N N . GLY A 1 871 ? 28.890 -10.704 -29.121 1.00 89.00 871 GLY A N 1
ATOM 6433 C CA . GLY A 1 871 ? 28.492 -11.807 -30.003 1.00 89.00 871 GLY A CA 1
ATOM 6434 C C . GLY A 1 871 ? 27.222 -12.559 -29.578 1.00 89.00 871 GLY A C 1
ATOM 6435 O O . GLY A 1 871 ? 26.786 -13.464 -30.294 1.00 89.00 871 GLY A O 1
ATOM 6436 N N . GLU A 1 872 ? 26.585 -12.200 -28.461 1.00 92.25 872 GLU A N 1
ATOM 6437 C CA . GLU A 1 872 ? 25.363 -12.856 -27.981 1.00 92.25 872 GLU A CA 1
ATOM 6438 C C . GLU A 1 872 ? 24.201 -12.710 -28.965 1.00 92.25 872 GLU A C 1
ATOM 6440 O O . GLU A 1 872 ? 23.533 -13.704 -29.250 1.00 92.25 872 GLU A O 1
ATOM 6445 N N . GLN A 1 873 ? 24.017 -11.540 -29.587 1.00 89.81 873 GLN A N 1
ATOM 6446 C CA . GLN A 1 873 ? 22.990 -11.348 -30.622 1.00 89.81 873 GLN A CA 1
ATOM 6447 C C . GLN A 1 873 ? 23.188 -12.195 -31.895 1.00 89.81 873 GLN A C 1
ATOM 6449 O O . GLN A 1 873 ? 22.256 -12.320 -32.684 1.00 89.81 873 GLN A O 1
ATOM 6454 N N . ILE A 1 874 ? 24.353 -12.821 -32.094 1.00 92.94 874 ILE A N 1
ATOM 6455 C CA . ILE A 1 874 ? 24.572 -13.796 -33.177 1.00 92.94 874 ILE A CA 1
ATOM 6456 C C . ILE A 1 874 ? 24.394 -15.226 -32.642 1.00 92.94 874 ILE A C 1
ATOM 6458 O O . ILE A 1 874 ? 23.730 -16.055 -33.264 1.00 92.94 874 ILE A O 1
ATOM 6462 N N . ALA A 1 875 ? 24.970 -15.532 -31.477 1.00 95.75 875 ALA A N 1
ATOM 6463 C CA . ALA A 1 875 ? 24.971 -16.885 -30.924 1.00 95.75 875 ALA A CA 1
ATOM 6464 C C . ALA A 1 875 ? 23.608 -17.315 -30.345 1.00 95.75 875 ALA A C 1
ATOM 6466 O O . ALA A 1 875 ? 23.146 -18.423 -30.632 1.00 95.75 875 ALA A O 1
ATOM 6467 N N . LEU A 1 876 ? 22.962 -16.469 -29.535 1.00 96.50 876 LEU A N 1
ATOM 6468 C CA . LEU A 1 876 ? 21.750 -16.838 -28.798 1.00 96.50 876 LEU A CA 1
ATOM 6469 C C . LEU A 1 876 ? 20.535 -17.051 -29.711 1.00 96.50 876 LEU A C 1
ATOM 6471 O O . LEU A 1 876 ? 19.871 -18.060 -29.503 1.00 96.50 876 LEU A O 1
ATOM 6475 N N . PRO A 1 877 ? 20.227 -16.225 -30.735 1.00 96.94 877 PRO A N 1
ATOM 6476 C CA . PRO A 1 877 ? 19.062 -16.468 -31.595 1.00 96.94 877 PRO A CA 1
ATOM 6477 C C . PRO A 1 877 ? 19.114 -17.824 -32.319 1.00 96.94 877 PRO A C 1
ATOM 6479 O O . PRO A 1 877 ? 18.102 -18.526 -32.404 1.00 96.94 877 PRO A O 1
ATOM 6482 N N . ALA A 1 878 ? 20.303 -18.245 -32.765 1.00 97.75 878 ALA A N 1
ATOM 6483 C CA . ALA A 1 878 ? 20.509 -19.548 -33.393 1.00 97.75 878 ALA A CA 1
ATOM 6484 C C . ALA A 1 878 ? 20.473 -20.708 -32.379 1.00 97.75 878 ALA A C 1
ATOM 6486 O O . ALA A 1 878 ? 19.875 -21.754 -32.651 1.00 97.75 878 ALA A O 1
ATOM 6487 N N . GLU A 1 879 ? 21.074 -20.541 -31.194 1.00 98.00 879 GLU A N 1
ATOM 6488 C CA . GLU A 1 879 ? 20.969 -21.521 -30.104 1.00 98.00 879 GLU A CA 1
ATOM 6489 C C . GLU A 1 879 ? 19.517 -21.663 -29.596 1.00 98.00 879 GLU A C 1
ATOM 6491 O O . GLU A 1 879 ? 19.079 -22.788 -29.330 1.00 98.00 879 GLU A O 1
ATOM 6496 N N . PHE A 1 880 ? 18.752 -20.568 -29.553 1.00 98.44 880 PHE A N 1
ATOM 6497 C CA . PHE A 1 880 ? 17.349 -20.499 -29.139 1.00 98.44 880 PHE A CA 1
ATOM 6498 C C . PHE A 1 880 ? 16.423 -21.211 -30.120 1.00 98.44 880 PHE A C 1
ATOM 6500 O O . PHE A 1 880 ? 15.735 -22.139 -29.699 1.00 98.44 880 PHE A O 1
ATOM 6507 N N . LYS A 1 881 ? 16.448 -20.876 -31.423 1.00 98.44 881 LYS A N 1
ATOM 6508 C CA . LYS A 1 881 ? 15.624 -21.567 -32.438 1.00 98.44 881 LYS A CA 1
ATOM 6509 C C . LYS A 1 881 ? 15.804 -23.085 -32.357 1.00 98.44 881 LYS A C 1
ATOM 6511 O O . LYS A 1 881 ? 14.829 -23.835 -32.321 1.00 98.44 881 LYS A O 1
ATOM 6516 N N . LEU A 1 882 ? 17.056 -23.544 -32.295 1.00 98.19 882 LEU A N 1
ATOM 6517 C CA . LEU A 1 882 ? 17.383 -24.968 -32.214 1.00 98.19 882 LEU A CA 1
ATOM 6518 C C . LEU A 1 882 ? 16.889 -25.606 -30.906 1.00 98.19 882 LEU A C 1
ATOM 6520 O O . LEU A 1 882 ? 16.313 -26.696 -30.936 1.00 98.19 882 LEU A O 1
ATOM 6524 N N . SER A 1 883 ? 17.098 -24.943 -29.767 1.00 97.88 883 SER A N 1
ATOM 6525 C CA . SER A 1 883 ? 16.768 -25.492 -28.445 1.00 97.88 883 SER A CA 1
ATOM 6526 C C . SER A 1 883 ? 15.264 -25.471 -28.159 1.00 97.88 883 SER A C 1
ATOM 6528 O O . SER A 1 883 ? 14.732 -26.446 -27.623 1.00 97.88 883 SER A O 1
ATOM 6530 N N . LEU A 1 884 ? 14.563 -24.408 -28.563 1.00 98.56 884 LEU A N 1
ATOM 6531 C CA . LEU A 1 884 ? 13.112 -24.291 -28.456 1.00 98.56 884 LEU A CA 1
ATOM 6532 C C . LEU A 1 884 ? 12.414 -25.306 -29.366 1.00 98.56 884 LEU A C 1
ATOM 6534 O O . LEU A 1 884 ? 11.600 -26.082 -28.875 1.00 98.56 884 LEU A O 1
ATOM 6538 N N . ASN A 1 885 ? 12.775 -25.393 -30.651 1.00 98.50 885 ASN A N 1
ATOM 6539 C CA . ASN A 1 885 ? 12.170 -26.380 -31.555 1.00 98.50 885 ASN A CA 1
ATOM 6540 C C . ASN A 1 885 ? 12.398 -27.818 -31.043 1.00 98.50 885 ASN A C 1
ATOM 6542 O O . ASN A 1 885 ? 11.476 -28.632 -31.044 1.00 98.50 885 ASN A O 1
ATOM 6546 N N . ALA A 1 886 ? 13.585 -28.128 -30.505 1.00 97.12 886 ALA A N 1
ATOM 6547 C CA . ALA A 1 886 ? 13.846 -29.421 -29.868 1.00 97.12 886 ALA A CA 1
ATOM 6548 C C . ALA A 1 886 ? 12.985 -29.670 -28.608 1.00 97.12 886 ALA A C 1
ATOM 6550 O O . ALA A 1 886 ? 12.552 -30.802 -28.381 1.00 97.12 886 ALA A O 1
ATOM 6551 N N . TYR A 1 887 ? 12.702 -28.637 -27.806 1.00 97.88 887 TYR A N 1
ATOM 6552 C CA . TYR A 1 887 ? 11.788 -28.723 -26.662 1.00 97.88 887 TYR A CA 1
ATOM 6553 C C . TYR A 1 887 ? 10.344 -28.999 -27.112 1.00 97.88 887 TYR A C 1
ATOM 6555 O O . TYR A 1 887 ? 9.714 -29.940 -26.622 1.00 97.88 887 TYR A O 1
ATOM 6563 N N . LEU A 1 888 ? 9.834 -28.228 -28.081 1.00 98.19 888 LEU A N 1
ATOM 6564 C CA . LEU A 1 888 ? 8.462 -28.336 -28.598 1.00 98.19 888 LEU A CA 1
ATOM 6565 C C . LEU A 1 888 ? 8.173 -29.699 -29.249 1.00 98.19 888 LEU A C 1
ATOM 6567 O O . LEU A 1 888 ? 7.028 -30.160 -29.247 1.00 98.19 888 LEU A O 1
ATOM 6571 N N . LEU A 1 889 ? 9.206 -30.382 -29.749 1.00 96.94 889 LEU A N 1
ATOM 6572 C CA . LEU A 1 889 ? 9.115 -31.736 -30.301 1.00 96.94 889 LEU A CA 1
ATOM 6573 C C . LEU A 1 889 ? 9.118 -32.857 -29.234 1.00 96.94 889 LEU A C 1
ATOM 6575 O O . LEU A 1 889 ? 8.570 -33.924 -29.506 1.00 96.94 889 LEU A O 1
ATOM 6579 N N . ASP A 1 890 ? 9.650 -32.652 -28.016 1.00 95.44 890 ASP A N 1
ATOM 6580 C CA . ASP A 1 890 ? 9.503 -33.625 -26.903 1.00 95.44 890 ASP A CA 1
ATOM 6581 C C . ASP A 1 890 ? 8.183 -33.460 -26.123 1.00 95.44 890 ASP A C 1
ATOM 6583 O O . ASP A 1 890 ? 7.805 -34.340 -25.339 1.00 95.44 890 ASP A O 1
ATOM 6587 N N . LEU A 1 891 ? 7.447 -32.364 -26.342 1.00 96.81 891 LEU A N 1
ATOM 6588 C CA . LEU A 1 891 ? 6.088 -32.209 -25.821 1.00 96.81 891 LEU A CA 1
ATOM 6589 C C . LEU A 1 891 ? 5.173 -33.305 -26.382 1.00 96.81 891 LEU A C 1
ATOM 6591 O O . LEU A 1 891 ? 5.152 -33.591 -27.579 1.00 96.81 891 LEU A O 1
ATOM 6595 N N . THR A 1 892 ? 4.366 -33.916 -25.514 1.00 96.56 892 THR A N 1
ATOM 6596 C CA . THR A 1 892 ? 3.418 -34.964 -25.929 1.00 96.56 892 THR A CA 1
ATOM 6597 C C . THR A 1 892 ? 2.293 -34.358 -26.771 1.00 96.56 892 THR A C 1
ATOM 6599 O O . THR A 1 892 ? 1.925 -34.900 -27.809 1.00 96.56 892 THR A O 1
ATOM 6602 N N . TYR A 1 893 ? 1.823 -33.179 -26.370 1.00 97.25 893 TYR A N 1
ATOM 6603 C CA . TYR A 1 893 ? 0.902 -32.323 -27.112 1.00 97.25 893 TYR A CA 1
ATOM 6604 C C . TYR A 1 893 ? 1.330 -30.862 -26.928 1.00 97.25 893 TYR A C 1
ATOM 6606 O O . TYR A 1 893 ? 1.860 -30.516 -25.874 1.00 97.25 893 TYR A O 1
ATOM 6614 N N . SER A 1 894 ? 1.105 -30.029 -27.939 1.00 97.06 894 SER A N 1
ATOM 6615 C CA . SER A 1 894 ? 1.327 -28.579 -27.926 1.00 97.06 894 SER A CA 1
ATOM 6616 C C . SER A 1 894 ? 0.489 -27.959 -29.051 1.00 97.06 894 SER A C 1
ATOM 6618 O O . SER A 1 894 ? 0.397 -28.609 -30.099 1.00 97.06 894 SER A O 1
ATOM 6620 N N . PRO A 1 895 ? -0.092 -26.753 -28.888 1.00 96.38 895 PRO A N 1
ATOM 6621 C CA . PRO A 1 895 ? -0.735 -26.024 -29.987 1.00 96.38 895 PRO A CA 1
ATOM 6622 C C . PRO A 1 895 ? 0.247 -25.633 -31.103 1.00 96.38 895 PRO A C 1
ATOM 6624 O O . PRO A 1 895 ? -0.147 -25.562 -32.261 1.00 96.38 895 PRO A O 1
ATOM 6627 N N . VAL A 1 896 ? 1.518 -25.419 -30.745 1.00 97.75 896 VAL A N 1
ATOM 6628 C CA . VAL A 1 896 ? 2.615 -24.996 -31.633 1.00 97.75 896 VAL A CA 1
ATOM 6629 C C . VAL A 1 896 ? 3.818 -25.937 -31.508 1.00 97.75 896 VAL A C 1
ATOM 6631 O O . VAL A 1 896 ? 4.152 -26.398 -30.411 1.00 97.75 896 VAL A O 1
ATOM 6634 N N . ARG A 1 897 ? 4.483 -26.251 -32.621 1.00 97.50 897 ARG A N 1
ATOM 6635 C CA . ARG A 1 897 ? 5.622 -27.187 -32.697 1.00 97.50 897 ARG A CA 1
ATOM 6636 C C . ARG A 1 897 ? 6.944 -26.554 -33.129 1.00 97.50 897 ARG A C 1
ATOM 6638 O O . ARG A 1 897 ? 7.973 -27.222 -33.036 1.00 97.50 897 ARG A O 1
ATOM 6645 N N . SER A 1 898 ? 6.941 -25.281 -33.511 1.00 98.44 898 SER A N 1
ATOM 6646 C CA . SER A 1 898 ? 8.131 -24.528 -33.907 1.00 98.44 898 SER A CA 1
ATOM 6647 C C . SER A 1 898 ? 8.051 -23.049 -33.513 1.00 98.44 898 SER A C 1
ATOM 6649 O O . SER A 1 898 ? 6.974 -22.519 -33.244 1.00 98.44 898 SER A O 1
ATOM 6651 N N . LEU A 1 899 ? 9.198 -22.368 -33.519 1.00 98.62 899 LEU A N 1
ATOM 6652 C CA . LEU A 1 899 ? 9.294 -20.913 -33.391 1.00 98.62 899 LEU A CA 1
ATOM 6653 C C . LEU A 1 899 ? 8.511 -20.188 -34.502 1.00 98.62 899 LEU A C 1
ATOM 6655 O O . LEU A 1 899 ? 7.795 -19.237 -34.205 1.00 98.62 899 LEU A O 1
ATOM 6659 N N . ALA A 1 900 ? 8.551 -20.679 -35.745 1.00 98.56 900 ALA A N 1
ATOM 6660 C CA . ALA A 1 900 ? 7.710 -20.178 -36.837 1.00 98.56 900 ALA A CA 1
ATOM 6661 C C . ALA A 1 900 ? 6.201 -20.241 -36.511 1.00 98.56 900 ALA A C 1
ATOM 6663 O O . ALA A 1 900 ? 5.473 -19.283 -36.768 1.00 98.56 900 ALA A O 1
ATOM 6664 N N . GLU A 1 901 ? 5.726 -21.330 -35.896 1.00 98.69 901 GLU A N 1
ATOM 6665 C CA . GLU A 1 901 ? 4.331 -21.449 -35.440 1.00 98.69 901 GLU A CA 1
ATOM 6666 C C . GLU A 1 901 ? 4.007 -20.525 -34.257 1.00 98.69 901 GLU A C 1
ATOM 6668 O O . GLU A 1 901 ? 2.883 -20.042 -34.167 1.00 98.69 901 GLU A O 1
ATOM 6673 N N . ILE A 1 902 ? 4.972 -20.225 -33.379 1.00 98.75 902 ILE A N 1
ATOM 6674 C CA . ILE A 1 902 ? 4.806 -19.223 -32.311 1.00 98.75 902 ILE A CA 1
ATOM 6675 C C . ILE A 1 902 ? 4.716 -17.810 -32.905 1.00 98.75 902 ILE A C 1
ATOM 6677 O O . ILE A 1 902 ? 3.827 -17.052 -32.535 1.00 98.75 902 ILE A O 1
ATOM 6681 N N . ILE A 1 903 ? 5.565 -17.467 -33.876 1.00 98.62 903 ILE A N 1
ATOM 6682 C CA . ILE A 1 903 ? 5.501 -16.183 -34.594 1.00 98.62 903 ILE A CA 1
ATOM 6683 C C . ILE A 1 903 ? 4.146 -16.031 -35.296 1.00 98.62 903 ILE A C 1
ATOM 6685 O O . ILE A 1 903 ? 3.524 -14.971 -35.208 1.00 98.62 903 ILE A O 1
ATOM 6689 N N . ALA A 1 904 ? 3.665 -17.095 -35.949 1.00 98.50 904 ALA A N 1
ATOM 6690 C CA . ALA A 1 904 ? 2.350 -17.134 -36.582 1.00 98.50 904 ALA A CA 1
ATOM 6691 C C . ALA A 1 904 ? 1.201 -17.026 -35.563 1.00 98.50 904 ALA A C 1
ATOM 6693 O O . ALA A 1 904 ? 0.253 -16.281 -35.805 1.00 98.50 904 ALA A O 1
ATOM 6694 N N . PHE A 1 905 ? 1.298 -17.702 -34.411 1.00 98.50 905 PHE A N 1
ATOM 6695 C CA . PHE A 1 905 ? 0.342 -17.564 -33.310 1.00 98.50 905 PHE A CA 1
ATOM 6696 C C . PHE A 1 905 ? 0.286 -16.118 -32.807 1.00 98.50 905 PHE A C 1
ATOM 6698 O O . PHE A 1 905 ? -0.800 -15.555 -32.718 1.00 98.50 905 PHE A O 1
ATOM 6705 N N . ASN A 1 906 ? 1.436 -15.498 -32.541 1.00 97.44 906 ASN A N 1
ATOM 6706 C CA . ASN A 1 906 ? 1.518 -14.124 -32.050 1.00 97.44 906 ASN A CA 1
ATOM 6707 C C . ASN A 1 906 ? 0.939 -13.131 -33.072 1.00 97.44 906 ASN A C 1
ATOM 6709 O O . ASN A 1 906 ? 0.182 -12.238 -32.706 1.00 97.44 906 ASN A O 1
ATOM 6713 N N . ASN A 1 907 ? 1.232 -13.319 -34.365 1.00 97.19 907 ASN A N 1
ATOM 6714 C CA . ASN A 1 907 ? 0.661 -12.506 -35.446 1.00 97.19 907 ASN A CA 1
ATOM 6715 C C . ASN A 1 907 ? -0.866 -12.681 -35.587 1.00 97.19 907 ASN A C 1
ATOM 6717 O O . ASN A 1 907 ? -1.532 -11.772 -36.077 1.00 97.19 907 ASN A O 1
ATOM 6721 N N . ALA A 1 908 ? -1.422 -13.822 -35.162 1.00 97.19 908 ALA A N 1
ATOM 6722 C CA . ALA A 1 908 ? -2.863 -14.077 -35.120 1.00 97.19 908 ALA A CA 1
ATOM 6723 C C . ALA A 1 908 ? -3.547 -13.578 -33.827 1.00 97.19 908 ALA A C 1
ATOM 6725 O O . ALA A 1 908 ? -4.760 -13.392 -33.830 1.00 97.19 908 ALA A O 1
ATOM 6726 N N . HIS A 1 909 ? -2.783 -13.322 -32.757 1.00 94.88 909 HIS A N 1
ATOM 6727 C CA . HIS A 1 909 ? -3.257 -12.800 -31.464 1.00 94.88 909 HIS A CA 1
ATOM 6728 C C . HIS A 1 909 ? -2.478 -11.528 -31.048 1.00 94.88 909 HIS A C 1
ATOM 6730 O O . HIS A 1 909 ? -1.881 -11.476 -29.966 1.00 94.88 909 HIS A O 1
ATOM 6736 N N . PRO A 1 910 ? -2.407 -10.491 -31.914 1.00 91.75 910 PRO A N 1
ATOM 6737 C CA . PRO A 1 910 ? -1.488 -9.365 -31.732 1.00 91.75 910 PRO A CA 1
ATOM 6738 C C . PRO A 1 910 ? -1.870 -8.440 -30.568 1.00 91.75 910 PRO A C 1
ATOM 6740 O O . PRO A 1 910 ? -1.039 -7.636 -30.141 1.00 91.75 910 PRO A O 1
ATOM 6743 N N . ILE A 1 911 ? -3.106 -8.536 -30.067 1.00 92.56 911 ILE A N 1
ATOM 6744 C CA . ILE A 1 911 ? -3.617 -7.751 -28.937 1.00 92.56 911 ILE A CA 1
ATOM 6745 C C . ILE A 1 911 ? -3.240 -8.444 -27.624 1.00 92.56 911 ILE A C 1
ATOM 6747 O O . ILE A 1 911 ? -2.670 -7.823 -26.731 1.00 92.56 911 ILE A O 1
ATOM 6751 N N . GLU A 1 912 ? -3.509 -9.744 -27.521 1.00 89.88 912 GLU A N 1
ATOM 6752 C CA . GLU A 1 912 ? -3.268 -10.557 -26.332 1.00 89.88 912 GLU A CA 1
ATOM 6753 C C . GLU A 1 912 ? -1.770 -10.728 -26.051 1.00 89.88 912 GLU A C 1
ATOM 6755 O O . GLU A 1 912 ? -1.325 -10.552 -24.917 1.00 89.88 912 GLU A O 1
ATOM 6760 N N . GLU A 1 913 ? -0.977 -10.989 -27.094 1.00 91.69 913 GLU A N 1
ATOM 6761 C CA . GLU A 1 913 ? 0.487 -11.045 -27.009 1.00 91.69 913 GLU A CA 1
ATOM 6762 C C . GLU A 1 913 ? 1.127 -9.635 -27.083 1.00 91.69 913 GLU A C 1
ATOM 6764 O O . GLU A 1 913 ? 2.352 -9.524 -27.082 1.00 91.69 913 GLU A O 1
ATOM 6769 N N . ARG A 1 914 ? 0.342 -8.542 -27.116 1.00 92.50 914 ARG A N 1
ATOM 6770 C CA . ARG A 1 914 ? 0.804 -7.131 -27.113 1.00 92.50 914 ARG A CA 1
ATOM 6771 C C . ARG A 1 914 ? 1.930 -6.843 -28.114 1.00 92.50 914 ARG A C 1
ATOM 6773 O O . ARG A 1 914 ? 2.995 -6.316 -27.778 1.00 92.50 914 ARG A O 1
ATOM 6780 N N . LEU A 1 915 ? 1.716 -7.226 -29.374 1.00 90.50 915 LEU A N 1
ATOM 6781 C CA . LEU A 1 915 ? 2.703 -7.020 -30.437 1.00 90.50 915 LEU A CA 1
ATOM 6782 C C . LEU A 1 915 ? 2.888 -5.545 -30.814 1.00 90.50 915 LEU A C 1
ATOM 6784 O O . LEU A 1 915 ? 3.937 -5.213 -31.360 1.00 90.50 915 LEU A O 1
ATOM 6788 N N . LYS A 1 916 ? 1.928 -4.660 -30.508 1.00 88.88 916 LYS A N 1
ATOM 6789 C CA . LYS A 1 916 ? 2.081 -3.217 -30.744 1.00 88.88 916 LYS A CA 1
ATOM 6790 C C . LYS A 1 916 ? 3.060 -2.572 -29.759 1.00 88.88 916 LYS A C 1
ATOM 6792 O O . LYS A 1 916 ? 3.797 -1.680 -30.160 1.00 88.88 916 LYS A O 1
ATOM 6797 N N . GLU A 1 917 ? 3.050 -2.992 -28.495 1.00 87.25 917 GLU A N 1
ATOM 6798 C CA . GLU A 1 917 ? 3.827 -2.339 -27.431 1.00 87.25 917 GLU A CA 1
ATOM 6799 C C . GLU A 1 917 ? 5.179 -2.990 -27.138 1.00 87.25 917 GLU A C 1
ATOM 6801 O O . GLU A 1 917 ? 6.020 -2.338 -26.538 1.00 87.25 917 GLU A O 1
ATOM 6806 N N . PHE A 1 918 ? 5.388 -4.252 -27.528 1.00 86.56 918 PHE A N 1
ATOM 6807 C CA . PHE A 1 918 ? 6.666 -4.952 -27.314 1.00 86.56 918 PHE A CA 1
ATOM 6808 C C . PHE A 1 918 ? 7.213 -5.642 -28.575 1.00 86.56 918 PHE A C 1
ATOM 6810 O O . PHE A 1 918 ? 8.402 -5.943 -28.662 1.00 86.56 918 PHE A O 1
ATOM 6817 N N . GLY A 1 919 ? 6.363 -5.939 -29.564 1.00 91.06 919 GLY A N 1
ATOM 6818 C CA . GLY A 1 919 ? 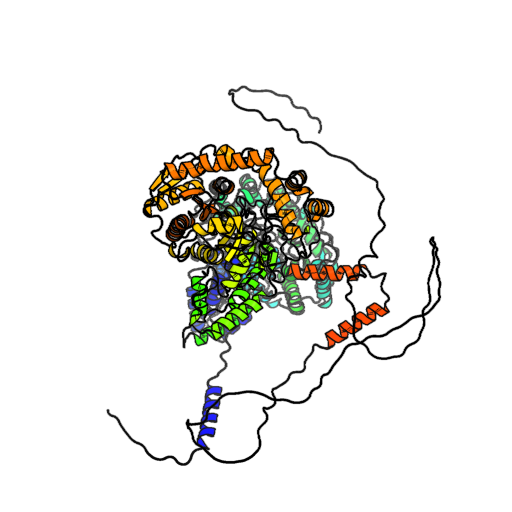6.760 -6.672 -30.770 1.00 91.06 919 GLY A CA 1
ATOM 6819 C C . GLY A 1 919 ? 7.324 -8.076 -30.500 1.00 91.06 919 GLY A C 1
ATOM 6820 O O . GLY A 1 919 ? 7.110 -8.673 -29.441 1.00 91.06 919 GLY A O 1
ATOM 6821 N N . GLN A 1 920 ? 8.031 -8.621 -31.496 1.00 95.00 920 GLN A N 1
ATOM 6822 C CA . GLN A 1 920 ? 8.698 -9.931 -31.424 1.00 95.00 920 GLN A CA 1
ATOM 6823 C C . GLN A 1 920 ? 9.988 -10.004 -32.274 1.00 95.00 920 GLN A C 1
ATOM 6825 O O . GLN A 1 920 ? 10.243 -10.976 -32.984 1.00 95.00 920 GLN A O 1
ATOM 6830 N N . PHE A 1 921 ? 10.805 -8.943 -32.251 1.00 94.38 921 PHE A N 1
ATOM 6831 C CA . PHE A 1 921 ? 11.990 -8.815 -33.116 1.00 94.38 921 PHE A CA 1
ATOM 6832 C C . PHE A 1 921 ? 13.004 -9.964 -32.968 1.00 94.38 921 PHE A C 1
ATOM 6834 O O . PHE A 1 921 ? 13.473 -10.495 -33.975 1.00 94.38 921 PHE A O 1
ATOM 6841 N N . ILE A 1 922 ? 13.313 -10.392 -31.736 1.00 94.12 922 ILE A N 1
ATOM 6842 C CA . ILE A 1 922 ? 14.301 -11.459 -31.497 1.00 94.12 922 ILE A CA 1
ATOM 6843 C C . ILE A 1 922 ? 13.807 -12.783 -32.089 1.00 94.12 922 ILE A C 1
ATOM 6845 O O . ILE A 1 922 ? 14.608 -13.550 -32.619 1.00 94.12 922 ILE A O 1
ATOM 6849 N N . PHE A 1 923 ? 12.494 -13.030 -32.088 1.00 97.69 923 PHE A N 1
ATOM 6850 C CA . PHE A 1 923 ? 11.913 -14.215 -32.723 1.00 97.69 923 PHE A CA 1
ATOM 6851 C C . PHE A 1 923 ? 12.083 -14.200 -34.242 1.00 97.69 923 PHE A C 1
ATOM 6853 O O . PHE A 1 923 ? 12.447 -15.224 -34.815 1.00 97.69 923 PHE A O 1
ATOM 6860 N N . LEU A 1 924 ? 11.881 -13.051 -34.894 1.00 97.31 924 LEU A N 1
ATOM 6861 C CA . LEU A 1 924 ? 12.085 -12.910 -36.340 1.00 97.31 924 LEU A CA 1
ATOM 6862 C C . LEU A 1 924 ? 13.560 -13.118 -36.722 1.00 97.31 924 LEU A C 1
ATOM 6864 O O . LEU A 1 924 ? 13.850 -13.846 -37.671 1.00 97.31 924 LEU A O 1
ATOM 6868 N N . VAL A 1 925 ? 14.494 -12.549 -35.949 1.00 94.94 925 VAL A N 1
ATOM 6869 C CA . VAL A 1 925 ? 15.940 -12.779 -36.126 1.00 94.94 925 VAL A CA 1
ATOM 6870 C C . VAL A 1 925 ? 16.291 -14.252 -35.909 1.00 94.94 925 VAL A C 1
ATOM 6872 O O . VAL A 1 925 ? 16.960 -14.850 -36.750 1.00 94.94 925 VAL A O 1
ATOM 6875 N N . ALA A 1 926 ? 15.808 -14.856 -34.821 1.00 97.44 926 ALA A N 1
ATOM 6876 C CA . ALA A 1 926 ? 16.049 -16.256 -34.492 1.00 97.44 926 ALA A CA 1
ATOM 6877 C C . ALA A 1 926 ? 15.503 -17.201 -35.568 1.00 97.44 926 ALA A C 1
ATOM 6879 O O . ALA A 1 926 ? 16.240 -18.075 -36.018 1.00 97.44 926 ALA A O 1
ATOM 6880 N N . GLU A 1 927 ? 14.266 -17.015 -36.037 1.00 98.06 927 GLU A N 1
ATOM 6881 C CA . GLU A 1 927 ? 13.673 -17.849 -37.088 1.00 98.06 927 GLU A CA 1
ATOM 6882 C C . GLU A 1 927 ? 14.374 -17.662 -38.442 1.00 98.06 927 GLU A C 1
ATOM 6884 O O . GLU A 1 927 ? 14.495 -18.631 -39.187 1.00 98.06 927 GLU A O 1
ATOM 6889 N N . ASN A 1 928 ? 14.957 -16.497 -38.733 1.00 96.38 928 ASN A N 1
ATOM 6890 C CA . ASN A 1 928 ? 15.787 -16.319 -39.929 1.00 96.38 928 ASN A CA 1
ATOM 6891 C C . ASN A 1 928 ? 17.142 -17.069 -39.865 1.00 96.38 928 ASN A C 1
ATOM 6893 O O . ASN A 1 928 ? 17.836 -17.179 -40.875 1.00 96.38 928 ASN A O 1
ATOM 6897 N N . THR A 1 929 ? 17.542 -17.624 -38.710 1.00 96.44 929 THR A N 1
ATOM 6898 C CA . THR A 1 929 ? 18.786 -18.409 -38.611 1.00 96.44 929 THR A CA 1
ATOM 6899 C C . THR A 1 929 ? 18.669 -19.793 -39.261 1.00 96.44 929 THR A C 1
ATOM 6901 O O . THR A 1 929 ? 17.676 -20.519 -39.121 1.00 96.44 929 THR A O 1
ATOM 6904 N N . THR A 1 930 ? 19.757 -20.217 -39.909 1.00 93.06 930 THR A N 1
ATOM 6905 C CA . THR A 1 930 ? 19.937 -21.570 -40.465 1.00 93.06 930 THR A CA 1
ATOM 6906 C C . THR A 1 930 ? 20.630 -22.524 -39.475 1.00 93.06 930 THR A C 1
ATOM 6908 O O . THR A 1 930 ? 21.252 -23.506 -39.880 1.00 93.06 930 THR A O 1
ATOM 6911 N N . GLY A 1 931 ? 20.564 -22.231 -38.171 1.00 91.06 931 GLY A N 1
ATOM 6912 C CA . GLY A 1 931 ? 21.328 -22.918 -37.125 1.00 91.06 931 GLY A CA 1
ATOM 6913 C C . GLY A 1 931 ? 22.782 -22.437 -37.018 1.00 91.06 931 GLY A C 1
ATOM 6914 O O . GLY A 1 931 ? 23.123 -21.352 -37.471 1.00 91.06 931 GLY A O 1
ATOM 6915 N N . ILE A 1 932 ? 23.651 -23.239 -36.391 1.00 95.88 932 ILE A N 1
ATOM 6916 C CA . ILE A 1 932 ? 25.038 -22.844 -36.082 1.00 95.88 932 ILE A CA 1
ATOM 6917 C C . ILE A 1 932 ? 25.934 -22.953 -37.332 1.00 95.88 932 ILE A C 1
ATOM 6919 O O . ILE A 1 932 ? 26.528 -24.002 -37.612 1.00 95.88 932 ILE A O 1
ATOM 6923 N N . GLY A 1 933 ? 26.037 -21.861 -38.083 1.00 94.81 933 GLY A N 1
ATOM 6924 C CA . GLY A 1 933 ? 26.922 -21.654 -39.226 1.00 94.81 933 GLY A CA 1
ATOM 6925 C C . GLY A 1 933 ? 28.298 -21.104 -38.831 1.00 94.81 933 GLY A C 1
ATOM 6926 O O . GLY A 1 933 ? 28.830 -21.398 -37.756 1.00 94.81 933 GLY A O 1
ATOM 6927 N N . ALA A 1 934 ? 28.939 -20.380 -39.753 1.00 95.50 934 ALA A N 1
ATOM 6928 C CA . ALA A 1 934 ? 30.253 -19.777 -39.524 1.00 95.50 934 ALA A CA 1
ATOM 6929 C C . ALA A 1 934 ? 30.204 -18.503 -38.647 1.00 95.50 934 ALA A C 1
ATOM 6931 O O . ALA A 1 934 ? 31.023 -18.437 -37.726 1.00 95.50 934 ALA A O 1
ATOM 6932 N N . PRO A 1 935 ? 29.264 -17.550 -38.841 1.00 92.88 935 PRO A N 1
ATOM 6933 C CA . PRO A 1 935 ? 29.125 -16.389 -37.956 1.00 92.88 935 PRO A CA 1
ATOM 6934 C C . PRO A 1 935 ? 28.874 -16.795 -36.501 1.00 92.88 935 PRO A C 1
ATOM 6936 O O . PRO A 1 935 ? 29.549 -16.317 -35.596 1.00 92.88 935 PRO A O 1
ATOM 6939 N N . GLU A 1 936 ? 27.987 -17.764 -36.280 1.00 96.44 936 GLU A N 1
ATOM 6940 C CA . GLU A 1 936 ? 27.605 -18.259 -34.957 1.00 96.44 936 GLU A CA 1
ATOM 6941 C C . GLU A 1 936 ? 28.780 -18.982 -34.294 1.00 96.44 936 GLU A C 1
ATOM 6943 O O . GLU A 1 936 ? 29.028 -18.795 -33.106 1.00 96.44 936 GLU A O 1
ATOM 6948 N N . ARG A 1 937 ? 29.572 -19.758 -35.055 1.00 96.88 937 ARG A N 1
ATOM 6949 C CA . ARG A 1 937 ? 30.834 -20.333 -34.554 1.00 96.88 937 ARG A CA 1
ATOM 6950 C C . ARG A 1 937 ? 31.844 -19.256 -34.158 1.00 96.88 937 ARG A C 1
ATOM 6952 O O . ARG A 1 937 ? 32.495 -19.427 -33.130 1.00 96.88 937 ARG A O 1
ATOM 6959 N N . SER A 1 938 ? 31.964 -18.178 -34.932 1.00 96.12 938 SER A N 1
ATOM 6960 C CA . SER A 1 938 ? 32.875 -17.065 -34.633 1.00 96.12 938 SER A CA 1
ATOM 6961 C C . SER A 1 938 ? 32.434 -16.296 -33.385 1.00 96.12 938 SER A C 1
ATOM 6963 O O . SER A 1 938 ? 33.244 -16.063 -32.494 1.00 96.12 938 SER A O 1
ATOM 6965 N N . ALA A 1 939 ? 31.143 -15.982 -33.264 1.00 95.56 939 ALA A N 1
ATOM 6966 C CA . ALA A 1 939 ? 30.568 -15.344 -32.082 1.00 95.56 939 ALA A CA 1
ATOM 6967 C C . ALA A 1 939 ? 30.729 -16.220 -30.829 1.00 95.56 939 ALA A C 1
ATOM 6969 O O . ALA A 1 939 ? 31.195 -15.759 -29.793 1.00 95.56 939 ALA A O 1
ATOM 6970 N N . ILE A 1 940 ? 30.457 -17.525 -30.938 1.00 96.38 940 ILE A N 1
ATOM 6971 C CA . ILE A 1 940 ? 30.711 -18.499 -29.868 1.00 96.38 940 ILE A CA 1
ATOM 6972 C C . ILE A 1 940 ? 32.193 -18.524 -29.464 1.00 96.38 940 ILE A C 1
ATOM 6974 O O . ILE A 1 940 ? 32.493 -18.645 -28.277 1.00 96.38 940 ILE A O 1
ATOM 6978 N N . GLN A 1 941 ? 33.125 -18.436 -30.417 1.00 96.38 941 GLN A N 1
ATOM 6979 C CA . GLN A 1 941 ? 34.560 -18.359 -30.126 1.00 96.38 941 GLN A CA 1
ATOM 6980 C C . GLN A 1 941 ? 34.921 -17.057 -29.403 1.00 96.38 941 GLN A C 1
ATOM 6982 O O . GLN A 1 941 ? 35.663 -17.122 -28.422 1.00 96.38 941 GLN A O 1
ATOM 6987 N N . GLU A 1 942 ? 34.359 -15.920 -29.817 1.00 95.75 942 GLU A N 1
ATOM 6988 C CA . GLU A 1 942 ? 34.598 -14.629 -29.168 1.00 95.75 942 GLU A CA 1
ATOM 6989 C C . GLU A 1 942 ? 34.042 -14.595 -27.738 1.00 95.75 942 GLU A C 1
ATOM 6991 O O . GLU A 1 942 ? 34.775 -14.237 -26.825 1.00 95.75 942 GLU A O 1
ATOM 6996 N N . LEU A 1 943 ? 32.833 -15.110 -27.486 1.00 95.94 943 LEU A N 1
ATOM 6997 C CA . LEU A 1 943 ? 32.272 -15.230 -26.130 1.00 95.94 943 LEU A CA 1
ATOM 6998 C C . LEU A 1 943 ? 33.179 -16.044 -25.187 1.00 95.94 943 LEU A C 1
ATOM 7000 O O . LEU A 1 943 ? 33.431 -15.641 -24.049 1.00 95.94 943 LEU A O 1
ATOM 7004 N N . ASN A 1 944 ? 33.739 -17.163 -25.667 1.00 96.06 944 ASN A N 1
ATOM 7005 C CA . ASN A 1 944 ? 34.710 -17.939 -24.886 1.00 96.06 944 ASN A CA 1
ATOM 7006 C C . ASN A 1 944 ? 36.022 -17.153 -24.669 1.00 96.06 944 ASN A C 1
ATOM 7008 O O . ASN A 1 944 ? 36.618 -17.239 -23.596 1.00 96.06 944 ASN A O 1
ATOM 7012 N N . LYS A 1 945 ? 36.480 -16.391 -25.673 1.00 96.75 945 LYS A N 1
ATOM 7013 C CA . LYS A 1 945 ? 37.704 -15.570 -25.638 1.00 96.75 945 LYS A CA 1
ATOM 7014 C C . LYS A 1 945 ? 37.569 -14.365 -24.699 1.00 96.75 945 LYS A C 1
ATOM 7016 O O . LYS A 1 945 ? 38.528 -14.067 -23.986 1.00 96.75 945 LYS A O 1
ATOM 7021 N N . LEU A 1 946 ? 36.403 -13.727 -24.648 1.00 96.81 946 LEU A N 1
ATOM 7022 C CA . LEU A 1 946 ? 36.058 -12.657 -23.714 1.00 96.81 946 LEU A CA 1
ATOM 7023 C C . LEU A 1 946 ? 35.984 -13.181 -22.272 1.00 96.81 946 LEU A C 1
ATOM 7025 O O . LEU A 1 946 ? 36.597 -12.591 -21.385 1.00 96.81 946 LEU A O 1
ATOM 7029 N N . SER A 1 947 ? 35.341 -14.333 -22.042 1.00 95.94 947 SER A N 1
ATOM 7030 C CA . SER A 1 947 ? 35.334 -15.002 -20.729 1.00 95.94 947 SER A CA 1
ATOM 7031 C C . SER A 1 947 ? 36.754 -15.326 -20.243 1.00 95.94 947 SER A C 1
ATOM 7033 O O . SER A 1 947 ? 37.144 -14.934 -19.139 1.00 95.94 947 SER A O 1
ATOM 7035 N N . ALA A 1 948 ? 37.547 -15.982 -21.098 1.00 96.81 948 ALA A N 1
ATOM 7036 C CA . ALA A 1 948 ? 38.892 -16.441 -20.770 1.00 96.81 948 ALA A CA 1
ATOM 7037 C C . ALA A 1 948 ? 39.863 -15.285 -20.473 1.00 96.81 948 ALA A C 1
ATOM 7039 O O . ALA A 1 948 ? 40.554 -15.309 -19.458 1.00 96.81 948 ALA A O 1
ATOM 7040 N N . ASN A 1 949 ? 39.912 -14.263 -21.337 1.00 95.62 949 ASN A N 1
ATOM 7041 C CA . ASN A 1 949 ? 40.850 -13.143 -21.189 1.00 95.62 949 ASN A CA 1
ATOM 7042 C C . ASN A 1 949 ? 40.358 -12.047 -20.232 1.00 95.62 949 ASN A C 1
ATOM 7044 O O . ASN A 1 949 ? 41.179 -11.267 -19.755 1.00 95.62 949 ASN A O 1
ATOM 7048 N N . GLY A 1 950 ? 39.049 -11.977 -19.975 1.00 95.81 950 GLY A N 1
ATOM 7049 C CA . GLY A 1 950 ? 38.432 -11.082 -19.002 1.00 95.81 950 GLY A CA 1
ATOM 7050 C C . GLY A 1 950 ? 38.477 -11.668 -17.592 1.00 95.81 950 GLY A C 1
ATOM 7051 O O . GLY A 1 950 ? 39.511 -11.642 -16.923 1.00 95.81 950 GLY A O 1
ATOM 7052 N N . LEU A 1 951 ? 37.335 -12.169 -17.113 1.00 96.25 951 LEU A N 1
ATOM 7053 C CA . LEU A 1 951 ? 37.172 -12.536 -15.705 1.00 96.25 951 LEU A CA 1
ATOM 7054 C C . LEU A 1 951 ? 37.956 -13.794 -15.294 1.00 96.25 951 LEU A C 1
ATOM 7056 O O . LEU A 1 951 ? 38.440 -13.832 -14.165 1.00 96.25 951 LEU A O 1
ATOM 7060 N N . GLU A 1 952 ? 38.115 -14.804 -16.162 1.00 98.00 952 GLU A N 1
ATOM 7061 C CA . GLU A 1 952 ? 38.872 -16.020 -15.799 1.00 98.00 952 GLU A CA 1
ATOM 7062 C C . GLU A 1 952 ? 40.340 -15.667 -15.506 1.00 98.00 952 GLU A C 1
ATOM 7064 O O . GLU A 1 952 ? 40.807 -15.877 -14.384 1.00 98.00 952 GLU A O 1
ATOM 7069 N N . LYS A 1 953 ? 41.014 -14.999 -16.452 1.00 97.38 953 LYS A N 1
ATOM 7070 C CA . LYS A 1 953 ? 42.377 -14.476 -16.288 1.00 97.38 953 LYS A CA 1
ATOM 7071 C C . LYS A 1 953 ? 42.533 -13.572 -15.056 1.00 97.38 953 LYS A C 1
ATOM 7073 O O . LYS A 1 953 ? 43.416 -13.820 -14.237 1.00 97.38 953 LYS A O 1
ATOM 7078 N N . LEU A 1 954 ? 41.668 -12.565 -14.885 1.00 97.62 954 LEU A N 1
ATOM 7079 C CA . LEU A 1 954 ? 41.742 -11.621 -13.758 1.00 97.62 954 LEU A CA 1
ATOM 7080 C C . LEU A 1 954 ? 41.674 -12.332 -12.394 1.00 97.62 954 LEU A C 1
ATOM 7082 O O . LEU A 1 954 ? 42.420 -12.010 -11.466 1.00 97.62 954 LEU A O 1
ATOM 7086 N N . MET A 1 955 ? 40.778 -13.314 -12.273 1.00 97.88 955 MET A N 1
ATOM 7087 C CA . MET A 1 955 ? 40.581 -14.083 -11.044 1.00 97.88 955 MET A CA 1
ATOM 7088 C C . MET A 1 955 ? 41.764 -15.013 -10.737 1.00 97.88 955 MET A C 1
ATOM 7090 O O . MET A 1 955 ? 42.062 -15.236 -9.560 1.00 97.88 955 MET A O 1
ATOM 7094 N N . GLU A 1 956 ? 42.443 -15.538 -11.761 1.00 96.75 956 GLU A N 1
ATOM 7095 C CA . GLU A 1 956 ? 43.652 -16.356 -11.611 1.00 96.75 956 GLU A CA 1
ATOM 7096 C C . GLU A 1 956 ? 44.887 -15.512 -11.258 1.00 96.75 956 GLU A C 1
ATOM 7098 O O . GLU A 1 956 ? 45.542 -15.793 -10.249 1.00 96.75 956 GLU A O 1
ATOM 7103 N N . GLU A 1 957 ? 45.174 -14.448 -12.015 1.00 97.31 957 GLU A N 1
ATOM 7104 C CA . GLU A 1 957 ? 46.357 -13.591 -11.825 1.00 97.31 957 GLU A CA 1
ATOM 7105 C C . GLU A 1 957 ? 46.365 -12.922 -10.441 1.00 97.31 957 GLU A C 1
ATOM 7107 O O . GLU A 1 957 ? 47.362 -12.984 -9.714 1.00 97.31 957 GLU A O 1
ATOM 7112 N N . LEU A 1 958 ? 45.228 -12.356 -10.018 1.00 97.50 958 LEU A N 1
ATOM 7113 C CA . LEU A 1 958 ? 45.084 -11.718 -8.704 1.00 97.50 958 LEU A CA 1
ATOM 7114 C C . LEU A 1 958 ? 44.760 -12.709 -7.569 1.00 97.50 958 LEU A C 1
ATOM 7116 O O . LEU A 1 958 ? 44.726 -12.316 -6.394 1.00 97.50 958 LEU A O 1
ATOM 7120 N N . LYS A 1 959 ? 44.568 -13.998 -7.887 1.00 97.62 959 LYS A N 1
ATOM 7121 C CA . LYS A 1 959 ? 44.235 -15.089 -6.950 1.00 97.62 959 LYS A CA 1
ATOM 7122 C C . LYS A 1 959 ? 42.991 -14.772 -6.111 1.00 97.62 959 LYS A C 1
ATOM 7124 O O . LYS A 1 959 ? 43.021 -14.832 -4.879 1.00 97.62 959 LYS A O 1
ATOM 7129 N N . LEU A 1 960 ? 41.913 -14.382 -6.786 1.00 98.31 960 LEU A N 1
ATOM 7130 C CA . LEU A 1 960 ? 40.657 -13.959 -6.170 1.00 98.31 960 LEU A CA 1
ATOM 7131 C C . LEU A 1 960 ? 39.763 -15.144 -5.776 1.00 98.31 960 LEU A C 1
ATOM 7133 O O . LEU A 1 960 ? 39.754 -16.216 -6.389 1.00 98.31 960 LEU A O 1
ATOM 7137 N N . ASN A 1 961 ? 38.958 -14.932 -4.739 1.00 98.50 961 ASN A N 1
ATOM 7138 C CA . ASN A 1 961 ? 37.889 -15.837 -4.329 1.00 98.50 961 ASN A CA 1
ATOM 7139 C C . ASN A 1 961 ? 36.523 -15.401 -4.874 1.00 98.50 961 ASN A C 1
ATOM 7141 O O . ASN A 1 961 ? 35.700 -16.275 -5.138 1.00 98.50 961 ASN A O 1
ATOM 7145 N N . ALA A 1 962 ? 36.316 -14.096 -5.069 1.00 98.38 962 ALA A N 1
ATOM 7146 C CA . ALA A 1 962 ? 35.171 -13.496 -5.754 1.00 98.38 962 ALA A CA 1
ATOM 7147 C C . ALA A 1 962 ? 35.556 -12.141 -6.376 1.00 98.38 962 ALA A C 1
ATOM 7149 O O . ALA A 1 962 ? 36.558 -11.541 -5.978 1.00 98.38 962 ALA A O 1
ATOM 7150 N N . ILE A 1 963 ? 34.711 -11.638 -7.272 1.00 98.44 963 ILE A N 1
ATOM 7151 C CA . ILE A 1 963 ? 34.488 -10.196 -7.446 1.00 98.44 963 ILE A CA 1
ATOM 7152 C C . ILE A 1 963 ? 33.187 -9.788 -6.745 1.00 98.44 963 ILE A C 1
ATOM 7154 O O . ILE A 1 963 ? 32.298 -10.622 -6.563 1.00 98.44 963 ILE A O 1
ATOM 7158 N N . VAL A 1 964 ? 33.062 -8.519 -6.362 1.00 97.88 964 VAL A N 1
ATOM 7159 C CA . VAL A 1 964 ? 31.837 -7.945 -5.785 1.00 97.88 964 VAL A CA 1
ATOM 7160 C C . VAL A 1 964 ? 31.393 -6.731 -6.595 1.00 97.88 964 VAL A C 1
ATOM 7162 O O . VAL A 1 964 ? 32.209 -5.876 -6.923 1.00 97.88 964 VAL A O 1
ATOM 7165 N N . THR A 1 965 ? 30.100 -6.658 -6.917 1.00 97.25 965 THR A N 1
ATOM 7166 C CA . THR A 1 965 ? 29.481 -5.559 -7.685 1.00 97.25 965 THR A CA 1
ATOM 7167 C C . THR A 1 965 ? 28.098 -5.192 -7.128 1.00 97.25 965 THR A C 1
ATOM 7169 O O . THR A 1 965 ? 27.489 -6.011 -6.431 1.00 97.25 965 THR A O 1
ATOM 7172 N N . PRO A 1 966 ? 27.573 -3.986 -7.412 1.00 96.81 966 PRO A N 1
ATOM 7173 C CA . PRO A 1 966 ? 26.196 -3.621 -7.083 1.00 96.81 966 PRO A CA 1
ATOM 7174 C C . PRO A 1 966 ? 25.155 -4.451 -7.842 1.00 96.81 966 PRO A C 1
ATOM 7176 O O . PRO A 1 966 ? 25.415 -4.901 -8.955 1.00 96.81 966 PRO A O 1
ATOM 7179 N N . ASN A 1 967 ? 23.964 -4.586 -7.251 1.00 94.81 967 ASN A N 1
ATOM 7180 C CA . ASN A 1 967 ? 22.794 -5.274 -7.802 1.00 94.81 967 ASN A CA 1
ATOM 7181 C C . ASN A 1 967 ? 23.121 -6.677 -8.329 1.00 94.81 967 ASN A C 1
ATOM 7183 O O . ASN A 1 967 ? 23.348 -7.612 -7.557 1.00 94.81 967 ASN A O 1
ATOM 7187 N N . ASP A 1 968 ? 23.133 -6.792 -9.649 1.00 93.50 968 ASP A N 1
ATOM 7188 C CA . ASP A 1 968 ? 23.524 -7.925 -10.459 1.00 93.50 968 ASP A CA 1
ATOM 7189 C C . ASP A 1 968 ? 24.529 -7.517 -11.544 1.00 93.50 968 ASP A C 1
ATOM 7191 O O . ASP A 1 968 ? 24.847 -8.364 -12.360 1.00 93.50 968 ASP A O 1
ATOM 7195 N N . ASN A 1 969 ? 25.060 -6.282 -11.548 1.00 94.38 969 ASN A N 1
ATOM 7196 C CA . ASN A 1 969 ? 25.737 -5.635 -12.690 1.00 94.38 969 ASN A CA 1
ATOM 7197 C C . ASN A 1 969 ? 26.854 -6.469 -13.369 1.00 94.38 969 ASN A C 1
ATOM 7199 O O . ASN A 1 969 ? 27.220 -6.207 -14.509 1.00 94.38 969 ASN A O 1
ATOM 7203 N N . THR A 1 970 ? 27.431 -7.456 -12.677 1.00 93.94 970 THR A N 1
ATOM 7204 C CA . THR A 1 970 ? 28.374 -8.444 -13.235 1.00 93.94 970 THR A CA 1
ATOM 7205 C C . THR A 1 970 ? 27.711 -9.585 -14.038 1.00 93.94 970 THR A C 1
ATOM 7207 O O . THR A 1 970 ? 28.411 -10.520 -14.437 1.00 93.94 970 THR A O 1
ATOM 7210 N N . SER A 1 971 ? 26.394 -9.563 -14.234 1.00 96.19 971 SER A N 1
ATOM 7211 C CA . SER A 1 971 ? 25.562 -10.647 -14.767 1.00 96.19 971 SER A CA 1
ATOM 7212 C C . SER A 1 971 ? 26.095 -11.170 -16.098 1.00 96.19 971 SER A C 1
ATOM 7214 O O . SER A 1 971 ? 26.554 -12.318 -16.131 1.00 96.19 971 SER A O 1
ATOM 7216 N N . SER A 1 972 ? 26.233 -10.314 -17.115 1.00 95.62 972 SER A N 1
ATOM 7217 C CA . SER A 1 972 ? 26.718 -10.712 -18.447 1.00 95.62 972 SER A CA 1
ATOM 7218 C C . SER A 1 972 ? 28.126 -11.314 -18.409 1.00 95.62 972 SER A C 1
ATOM 7220 O O . SER A 1 972 ? 28.405 -12.326 -19.055 1.00 95.62 972 SER A O 1
ATOM 7222 N N . VAL A 1 973 ? 29.004 -10.786 -17.545 1.00 96.50 973 VAL A N 1
ATOM 7223 C CA . VAL A 1 973 ? 30.359 -11.324 -17.314 1.00 96.50 973 VAL A CA 1
ATOM 7224 C C . VAL A 1 973 ? 30.311 -12.766 -16.782 1.00 96.50 973 VAL A C 1
ATOM 7226 O O . VAL A 1 973 ? 31.121 -13.613 -17.165 1.00 96.50 973 VAL A O 1
ATOM 7229 N N . LEU A 1 974 ? 29.340 -13.075 -15.916 1.00 97.94 974 LEU A N 1
ATOM 7230 C CA . LEU A 1 974 ? 29.099 -14.424 -15.399 1.00 97.94 974 LEU A CA 1
ATOM 7231 C C . LEU A 1 974 ? 28.262 -15.286 -16.363 1.00 97.94 974 LEU A C 1
ATOM 7233 O O . LEU A 1 974 ? 28.295 -16.518 -16.254 1.00 97.94 974 LEU A O 1
ATOM 7237 N N . ALA A 1 975 ? 27.492 -14.688 -17.272 1.00 96.94 975 ALA A N 1
ATOM 7238 C CA . ALA A 1 975 ? 26.659 -15.372 -18.256 1.00 96.94 975 ALA A CA 1
ATOM 7239 C C . ALA A 1 975 ? 27.488 -15.928 -19.413 1.00 96.94 975 ALA A C 1
ATOM 7241 O O . ALA A 1 975 ? 27.481 -17.145 -19.607 1.00 96.94 975 ALA A O 1
ATOM 7242 N N . ILE A 1 976 ? 28.271 -15.099 -20.121 1.00 95.44 976 ILE A N 1
ATOM 7243 C CA . ILE A 1 976 ? 29.108 -15.546 -21.256 1.00 95.44 976 ILE A CA 1
ATOM 7244 C C . ILE A 1 976 ? 30.064 -16.677 -20.850 1.00 95.44 976 ILE A C 1
ATOM 7246 O O . ILE A 1 976 ? 30.262 -17.646 -21.584 1.00 95.44 976 ILE A O 1
ATOM 7250 N N . GLY A 1 977 ? 30.587 -16.601 -19.622 1.00 94.69 977 GLY A N 1
ATOM 7251 C CA . GLY A 1 977 ? 31.466 -17.603 -19.039 1.00 94.69 977 GLY A CA 1
ATOM 7252 C C . GLY A 1 977 ? 30.760 -18.779 -18.368 1.00 94.69 977 GLY A C 1
ATOM 7253 O O . GLY A 1 977 ? 31.443 -19.633 -17.805 1.00 94.69 977 GLY A O 1
ATOM 7254 N N . GLY A 1 978 ? 29.425 -18.852 -18.362 1.00 96.88 978 GLY A N 1
ATOM 7255 C CA . GLY A 1 978 ? 28.657 -19.918 -17.702 1.00 96.88 978 GLY A CA 1
ATOM 7256 C C . GLY A 1 978 ? 29.007 -20.118 -16.217 1.00 96.88 978 GLY A C 1
ATOM 7257 O O . GLY A 1 978 ? 29.002 -21.249 -15.719 1.00 96.88 978 GLY A O 1
ATOM 7258 N N . MET A 1 979 ? 29.393 -19.032 -15.544 1.00 98.06 979 MET A N 1
ATOM 7259 C CA . MET A 1 979 ? 29.946 -18.994 -14.189 1.00 98.06 979 MET A CA 1
ATOM 7260 C C . MET A 1 979 ? 28.849 -18.903 -13.114 1.00 98.06 979 MET A C 1
ATOM 7262 O O . MET A 1 979 ? 27.659 -19.005 -13.425 1.00 98.06 979 MET A O 1
ATOM 7266 N N . THR A 1 980 ? 29.246 -18.709 -11.850 1.00 98.44 980 THR A N 1
ATOM 7267 C CA . THR A 1 980 ? 28.335 -18.629 -10.699 1.00 98.44 980 THR A CA 1
ATOM 7268 C C . THR A 1 980 ? 28.301 -17.232 -10.076 1.00 98.44 980 THR A C 1
ATOM 7270 O O . THR A 1 980 ? 29.318 -16.546 -9.992 1.00 98.44 980 THR A O 1
ATOM 7273 N N . GLY A 1 981 ? 27.128 -16.832 -9.586 1.00 98.62 981 GLY A N 1
ATOM 7274 C CA . GLY A 1 981 ? 26.908 -15.580 -8.862 1.00 98.62 981 GLY A CA 1
ATOM 7275 C C . GLY A 1 981 ? 25.888 -15.743 -7.738 1.00 98.62 981 GLY A C 1
ATOM 7276 O O . GLY A 1 981 ? 24.985 -16.578 -7.829 1.00 98.62 981 GLY A O 1
ATOM 7277 N N . ILE A 1 982 ? 26.035 -14.955 -6.674 1.00 98.81 982 ILE A N 1
ATOM 7278 C CA . ILE A 1 982 ? 25.067 -14.860 -5.576 1.00 98.81 982 ILE A CA 1
ATOM 7279 C C . ILE A 1 982 ? 24.812 -13.386 -5.286 1.00 98.81 982 ILE A C 1
ATOM 7281 O O . ILE A 1 982 ? 25.738 -12.695 -4.865 1.00 98.81 982 ILE A O 1
ATOM 7285 N N . THR A 1 983 ? 23.572 -12.920 -5.458 1.00 98.50 983 THR A N 1
ATOM 7286 C CA . THR A 1 983 ? 23.166 -11.602 -4.946 1.00 98.50 983 THR A CA 1
ATOM 7287 C C . THR A 1 983 ? 22.520 -11.729 -3.570 1.00 98.50 983 THR A C 1
ATOM 7289 O O . THR A 1 983 ? 21.799 -12.693 -3.298 1.00 98.50 983 THR A O 1
ATOM 7292 N N . VAL A 1 984 ? 22.798 -10.762 -2.698 1.00 98.56 984 VAL A N 1
ATOM 7293 C CA . VAL A 1 984 ? 22.272 -10.655 -1.329 1.00 98.56 984 VAL A CA 1
ATOM 7294 C C . VAL A 1 984 ? 21.686 -9.249 -1.138 1.00 98.56 984 VAL A C 1
ATOM 7296 O O . VAL A 1 984 ? 22.256 -8.299 -1.673 1.00 98.56 984 VAL A O 1
ATOM 7299 N N . PRO A 1 985 ? 20.582 -9.057 -0.390 1.00 98.56 985 PRO A N 1
ATOM 7300 C CA . PRO A 1 985 ? 20.039 -7.723 -0.120 1.00 98.56 985 PRO A CA 1
ATOM 7301 C C . PRO A 1 985 ? 21.069 -6.787 0.530 1.00 98.56 985 PRO A C 1
ATOM 7303 O O . PRO A 1 985 ? 21.655 -7.132 1.555 1.00 98.56 985 PRO A O 1
ATOM 7306 N N . ALA A 1 986 ? 21.265 -5.602 -0.055 1.00 96.50 986 ALA A N 1
ATOM 7307 C CA . ALA A 1 986 ? 22.286 -4.633 0.351 1.00 96.50 986 ALA A CA 1
ATOM 7308 C C . ALA A 1 986 ? 21.700 -3.291 0.811 1.00 96.50 986 ALA A C 1
ATOM 7310 O O . ALA A 1 986 ? 22.245 -2.668 1.718 1.00 96.50 986 ALA A O 1
ATOM 7311 N N . GLY A 1 987 ? 20.561 -2.851 0.279 1.00 94.56 987 GLY A N 1
ATOM 7312 C CA . GLY A 1 987 ? 19.919 -1.636 0.773 1.00 94.56 987 GLY A CA 1
ATOM 7313 C C . GLY A 1 987 ? 18.549 -1.357 0.179 1.00 94.56 987 GLY A C 1
ATOM 7314 O O . GLY A 1 987 ? 17.940 -2.208 -0.467 1.00 94.56 987 GLY A O 1
ATOM 7315 N N . TYR A 1 988 ? 18.083 -0.135 0.430 1.00 94.38 988 TYR A N 1
ATOM 7316 C CA . TYR A 1 988 ? 16.860 0.444 -0.113 1.00 94.38 988 TYR A CA 1
ATOM 7317 C C . TYR A 1 988 ? 17.172 1.874 -0.560 1.00 94.38 988 TYR A C 1
ATOM 7319 O O . TYR A 1 988 ? 17.784 2.633 0.191 1.00 94.38 988 TYR A O 1
ATOM 7327 N N . GLY A 1 989 ? 16.793 2.242 -1.784 1.00 86.25 989 GLY A N 1
ATOM 7328 C CA . GLY A 1 989 ? 16.901 3.614 -2.279 1.00 86.25 989 GLY A CA 1
ATOM 7329 C C . GLY A 1 989 ? 15.895 4.547 -1.595 1.00 86.25 989 GLY A C 1
ATOM 7330 O O . GLY A 1 989 ? 15.004 4.095 -0.879 1.00 86.25 989 GLY A O 1
ATOM 7331 N N . LYS A 1 990 ? 15.992 5.859 -1.858 1.00 75.44 990 LYS A N 1
ATOM 7332 C CA . LYS A 1 990 ? 15.155 6.896 -1.211 1.00 75.44 990 LYS A CA 1
ATOM 7333 C C . LYS A 1 990 ? 13.638 6.644 -1.310 1.00 75.44 990 LYS A C 1
ATOM 7335 O O . LYS A 1 990 ? 12.909 7.027 -0.406 1.00 75.44 990 LYS A O 1
ATOM 7340 N N . LEU A 1 991 ? 13.175 5.977 -2.371 1.00 77.25 991 LEU A N 1
ATOM 7341 C CA . LEU A 1 991 ? 11.761 5.631 -2.590 1.00 77.25 991 LEU A CA 1
ATOM 7342 C C . LEU A 1 991 ? 11.354 4.243 -2.048 1.00 77.25 991 LEU A C 1
ATOM 7344 O O . LEU A 1 991 ? 10.247 3.795 -2.312 1.00 77.25 991 LEU A O 1
ATOM 7348 N N . GLY A 1 992 ? 12.234 3.531 -1.336 1.00 86.12 992 GLY A N 1
ATOM 7349 C CA . GLY A 1 992 ? 11.963 2.191 -0.794 1.00 86.12 992 GLY A CA 1
ATOM 7350 C C . GLY A 1 992 ? 12.242 1.020 -1.746 1.00 86.12 992 GLY A C 1
ATOM 7351 O O . GLY A 1 992 ? 12.151 -0.130 -1.322 1.00 86.12 992 GLY A O 1
ATOM 7352 N N . VAL A 1 993 ? 12.634 1.277 -3.000 1.00 91.75 993 VAL A N 1
ATOM 7353 C CA . VAL A 1 993 ? 13.063 0.230 -3.951 1.00 91.75 993 VAL A CA 1
ATOM 7354 C C . VAL A 1 993 ? 14.349 -0.432 -3.432 1.00 91.75 993 VAL A C 1
ATOM 7356 O O . VAL A 1 993 ? 15.312 0.291 -3.156 1.00 91.75 993 VAL A O 1
ATOM 7359 N N . PRO A 1 994 ? 14.405 -1.765 -3.259 1.00 96.44 994 PRO A N 1
ATOM 7360 C CA . PRO A 1 994 ? 15.596 -2.440 -2.756 1.00 96.44 994 PRO A CA 1
ATOM 7361 C C . PRO A 1 994 ? 16.710 -2.530 -3.805 1.00 96.44 994 PRO A C 1
ATOM 7363 O O . PRO A 1 994 ? 16.459 -2.482 -5.007 1.00 96.44 994 PRO A O 1
ATOM 7366 N N . PHE A 1 995 ? 17.940 -2.712 -3.329 1.00 96.62 995 PHE A N 1
ATOM 7367 C CA . PHE A 1 995 ? 19.106 -3.038 -4.147 1.00 96.62 995 PHE A CA 1
ATOM 7368 C C . PHE A 1 995 ? 19.969 -4.118 -3.479 1.00 96.62 995 PHE A C 1
ATOM 7370 O O . PHE A 1 995 ? 20.025 -4.217 -2.247 1.00 96.62 995 PHE A O 1
ATOM 7377 N N . GLY A 1 996 ? 20.620 -4.951 -4.290 1.00 97.69 996 GLY A N 1
ATOM 7378 C CA . GLY A 1 996 ? 21.454 -6.078 -3.864 1.00 97.69 996 GLY A CA 1
ATOM 7379 C C . GLY A 1 996 ? 22.959 -5.830 -3.995 1.00 97.69 996 GLY A C 1
ATOM 7380 O O . GLY A 1 996 ? 23.398 -4.791 -4.483 1.00 97.69 996 GLY A O 1
ATOM 7381 N N . ILE A 1 997 ? 23.757 -6.806 -3.566 1.00 98.25 997 ILE A N 1
ATOM 7382 C CA . ILE A 1 997 ? 25.206 -6.888 -3.779 1.00 98.25 997 ILE A CA 1
ATOM 7383 C C . ILE A 1 997 ? 25.542 -8.284 -4.312 1.00 98.25 997 ILE A C 1
ATOM 7385 O O . ILE A 1 997 ? 25.218 -9.289 -3.675 1.00 98.25 997 ILE A O 1
ATOM 7389 N N . CYS A 1 998 ? 26.162 -8.357 -5.492 1.00 98.50 998 CYS A N 1
ATOM 7390 C CA . CYS A 1 998 ? 26.463 -9.613 -6.172 1.00 98.50 998 CYS A CA 1
ATOM 7391 C C . CYS A 1 998 ? 27.922 -10.033 -5.976 1.00 98.50 998 CYS A C 1
ATOM 7393 O O . CYS A 1 998 ? 28.845 -9.360 -6.439 1.00 98.50 998 CYS A O 1
ATOM 7395 N N . PHE A 1 999 ? 28.109 -11.198 -5.355 1.00 98.69 999 PHE A N 1
ATOM 7396 C CA . PHE A 1 999 ? 29.366 -11.936 -5.292 1.00 98.69 999 PHE A CA 1
ATOM 7397 C C . PHE A 1 999 ? 29.471 -12.843 -6.530 1.00 98.69 999 PHE A C 1
ATOM 7399 O O . PHE A 1 999 ? 28.744 -13.833 -6.636 1.00 98.69 999 PHE A O 1
ATOM 7406 N N . GLY A 1 1000 ? 30.360 -12.515 -7.470 1.00 98.38 1000 GLY A N 1
ATOM 7407 C CA . GLY A 1 1000 ? 30.621 -13.293 -8.689 1.00 98.38 1000 GLY A CA 1
ATOM 7408 C C . GLY A 1 1000 ? 31.884 -14.153 -8.585 1.00 98.38 1000 GLY A C 1
ATOM 7409 O O . GLY A 1 1000 ? 32.854 -13.761 -7.936 1.00 98.38 1000 GLY A O 1
ATOM 7410 N N . GLY A 1 1001 ? 31.909 -15.325 -9.225 1.00 97.94 1001 GLY A N 1
ATOM 7411 C CA . GLY A 1 1001 ? 33.075 -16.214 -9.198 1.00 97.94 1001 GLY A CA 1
ATOM 7412 C C . GLY A 1 1001 ? 33.073 -17.302 -10.272 1.00 97.94 1001 GLY A C 1
ATOM 7413 O O . GLY A 1 1001 ? 32.039 -17.626 -10.852 1.00 97.94 1001 GLY A O 1
ATOM 7414 N N . LEU A 1 1002 ? 34.255 -17.875 -10.525 1.00 98.25 1002 LEU A N 1
ATOM 7415 C CA . LEU A 1 1002 ? 34.493 -18.843 -11.603 1.00 98.25 1002 LEU A CA 1
ATOM 7416 C C 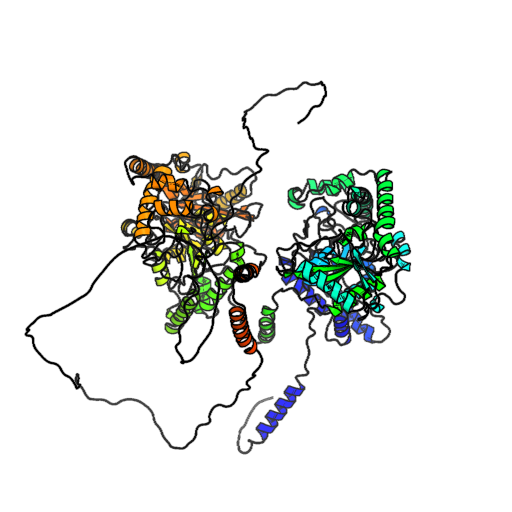. LEU A 1 1002 ? 33.676 -20.136 -11.449 1.00 98.25 1002 LEU A C 1
ATOM 7418 O O . LEU A 1 1002 ? 33.205 -20.468 -10.362 1.00 98.25 1002 LEU A O 1
ATOM 7422 N N . LYS A 1 1003 ? 33.563 -20.915 -12.534 1.00 97.62 1003 LYS A N 1
ATOM 7423 C CA . LYS A 1 1003 ? 32.879 -22.222 -12.541 1.00 97.62 1003 LYS A CA 1
ATOM 7424 C C . LYS A 1 1003 ? 33.355 -23.112 -11.378 1.00 97.62 1003 LYS A C 1
ATOM 7426 O O . LYS A 1 1003 ? 34.519 -23.516 -11.343 1.00 97.62 1003 LYS A O 1
ATOM 7431 N N . GLY A 1 1004 ? 32.453 -23.445 -10.456 1.00 97.50 1004 GLY A N 1
ATOM 7432 C CA . GLY A 1 1004 ? 32.740 -24.229 -9.251 1.00 97.50 1004 GLY A CA 1
ATOM 7433 C C . GLY A 1 1004 ? 33.100 -23.435 -7.989 1.00 97.50 1004 GLY A C 1
ATOM 7434 O O . GLY A 1 1004 ? 33.530 -24.036 -7.002 1.00 97.50 1004 GLY A O 1
ATOM 7435 N N . TYR A 1 1005 ? 32.987 -22.102 -7.997 1.00 98.31 1005 TYR A N 1
ATOM 7436 C CA . TYR A 1 1005 ? 33.273 -21.259 -6.828 1.00 98.31 1005 TYR A CA 1
ATOM 7437 C C . TYR A 1 1005 ? 32.093 -21.144 -5.846 1.00 98.31 1005 TYR A C 1
ATOM 7439 O O . TYR A 1 1005 ? 32.252 -20.482 -4.821 1.00 98.31 1005 TYR A O 1
ATOM 7447 N N . GLU A 1 1006 ? 30.960 -21.822 -6.074 1.00 98.56 1006 GLU A N 1
ATOM 7448 C CA . GLU A 1 1006 ? 29.781 -21.815 -5.192 1.00 98.56 1006 GLU A CA 1
ATOM 7449 C C . GLU A 1 1006 ? 30.137 -21.968 -3.700 1.00 98.56 1006 GLU A C 1
ATOM 7451 O O . GLU A 1 1006 ? 29.644 -21.159 -2.917 1.00 98.56 1006 GLU A O 1
ATOM 7456 N N . PRO A 1 1007 ? 31.030 -22.888 -3.262 1.00 98.56 1007 PRO A N 1
ATOM 7457 C CA . PRO A 1 1007 ? 31.405 -22.994 -1.849 1.00 98.56 1007 PRO A CA 1
ATOM 7458 C C . PRO A 1 1007 ? 31.988 -21.696 -1.276 1.00 98.56 1007 PRO A C 1
ATOM 7460 O O . PRO A 1 1007 ? 31.673 -21.309 -0.156 1.00 98.56 1007 PRO A O 1
ATOM 7463 N N . ARG A 1 1008 ? 32.814 -20.996 -2.065 1.00 98.00 1008 ARG A N 1
ATOM 7464 C CA . ARG A 1 1008 ? 33.467 -19.739 -1.671 1.00 98.00 1008 ARG A CA 1
ATOM 7465 C C . ARG A 1 1008 ? 32.454 -18.601 -1.627 1.00 98.00 1008 ARG A C 1
ATOM 7467 O O . ARG A 1 1008 ? 32.443 -17.834 -0.668 1.00 98.00 1008 ARG A O 1
ATOM 7474 N N . LEU A 1 1009 ? 31.609 -18.502 -2.657 1.00 98.75 1009 LEU A N 1
ATOM 7475 C CA . LEU A 1 1009 ? 30.565 -17.481 -2.734 1.00 98.75 1009 LEU A CA 1
ATOM 7476 C C . LEU A 1 1009 ? 29.562 -17.636 -1.586 1.00 98.75 1009 LEU A C 1
ATOM 7478 O O . LEU A 1 1009 ? 29.172 -16.637 -1.000 1.00 98.75 1009 LEU A O 1
ATOM 7482 N N . ILE A 1 1010 ? 29.209 -18.870 -1.212 1.00 98.88 1010 ILE A N 1
ATOM 7483 C CA . ILE A 1 1010 ? 28.314 -19.161 -0.085 1.00 98.88 1010 ILE A CA 1
ATOM 7484 C C . ILE A 1 1010 ? 28.930 -18.730 1.253 1.00 98.88 1010 ILE A C 1
ATOM 7486 O O . ILE A 1 1010 ? 28.242 -18.071 2.030 1.00 98.88 1010 ILE A O 1
ATOM 7490 N N . GLU A 1 1011 ? 30.211 -19.033 1.506 1.00 98.62 1011 GLU A N 1
ATOM 7491 C CA . GLU A 1 1011 ? 30.909 -18.554 2.713 1.00 98.62 1011 GLU A CA 1
ATOM 7492 C C . GLU A 1 1011 ? 30.867 -17.020 2.816 1.00 98.62 1011 GLU A C 1
ATOM 7494 O O . GLU A 1 1011 ? 30.565 -16.478 3.878 1.00 98.62 1011 GLU A O 1
ATOM 7499 N N . MET A 1 1012 ? 31.137 -16.311 1.716 1.00 98.75 1012 MET A N 1
ATOM 7500 C CA . MET A 1 1012 ? 31.176 -14.843 1.703 1.00 98.75 1012 MET A CA 1
ATOM 7501 C C . MET A 1 1012 ? 29.778 -14.215 1.800 1.00 98.75 1012 MET A C 1
ATOM 7503 O O . MET A 1 1012 ? 29.566 -13.331 2.628 1.00 98.75 1012 MET A O 1
ATOM 7507 N N . ALA A 1 1013 ? 28.815 -14.709 1.019 1.00 98.69 1013 ALA A N 1
ATOM 7508 C CA . ALA A 1 1013 ? 27.440 -14.218 0.992 1.00 98.69 1013 ALA A CA 1
ATOM 7509 C C . ALA A 1 1013 ? 26.713 -14.439 2.328 1.00 98.69 1013 ALA A C 1
ATOM 7511 O O . ALA A 1 1013 ? 26.021 -13.539 2.799 1.00 98.69 1013 ALA A O 1
ATOM 7512 N N . TYR A 1 1014 ? 26.887 -15.600 2.971 1.00 98.69 1014 TYR A N 1
ATOM 7513 C CA . TYR A 1 1014 ? 26.266 -15.875 4.271 1.00 98.69 1014 TYR A CA 1
ATOM 7514 C C . TYR A 1 1014 ? 26.929 -15.088 5.410 1.00 98.69 1014 TYR A C 1
ATOM 7516 O O . TYR A 1 1014 ? 26.230 -14.548 6.264 1.00 98.69 1014 TYR A O 1
ATOM 7524 N N . ALA A 1 1015 ? 28.259 -14.952 5.416 1.00 98.31 1015 ALA A N 1
ATOM 7525 C CA . ALA A 1 1015 ? 28.939 -14.093 6.387 1.00 98.31 1015 ALA A CA 1
ATOM 7526 C C . ALA A 1 1015 ? 28.515 -12.619 6.246 1.00 98.31 1015 ALA A C 1
ATOM 7528 O O . ALA A 1 1015 ? 28.274 -11.957 7.254 1.00 98.31 1015 ALA A O 1
ATOM 7529 N N . PHE A 1 1016 ? 28.356 -12.123 5.013 1.00 98.56 1016 PHE A N 1
ATOM 7530 C CA . PHE A 1 1016 ? 27.826 -10.786 4.740 1.00 98.56 1016 PHE A CA 1
ATOM 7531 C C . PHE A 1 1016 ? 26.364 -10.632 5.194 1.00 98.56 1016 PHE A C 1
ATOM 7533 O O . PHE A 1 1016 ? 26.048 -9.693 5.926 1.00 98.56 1016 PHE A O 1
ATOM 7540 N N . GLU A 1 1017 ? 25.481 -11.571 4.834 1.00 98.56 1017 GLU A N 1
ATOM 7541 C CA . GLU A 1 1017 ? 24.076 -11.593 5.271 1.00 98.56 1017 GLU A CA 1
ATOM 7542 C C . GLU A 1 1017 ? 23.969 -11.548 6.800 1.00 98.56 1017 GLU A C 1
ATOM 7544 O O . GLU A 1 1017 ? 23.229 -10.736 7.352 1.00 98.56 1017 GLU A O 1
ATOM 7549 N N . GLN A 1 1018 ? 24.720 -12.399 7.502 1.00 96.75 1018 GLN A N 1
ATOM 7550 C CA . GLN A 1 1018 ? 24.647 -12.492 8.958 1.00 96.75 1018 GLN A CA 1
ATOM 7551 C C . GLN A 1 1018 ? 25.301 -11.304 9.674 1.00 96.75 1018 GLN A C 1
ATOM 7553 O O . GLN A 1 1018 ? 24.902 -11.000 10.798 1.00 96.75 1018 GLN A O 1
ATOM 7558 N N . ALA A 1 1019 ? 26.247 -10.612 9.031 1.00 93.56 1019 ALA A N 1
ATOM 7559 C CA . ALA A 1 1019 ? 26.844 -9.379 9.539 1.00 93.56 1019 ALA A CA 1
ATOM 7560 C C . ALA A 1 1019 ? 25.945 -8.140 9.371 1.00 93.56 1019 ALA A C 1
ATOM 7562 O O . ALA A 1 1019 ? 26.063 -7.219 10.175 1.00 93.56 1019 ALA A O 1
ATOM 7563 N N . THR A 1 1020 ? 25.081 -8.104 8.347 1.00 93.44 1020 THR A N 1
ATOM 7564 C CA . THR A 1 1020 ? 24.334 -6.894 7.940 1.00 93.44 1020 THR A CA 1
ATOM 7565 C C . THR A 1 1020 ? 22.819 -6.989 8.133 1.00 93.44 1020 THR A C 1
ATOM 7567 O O . THR A 1 1020 ? 22.190 -6.004 8.509 1.00 93.44 1020 THR A O 1
ATOM 7570 N N . ARG A 1 1021 ? 22.222 -8.166 7.891 1.00 91.94 1021 ARG A N 1
ATOM 7571 C CA . ARG A 1 1021 ? 20.787 -8.479 8.059 1.00 91.94 1021 ARG A CA 1
ATOM 7572 C C . ARG A 1 1021 ? 19.834 -7.451 7.429 1.00 91.94 1021 ARG A C 1
ATOM 7574 O O . ARG A 1 1021 ? 18.788 -7.140 7.989 1.00 91.94 1021 ARG A O 1
ATOM 7581 N N . VAL A 1 1022 ? 20.187 -6.944 6.244 1.00 92.81 1022 VAL A N 1
ATOM 7582 C CA . VAL A 1 1022 ? 19.499 -5.813 5.589 1.00 92.81 1022 VAL A CA 1
ATOM 7583 C C . VAL A 1 1022 ? 18.021 -6.081 5.270 1.00 92.81 1022 VAL A C 1
ATOM 7585 O O . VAL A 1 1022 ? 17.214 -5.150 5.308 1.00 92.81 1022 VAL A O 1
ATOM 7588 N N . ARG A 1 1023 ? 17.660 -7.327 4.926 1.00 94.38 1023 ARG A N 1
ATOM 7589 C CA . ARG A 1 1023 ? 16.318 -7.678 4.436 1.00 94.38 1023 ARG A CA 1
ATOM 7590 C C . ARG A 1 1023 ? 15.223 -7.299 5.444 1.00 94.38 1023 ARG A C 1
ATOM 7592 O O . ARG A 1 1023 ? 15.191 -7.787 6.570 1.00 94.38 1023 ARG A O 1
ATOM 7599 N N . LYS A 1 1024 ? 14.245 -6.537 4.959 1.00 90.00 1024 LYS A N 1
ATOM 7600 C CA . LYS A 1 1024 ? 12.957 -6.239 5.599 1.00 90.00 1024 LYS A CA 1
ATOM 7601 C C . LYS A 1 1024 ? 11.824 -6.927 4.832 1.00 90.00 1024 LYS A C 1
ATOM 7603 O O . LYS A 1 1024 ? 11.894 -7.060 3.609 1.00 90.00 1024 LYS A O 1
ATOM 7608 N N . THR A 1 1025 ? 10.761 -7.330 5.520 1.00 89.31 1025 THR A N 1
ATOM 7609 C CA . THR A 1 1025 ? 9.528 -7.844 4.896 1.00 89.31 1025 THR A CA 1
ATOM 7610 C C . THR A 1 1025 ? 8.800 -6.722 4.137 1.00 89.31 1025 THR A C 1
ATOM 7612 O O . THR A 1 1025 ? 8.693 -5.623 4.683 1.00 89.31 1025 THR A O 1
ATOM 7615 N N . PRO A 1 1026 ? 8.268 -6.952 2.921 1.00 83.56 1026 PRO A N 1
ATOM 7616 C CA . PRO A 1 1026 ? 7.442 -5.960 2.234 1.00 83.56 1026 PRO A CA 1
ATOM 7617 C C . PRO A 1 1026 ? 6.070 -5.816 2.913 1.00 83.56 1026 PRO A C 1
ATOM 7619 O O . PRO A 1 1026 ? 5.448 -6.808 3.310 1.00 83.56 1026 PRO A O 1
ATOM 7622 N N . THR A 1 1027 ? 5.594 -4.577 3.045 1.00 77.81 1027 THR A N 1
ATOM 7623 C CA . THR A 1 1027 ? 4.362 -4.220 3.763 1.00 77.81 1027 THR A CA 1
ATOM 7624 C C . THR A 1 1027 ? 3.182 -4.035 2.811 1.00 77.81 1027 THR A C 1
ATOM 7626 O O . THR A 1 1027 ? 3.136 -3.084 2.036 1.00 77.81 1027 THR A O 1
ATOM 7629 N N . PHE A 1 1028 ? 2.181 -4.915 2.908 1.00 57.44 1028 PHE A N 1
ATOM 7630 C CA . PHE A 1 1028 ? 0.978 -4.862 2.073 1.00 57.44 1028 PHE A CA 1
ATOM 7631 C C . PHE A 1 1028 ? -0.234 -4.356 2.856 1.00 57.44 1028 PHE A C 1
ATOM 7633 O O . PHE A 1 1028 ? -0.687 -5.004 3.801 1.00 57.44 1028 PHE A O 1
ATOM 7640 N N . SER A 1 1029 ? -0.817 -3.247 2.401 1.00 43.16 1029 SER A N 1
ATOM 7641 C CA . SER A 1 1029 ? -2.201 -2.893 2.732 1.00 43.16 1029 SER A CA 1
ATOM 7642 C C . SER A 1 1029 ? -3.128 -3.964 2.116 1.00 43.16 1029 SER A C 1
ATOM 7644 O O . SER A 1 1029 ? -2.976 -4.247 0.925 1.00 43.16 1029 SER A O 1
ATOM 7646 N N . PRO A 1 1030 ? -4.014 -4.647 2.870 1.00 34.16 1030 PRO A N 1
ATOM 7647 C CA . PRO A 1 1030 ? -4.689 -5.854 2.389 1.00 34.16 1030 PRO A CA 1
ATOM 7648 C C . PRO A 1 1030 ? -5.873 -5.565 1.450 1.00 34.16 1030 PRO A C 1
ATOM 7650 O O . PRO A 1 1030 ? -7.036 -5.605 1.852 1.00 34.16 1030 PRO A O 1
ATOM 7653 N N . TYR A 1 1031 ? -5.570 -5.372 0.165 1.00 29.91 1031 TYR A N 1
ATOM 7654 C CA . TYR A 1 1031 ? -6.528 -5.558 -0.931 1.00 29.91 1031 TYR A CA 1
ATOM 7655 C C . TYR A 1 1031 ? -7.211 -6.937 -0.801 1.00 29.91 1031 TYR A C 1
ATOM 7657 O O . TYR A 1 1031 ? -6.554 -7.936 -0.497 1.00 29.91 1031 TYR A O 1
ATOM 7665 N N . THR A 1 1032 ? -8.531 -7.008 -1.015 1.00 33.19 1032 THR A N 1
ATOM 7666 C CA . THR A 1 1032 ? -9.306 -8.261 -0.920 1.00 33.19 1032 THR A CA 1
ATOM 7667 C C . THR A 1 1032 ? -10.017 -8.579 -2.234 1.00 33.19 1032 THR A C 1
ATOM 7669 O O . THR A 1 1032 ? -10.726 -7.759 -2.809 1.00 33.19 1032 THR A O 1
ATOM 7672 N N . ASN A 1 1033 ? -9.811 -9.797 -2.738 1.00 27.59 1033 ASN A N 1
ATOM 7673 C CA . ASN A 1 1033 ? -9.989 -10.111 -4.161 1.00 27.59 1033 ASN A CA 1
ATOM 7674 C C . ASN A 1 1033 ? -11.408 -10.557 -4.539 1.00 27.59 1033 ASN A C 1
ATOM 7676 O O . ASN A 1 1033 ? -11.597 -11.575 -5.207 1.00 27.59 1033 ASN A O 1
ATOM 7680 N N . HIS A 1 1034 ? -12.410 -9.786 -4.118 1.00 32.22 1034 HIS A N 1
ATOM 7681 C CA . HIS A 1 1034 ? -13.805 -10.028 -4.490 1.00 32.22 1034 HIS A CA 1
ATOM 7682 C C . HIS A 1 1034 ? -14.094 -9.721 -5.970 1.00 32.22 1034 HIS A C 1
ATOM 7684 O O . HIS A 1 1034 ? -14.892 -10.430 -6.583 1.00 32.22 1034 HIS A O 1
ATOM 7690 N N . GLU A 1 1035 ? -13.408 -8.741 -6.573 1.00 33.03 1035 GLU A N 1
ATOM 7691 C CA . GLU A 1 1035 ? -13.667 -8.318 -7.957 1.00 33.03 1035 GLU A CA 1
ATOM 7692 C C . GLU A 1 1035 ? -13.522 -9.436 -9.001 1.00 33.03 1035 GLU A C 1
ATOM 7694 O O . GLU A 1 1035 ? -14.356 -9.547 -9.896 1.00 33.03 1035 GLU A O 1
ATOM 7699 N N . VAL A 1 1036 ? -12.469 -10.259 -8.921 1.00 33.22 1036 VAL A N 1
ATOM 7700 C CA . VAL A 1 1036 ? -12.116 -11.200 -10.005 1.00 33.22 1036 VAL A CA 1
ATOM 7701 C C . VAL A 1 1036 ? -13.183 -12.285 -10.172 1.00 33.22 1036 VAL A C 1
ATOM 7703 O O . VAL A 1 1036 ? -13.601 -12.585 -11.290 1.00 33.22 1036 VAL A O 1
ATOM 7706 N N . TYR A 1 1037 ? -13.684 -12.835 -9.063 1.00 28.98 1037 TYR A N 1
ATOM 7707 C CA . TYR A 1 1037 ? -14.762 -13.826 -9.100 1.00 28.98 1037 TYR A CA 1
ATOM 7708 C C . TYR A 1 1037 ? -16.102 -13.219 -9.528 1.00 28.98 1037 TYR A C 1
ATOM 7710 O O . TYR A 1 1037 ? -16.877 -13.900 -10.200 1.00 28.98 1037 TYR A O 1
ATOM 7718 N N . LEU A 1 1038 ? -16.360 -11.949 -9.193 1.00 33.53 1038 LEU A N 1
ATOM 7719 C CA . LEU A 1 1038 ? -17.569 -11.250 -9.625 1.00 33.53 1038 LEU A CA 1
ATOM 7720 C C . LEU A 1 1038 ? -17.534 -10.958 -11.133 1.00 33.53 1038 LEU A C 1
ATOM 7722 O O . LEU A 1 1038 ? -18.494 -11.269 -11.830 1.00 33.53 1038 LEU A O 1
ATOM 7726 N N . LYS A 1 1039 ? -16.406 -10.461 -11.661 1.00 30.30 1039 LYS A N 1
ATOM 7727 C CA . LYS A 1 1039 ? -16.222 -10.153 -13.092 1.00 30.30 1039 LYS A CA 1
ATOM 7728 C C . LYS A 1 1039 ? -16.352 -11.402 -13.976 1.00 30.30 1039 LYS A C 1
ATOM 7730 O O . LYS A 1 1039 ? -17.018 -11.339 -15.007 1.00 30.30 1039 LYS A O 1
ATOM 7735 N N . ILE A 1 1040 ? -15.827 -12.555 -13.541 1.00 33.25 1040 ILE A N 1
ATOM 7736 C CA . ILE A 1 1040 ? -16.010 -13.845 -14.241 1.00 33.25 1040 ILE A CA 1
ATOM 7737 C C . ILE A 1 1040 ? -17.485 -14.293 -14.230 1.00 33.25 1040 ILE A C 1
ATOM 7739 O O . ILE A 1 1040 ? -17.993 -14.750 -15.256 1.00 33.25 1040 ILE A O 1
ATOM 7743 N N . TRP A 1 1041 ? -18.198 -14.133 -13.108 1.00 28.89 1041 TRP A N 1
ATOM 7744 C CA . TRP A 1 1041 ? -19.629 -14.462 -13.029 1.00 28.89 1041 TRP A CA 1
ATOM 7745 C C . TRP A 1 1041 ? -20.513 -13.517 -13.852 1.00 28.89 1041 TRP A C 1
ATOM 7747 O O . TRP A 1 1041 ? -21.435 -13.989 -14.516 1.00 28.89 1041 TRP A O 1
ATOM 7757 N N . LEU A 1 1042 ? -20.231 -12.208 -13.861 1.00 38.31 1042 LEU A N 1
ATOM 7758 C CA . LEU A 1 1042 ? -20.980 -11.254 -14.682 1.00 38.31 1042 LEU A CA 1
ATOM 7759 C C . LEU A 1 1042 ? -20.744 -11.481 -16.177 1.00 38.31 1042 LEU A C 1
ATOM 7761 O O . LEU A 1 1042 ? -21.711 -11.446 -16.926 1.00 38.31 1042 LEU A O 1
ATOM 7765 N N . HIS A 1 1043 ? -19.524 -11.794 -16.630 1.00 33.25 1043 HIS A N 1
ATOM 7766 C CA . HIS A 1 1043 ? -19.303 -12.134 -18.044 1.00 33.25 1043 HIS A CA 1
ATOM 7767 C C . HIS A 1 1043 ? -20.107 -13.372 -18.473 1.00 33.25 1043 HIS A C 1
ATOM 7769 O O . HIS A 1 1043 ? -20.770 -13.346 -19.511 1.00 33.25 1043 HIS A O 1
ATOM 7775 N N . ALA A 1 1044 ? -20.122 -14.424 -17.646 1.00 32.59 1044 ALA A N 1
ATOM 7776 C CA . ALA A 1 1044 ? -20.934 -15.615 -17.900 1.00 32.59 1044 ALA A CA 1
ATOM 7777 C C . ALA A 1 1044 ? -22.448 -15.316 -17.906 1.00 32.59 1044 ALA A C 1
ATOM 7779 O O . ALA A 1 1044 ? -23.180 -15.897 -18.705 1.00 32.59 1044 ALA A O 1
ATOM 7780 N N . ALA A 1 1045 ? -22.924 -14.396 -17.059 1.00 33.47 1045 ALA A N 1
ATOM 7781 C CA . ALA A 1 1045 ? -24.324 -13.972 -17.035 1.00 33.47 1045 ALA A CA 1
ATOM 7782 C C . ALA A 1 1045 ? -24.699 -13.093 -18.244 1.00 33.47 1045 ALA A C 1
ATOM 7784 O O . ALA A 1 1045 ? -25.723 -13.334 -18.883 1.00 33.47 1045 ALA A O 1
ATOM 7785 N N . CYS A 1 1046 ? -23.867 -12.112 -18.604 1.00 34.66 1046 CYS A N 1
ATOM 7786 C CA . CYS A 1 1046 ? -24.119 -11.203 -19.723 1.00 34.66 1046 CYS A CA 1
ATOM 7787 C C . CYS A 1 1046 ? -24.163 -11.938 -21.069 1.00 34.66 1046 CYS A C 1
ATOM 7789 O O . CYS A 1 1046 ? -25.048 -11.654 -21.872 1.00 34.66 1046 CYS A O 1
ATOM 7791 N N . CYS A 1 1047 ? -23.304 -12.943 -21.289 1.00 32.56 1047 CYS A N 1
ATOM 7792 C CA . CYS A 1 1047 ? -23.353 -13.768 -22.505 1.00 32.56 1047 CYS A CA 1
ATOM 7793 C C . CYS A 1 1047 ? -24.680 -14.537 -22.665 1.00 32.56 1047 CYS A C 1
ATOM 7795 O O . CYS A 1 1047 ? -25.096 -14.802 -23.788 1.00 32.56 1047 CYS A O 1
ATOM 7797 N N . VAL A 1 1048 ? -25.362 -14.873 -21.562 1.00 34.72 1048 VAL A N 1
ATOM 7798 C CA . VAL A 1 1048 ? -26.681 -15.537 -21.578 1.00 34.72 1048 VAL A CA 1
ATOM 7799 C C . VAL A 1 1048 ? -27.824 -14.524 -21.721 1.00 34.72 1048 VAL A C 1
ATOM 7801 O O . VAL A 1 1048 ? -28.839 -14.821 -22.344 1.00 34.72 1048 VAL A O 1
ATOM 7804 N N . ILE A 1 1049 ? -27.670 -13.312 -21.180 1.00 41.84 1049 ILE A N 1
ATOM 7805 C CA . ILE A 1 1049 ? -28.678 -12.242 -21.274 1.00 41.84 1049 ILE A CA 1
ATOM 7806 C C . ILE A 1 1049 ? -28.688 -11.592 -22.672 1.00 41.84 1049 ILE A C 1
ATOM 7808 O O . ILE A 1 1049 ? -29.747 -11.175 -23.135 1.00 41.84 1049 ILE A O 1
ATOM 7812 N N . ALA A 1 1050 ? -27.550 -11.559 -23.371 1.00 34.69 1050 ALA A N 1
ATOM 7813 C CA . ALA A 1 1050 ? -27.412 -10.975 -24.708 1.00 34.69 1050 ALA A CA 1
ATOM 7814 C C . ALA A 1 1050 ? -28.045 -11.800 -25.854 1.00 34.69 1050 ALA A C 1
ATOM 7816 O O . ALA A 1 1050 ? -28.132 -11.303 -26.971 1.00 34.69 1050 ALA A O 1
ATOM 7817 N N . GLN A 1 1051 ? -28.508 -13.033 -25.606 1.00 36.22 1051 GLN A N 1
ATOM 7818 C CA . GLN A 1 1051 ? -29.162 -13.898 -26.610 1.00 36.22 1051 GLN A CA 1
ATOM 7819 C C . GLN A 1 1051 ? -30.682 -14.032 -26.393 1.00 36.22 1051 GLN A C 1
ATOM 7821 O O . GLN A 1 1051 ? -31.289 -15.056 -26.711 1.00 36.22 1051 GLN A O 1
ATOM 7826 N N . LYS A 1 1052 ? -31.314 -12.999 -25.825 1.00 39.44 1052 LYS A N 1
ATOM 7827 C CA . LYS A 1 1052 ? -32.716 -13.051 -25.380 1.00 39.44 1052 LYS A CA 1
ATOM 7828 C C . LYS A 1 1052 ? -33.733 -13.286 -26.508 1.00 39.44 1052 LYS A C 1
ATOM 7830 O O . LYS A 1 1052 ? -34.785 -13.860 -26.245 1.00 39.44 1052 LYS A O 1
ATOM 7835 N N . ASP A 1 1053 ? -33.395 -12.909 -27.739 1.00 40.25 1053 ASP A N 1
ATOM 7836 C CA . ASP A 1 1053 ? -34.284 -12.984 -28.908 1.00 40.25 1053 ASP A CA 1
ATOM 7837 C C . ASP A 1 1053 ? -34.146 -14.297 -29.715 1.00 40.25 1053 ASP A C 1
ATOM 7839 O O . ASP A 1 1053 ? -34.731 -14.433 -30.788 1.00 40.25 1053 ASP A O 1
ATOM 7843 N N . LEU A 1 1054 ? -33.382 -15.279 -29.210 1.00 39.88 1054 LEU A N 1
ATOM 7844 C CA . LEU A 1 1054 ? -33.085 -16.554 -29.892 1.00 39.88 1054 LEU A CA 1
ATOM 7845 C C . LEU A 1 1054 ? -33.441 -17.821 -29.081 1.00 39.88 1054 LEU A C 1
ATOM 7847 O O . LEU A 1 1054 ? -33.062 -18.926 -29.471 1.00 39.88 1054 LEU A O 1
ATOM 7851 N N . ILE A 1 1055 ? -34.169 -17.700 -27.963 1.00 42.56 1055 ILE A N 1
ATOM 7852 C CA . ILE A 1 1055 ? -34.477 -18.825 -27.058 1.00 42.56 1055 ILE A CA 1
ATOM 7853 C C . ILE A 1 1055 ? -35.993 -18.968 -26.847 1.00 42.56 1055 ILE A C 1
ATOM 7855 O O . ILE A 1 1055 ? -36.653 -18.037 -26.397 1.00 42.56 1055 ILE A O 1
ATOM 7859 N N . ASP A 1 1056 ? -36.536 -20.164 -27.114 1.00 42.56 1056 ASP A N 1
ATOM 7860 C CA . ASP A 1 1056 ? -37.935 -20.526 -26.826 1.00 42.56 1056 ASP A CA 1
ATOM 7861 C C . ASP A 1 1056 ? -38.255 -20.380 -25.323 1.00 42.56 1056 ASP A C 1
ATOM 7863 O O . ASP A 1 1056 ? -37.546 -20.899 -24.453 1.00 42.56 1056 ASP A O 1
ATOM 7867 N N . ASP A 1 1057 ? -39.376 -19.718 -25.030 1.00 44.94 1057 ASP A N 1
ATOM 7868 C CA . ASP A 1 1057 ? -39.937 -19.480 -23.697 1.00 44.94 1057 ASP A CA 1
ATOM 7869 C C . ASP A 1 1057 ? -40.101 -20.788 -22.885 1.00 44.94 1057 ASP A C 1
ATOM 7871 O O . ASP A 1 1057 ? -39.934 -20.805 -21.662 1.00 44.94 1057 ASP A O 1
ATOM 7875 N N . ASN A 1 1058 ? -40.328 -21.931 -23.548 1.00 40.22 1058 ASN A N 1
ATOM 7876 C CA . ASN A 1 1058 ? -40.346 -23.252 -22.905 1.00 40.22 1058 ASN A CA 1
ATOM 7877 C C . ASN A 1 1058 ? -38.983 -23.664 -22.325 1.00 40.22 1058 ASN A C 1
ATOM 7879 O O . ASN A 1 1058 ? -38.922 -24.270 -21.250 1.00 40.22 1058 ASN A O 1
ATOM 7883 N N . CYS A 1 1059 ? -37.886 -23.322 -23.003 1.00 40.97 1059 CYS A N 1
ATOM 7884 C CA . CYS A 1 1059 ? -36.532 -23.631 -22.550 1.00 40.97 1059 CYS A CA 1
ATOM 7885 C C . CYS A 1 1059 ? -36.162 -22.770 -21.331 1.00 40.97 1059 CYS A C 1
ATOM 7887 O O . CYS A 1 1059 ? -35.642 -23.283 -20.334 1.00 40.97 1059 CYS A O 1
ATOM 7889 N N . LEU A 1 1060 ? -36.536 -21.484 -21.357 1.00 44.88 1060 LEU A N 1
ATOM 7890 C CA . LEU A 1 1060 ? -36.376 -20.568 -20.225 1.00 44.88 1060 LEU A CA 1
ATOM 7891 C C . LEU A 1 1060 ? -37.163 -21.051 -18.992 1.00 44.88 1060 LEU A C 1
ATOM 7893 O O . LEU A 1 1060 ? -36.629 -21.093 -17.880 1.00 44.88 1060 LEU A O 1
ATOM 7897 N N . ARG A 1 1061 ? -38.412 -21.499 -19.189 1.00 41.94 1061 ARG A N 1
ATOM 7898 C CA . ARG A 1 1061 ? -39.253 -22.074 -18.124 1.00 41.94 1061 ARG A CA 1
ATOM 7899 C C . ARG A 1 1061 ? -38.651 -23.339 -17.515 1.00 41.94 1061 ARG A C 1
ATOM 7901 O O . ARG A 1 1061 ? -38.713 -23.489 -16.296 1.00 41.94 1061 ARG A O 1
ATOM 7908 N N . HIS A 1 1062 ? -38.039 -24.219 -18.312 1.00 39.53 1062 HIS A N 1
ATOM 7909 C CA . HIS A 1 1062 ? -37.390 -25.431 -17.797 1.00 39.53 1062 HIS A CA 1
ATOM 7910 C C . HIS A 1 1062 ? -36.160 -25.098 -16.934 1.00 39.53 1062 HIS A C 1
ATOM 7912 O O . HIS A 1 1062 ? -36.001 -25.645 -15.842 1.00 39.53 1062 HIS A O 1
ATOM 7918 N N . TYR A 1 1063 ? -35.337 -24.138 -17.372 1.00 41.66 1063 TYR A N 1
ATOM 7919 C CA . TYR A 1 1063 ? -34.157 -23.681 -16.630 1.00 41.66 1063 TYR A CA 1
ATOM 7920 C C . TYR A 1 1063 ? -34.535 -23.008 -15.297 1.00 41.66 1063 TYR A C 1
ATOM 7922 O O . TYR A 1 1063 ? -33.953 -23.301 -14.250 1.00 41.66 1063 TYR A O 1
ATOM 7930 N N . VAL A 1 1064 ? -35.586 -22.177 -15.296 1.00 46.66 1064 VAL A N 1
ATOM 7931 C CA . VAL A 1 1064 ? -36.152 -21.587 -14.069 1.00 46.66 1064 VAL A CA 1
ATOM 7932 C C . VAL A 1 1064 ? -36.771 -22.652 -13.151 1.00 46.66 1064 VAL A C 1
ATOM 7934 O O . VAL A 1 1064 ? -36.725 -22.493 -11.929 1.00 46.66 1064 VAL A O 1
ATOM 7937 N N . LEU A 1 1065 ? -37.307 -23.756 -13.687 1.00 37.19 1065 LEU A N 1
ATOM 7938 C CA . LEU A 1 1065 ? -37.815 -24.866 -12.873 1.00 37.19 1065 LEU A CA 1
ATOM 7939 C C . LEU A 1 1065 ? -36.693 -25.595 -12.120 1.00 37.19 1065 LEU A C 1
ATOM 7941 O O . LEU A 1 1065 ? -36.842 -25.848 -10.925 1.00 37.19 1065 LEU A O 1
ATOM 7945 N N . GLU A 1 1066 ? -35.569 -25.895 -12.775 1.00 38.84 1066 GLU A N 1
ATOM 7946 C CA . GLU A 1 1066 ? -34.415 -26.530 -12.118 1.00 38.84 1066 GLU A CA 1
ATOM 7947 C C . GLU A 1 1066 ? -33.744 -25.600 -11.099 1.00 38.84 1066 GLU A C 1
ATOM 7949 O O . GLU A 1 1066 ? -33.464 -26.018 -9.973 1.00 38.84 1066 GLU A O 1
ATOM 7954 N N . LEU A 1 1067 ? -33.593 -24.309 -11.416 1.00 37.09 1067 LEU A N 1
ATOM 7955 C CA . LEU A 1 1067 ? -33.116 -23.317 -10.444 1.00 37.09 1067 LEU A CA 1
ATOM 7956 C C . LEU A 1 1067 ? -34.053 -23.202 -9.229 1.00 37.09 1067 LEU A C 1
ATOM 7958 O O . LEU A 1 1067 ? -33.578 -23.093 -8.097 1.00 37.09 1067 LEU A O 1
ATOM 7962 N N . ARG A 1 1068 ? -35.377 -23.305 -9.418 1.00 36.16 1068 ARG A N 1
ATOM 7963 C CA . ARG A 1 1068 ? -36.340 -23.373 -8.304 1.00 36.16 1068 ARG A CA 1
ATOM 7964 C C . ARG A 1 1068 ? -36.219 -24.668 -7.499 1.00 36.16 1068 ARG A C 1
ATOM 7966 O O . ARG A 1 1068 ? -36.279 -24.596 -6.275 1.00 36.16 1068 ARG A O 1
ATOM 7973 N N . LYS A 1 1069 ? -35.991 -25.827 -8.128 1.00 33.00 1069 LYS A N 1
ATOM 7974 C CA . LYS A 1 1069 ? -35.732 -27.095 -7.412 1.00 33.00 1069 LYS A CA 1
ATOM 7975 C C . LYS A 1 1069 ? -34.470 -27.005 -6.547 1.00 33.00 1069 LYS A C 1
ATOM 7977 O O . LYS A 1 1069 ? -34.507 -27.414 -5.389 1.00 33.00 1069 LYS A O 1
ATOM 7982 N N . MET A 1 1070 ? -33.393 -26.403 -7.057 1.00 33.66 1070 MET A N 1
ATOM 7983 C CA . MET A 1 1070 ? -32.175 -26.156 -6.273 1.00 33.66 1070 MET A CA 1
ATOM 7984 C C . MET A 1 1070 ? -32.405 -25.152 -5.129 1.00 33.66 1070 MET A C 1
ATOM 7986 O O . MET A 1 1070 ? -31.944 -25.386 -4.014 1.00 33.66 1070 MET A O 1
ATOM 7990 N N . ALA A 1 1071 ? -33.163 -24.075 -5.361 1.00 31.94 1071 ALA A N 1
ATOM 7991 C CA . ALA A 1 1071 ? -33.467 -23.072 -4.336 1.00 31.94 1071 ALA A CA 1
ATOM 7992 C C . ALA A 1 1071 ? -34.384 -23.595 -3.208 1.00 31.94 1071 ALA A C 1
ATOM 7994 O O . ALA A 1 1071 ? -34.232 -23.193 -2.054 1.00 31.94 1071 ALA A O 1
ATOM 7995 N N . VAL A 1 1072 ? -35.315 -24.508 -3.511 1.00 31.22 1072 VAL A N 1
ATOM 7996 C CA . VAL A 1 1072 ? -36.225 -25.117 -2.519 1.00 31.22 1072 VAL A CA 1
ATOM 7997 C C . VAL A 1 1072 ? -35.514 -26.148 -1.627 1.00 31.22 1072 VAL A C 1
ATOM 7999 O O . VAL A 1 1072 ? -35.954 -26.385 -0.505 1.00 31.22 1072 VAL A O 1
ATOM 8002 N N . GLY A 1 1073 ? -34.363 -26.687 -2.045 1.00 30.09 1073 GLY A N 1
ATOM 8003 C CA . GLY A 1 1073 ? -33.540 -27.597 -1.235 1.00 30.09 1073 GLY A CA 1
ATOM 8004 C C . GLY A 1 1073 ? -32.857 -26.968 -0.006 1.00 30.09 1073 GLY A C 1
ATOM 8005 O O . GLY A 1 1073 ? -32.147 -27.668 0.713 1.00 30.09 1073 GLY A O 1
ATOM 8006 N N . LEU A 1 1074 ? -33.036 -25.664 0.247 1.00 31.11 1074 LEU A N 1
ATOM 8007 C CA . LEU A 1 1074 ? -32.294 -24.901 1.259 1.00 31.11 1074 LEU A CA 1
ATOM 8008 C C . LEU A 1 1074 ? -33.193 -24.194 2.293 1.00 31.11 1074 LEU A C 1
ATOM 8010 O O . LEU A 1 1074 ? -33.161 -22.969 2.416 1.00 31.11 1074 LEU A O 1
ATOM 8014 N N . ARG A 1 1075 ? -33.936 -24.963 3.108 1.00 26.17 1075 ARG A N 1
ATOM 8015 C CA . ARG A 1 1075 ? -34.404 -24.532 4.449 1.00 26.17 1075 ARG A CA 1
ATOM 8016 C C . ARG A 1 1075 ? -34.738 -25.716 5.378 1.00 26.17 1075 ARG A C 1
ATOM 8018 O O . ARG A 1 1075 ? -35.653 -26.479 5.118 1.00 26.17 1075 ARG A O 1
ATOM 8025 N N . PHE A 1 1076 ? -33.996 -25.790 6.487 1.00 27.88 1076 PHE A N 1
ATOM 8026 C CA . PHE A 1 1076 ? -34.268 -26.505 7.748 1.00 27.88 1076 PHE A CA 1
ATOM 8027 C C . PHE A 1 1076 ? -34.881 -27.923 7.733 1.00 27.88 1076 PHE A C 1
ATOM 8029 O O . PHE A 1 1076 ? -36.091 -28.097 7.832 1.00 27.88 1076 PHE A O 1
ATOM 8036 N N . THR A 1 1077 ? -34.018 -28.918 7.958 1.00 25.06 1077 THR A N 1
ATOM 8037 C CA . THR A 1 1077 ? -34.298 -29.987 8.938 1.00 25.06 1077 THR A CA 1
ATOM 8038 C C . THR A 1 1077 ? -33.146 -30.062 9.939 1.00 25.06 1077 THR A C 1
ATOM 8040 O O . THR A 1 1077 ? -32.033 -30.442 9.577 1.00 25.06 1077 THR A O 1
ATOM 8043 N N . GLY A 1 1078 ? -33.387 -29.683 11.196 1.00 27.28 1078 GLY A N 1
ATOM 8044 C CA . GLY A 1 1078 ? -32.410 -29.860 12.274 1.00 27.28 1078 GLY A CA 1
ATOM 8045 C C . GLY A 1 1078 ? -32.494 -31.269 12.860 1.00 27.28 1078 GLY A C 1
ATOM 8046 O O . GLY A 1 1078 ? -33.582 -31.712 13.219 1.00 27.28 1078 GLY A O 1
ATOM 8047 N N . LEU A 1 1079 ? -31.360 -31.960 12.998 1.00 25.38 1079 LEU A N 1
ATOM 8048 C CA . LEU A 1 1079 ? -31.287 -33.271 13.651 1.00 25.38 1079 LEU A CA 1
ATOM 8049 C C . LEU A 1 1079 ? -30.607 -3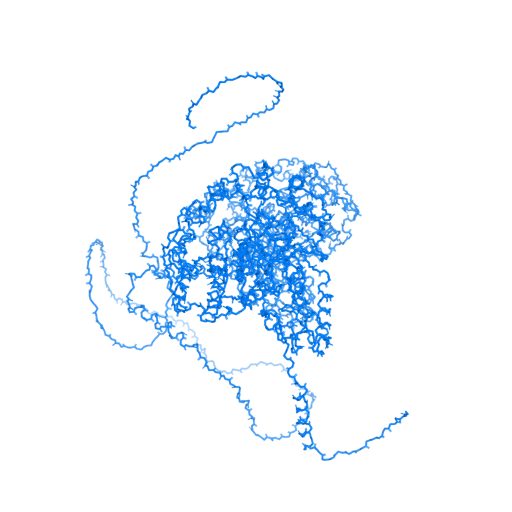3.156 15.019 1.00 25.38 1079 LEU A C 1
ATOM 8051 O O . LEU A 1 1079 ? -29.418 -32.852 15.114 1.00 25.38 1079 LEU A O 1
ATOM 8055 N N . ARG A 1 1080 ? -31.365 -33.441 16.084 1.00 25.53 1080 ARG A N 1
ATOM 8056 C CA . ARG A 1 1080 ? -30.795 -33.820 17.387 1.00 25.53 1080 ARG A CA 1
ATOM 8057 C C . ARG A 1 1080 ? -30.222 -35.245 17.289 1.00 25.53 1080 ARG A C 1
ATOM 8059 O O . ARG A 1 1080 ? -30.773 -36.052 16.541 1.00 25.53 1080 ARG A O 1
ATOM 8066 N N . PRO A 1 1081 ? -29.159 -35.583 18.040 1.00 28.69 1081 PRO A N 1
ATOM 8067 C CA . PRO A 1 1081 ? -28.613 -36.936 18.049 1.00 28.69 1081 PRO A CA 1
ATOM 8068 C C . PRO A 1 1081 ? -29.565 -37.932 18.731 1.00 28.69 1081 PRO A C 1
ATOM 8070 O O . PRO A 1 1081 ? -30.216 -37.615 19.726 1.00 28.69 1081 PRO A O 1
ATOM 8073 N N . ALA A 1 1082 ? -29.596 -39.150 18.196 1.00 25.33 1082 ALA A N 1
ATOM 8074 C CA . ALA A 1 1082 ? -30.364 -40.310 18.652 1.00 25.33 1082 ALA A CA 1
ATOM 8075 C C . ALA A 1 1082 ? -29.437 -41.558 18.612 1.00 25.33 1082 ALA A C 1
ATOM 8077 O O . ALA A 1 1082 ? -28.365 -41.475 18.006 1.00 25.33 1082 ALA A O 1
ATOM 8078 N N . PRO A 1 1083 ? -29.733 -42.654 19.340 1.00 28.02 1083 PRO A N 1
ATOM 8079 C CA . PRO A 1 1083 ? -28.705 -43.251 20.203 1.00 28.02 1083 PRO A CA 1
ATOM 8080 C C . PRO A 1 1083 ? -27.769 -44.276 19.552 1.00 28.02 1083 PRO A C 1
ATOM 8082 O O . PRO A 1 1083 ? -28.068 -44.872 18.520 1.00 28.02 1083 PRO A O 1
ATOM 8085 N N . ALA A 1 1084 ? -26.660 -44.554 20.244 1.00 26.05 1084 ALA A N 1
ATOM 8086 C CA . ALA A 1 1084 ? -25.830 -45.724 19.970 1.00 26.05 1084 ALA A CA 1
ATOM 8087 C C . ALA A 1 1084 ? -26.593 -47.032 20.288 1.00 26.05 1084 ALA A C 1
ATOM 8089 O O . ALA A 1 1084 ? -27.316 -47.079 21.288 1.00 26.05 1084 ALA A O 1
ATOM 8090 N N . PRO A 1 1085 ? -26.424 -48.103 19.489 1.00 27.52 1085 PRO A N 1
ATOM 8091 C CA . PRO A 1 1085 ? -27.085 -49.381 19.734 1.00 27.52 1085 PRO A CA 1
ATOM 8092 C C . PRO A 1 1085 ? -26.481 -50.099 20.948 1.00 27.52 1085 PRO A C 1
ATOM 8094 O O . PRO A 1 1085 ? -25.270 -50.313 21.026 1.00 27.52 1085 PRO A O 1
ATOM 8097 N N . THR A 1 1086 ? -27.331 -50.515 21.886 1.00 25.73 1086 THR A N 1
ATOM 8098 C CA . THR A 1 1086 ? -26.947 -51.383 23.005 1.00 25.73 1086 THR A CA 1
ATOM 8099 C C . THR A 1 1086 ? -26.865 -52.849 22.560 1.00 25.73 1086 THR A C 1
ATOM 8101 O O . THR A 1 1086 ? -27.772 -53.336 21.883 1.00 25.73 1086 THR A O 1
ATOM 8104 N N . PRO A 1 1087 ? -25.812 -53.597 22.942 1.00 27.31 1087 PRO A N 1
ATOM 8105 C CA . PRO A 1 1087 ? -25.716 -55.017 22.636 1.00 27.31 1087 PRO A CA 1
ATOM 8106 C C . PRO A 1 1087 ? -26.502 -55.874 23.637 1.00 27.31 1087 PRO A C 1
ATOM 8108 O O . PRO A 1 1087 ? -26.506 -55.629 24.843 1.00 27.31 1087 PRO A O 1
ATOM 8111 N N . SER A 1 1088 ? -27.087 -56.957 23.130 1.00 25.06 1088 SER A N 1
ATOM 8112 C CA . SER A 1 1088 ? -27.504 -58.125 23.910 1.00 25.06 1088 SER A CA 1
ATOM 8113 C C . SER A 1 1088 ? -27.041 -59.381 23.141 1.00 25.06 1088 SER A C 1
ATOM 8115 O O . SER A 1 1088 ? -26.947 -59.324 21.919 1.00 25.06 1088 SER A O 1
ATOM 8117 N N . SER A 1 1089 ? -26.681 -60.512 23.758 1.00 26.14 1089 SER A N 1
ATOM 8118 C CA . SER A 1 1089 ? -26.793 -60.895 25.173 1.00 26.14 1089 SER A CA 1
ATOM 8119 C C . SER A 1 1089 ? -25.786 -62.004 25.554 1.00 26.14 1089 SER A C 1
ATOM 8121 O O . SER A 1 1089 ? -25.382 -62.746 24.665 1.00 26.14 1089 SER A O 1
ATOM 8123 N N . ARG A 1 1090 ? -25.545 -62.190 26.870 1.00 25.23 1090 ARG A N 1
ATOM 8124 C CA . ARG A 1 1090 ? -24.992 -63.406 27.542 1.00 25.23 1090 ARG A CA 1
ATOM 8125 C C . ARG A 1 1090 ? -23.471 -63.667 27.334 1.00 25.23 1090 ARG A C 1
ATOM 8127 O O . ARG A 1 1090 ? -22.932 -63.341 26.290 1.00 25.23 1090 ARG A O 1
ATOM 8134 N N . LEU A 1 1091 ? -22.704 -63.899 28.419 1.00 24.41 1091 LEU A N 1
ATOM 8135 C CA . LEU A 1 1091 ? -22.251 -65.196 29.009 1.00 24.41 1091 LEU A CA 1
ATOM 8136 C C . LEU A 1 1091 ? -21.355 -66.020 28.046 1.00 24.41 1091 LEU A C 1
ATOM 8138 O O . LEU A 1 1091 ? -21.750 -66.189 26.900 1.00 24.41 1091 LEU A O 1
ATOM 8142 N N . THR A 1 1092 ? -20.177 -66.558 28.410 1.00 26.34 1092 THR A N 1
ATOM 8143 C CA . THR A 1 1092 ? -19.524 -66.806 29.730 1.00 26.34 1092 THR A CA 1
ATOM 8144 C C . THR A 1 1092 ? -17.979 -66.812 29.646 1.00 26.34 1092 THR A C 1
ATOM 8146 O O . THR A 1 1092 ? -17.429 -67.043 28.578 1.00 26.34 1092 THR A O 1
ATOM 8149 N N . ASP A 1 1093 ? -17.330 -66.611 30.804 1.00 26.22 1093 ASP A N 1
ATOM 8150 C CA . ASP A 1 1093 ? -16.038 -67.151 31.300 1.00 26.22 1093 ASP A CA 1
ATOM 8151 C C . ASP A 1 1093 ? -14.732 -67.225 30.468 1.00 26.22 1093 ASP A C 1
ATOM 8153 O O . ASP A 1 1093 ? -14.656 -67.862 29.424 1.00 26.22 1093 ASP A O 1
ATOM 8157 N N . SER A 1 1094 ? -13.639 -66.827 31.153 1.00 25.84 1094 SER A N 1
ATOM 8158 C CA . SER A 1 1094 ? -12.261 -67.389 31.089 1.00 25.84 1094 SER A CA 1
ATOM 8159 C C . SER A 1 1094 ? -11.421 -67.208 29.802 1.00 25.84 1094 SER A C 1
ATOM 8161 O O . SER A 1 1094 ? -11.953 -67.057 28.712 1.00 25.84 1094 SER A O 1
ATOM 8163 N N . SER A 1 1095 ? -10.078 -67.227 29.819 1.00 24.83 1095 SER A N 1
ATOM 8164 C CA . SER A 1 1095 ? -9.044 -66.888 30.830 1.00 24.83 1095 SER A CA 1
ATOM 8165 C C . SER A 1 1095 ? -7.665 -66.811 30.118 1.00 24.83 1095 SER A C 1
ATOM 8167 O O . SER A 1 1095 ? -7.596 -67.016 28.912 1.00 24.83 1095 SER A O 1
ATOM 8169 N N . SER A 1 1096 ? -6.567 -66.554 30.855 1.00 24.73 1096 SER A N 1
ATOM 8170 C CA . SER A 1 1096 ? -5.185 -67.053 30.583 1.00 24.73 1096 SER A CA 1
ATOM 8171 C C . SER A 1 1096 ? -4.639 -67.031 29.126 1.00 24.73 1096 SER A C 1
ATOM 8173 O O . SER A 1 1096 ? -4.969 -67.892 28.322 1.00 24.73 1096 SER A O 1
ATOM 8175 N N . SER A 1 1097 ? -3.806 -66.067 28.703 1.00 22.89 1097 SER A N 1
ATOM 8176 C CA . SER A 1 1097 ? -2.351 -65.926 28.984 1.00 22.89 1097 SER A CA 1
ATOM 8177 C C . SER A 1 1097 ? -1.376 -66.737 28.096 1.00 22.89 1097 SER A C 1
ATOM 8179 O O . SER A 1 1097 ? -1.429 -67.956 28.082 1.00 22.89 1097 SER A O 1
ATOM 8181 N N . VAL A 1 1098 ? -0.384 -66.029 27.530 1.00 21.41 1098 VAL A N 1
ATOM 8182 C CA . VAL A 1 1098 ? 1.036 -66.431 27.330 1.00 21.41 1098 VAL A CA 1
ATOM 8183 C C . VAL A 1 1098 ? 1.394 -67.671 26.465 1.00 21.41 1098 VAL A C 1
ATOM 8185 O O . VAL A 1 1098 ? 1.207 -68.816 26.842 1.00 21.41 1098 VAL A O 1
ATOM 8188 N N . CYS A 1 1099 ? 2.066 -67.371 25.346 1.00 20.62 1099 CYS A N 1
ATOM 8189 C CA . CYS A 1 1099 ? 3.211 -68.032 24.682 1.00 20.62 1099 CYS A CA 1
ATOM 8190 C C . CYS A 1 1099 ? 3.490 -69.566 24.734 1.00 20.62 1099 CYS A C 1
ATOM 8192 O O . CYS A 1 1099 ? 3.855 -70.128 25.758 1.00 20.62 1099 CYS A O 1
ATOM 8194 N N . SER A 1 1100 ? 3.649 -70.112 23.513 1.00 25.30 1100 SER A N 1
ATOM 8195 C CA . SER A 1 1100 ? 4.768 -70.957 23.012 1.00 25.30 1100 SER A CA 1
ATOM 8196 C C . SER A 1 1100 ? 5.005 -72.414 23.475 1.00 25.30 1100 SER A C 1
ATOM 8198 O O . SER A 1 1100 ? 5.577 -72.664 24.530 1.00 25.30 1100 SER A O 1
ATOM 8200 N N . ALA A 1 1101 ? 4.799 -73.341 22.526 1.00 24.12 1101 ALA A N 1
ATOM 8201 C CA . ALA A 1 1101 ? 5.496 -74.626 22.297 1.00 24.12 1101 ALA A CA 1
ATOM 8202 C C . ALA A 1 1101 ? 5.350 -74.921 20.771 1.00 24.12 1101 ALA A C 1
ATOM 8204 O O . ALA A 1 1101 ? 4.288 -74.611 20.241 1.00 24.12 1101 ALA A O 1
ATOM 8205 N N . VAL A 1 1102 ? 6.309 -75.313 19.910 1.00 24.72 1102 VAL A N 1
ATOM 8206 C CA . VAL A 1 1102 ? 7.467 -76.250 19.880 1.00 24.72 1102 VAL A CA 1
ATOM 8207 C C . VAL A 1 1102 ? 7.184 -77.419 18.902 1.00 24.72 1102 VAL A C 1
ATOM 8209 O O . VAL A 1 1102 ? 6.113 -78.007 18.943 1.00 24.72 1102 VAL A O 1
ATOM 8212 N N . ALA A 1 1103 ? 8.191 -77.754 18.072 1.00 26.50 1103 ALA A N 1
ATOM 8213 C CA . ALA A 1 1103 ? 8.304 -78.886 17.123 1.00 26.50 1103 ALA A CA 1
ATOM 8214 C C . ALA A 1 1103 ? 7.433 -78.894 15.832 1.00 26.50 1103 ALA A C 1
ATOM 8216 O O . ALA A 1 1103 ? 6.238 -78.628 15.861 1.00 26.50 1103 ALA A O 1
ATOM 8217 N N . GLY A 1 1104 ? 8.048 -79.275 14.693 1.00 26.06 1104 GLY A N 1
ATOM 8218 C CA . GLY A 1 1104 ? 7.357 -79.623 13.431 1.00 26.06 1104 GLY A CA 1
ATOM 8219 C C . GLY A 1 1104 ? 7.837 -78.907 12.150 1.00 26.06 1104 GLY A C 1
ATOM 8220 O O . GLY A 1 1104 ? 7.253 -77.913 11.732 1.00 26.06 1104 GLY A O 1
ATOM 8221 N N . THR A 1 1105 ? 8.849 -79.450 11.466 1.00 25.73 1105 THR A N 1
ATOM 8222 C CA . THR A 1 1105 ? 9.291 -79.086 10.093 1.00 25.73 1105 THR A CA 1
ATOM 8223 C C . THR A 1 1105 ? 9.317 -80.354 9.207 1.00 25.73 1105 THR A C 1
ATOM 8225 O O . THR A 1 1105 ? 9.365 -81.436 9.795 1.00 25.73 1105 THR A O 1
ATOM 8228 N N . PRO A 1 1106 ? 9.285 -80.301 7.843 1.00 37.19 1106 PRO A N 1
ATOM 8229 C CA . PRO A 1 1106 ? 9.668 -79.181 6.963 1.00 37.19 1106 PRO A CA 1
ATOM 8230 C C . PRO A 1 1106 ? 8.758 -78.856 5.733 1.00 37.19 1106 PRO A C 1
ATOM 8232 O O . PRO A 1 1106 ? 7.880 -79.608 5.335 1.00 37.19 1106 PRO A O 1
ATOM 8235 N N . LEU A 1 1107 ? 9.054 -77.715 5.092 1.00 26.06 1107 LEU A N 1
ATOM 8236 C CA . LEU A 1 1107 ? 8.917 -77.359 3.655 1.00 26.06 1107 LEU A CA 1
ATOM 8237 C C . LEU A 1 1107 ? 7.770 -77.930 2.751 1.00 26.06 1107 LEU A C 1
ATOM 8239 O O . LEU A 1 1107 ? 7.986 -78.834 1.949 1.00 26.06 1107 LEU A O 1
ATOM 8243 N N . SER A 1 1108 ? 6.715 -77.109 2.592 1.00 25.25 1108 SER A N 1
ATOM 8244 C CA . SER A 1 1108 ? 6.272 -76.520 1.289 1.00 25.25 1108 SER A CA 1
ATOM 8245 C C . SER A 1 1108 ? 5.197 -77.175 0.355 1.00 25.25 1108 SER A C 1
ATOM 8247 O O . SER A 1 1108 ? 5.179 -78.371 0.111 1.00 25.25 1108 SER A O 1
ATOM 8249 N N . VAL A 1 1109 ? 4.402 -76.287 -0.296 1.00 26.50 1109 VAL A N 1
ATOM 8250 C CA . VAL A 1 1109 ? 3.812 -76.349 -1.677 1.00 26.50 1109 VAL A CA 1
ATOM 8251 C C . VAL A 1 1109 ? 2.442 -77.046 -2.000 1.00 26.50 1109 VAL A C 1
ATOM 8253 O O . VAL A 1 1109 ? 2.340 -78.253 -2.146 1.00 26.50 1109 VAL A O 1
ATOM 8256 N N . ARG A 1 1110 ? 1.444 -76.190 -2.346 1.00 28.56 1110 ARG A N 1
ATOM 8257 C CA . ARG A 1 1110 ? 0.339 -76.258 -3.372 1.00 28.56 1110 ARG A CA 1
ATOM 8258 C C . ARG A 1 1110 ? -0.616 -77.477 -3.545 1.00 28.56 1110 ARG A C 1
ATOM 8260 O O . ARG A 1 1110 ? -0.177 -78.534 -3.981 1.00 28.56 1110 ARG A O 1
ATOM 8267 N N . ARG A 1 1111 ? -1.935 -77.179 -3.650 1.00 27.05 1111 ARG A N 1
ATOM 8268 C CA . ARG A 1 1111 ? -2.854 -77.225 -4.854 1.00 27.05 1111 ARG A CA 1
ATOM 8269 C C . ARG A 1 1111 ? -4.282 -76.750 -4.432 1.00 27.05 1111 ARG A C 1
ATOM 8271 O O . ARG A 1 1111 ? -4.500 -76.652 -3.235 1.00 27.05 1111 ARG A O 1
ATOM 8278 N N . SER A 1 1112 ? -5.225 -76.224 -5.244 1.00 30.69 1112 SER A N 1
ATOM 8279 C CA . SER A 1 1112 ? -5.808 -76.544 -6.584 1.00 30.69 1112 SER A CA 1
ATOM 8280 C C . SER A 1 1112 ? -6.684 -77.819 -6.593 1.00 30.69 1112 SER A C 1
ATOM 8282 O O . SER A 1 1112 ? -6.272 -78.783 -5.950 1.00 30.69 1112 SER A O 1
ATOM 8284 N N . PRO A 1 1113 ? -7.889 -77.855 -7.228 1.00 57.16 1113 PRO A N 1
ATOM 8285 C CA . PRO A 1 1113 ? -8.150 -77.594 -8.668 1.00 57.16 1113 PRO A CA 1
ATOM 8286 C C . PRO A 1 1113 ? -9.461 -76.776 -8.926 1.00 57.16 1113 PRO A C 1
ATOM 8288 O O . PRO A 1 1113 ? -9.976 -76.192 -7.984 1.00 57.16 1113 PRO A O 1
ATOM 8291 N N . ARG A 1 1114 ? -10.075 -76.622 -10.121 1.00 28.25 1114 ARG A N 1
ATOM 8292 C CA . ARG A 1 1114 ? -9.884 -77.093 -11.528 1.00 28.25 1114 ARG A CA 1
ATOM 8293 C C . ARG A 1 1114 ? -9.797 -75.853 -12.460 1.00 28.25 1114 ARG A C 1
ATOM 8295 O O . ARG A 1 1114 ? -10.339 -74.821 -12.096 1.00 28.25 1114 ARG A O 1
ATOM 8302 N N . ALA A 1 1115 ? -9.064 -75.781 -13.583 1.00 34.69 1115 ALA A N 1
ATOM 8303 C CA . ALA A 1 1115 ? -8.739 -76.724 -14.678 1.00 34.69 1115 ALA A CA 1
ATOM 8304 C C . ALA A 1 1115 ? -9.913 -76.949 -15.664 1.00 34.69 1115 ALA A C 1
ATOM 8306 O O . ALA A 1 1115 ? -11.050 -77.023 -15.219 1.00 34.69 1115 ALA A O 1
ATOM 8307 N N . ALA A 1 1116 ? -9.723 -77.057 -16.989 1.00 27.97 1116 ALA A N 1
ATOM 8308 C CA . ALA A 1 1116 ? -8.520 -77.315 -17.817 1.00 27.97 1116 ALA A CA 1
ATOM 8309 C C . ALA A 1 1116 ? -8.436 -76.310 -19.027 1.00 27.97 1116 ALA A C 1
ATOM 8311 O O . ALA A 1 1116 ? -9.308 -75.457 -19.123 1.00 27.97 1116 ALA A O 1
ATOM 8312 N N . ARG A 1 1117 ? -7.413 -76.173 -19.911 1.00 30.06 1117 ARG A N 1
ATOM 8313 C CA . ARG A 1 1117 ? -6.492 -77.118 -20.621 1.00 30.06 1117 ARG A CA 1
ATOM 8314 C C . ARG A 1 1117 ? -7.280 -78.148 -21.483 1.00 30.06 1117 ARG A C 1
ATOM 8316 O O . ARG A 1 1117 ? -8.359 -78.517 -21.066 1.00 30.06 1117 ARG A O 1
ATOM 8323 N N . ARG A 1 1118 ? -6.878 -78.698 -22.646 1.00 27.30 1118 ARG A N 1
ATOM 8324 C CA . ARG A 1 1118 ? -5.725 -78.654 -23.603 1.00 27.30 1118 ARG A CA 1
ATOM 8325 C C . ARG A 1 1118 ? -6.215 -79.367 -24.919 1.00 27.30 1118 ARG A C 1
ATOM 8327 O O . ARG A 1 1118 ? -7.270 -79.978 -24.834 1.00 27.30 1118 ARG A O 1
ATOM 8334 N N . THR A 1 1119 ? -5.616 -79.428 -26.125 1.00 23.34 1119 THR A N 1
ATOM 8335 C CA . THR A 1 1119 ? -4.331 -79.037 -26.786 1.00 23.34 1119 THR A CA 1
ATOM 8336 C C . THR A 1 1119 ? -4.582 -78.902 -28.323 1.00 23.34 1119 THR A C 1
ATOM 8338 O O . THR A 1 1119 ? -5.704 -79.161 -28.743 1.00 23.34 1119 THR A O 1
ATOM 8341 N N . SER A 1 1120 ? -3.541 -78.629 -29.146 1.00 23.17 1120 SER A N 1
ATOM 8342 C CA . SER A 1 1120 ? -3.480 -78.667 -30.645 1.00 23.17 1120 SER A CA 1
ATOM 8343 C C . SER A 1 1120 ? -4.374 -77.658 -31.403 1.00 23.17 1120 SER A C 1
ATOM 8345 O O . SER A 1 1120 ? -5.468 -77.366 -30.950 1.00 23.17 1120 SER A O 1
ATOM 8347 N N . LEU A 1 1121 ? -3.953 -76.936 -32.457 1.00 25.81 1121 LEU A N 1
ATOM 8348 C CA . LEU A 1 1121 ? -3.148 -77.199 -33.680 1.00 25.81 1121 LEU A CA 1
ATOM 8349 C C . LEU A 1 1121 ? -3.865 -78.007 -34.780 1.00 25.81 1121 LEU A C 1
ATOM 8351 O O . LEU A 1 1121 ? -4.570 -78.966 -34.493 1.00 25.81 1121 LEU A O 1
ATOM 8355 N N . THR A 1 1122 ? -3.610 -77.603 -36.035 1.00 26.20 1122 THR A N 1
ATOM 8356 C CA . THR A 1 1122 ? -4.377 -77.861 -37.280 1.00 26.20 1122 THR A CA 1
ATOM 8357 C C . THR A 1 1122 ? -5.795 -77.256 -37.251 1.00 26.20 1122 THR A C 1
ATOM 8359 O O . THR A 1 1122 ? -6.533 -77.487 -36.304 1.00 26.20 1122 THR A O 1
ATOM 8362 N N . GLU A 1 1123 ? -6.253 -76.351 -38.127 1.00 28.86 1123 GLU A N 1
ATOM 8363 C CA . GLU A 1 1123 ? -5.949 -75.955 -39.525 1.00 28.86 1123 GLU A CA 1
ATOM 8364 C C . GLU A 1 1123 ? -6.755 -76.694 -40.613 1.00 28.86 1123 GLU A C 1
ATOM 8366 O O . GLU A 1 1123 ? -6.363 -77.758 -41.088 1.00 28.86 1123 GLU A O 1
ATOM 8371 N N . LYS A 1 1124 ? -7.848 -76.044 -41.050 1.00 26.20 1124 LYS A N 1
ATOM 8372 C CA . LYS A 1 1124 ? -8.388 -75.937 -42.428 1.00 26.20 1124 LYS A CA 1
ATOM 8373 C C . LYS A 1 1124 ? -9.590 -74.966 -42.377 1.00 26.20 1124 LYS A C 1
ATOM 8375 O O . LYS A 1 1124 ? -10.320 -74.966 -41.398 1.00 26.20 1124 LYS A O 1
ATOM 8380 N N . ALA A 1 1125 ? -9.636 -73.916 -43.206 1.00 27.47 1125 ALA A N 1
ATOM 8381 C CA . ALA A 1 1125 ? -10.168 -73.883 -44.583 1.00 27.47 1125 ALA A CA 1
ATOM 8382 C C . ALA A 1 1125 ? -11.713 -74.042 -44.633 1.00 27.47 1125 ALA A C 1
ATOM 8384 O O . ALA A 1 1125 ? -12.239 -74.918 -43.967 1.00 27.47 1125 ALA A O 1
ATOM 8385 N N . ARG A 1 1126 ? -12.489 -73.272 -45.418 1.00 26.55 1126 ARG A N 1
ATOM 8386 C CA . ARG A 1 1126 ? -12.157 -72.240 -46.431 1.00 26.55 1126 ARG A CA 1
ATOM 8387 C C . ARG A 1 1126 ? -13.409 -71.390 -46.781 1.00 26.55 1126 ARG A C 1
ATOM 8389 O O . ARG A 1 1126 ? -14.520 -71.841 -46.561 1.00 26.55 1126 ARG A O 1
ATOM 8396 N N . LEU A 1 1127 ? -13.181 -70.252 -47.452 1.00 24.33 1127 LEU A N 1
ATOM 8397 C CA . LEU A 1 1127 ? -14.069 -69.569 -48.428 1.00 24.33 1127 LEU A CA 1
ATOM 8398 C C . LEU A 1 1127 ? -15.416 -68.908 -48.000 1.00 24.33 1127 LEU A C 1
ATOM 8400 O O . LEU A 1 1127 ? -16.398 -69.546 -47.650 1.00 24.33 1127 LEU A O 1
ATOM 8404 N N . ARG A 1 1128 ? -15.426 -67.579 -48.217 1.00 30.03 1128 ARG A N 1
ATOM 8405 C CA . ARG A 1 1128 ? -16.483 -66.666 -48.745 1.00 30.03 1128 ARG A CA 1
ATOM 8406 C C . ARG A 1 1128 ? -17.423 -67.311 -49.811 1.00 30.03 1128 ARG A C 1
ATOM 8408 O O . ARG A 1 1128 ? -16.937 -68.259 -50.430 1.00 30.03 1128 ARG A O 1
ATOM 8415 N N . PRO A 1 1129 ? -18.628 -66.762 -50.179 1.00 42.19 1129 PRO A N 1
ATOM 8416 C CA . PRO A 1 1129 ? -18.744 -65.345 -50.627 1.00 42.19 1129 PRO A CA 1
ATOM 8417 C C . PRO A 1 1129 ? -20.112 -64.577 -50.690 1.00 42.19 1129 PRO A C 1
ATOM 8419 O O . PRO A 1 1129 ? -21.176 -65.169 -50.590 1.00 42.19 1129 PRO A O 1
ATOM 8422 N N . ARG A 1 1130 ? -20.007 -63.269 -51.055 1.00 33.00 1130 ARG A N 1
ATOM 8423 C CA . ARG A 1 1130 ? -20.911 -62.450 -51.935 1.00 33.00 1130 ARG A CA 1
ATOM 8424 C C . ARG A 1 1130 ? -22.276 -61.915 -51.412 1.00 33.00 1130 ARG A C 1
ATOM 8426 O O . ARG A 1 1130 ? -22.853 -62.536 -50.537 1.00 33.00 1130 ARG A O 1
ATOM 8433 N N . GLU A 1 1131 ? -22.858 -60.792 -51.904 1.00 32.97 1131 GLU A N 1
ATOM 8434 C CA . GLU A 1 1131 ? -22.393 -59.601 -52.698 1.00 32.97 1131 GLU A CA 1
ATOM 8435 C C . GLU A 1 1131 ? -23.433 -58.428 -52.658 1.00 32.97 1131 GLU A C 1
ATOM 8437 O O . GLU A 1 1131 ? -24.491 -58.606 -52.063 1.00 32.97 1131 GLU A O 1
ATOM 8442 N N . LEU A 1 1132 ? -23.161 -57.305 -53.370 1.00 27.16 1132 LEU A N 1
ATOM 8443 C CA . LEU A 1 1132 ? -24.035 -56.131 -53.690 1.00 27.16 1132 LEU A CA 1
ATOM 8444 C C . LEU A 1 1132 ? -24.330 -55.157 -52.516 1.00 27.16 1132 LEU A C 1
ATOM 8446 O O . LEU A 1 1132 ? -24.413 -55.587 -51.374 1.00 27.16 1132 LEU A O 1
ATOM 8450 N N . GLY A 1 1133 ? -24.505 -53.831 -52.678 1.00 24.30 1133 GLY A N 1
ATOM 8451 C CA . GLY A 1 1133 ? -24.415 -52.868 -53.808 1.00 24.30 1133 GLY A CA 1
ATOM 8452 C C . GLY A 1 1133 ? -25.055 -51.514 -53.374 1.00 24.30 1133 GLY A C 1
ATOM 8453 O O . GLY A 1 1133 ? -25.816 -51.522 -52.413 1.00 24.30 1133 GLY A O 1
ATOM 8454 N N . LEU A 1 1134 ? -24.836 -50.316 -53.947 1.00 25.34 1134 LEU A N 1
ATOM 8455 C CA . LEU A 1 1134 ? -23.979 -49.834 -55.052 1.00 25.34 1134 LEU A CA 1
ATOM 8456 C C . LEU A 1 1134 ? -23.433 -48.398 -54.723 1.00 25.34 1134 LEU A C 1
ATOM 8458 O O . LEU A 1 1134 ? -22.884 -48.220 -53.639 1.00 25.34 1134 LEU A O 1
ATOM 8462 N N . SER A 1 1135 ? -23.547 -47.380 -55.602 1.00 23.03 1135 SER A N 1
ATOM 8463 C CA . SER A 1 1135 ? -23.006 -46.005 -55.414 1.00 23.03 1135 SER A CA 1
ATOM 8464 C C . SER A 1 1135 ? -23.699 -44.929 -56.279 1.00 23.03 1135 SER A C 1
ATOM 8466 O O . SER A 1 1135 ? -24.154 -45.292 -57.360 1.00 23.03 1135 SER A O 1
ATOM 8468 N N . CYS A 1 1136 ? -23.685 -43.636 -55.872 1.00 22.14 1136 CYS A N 1
ATOM 8469 C CA . CYS A 1 1136 ? -23.192 -42.464 -56.662 1.00 22.14 1136 CYS A CA 1
ATOM 8470 C C . CYS A 1 1136 ? -23.678 -41.053 -56.208 1.00 22.14 1136 CYS A C 1
ATOM 8472 O O . CYS A 1 1136 ? -24.872 -40.808 -56.129 1.00 22.14 1136 CYS A O 1
ATOM 8474 N N . CYS A 1 1137 ? -22.711 -40.124 -56.085 1.00 22.67 1137 CYS A N 1
ATOM 8475 C CA . CYS A 1 1137 ? -22.665 -38.732 -56.607 1.00 22.67 1137 CYS A CA 1
ATOM 8476 C C . CYS A 1 1137 ? -23.666 -37.595 -56.230 1.00 22.67 1137 CYS A C 1
ATOM 8478 O O . CYS A 1 1137 ? -24.814 -37.798 -55.863 1.00 22.67 1137 CYS A O 1
ATOM 8480 N N . PHE A 1 1138 ? -23.171 -36.374 -56.516 1.00 23.50 1138 PHE A N 1
ATOM 8481 C CA . PHE A 1 1138 ? -23.832 -35.063 -56.713 1.00 23.50 1138 PHE A CA 1
ATOM 8482 C C . PHE A 1 1138 ? -24.055 -34.091 -55.537 1.00 23.50 1138 PHE A C 1
ATOM 8484 O O . PHE A 1 1138 ? -23.749 -34.378 -54.384 1.00 23.50 1138 PHE A O 1
ATOM 8491 N N . SER A 1 1139 ? -24.364 -32.839 -55.909 1.00 23.58 1139 SER A N 1
ATOM 8492 C CA . SER A 1 1139 ? -23.839 -31.622 -55.273 1.00 23.58 1139 SER A CA 1
ATOM 8493 C C . SER A 1 1139 ? -24.729 -30.382 -55.444 1.00 23.58 1139 SER A C 1
ATOM 8495 O O . SER A 1 1139 ? -25.175 -30.115 -56.557 1.00 23.58 1139 SER A O 1
ATOM 8497 N N . GLY A 1 1140 ? -24.765 -29.527 -54.415 1.00 21.09 1140 GLY A N 1
ATOM 8498 C CA . GLY A 1 1140 ? -24.760 -28.065 -54.578 1.00 21.09 1140 GLY A CA 1
ATOM 8499 C C . GLY A 1 1140 ? -26.090 -27.287 -54.551 1.00 21.09 1140 GLY A C 1
ATOM 8500 O O . GLY A 1 1140 ? -27.137 -27.775 -54.945 1.00 21.09 1140 GLY A O 1
ATOM 8501 N N . VAL A 1 1141 ? -25.938 -26.008 -54.171 1.00 21.81 1141 VAL A N 1
ATOM 8502 C CA . VAL A 1 1141 ? -26.705 -24.829 -54.637 1.00 21.81 1141 VAL A CA 1
ATOM 8503 C C . VAL A 1 1141 ? -28.137 -24.591 -54.086 1.00 21.81 1141 VAL A C 1
ATOM 8505 O O . VAL A 1 1141 ? -29.133 -24.970 -54.681 1.00 21.81 1141 VAL A O 1
ATOM 8508 N N . GLN A 1 1142 ? -28.170 -23.757 -53.029 1.00 22.22 1142 GLN A N 1
ATOM 8509 C CA . GLN A 1 1142 ? -29.028 -22.559 -52.831 1.00 22.22 1142 GLN A CA 1
ATOM 8510 C C . GLN A 1 1142 ? -30.521 -22.588 -52.386 1.00 22.22 1142 GLN A C 1
ATOM 8512 O O . GLN A 1 1142 ? -31.349 -23.355 -52.852 1.00 22.22 1142 GLN A O 1
ATOM 8517 N N . ILE A 1 1143 ? -30.821 -21.523 -51.610 1.00 21.20 1143 ILE A N 1
ATOM 8518 C CA . ILE A 1 1143 ? -32.044 -20.679 -51.554 1.00 21.20 1143 ILE A CA 1
ATOM 8519 C C . ILE A 1 1143 ? -33.233 -21.068 -50.629 1.00 21.20 1143 ILE A C 1
ATOM 8521 O O . ILE A 1 1143 ? -34.057 -21.921 -50.920 1.00 21.20 1143 ILE A O 1
ATOM 8525 N N . CYS A 1 1144 ? -33.314 -20.276 -49.546 1.00 20.47 1144 CYS A N 1
ATOM 8526 C CA . CYS A 1 1144 ? -34.465 -19.635 -48.877 1.00 20.47 1144 CYS A CA 1
ATOM 8527 C C . CYS A 1 1144 ? -35.719 -20.390 -48.377 1.00 20.47 1144 CYS A C 1
ATOM 8529 O O . CYS A 1 1144 ? -36.417 -21.073 -49.114 1.00 20.47 1144 CYS A O 1
ATOM 8531 N N . SER A 1 1145 ? -36.147 -19.935 -47.183 1.00 21.75 1145 SER A N 1
ATOM 8532 C CA . SER A 1 1145 ? -37.524 -19.910 -46.636 1.00 21.75 1145 SER A CA 1
ATOM 8533 C C . SER A 1 1145 ? -38.169 -21.243 -46.207 1.00 21.75 1145 SER A C 1
ATOM 8535 O O . SER A 1 1145 ? -37.794 -22.300 -46.690 1.00 21.75 1145 SER A O 1
ATOM 8537 N N . ALA A 1 1146 ? -39.171 -21.271 -45.315 1.00 22.86 1146 ALA A N 1
ATOM 8538 C CA . ALA A 1 1146 ? -39.443 -20.435 -44.129 1.00 22.86 1146 ALA A CA 1
ATOM 8539 C C . ALA A 1 1146 ? -40.515 -21.118 -43.243 1.00 22.86 1146 ALA A C 1
ATOM 8541 O O . ALA A 1 1146 ? -41.458 -21.681 -43.778 1.00 22.86 1146 ALA A O 1
ATOM 8542 N N . ALA A 1 1147 ? -40.394 -20.958 -41.917 1.00 22.33 1147 ALA A N 1
ATOM 8543 C CA . ALA A 1 1147 ? -41.442 -21.055 -40.881 1.00 22.33 1147 ALA A CA 1
ATOM 8544 C C . ALA A 1 1147 ? -42.337 -22.323 -40.732 1.00 22.33 1147 ALA A C 1
ATOM 8546 O O . ALA A 1 1147 ? -43.029 -22.750 -41.646 1.00 22.33 1147 ALA A O 1
ATOM 8547 N N . ALA A 1 1148 ? -42.479 -22.749 -39.463 1.00 23.47 1148 ALA A N 1
ATOM 8548 C CA . ALA A 1 1148 ? -43.561 -23.586 -38.904 1.00 23.47 1148 ALA A CA 1
ATOM 8549 C C . ALA A 1 1148 ? -43.653 -25.063 -39.397 1.00 23.47 1148 ALA A C 1
ATOM 8551 O O . ALA A 1 1148 ? -43.065 -25.440 -40.400 1.00 23.47 1148 ALA A O 1
ATOM 8552 N N . THR A 1 1149 ? -44.311 -26.003 -38.700 1.00 24.28 1149 THR A N 1
ATOM 8553 C CA . THR A 1 1149 ? -45.070 -25.938 -37.427 1.00 24.28 1149 THR A CA 1
ATOM 8554 C C . THR A 1 1149 ? -44.803 -27.199 -36.581 1.00 24.28 1149 THR A C 1
ATOM 8556 O O . THR A 1 1149 ? -44.472 -28.245 -37.131 1.00 24.28 1149 THR A O 1
ATOM 8559 N N . ALA A 1 1150 ? -44.972 -27.142 -35.256 1.00 23.03 1150 ALA A N 1
ATOM 8560 C CA . ALA A 1 1150 ? -44.796 -28.295 -34.359 1.00 23.03 1150 ALA A CA 1
ATOM 8561 C C . ALA A 1 1150 ? -46.090 -29.106 -34.138 1.00 23.03 1150 ALA A C 1
ATOM 8563 O O . ALA A 1 1150 ? -47.168 -28.513 -34.159 1.00 23.03 1150 ALA A O 1
ATOM 8564 N N . SER A 1 1151 ? -45.978 -30.409 -33.805 1.00 24.14 1151 SER A N 1
ATOM 8565 C CA . SER A 1 1151 ? -46.774 -31.084 -32.744 1.00 24.14 1151 SER A CA 1
ATOM 8566 C C . SER A 1 1151 ? -46.488 -32.590 -32.567 1.00 24.14 1151 SER A C 1
ATOM 8568 O O . SER A 1 1151 ? -46.530 -33.335 -33.538 1.00 24.14 1151 SER A O 1
ATOM 8570 N N . ALA A 1 1152 ? -46.392 -33.019 -31.294 1.00 23.73 1152 ALA A N 1
ATOM 8571 C CA . ALA A 1 1152 ? -46.666 -34.376 -30.764 1.00 23.73 1152 ALA A CA 1
ATOM 8572 C C . ALA A 1 1152 ? -45.744 -35.556 -31.209 1.00 23.73 1152 ALA A C 1
ATOM 8574 O O . ALA A 1 1152 ? -45.045 -35.469 -32.207 1.00 23.73 1152 ALA A O 1
ATOM 8575 N N . LEU A 1 1153 ? -45.646 -36.694 -30.495 1.00 22.64 1153 LEU A N 1
ATOM 8576 C CA . LEU A 1 1153 ? -46.290 -37.158 -29.243 1.00 22.64 1153 LEU A CA 1
ATOM 8577 C C . LEU A 1 1153 ? -45.302 -38.033 -28.417 1.00 22.64 1153 LEU A C 1
ATOM 8579 O O . LEU A 1 1153 ? -44.293 -38.505 -28.934 1.00 22.64 1153 LEU A O 1
ATOM 8583 N N . CYS A 1 1154 ? -45.558 -38.223 -27.119 1.00 20.66 1154 CYS A N 1
ATOM 8584 C CA . CYS A 1 1154 ? -44.645 -38.854 -26.148 1.00 20.66 1154 CYS A CA 1
ATOM 8585 C C . CYS A 1 1154 ? -44.717 -40.397 -26.062 1.00 20.66 1154 CYS A C 1
ATOM 8587 O O . CYS A 1 1154 ? -45.763 -40.967 -26.354 1.00 20.66 1154 CYS A O 1
ATOM 8589 N N . VAL A 1 1155 ? -43.659 -41.025 -25.504 1.00 23.17 1155 VAL A N 1
ATOM 8590 C CA . VAL A 1 1155 ? -43.629 -42.008 -24.369 1.00 23.17 1155 VAL A CA 1
ATOM 8591 C C . VAL A 1 1155 ? -42.311 -42.824 -24.397 1.00 23.17 1155 VAL A C 1
ATOM 8593 O O . VAL A 1 1155 ? -41.883 -43.217 -25.475 1.00 23.17 1155 VAL A O 1
ATOM 8596 N N . GLY A 1 1156 ? -41.686 -43.139 -23.239 1.00 21.77 1156 GLY A N 1
ATOM 8597 C CA . GLY A 1 1156 ? -40.693 -44.246 -23.163 1.00 21.77 1156 GLY A CA 1
ATOM 8598 C C . GLY A 1 1156 ? -39.399 -44.091 -22.327 1.00 21.77 1156 GLY A C 1
ATOM 8599 O O . GLY A 1 1156 ? -38.318 -44.255 -22.867 1.00 21.77 1156 GLY A O 1
ATOM 8600 N N . PHE A 1 1157 ? -39.500 -43.817 -21.020 1.00 21.95 1157 PHE A N 1
ATOM 8601 C CA . PHE A 1 1157 ? -38.542 -44.150 -19.930 1.00 21.95 1157 PHE A CA 1
ATOM 8602 C C . PHE A 1 1157 ? -36.996 -44.280 -20.132 1.00 21.95 1157 PHE A C 1
ATOM 8604 O O . PHE A 1 1157 ? -36.481 -45.226 -20.717 1.00 21.95 1157 PHE A O 1
ATOM 8611 N N . SER A 1 1158 ? -36.276 -43.479 -19.326 1.00 22.23 1158 SER A N 1
ATOM 8612 C CA . SER A 1 1158 ? -34.996 -43.770 -18.626 1.00 22.23 1158 SER A CA 1
ATOM 8613 C C . SER A 1 1158 ? -33.694 -44.069 -19.403 1.00 22.23 1158 SER A C 1
ATOM 8615 O O . SER A 1 1158 ? -33.473 -45.168 -19.898 1.00 22.23 1158 SER A O 1
ATOM 8617 N N . GLY A 1 1159 ? -32.725 -43.147 -19.294 1.00 22.98 1159 GLY A N 1
ATOM 8618 C CA . GLY A 1 1159 ? -31.300 -43.386 -19.575 1.00 22.98 1159 GLY A CA 1
ATOM 8619 C C . GLY A 1 1159 ? -30.433 -42.150 -19.283 1.00 22.98 1159 GLY A C 1
ATOM 8620 O O . GLY A 1 1159 ? -30.732 -41.065 -19.766 1.00 22.98 1159 GLY A O 1
ATOM 8621 N N . VAL A 1 1160 ? -29.370 -42.277 -18.476 1.00 23.69 1160 VAL A N 1
ATOM 8622 C CA . VAL A 1 1160 ? -28.518 -41.132 -18.078 1.00 23.69 1160 VAL A CA 1
ATOM 8623 C C . VAL A 1 1160 ? -27.330 -40.948 -19.026 1.00 23.69 1160 VAL A C 1
ATOM 8625 O O . VAL A 1 1160 ? -26.479 -41.834 -19.096 1.00 23.69 1160 VAL A O 1
ATOM 8628 N N . ARG A 1 1161 ? -27.229 -39.764 -19.656 1.00 25.20 1161 ARG A N 1
ATOM 8629 C CA . ARG A 1 1161 ? -25.994 -39.026 -20.031 1.00 25.20 1161 ARG A CA 1
ATOM 8630 C C . ARG A 1 1161 ? -26.370 -37.713 -20.736 1.00 25.20 1161 ARG A C 1
ATOM 8632 O O . ARG A 1 1161 ? -27.104 -37.749 -21.713 1.00 25.20 1161 ARG A O 1
ATOM 8639 N N . ILE A 1 1162 ? -25.818 -36.581 -20.293 1.00 24.72 1162 ILE A N 1
ATOM 8640 C CA . ILE A 1 1162 ? -25.871 -35.293 -21.011 1.00 24.72 1162 ILE A CA 1
ATOM 8641 C C . ILE A 1 1162 ? -24.433 -34.847 -21.305 1.00 24.72 1162 ILE A C 1
ATOM 8643 O O . ILE A 1 1162 ? -23.532 -35.079 -20.498 1.00 24.72 1162 ILE A O 1
ATOM 8647 N N . TRP A 1 1163 ? -24.222 -34.281 -22.494 1.00 26.88 1163 TRP A N 1
ATOM 8648 C CA . TRP A 1 1163 ? -22.922 -33.840 -23.010 1.00 26.88 1163 TRP A CA 1
ATOM 8649 C C . TRP A 1 1163 ? -22.578 -32.400 -22.588 1.00 26.88 1163 TRP A C 1
ATOM 8651 O O . TRP A 1 1163 ? -23.428 -31.645 -22.122 1.00 26.88 1163 TRP A O 1
ATOM 8661 N N . SER A 1 1164 ? -21.312 -32.011 -22.754 1.00 27.45 1164 SER A N 1
ATOM 8662 C CA . SER A 1 1164 ? -20.817 -30.664 -22.445 1.00 27.45 1164 SER A CA 1
ATOM 8663 C C . SER A 1 1164 ? -21.217 -29.626 -23.498 1.00 27.45 1164 SER A C 1
ATOM 8665 O O . SER A 1 1164 ? -20.972 -29.825 -24.686 1.00 27.45 1164 SER A O 1
ATOM 8667 N N . VAL A 1 1165 ? -21.713 -28.470 -23.049 1.00 27.38 1165 VAL A N 1
ATOM 8668 C CA . VAL A 1 1165 ? -22.216 -27.341 -23.866 1.00 27.38 1165 VAL A CA 1
ATOM 8669 C C . VAL A 1 1165 ? -21.079 -26.525 -24.523 1.00 27.38 1165 VAL A C 1
ATOM 8671 O O . VAL A 1 1165 ? -21.082 -25.301 -24.481 1.00 27.38 1165 VAL A O 1
ATOM 8674 N N . ARG A 1 1166 ? -20.044 -27.175 -25.078 1.00 28.11 1166 ARG A N 1
ATOM 8675 C CA . ARG A 1 1166 ? -18.836 -26.482 -25.582 1.00 28.11 1166 ARG A CA 1
ATOM 8676 C C . ARG A 1 1166 ? -18.748 -26.333 -27.105 1.00 28.11 1166 ARG A C 1
ATOM 8678 O O . ARG A 1 1166 ? -17.995 -25.485 -27.562 1.00 28.11 1166 ARG A O 1
ATOM 8685 N N . GLU A 1 1167 ? -19.529 -27.087 -27.878 1.00 31.00 1167 GLU A N 1
ATOM 8686 C CA . GLU A 1 1167 ? -19.483 -27.033 -29.355 1.00 31.00 1167 GLU A CA 1
ATOM 8687 C C . GLU A 1 1167 ? -20.644 -26.241 -29.986 1.00 31.00 1167 GLU A C 1
ATOM 8689 O O . GLU A 1 1167 ? -20.589 -25.905 -31.161 1.00 31.00 1167 GLU A O 1
ATOM 8694 N N . ALA A 1 1168 ? -21.658 -25.848 -29.206 1.00 26.62 1168 ALA A N 1
ATOM 8695 C CA . ALA A 1 1168 ? -22.795 -25.060 -29.701 1.00 26.62 1168 ALA A CA 1
ATOM 8696 C C . ALA A 1 1168 ? -22.501 -23.554 -29.893 1.00 26.62 1168 ALA A C 1
ATOM 8698 O O . ALA A 1 1168 ? -23.294 -22.855 -30.514 1.00 26.62 1168 ALA A O 1
ATOM 8699 N N . PHE A 1 1169 ? -21.389 -23.035 -29.356 1.00 25.44 1169 PHE A N 1
ATOM 8700 C CA . PHE A 1 1169 ? -21.130 -21.586 -29.283 1.00 25.44 1169 PHE A CA 1
ATOM 8701 C C . PHE A 1 1169 ? -20.256 -21.031 -30.427 1.00 25.44 1169 PHE A C 1
ATOM 8703 O O . PHE A 1 1169 ? -20.083 -19.823 -30.537 1.00 25.44 1169 PHE A O 1
ATOM 8710 N N . LEU A 1 1170 ? -19.705 -21.893 -31.294 1.00 29.66 1170 LEU A N 1
ATOM 8711 C CA . LEU A 1 1170 ? -18.749 -21.523 -32.355 1.00 29.66 1170 LEU A CA 1
ATOM 8712 C C . LEU A 1 1170 ? -19.371 -21.497 -33.766 1.00 29.66 1170 LEU A C 1
ATOM 8714 O O . LEU A 1 1170 ? -18.700 -21.787 -34.755 1.00 29.66 1170 LEU A O 1
ATOM 8718 N N . SER A 1 1171 ? -20.666 -21.188 -33.892 1.00 25.97 1171 SER A N 1
ATOM 8719 C CA . SER A 1 1171 ? -21.345 -21.144 -35.205 1.00 25.97 1171 SER A CA 1
ATOM 8720 C C . SER A 1 1171 ? -22.479 -20.114 -35.327 1.00 25.97 1171 SER A C 1
ATOM 8722 O O . SER A 1 1171 ? -23.296 -20.244 -36.232 1.00 25.97 1171 SER A O 1
ATOM 8724 N N . PHE A 1 1172 ? -22.560 -19.107 -34.442 1.00 25.23 1172 PHE A N 1
ATOM 8725 C CA . PHE A 1 1172 ? -23.705 -18.172 -34.422 1.00 25.23 1172 PHE A CA 1
ATOM 8726 C C . PHE A 1 1172 ? -23.388 -16.666 -34.367 1.00 25.23 1172 PHE A C 1
ATOM 8728 O O . PHE A 1 1172 ? -24.319 -15.868 -34.408 1.00 25.23 1172 PHE A O 1
ATOM 8735 N N . CYS A 1 1173 ? -22.114 -16.257 -34.326 1.00 25.80 1173 CYS A N 1
ATOM 8736 C CA . CYS A 1 1173 ? -21.722 -14.841 -34.370 1.00 25.80 1173 CYS A CA 1
ATOM 8737 C C . CYS A 1 1173 ? -20.664 -14.594 -35.454 1.00 25.80 1173 CYS A C 1
ATOM 8739 O O . CYS A 1 1173 ? -19.466 -14.708 -35.208 1.00 25.80 1173 CYS A O 1
ATOM 8741 N N . GLY A 1 1174 ? -21.124 -14.247 -36.655 1.00 24.70 1174 GLY A N 1
ATOM 8742 C CA . GLY A 1 1174 ? -20.309 -13.756 -37.763 1.00 24.70 1174 GLY A CA 1
ATOM 8743 C C . GLY A 1 1174 ? -21.198 -13.114 -38.834 1.00 24.70 1174 GLY A C 1
ATOM 8744 O O . GLY A 1 1174 ? -22.354 -13.507 -38.960 1.00 24.70 1174 GLY A O 1
ATOM 8745 N N . VAL A 1 1175 ? -20.623 -12.189 -39.618 1.00 25.64 1175 VAL A N 1
ATOM 8746 C CA . VAL A 1 1175 ? -21.271 -11.298 -40.618 1.00 25.64 1175 VAL A CA 1
ATOM 8747 C C . VAL A 1 1175 ? -21.910 -10.020 -40.033 1.00 25.64 1175 VAL A C 1
ATOM 8749 O O . VAL A 1 1175 ? -22.628 -10.082 -39.045 1.00 25.64 1175 VAL A O 1
ATOM 8752 N N . ALA A 1 1176 ? -21.660 -8.893 -40.727 1.00 24.92 1176 ALA A N 1
ATOM 8753 C CA . ALA A 1 1176 ? -22.081 -7.503 -40.462 1.00 24.92 1176 ALA A CA 1
ATOM 8754 C C . ALA A 1 1176 ? -21.579 -6.904 -39.123 1.00 24.92 1176 ALA A C 1
ATOM 8756 O O . ALA A 1 1176 ? -21.750 -7.481 -38.060 1.00 24.92 1176 ALA A O 1
ATOM 8757 N N . LEU A 1 1177 ? -20.938 -5.733 -39.086 1.00 23.97 1177 LEU A N 1
ATOM 8758 C CA . LEU A 1 1177 ? -21.056 -4.574 -39.979 1.00 23.97 1177 LEU A CA 1
ATOM 8759 C C . LEU A 1 1177 ? -19.760 -4.213 -40.716 1.00 23.97 1177 LEU A C 1
ATOM 8761 O O . LEU A 1 1177 ? -18.671 -4.263 -40.150 1.00 23.97 1177 LEU A O 1
ATOM 8765 N N . ALA A 1 1178 ? -19.924 -3.747 -41.951 1.00 24.62 1178 ALA A N 1
ATOM 8766 C CA . ALA A 1 1178 ? -18.969 -2.894 -42.637 1.00 24.62 1178 ALA A CA 1
ATOM 8767 C C . ALA A 1 1178 ? -19.764 -1.774 -43.315 1.00 24.62 1178 ALA A C 1
ATOM 8769 O O . ALA A 1 1178 ? -20.631 -2.065 -44.130 1.00 24.62 1178 ALA A O 1
ATOM 8770 N N . ASP A 1 1179 ? -19.467 -0.535 -42.948 1.00 23.72 1179 ASP A N 1
ATOM 8771 C CA . ASP A 1 1179 ? -19.661 0.663 -43.760 1.00 23.72 1179 ASP A CA 1
ATOM 8772 C C . ASP A 1 1179 ? -18.695 1.718 -43.215 1.00 23.72 1179 ASP A C 1
ATOM 8774 O O . ASP A 1 1179 ? -18.377 1.724 -42.021 1.00 23.72 1179 ASP A O 1
ATOM 8778 N N . ALA A 1 1180 ? -18.181 2.570 -44.093 1.00 24.12 1180 ALA A N 1
ATOM 8779 C CA . ALA A 1 1180 ? -17.213 3.600 -43.748 1.00 24.12 1180 ALA A CA 1
ATOM 8780 C C . ALA A 1 1180 ? -17.674 4.933 -44.325 1.00 24.12 1180 ALA A C 1
ATOM 8782 O O . ALA A 1 1180 ? -17.992 4.986 -45.507 1.00 24.12 1180 ALA A O 1
ATOM 8783 N N . ASP A 1 1181 ? -17.657 5.990 -43.510 1.00 25.05 1181 ASP A N 1
ATOM 8784 C CA . ASP A 1 1181 ? -17.151 7.293 -43.945 1.00 25.05 1181 ASP A CA 1
ATOM 8785 C C . ASP A 1 1181 ? -17.009 8.297 -42.789 1.00 25.05 1181 ASP A C 1
ATOM 8787 O O . ASP A 1 1181 ? -17.707 8.223 -41.778 1.00 25.05 1181 ASP A O 1
ATOM 8791 N N . VAL A 1 1182 ? -16.121 9.269 -43.030 1.00 22.62 1182 VAL A N 1
ATOM 8792 C CA . VAL A 1 1182 ? -15.636 10.398 -42.204 1.00 22.62 1182 VAL A CA 1
ATOM 8793 C C . VAL A 1 1182 ? -14.281 10.143 -41.531 1.00 22.62 1182 VAL A C 1
ATOM 8795 O O . VAL A 1 1182 ? -14.147 9.404 -40.559 1.00 22.62 1182 VAL A O 1
ATOM 8798 N N . LEU A 1 1183 ? -13.262 10.821 -42.071 1.00 23.67 1183 LEU A N 1
ATOM 8799 C CA . LEU A 1 1183 ? -11.851 10.753 -41.689 1.00 23.67 1183 LEU A CA 1
ATOM 8800 C C . LEU A 1 1183 ? -11.219 12.160 -41.703 1.00 23.67 1183 LEU A C 1
ATOM 8802 O O . LEU A 1 1183 ? -11.718 13.050 -42.390 1.00 23.67 1183 LEU A O 1
ATOM 8806 N N . ALA A 1 1184 ? -10.073 12.295 -41.020 1.00 24.78 1184 ALA A N 1
ATOM 8807 C CA . ALA A 1 1184 ? -9.267 13.516 -40.841 1.00 24.78 1184 ALA A CA 1
ATOM 8808 C C . ALA A 1 1184 ? -9.960 14.634 -40.021 1.00 24.78 1184 ALA A C 1
ATOM 8810 O O . ALA A 1 1184 ? -11.181 14.691 -39.931 1.00 24.78 1184 ALA A O 1
ATOM 8811 N N . PHE A 1 1185 ? -9.265 15.541 -39.329 1.00 22.84 1185 PHE A N 1
ATOM 8812 C CA . PHE A 1 1185 ? -7.830 15.885 -39.209 1.00 22.84 1185 PHE A CA 1
ATOM 8813 C C . PHE A 1 1185 ? -7.479 15.958 -37.689 1.00 22.84 1185 PHE A C 1
ATOM 8815 O O . PHE A 1 1185 ? -8.396 16.070 -36.881 1.00 22.84 1185 PHE A O 1
ATOM 8822 N N . LEU A 1 1186 ? -6.244 15.885 -37.172 1.00 23.39 1186 LEU A N 1
ATOM 8823 C CA . LEU A 1 1186 ? -4.887 16.194 -37.663 1.00 23.39 1186 LEU A CA 1
ATOM 8824 C C . LEU A 1 1186 ? -3.875 15.093 -37.272 1.00 23.39 1186 LEU A C 1
ATOM 8826 O O . LEU A 1 1186 ? -4.140 14.305 -36.367 1.00 23.39 1186 LEU A O 1
ATOM 8830 N N . ASP A 1 1187 ? -2.701 15.104 -37.908 1.00 23.67 1187 ASP A N 1
ATOM 8831 C CA . ASP A 1 1187 ? -1.543 14.253 -37.590 1.00 23.67 1187 ASP A CA 1
ATOM 8832 C C . ASP A 1 1187 ? -0.234 15.067 -37.726 1.00 23.67 1187 ASP A C 1
ATOM 8834 O O . ASP A 1 1187 ? -0.227 16.103 -38.397 1.00 23.67 1187 ASP A O 1
ATOM 8838 N N . GLY A 1 1188 ? 0.858 14.586 -37.124 1.00 24.42 1188 GLY A N 1
ATOM 8839 C CA . GLY A 1 1188 ? 2.221 15.124 -37.256 1.00 24.42 1188 GLY A CA 1
ATOM 8840 C C . GLY A 1 1188 ? 2.587 16.347 -36.385 1.00 24.42 1188 GLY A C 1
ATOM 8841 O O . GLY A 1 1188 ? 1.737 17.127 -35.970 1.00 24.42 1188 GLY A O 1
ATOM 8842 N N . GLU A 1 1189 ? 3.866 16.587 -36.072 1.00 26.86 1189 GLU A N 1
ATOM 8843 C CA . GLU A 1 1189 ? 5.032 15.689 -36.160 1.00 26.86 1189 GLU A CA 1
ATOM 8844 C C . GLU A 1 1189 ? 6.150 16.180 -35.209 1.00 26.86 1189 GLU A C 1
ATOM 8846 O O . GLU A 1 1189 ? 6.183 17.354 -34.833 1.00 26.86 1189 GLU A O 1
ATOM 8851 N N . ALA A 1 1190 ? 7.071 15.300 -34.797 1.00 23.58 1190 ALA A N 1
ATOM 8852 C CA . ALA A 1 1190 ? 8.175 15.642 -33.895 1.00 23.58 1190 ALA A CA 1
ATOM 8853 C C . ALA A 1 1190 ? 9.519 15.704 -34.641 1.00 23.58 1190 ALA A C 1
ATOM 8855 O O . ALA A 1 1190 ? 9.948 14.715 -35.232 1.00 23.58 1190 ALA A O 1
ATOM 8856 N N . ALA A 1 1191 ? 10.222 16.839 -34.553 1.00 24.42 1191 ALA A N 1
ATOM 8857 C CA . ALA A 1 1191 ? 11.538 17.038 -35.166 1.00 24.42 1191 ALA A CA 1
ATOM 8858 C C . ALA A 1 1191 ? 12.643 17.214 -34.108 1.00 24.42 1191 ALA A C 1
ATOM 8860 O O . ALA A 1 1191 ? 12.545 18.047 -33.208 1.00 24.42 1191 ALA A O 1
ATOM 8861 N N . SER A 1 1192 ? 13.719 16.433 -34.226 1.00 24.00 1192 SER A N 1
ATOM 8862 C CA . SER A 1 1192 ? 14.849 16.410 -33.288 1.00 24.00 1192 SER A CA 1
ATOM 8863 C C . SER A 1 1192 ? 16.012 17.304 -33.730 1.00 24.00 1192 SER A C 1
ATOM 8865 O O . SER A 1 1192 ? 16.488 17.159 -34.856 1.00 24.00 1192 SER A O 1
ATOM 8867 N N . ILE A 1 1193 ? 16.567 18.121 -32.826 1.00 22.64 1193 ILE A N 1
ATOM 8868 C CA . ILE A 1 1193 ? 17.883 18.762 -33.006 1.00 22.64 1193 ILE A CA 1
ATOM 8869 C C . ILE A 1 1193 ? 18.704 18.656 -31.713 1.00 22.64 1193 ILE A C 1
ATOM 8871 O O . ILE A 1 1193 ? 18.242 19.017 -30.634 1.00 22.64 1193 ILE A O 1
ATOM 8875 N N . SER A 1 1194 ? 19.954 18.207 -31.840 1.00 22.53 1194 SER A N 1
ATOM 8876 C CA . SER A 1 1194 ? 20.978 18.226 -30.789 1.00 22.53 1194 SER A CA 1
ATOM 8877 C C . SER A 1 1194 ? 22.022 19.311 -31.069 1.00 22.53 1194 SER A C 1
ATOM 8879 O O . SER A 1 1194 ? 22.570 19.334 -32.171 1.00 22.53 1194 SER A O 1
ATOM 8881 N N . ILE A 1 1195 ? 22.379 20.144 -30.083 1.00 23.31 1195 ILE A N 1
ATOM 8882 C CA . ILE A 1 1195 ? 23.541 21.052 -30.172 1.00 23.31 1195 ILE A CA 1
ATOM 8883 C C . ILE A 1 1195 ? 24.369 20.993 -28.884 1.00 23.31 1195 ILE A C 1
ATOM 8885 O O . ILE A 1 1195 ? 23.840 20.921 -27.776 1.00 23.31 1195 ILE A O 1
ATOM 8889 N N . SER A 1 1196 ? 25.692 21.032 -29.046 1.00 25.44 1196 SER A N 1
ATOM 8890 C CA . SER A 1 1196 ? 26.689 20.959 -27.981 1.00 25.44 1196 SER A CA 1
ATOM 8891 C C . SER A 1 1196 ? 27.395 22.297 -27.719 1.00 25.44 1196 SER A C 1
ATOM 8893 O O . SER A 1 1196 ? 28.025 22.830 -28.624 1.00 25.44 1196 SER A O 1
ATOM 8895 N N . GLY A 1 1197 ? 27.437 22.723 -26.452 1.00 23.08 1197 GLY A N 1
ATOM 8896 C CA . GLY A 1 1197 ? 28.634 23.302 -25.815 1.00 23.08 1197 GLY A CA 1
ATOM 8897 C C . GLY A 1 1197 ? 29.096 24.744 -26.131 1.00 23.08 1197 GLY A C 1
ATOM 8898 O O . GLY A 1 1197 ? 29.460 25.066 -27.253 1.00 23.08 1197 GLY A O 1
ATOM 8899 N N . ARG A 1 1198 ? 29.340 25.491 -25.035 1.00 26.61 1198 ARG A N 1
ATOM 8900 C CA . ARG A 1 1198 ? 30.149 26.732 -24.883 1.00 26.61 1198 ARG A CA 1
ATOM 8901 C C . ARG A 1 1198 ? 29.566 28.059 -25.413 1.00 26.61 1198 ARG A C 1
ATOM 8903 O O . ARG A 1 1198 ? 29.193 28.153 -26.569 1.00 26.61 1198 ARG A O 1
ATOM 8910 N N . GLY A 1 1199 ? 29.727 29.127 -24.611 1.00 24.41 1199 GLY A N 1
ATOM 8911 C CA . GLY A 1 1199 ? 30.040 30.470 -25.149 1.00 24.41 1199 GLY A CA 1
ATOM 8912 C C . GLY A 1 1199 ? 29.242 31.680 -24.631 1.00 24.41 1199 GLY A C 1
ATOM 8913 O O . GLY A 1 1199 ? 28.359 32.141 -25.328 1.00 24.41 1199 GLY A O 1
ATOM 8914 N N . ARG A 1 1200 ? 29.608 32.178 -23.437 1.00 25.23 1200 ARG A N 1
ATOM 8915 C CA . ARG A 1 1200 ? 29.607 33.578 -22.915 1.00 25.23 1200 ARG A CA 1
ATOM 8916 C C . ARG A 1 1200 ? 28.947 34.773 -23.667 1.00 25.23 1200 ARG A C 1
ATOM 8918 O O . ARG A 1 1200 ? 29.037 34.889 -24.877 1.00 25.23 1200 ARG A O 1
ATOM 8925 N N . GLU A 1 1201 ? 28.584 35.761 -22.827 1.00 26.52 1201 GLU A N 1
ATOM 8926 C CA . GLU A 1 1201 ? 28.584 37.236 -23.041 1.00 26.52 1201 GLU A CA 1
ATOM 8927 C C . GLU A 1 1201 ? 27.401 37.924 -23.773 1.00 26.52 1201 GLU A C 1
ATOM 8929 O O . GLU A 1 1201 ? 27.377 38.033 -24.990 1.00 26.52 1201 GLU A O 1
ATOM 8934 N N . ASP A 1 1202 ? 26.483 38.462 -22.948 1.00 25.41 1202 ASP A N 1
ATOM 8935 C CA . ASP A 1 1202 ? 25.951 39.848 -22.897 1.00 25.41 1202 ASP A CA 1
ATOM 8936 C C . ASP A 1 1202 ? 25.319 40.595 -24.110 1.00 25.41 1202 ASP A C 1
ATOM 8938 O O . ASP A 1 1202 ? 25.517 40.303 -25.280 1.00 25.41 1202 ASP A O 1
ATOM 8942 N N . LEU A 1 1203 ? 24.578 41.664 -23.755 1.00 26.02 1203 LEU A N 1
ATOM 8943 C CA . LEU A 1 1203 ? 24.022 42.755 -24.591 1.00 26.02 1203 LEU A CA 1
ATOM 8944 C C . LEU A 1 1203 ? 22.762 42.482 -25.457 1.00 26.02 1203 LEU A C 1
ATOM 8946 O O . LEU A 1 1203 ? 22.804 42.422 -26.677 1.00 26.02 1203 LEU A O 1
ATOM 8950 N N . GLY A 1 1204 ? 21.590 42.561 -24.816 1.00 23.06 1204 GLY A N 1
ATOM 8951 C CA . GLY A 1 1204 ? 20.872 43.850 -24.753 1.00 23.06 1204 GLY A CA 1
ATOM 8952 C C . GLY A 1 1204 ? 19.952 44.328 -25.903 1.00 23.06 1204 GLY A C 1
ATOM 8953 O O . GLY A 1 1204 ? 20.412 44.859 -26.904 1.00 23.06 1204 GLY A O 1
ATOM 8954 N N . VAL A 1 1205 ? 18.657 44.444 -25.552 1.00 24.06 1205 VAL A N 1
ATOM 8955 C CA . VAL A 1 1205 ? 17.747 45.583 -25.860 1.00 24.06 1205 VAL A CA 1
ATOM 8956 C C . VAL A 1 1205 ? 17.084 45.682 -27.258 1.00 24.06 1205 VAL A C 1
ATOM 8958 O O . VAL A 1 1205 ? 17.741 45.811 -28.281 1.00 24.06 1205 VAL A O 1
ATOM 8961 N N . ARG A 1 1206 ? 15.742 45.858 -27.224 1.00 25.05 1206 ARG A N 1
ATOM 8962 C CA . ARG A 1 1206 ? 14.766 46.076 -28.331 1.00 25.05 1206 ARG A CA 1
ATOM 8963 C C . ARG A 1 1206 ? 14.531 44.846 -29.232 1.00 25.05 1206 ARG A C 1
ATOM 8965 O O . ARG A 1 1206 ? 15.446 44.092 -29.506 1.00 25.05 1206 ARG A O 1
ATOM 8972 N N . GLY A 1 1207 ? 13.321 44.606 -29.739 1.00 23.94 1207 GLY A N 1
ATOM 8973 C CA . GLY A 1 1207 ? 12.041 45.290 -29.499 1.00 23.94 1207 GLY A CA 1
ATOM 8974 C C . GLY A 1 1207 ? 11.119 45.215 -30.722 1.00 23.94 1207 GLY A C 1
ATOM 8975 O O . GLY A 1 1207 ? 11.605 45.252 -31.845 1.00 23.94 1207 GLY A O 1
ATOM 8976 N N . GLY A 1 1208 ? 9.803 45.154 -30.503 1.00 23.20 1208 GLY A N 1
ATOM 8977 C CA . GLY A 1 1208 ? 8.800 45.107 -31.575 1.00 23.20 1208 GLY A CA 1
ATOM 8978 C C . GLY A 1 1208 ? 7.828 43.942 -31.411 1.00 23.20 1208 GLY A C 1
ATOM 8979 O O . GLY A 1 1208 ? 8.175 42.790 -31.641 1.00 23.20 1208 GLY A O 1
ATOM 8980 N N . SER A 1 1209 ? 6.601 44.253 -31.006 1.00 23.27 1209 SER A N 1
ATOM 8981 C CA . SER A 1 1209 ? 5.462 43.339 -31.059 1.00 23.27 1209 SER A CA 1
ATOM 8982 C C . SER A 1 1209 ? 4.788 43.405 -32.431 1.00 23.27 1209 SER A C 1
ATOM 8984 O O . SER A 1 1209 ? 4.696 44.487 -33.004 1.00 23.27 1209 SER A O 1
ATOM 8986 N N . VAL A 1 1210 ? 4.244 42.282 -32.912 1.00 23.03 1210 VAL A N 1
ATOM 8987 C CA . VAL A 1 1210 ? 2.844 42.167 -33.371 1.00 23.03 1210 VAL A CA 1
ATOM 8988 C C . VAL A 1 1210 ? 2.500 40.705 -33.692 1.00 23.03 1210 VAL A C 1
ATOM 8990 O O . VAL A 1 1210 ? 3.338 39.910 -34.099 1.00 23.03 1210 VAL A O 1
ATOM 8993 N N . TRP A 1 1211 ? 1.237 40.386 -33.436 1.00 21.55 1211 TRP A N 1
ATOM 8994 C CA . TRP A 1 1211 ? 0.521 39.132 -33.646 1.00 21.55 1211 TRP A CA 1
ATOM 8995 C C . TRP A 1 1211 ? 0.581 38.586 -35.083 1.00 21.55 1211 TRP A C 1
ATOM 8997 O O . TRP A 1 1211 ? 0.503 39.368 -36.026 1.00 21.55 1211 TRP A O 1
ATOM 9007 N N . VAL A 1 1212 ? 0.515 37.256 -35.233 1.00 20.97 1212 VAL A N 1
ATOM 9008 C CA . VAL A 1 1212 ? -0.658 36.535 -35.790 1.00 20.97 1212 VAL A CA 1
ATOM 9009 C C . VAL A 1 1212 ? -0.456 35.011 -35.664 1.00 20.97 1212 VAL A C 1
ATOM 9011 O O . VAL A 1 1212 ? 0.624 34.518 -35.961 1.00 20.97 1212 VAL A O 1
ATOM 9014 N N . VAL A 1 1213 ? -1.513 34.326 -35.198 1.00 22.06 1213 VAL A N 1
ATOM 9015 C CA . VAL A 1 1213 ? -1.935 32.912 -35.408 1.00 22.06 1213 VAL A CA 1
ATOM 9016 C C . VAL A 1 1213 ? -0.898 31.993 -36.092 1.00 22.06 1213 VAL A C 1
ATOM 9018 O O . VAL A 1 1213 ? -0.516 32.239 -37.233 1.00 22.06 1213 VAL A O 1
ATOM 9021 N N . ASN A 1 1214 ? -0.467 30.885 -35.478 1.00 25.70 1214 ASN A N 1
ATOM 9022 C CA . ASN A 1 1214 ? -1.316 29.809 -34.931 1.00 25.70 1214 ASN A CA 1
ATOM 9023 C C . ASN A 1 1214 ? -0.687 29.134 -33.700 1.00 25.70 1214 ASN A C 1
ATOM 9025 O O . ASN A 1 1214 ? 0.515 28.803 -33.792 1.00 25.70 1214 ASN A O 1
#

Organism: NCBI:txid547442

Radius of gyration: 39.13 Å; chains: 1; bounding box: 93×126×123 Å

Foldseek 3Di:
DDDDYDDDDDDDDPPVVVVVVVVVVVVVVVVPPPLDQQDLVPDALVSQVVCLVVVSDFLLNNLVVLVVLCVVPCVQFLLALWFQPCLNVLRVVLSVVSVVCVPPPDPQASQASFEEEEALQFDAQTPAFRFLQEPQFPPFFFPHGALQVVLCVVSNYDYGHHTFFFHLFQLQFPFTPLQAGLSRGRGAQLFFRPDRLGAGNQSQLNCQLSVSGQKYKWKDLFLHFLQSVFQNQWKKKQAFQQQFGCGRGLDQASQFIDMFITHRALLNRQSSSQSGGAADPSNHPSNVVQRVLADDVGQNVLLDLLLLAAAEEEEEAPLDDDDPPFPLVVLVVVLLVLSVVSHHRYHYHQYFPPVVQLVDCVSLLNLVLRLLRSQVRNLVSLCSTPDGSDNGLVSVVVVCVVVVVSRVCVNGNRVSSVVSVPDPHCDPSNVVSLVSLVVSLVRGPVCSCVVSVHLWYKDKRRSCGSSCSSQSWIKMWHWRAAGPQRRTITMMTTHGRSSSSSRSSSRSNSCVSHVHRDRRPPPPVVVVVVVVVVVCCVPDDDDAQDLPVDALLSQLVCLLVVSDFLLRNLVVLVVLCQFCCVLFLFFLWFFPCQSVLRVVLNVVCVVCDNVVSDQQNASFEEEEALLFDDPTPAFRAQQEPQFPPFFFPHGFLQVVLCVNSNYGHGHHTAFFHLFQLFFPDGPLRAGLSRGRGAALQHRPDRLDARNSSQLNCQQQVSGQKYKWKCLFPHQQQNLFQNQWKGKQAFQQQFGCGRGQDQASQFIDMFITHRALLRRQSSSQSGGADDPSRRVRRVVLNVLADDVGQNVLLDLLLLAAAEAEAEPPFQPDDPPFPSNVLVVVLVVLSVVSHHHYDYHDYFPPVVQLLDCVRLLVLPQRLLNNQVRNLVSLVSTPDGSDNGLVRVLVVCVVVVVSRVCVPGNGVSSVSSVPDPHCDDSNVVSLVSLCVSLCRGPVVRCVVSVHLWYKGKRCSCRSSCNSQSFIKMWHWREAGPSRRTITMMTTDGSSSSSSRSNSRSSSCVSCVHDDRRDDSGRRPPVVVVVVVVVVVVVVVVCVPPDDPVVVVVVVVVVVVVVVVDDDDDDDDDDDDDDDDDDDDDDDDDDDDDDDDDDDDDDDDDDDDDDDDDDDDDDDDDDDDDDDDDDDDDDDDDDDDDDDDDDDDDDDDDDDPPPPPPPPDDDDDDDDDDDDDDDDDDDDDDDDDDDDDDDDDDDDDDDDDD

Secondary structure (DSSP, 8-state):
-------------SHHHHHHHHHHHHHHHHH---------TT--HHHHHHHHHHTS--HHHHHHHHHHHHHHHHHHH--EEEE-TTHHHHHHHHHHHHHHGGGTT----TTTT-EEEEETTB--SSS----TT-GGGTT-B-SS--HHHHHHHHTT-EEEEEE--SGGGGTS-SS--SSEETTTEE---SS-TTS---SSSHHHHHHHHTTS-SEEEEEESSSTTHHHHHHTT-EEEEPPTTSB--TTBPPS-TTT-EEEEEESSHHHHHHHHHHHBS--GGGHHHHHHHGGGSPTT-SGGG--TTTTTT-EEEEETTS----TT-HHHHHHHHHHHHHHHTT-EEEEEEPPTTHHHHT-TTTSSHHHHHHHHHHHHHHHHHHH-SB-S--SHHHHHHHHHHSTTTTTHHHH--HHHHHHHT--SS-HHHHHHHHHHHHHHHHTHHHHHHHTT-SEEEEETTTTHHHHHTTT--EEEEEEEE-TT--EEEEEEE-STT-HHHHHHHHHHHHHHH-------S-GGGHHHHHHHHHHHTT----PPP-TT--HHHHHHHHHHSS--HHHHHHHHHHHHHHHHHHH--EEEE-TTHHHHHHHHHHHHHHHGGGGTT-TTTT-EEEEETTB--SSS----TT-STTTT-B-SS--HHHHHHHHTT-EEEEEE--SGGGG-S-SS--TTEETTTEE---SS-TTS---SSSHHHHHHHHTTSSSEEEEEESSSTTHHHHHHTTSEEEE--TTSB--TTB--S-TTT-EEEEEESSHHHHHHHHHHHBS--GGGHHHHHHHGGGS-TT-GGGG--TTTTTT-EEEEETTTT-PPTT-HHHHHHHHHHHHHHHTT-EEEEEE--TTHHHHT-TTTSSHHHHHHHHHHHHHHHHHHH-SB-S--SHHHHHHHHHHSTTTTTTTTT--HHHHHHHT--SS-HHHHHHHHHHHHHHIIIIIHHHHHTT-SEEEEETTTTHHHHHHTT-EEEEEEEEE-TTS-EEEEEEEE-TT-HHHHHHHHHHHHHHH-------------HHHHHHHHHHHHHHHHTTGGGS-HHHHHHHHHHHHHHHHT-S-------PPPPP-----------------------------------------------------------------------------TTSTTSSS------------------------------------------

InterPro domains:
  IPR023631 Amidase signature domain [PF01425] (62-466)
  IPR023631 Amidase signature domain [PF01425] (569-967)
  IPR036928 Amidase signature (AS) superfamily [G3DSA:3.90.1300.10] (31-521)
  IPR036928 Amidase signature (AS) superfamily [G3DSA:3.90.1300.10] (538-1028)
  IPR036928 Amidase signature (AS) superfamily [SSF75304] (38-519)
  IPR036928 Amidase signature (AS) superfamily [SSF75304] (546-1029)